Protein 4YFI (pdb70)

InterPro domains:
  IPR000719 Protein kinase domain [PS50011] (463-723)
  IPR001245 Serine-threonine/tyrosine-protein kinase, catalytic domain [PF07714] (463-719)
  IPR002110 Ankyrin repeat [PF12796] (114-195)
  IPR002110 Ankyrin repeat [PF12796] (204-291)
  IPR002110 Ankyrin repeat [PF12796] (302-368)
  IPR002110 Ankyrin repeat [PR01415] (270-285)
  IPR002110 Ankyrin repeat [PR01415] (355-369)
  IPR002110 Ankyrin repeat [PS50088] (100-132)
  IPR002110 Ankyrin repeat [PS50088] (133-165)
  IPR002110 Ankyrin repeat [PS50088] (169-198)
  IPR002110 Ankyrin repeat [PS50088] (199-231)
  IPR002110 Ankyrin repeat [PS50088] (269-301)
  IPR002110 Ankyrin repeat [PS50088] (339-371)
  IPR002110 Ankyrin repeat [SM00248] (66-96)
  IPR002110 Ankyrin repeat [SM00248] (100-129)
  IPR002110 Ankyrin repeat [SM00248] (133-162)
  IPR002110 Ankyrin repeat [SM00248] (166-195)
  IPR002110 Ankyrin repeat [SM00248] (199-230)
  IPR002110 Ankyrin repeat [SM00248] (234-265)
  IPR002110 Ankyrin repeat [SM00248] (269-300)

Organism: Homo sapiens (NCBI:txid9606)

Foldseek 3Di:
DVVLLVVLVVPDDPQQEDDLVQKAFDDWDAQDPQATKGFTAGPRATKIKGWGPVNSCLLSQLVVVQVVDDDPQAWHWRHWYSVDPNGTMTITHDAPQAFQCCCLPPVVDDDDPLLLLQALLSNLVQLLVQCPPPQHKAQPDDARNQWTAHPVSHIHGHDSSVMDGDDPDPVPDDPVVNVVVDDDDNLVVLLRSLQVSVCSVVSARWVNVDDPVVSVCCCQPVVDGRDDDPPDDDLSVVLNCQSNPNPSVSHDRSVVVSVSSVVVSVVD/DLPPQQEDDPVQWAFDAWDAADDQGTWTFTAGPRATKIKDAGCVNVVLLVQLSVLQSPDDDPQAWHWRHWYDPDDRGTMTITHDAPQAFQLCCLPPVNPDDDPLLLLQALLSALVQLLVQCPPPFHKAQLDDDRNQWGAHPVSHIHGHDSSVMDTFDPVCVVVDDPVVNVVVDGDDNLVSLQRSLQRSVCSLVSDRWPNVDDVVVNVCCCQPVVDGRDDDPSDDDLVVVLSCQSNPNDSVSHDRSVVVNVSSVVVSVVVVVD/DVVLLVVLVVVDDDQQEDDLVQKAFDDWDAQDPQATKTFTAGPNATKIKGWGPVNSCLLSQLSVVQRVDDDPQAWAWRHWYPVDPNGTMTITHDAPQAFQLCVLPVVVDDDDPLLLLQQLLSNLVQLLVQCPDPFHKAQPDDARNQWTAHPVSHIHGHDSSVMDGDDPPDDPPDDPVVNVVVDDDDSLVSLQNSLQRSVCSVVSARWVNVDDPVVSVCCCQPVVDGPDDDPPPDDLSVVQNCQSNPNDSVSHDRSVVVNVSSVVVSVVD/DLDPQQEDDPVQKAFDAWDDADPQGTWTFTDGPHATKIKRAHVNVVLLVQLSVVQSPDDDPQAWHWRHWYDPDPRGTMTITHDAPQAFQCCCLPPVNDDDDPLLLLQALLSNLVQLLVQCPDPFHKAQLDDDRNQWGAHPVSHIHGHDSSVMDGQDDVCVVVDDPVVVVVVDGDDNLVSLQNSLQRSVCSQVSDHWPNVDDPVVRVCCCQPVVDGRDDDVSDDPLSVVLSCQSNDNDSVSHDRSVVVNVSSVVVSVVVVVD

Sequence (1060 aa):
EKADILLLLRAGLPSHFHLQLSEIEFHEIIGSGSFGKVYKGRCRNKIVAIKRYRSDVDMFCREVSILCQLNHPCVIQFVGACCLNDPSQFAIVTQYISGGSLFSLLHEQKRILDLQSKLIIAVDVAKGMEYLHNLTQPIIHRDLNSHNILLYEDGHAVVADFGESRFLQGNLRWMAPEVFTQCTRYTIKADVFSYALCLWEILTGEIPFAHLKPAAADMDMAYHHIRPPIGYSIPKPISSLLIRGWNACPEGRPEFSEVVMKLEECLCNIGLPSHFHLQLSEIEFHEIIGSGSFGKVYKGRCRNKIVAIKRYRSDVDMFCREVSILCQLNHPCVIQFVGACCLNDPSQFAIVTQYISGGSLFSLLHEQKRILDLQSKLIIAVDVAKGMEYLHNLTQPIIHRDLNSHNILLYEDGHAVVADFGESRFLQSGNLRWMAPEVFTQCCTRYTIKADVFSYALCLWEILTGEIPFAHLKPAAADMDMAYHHIRPPIGYSIPKPISSLLIRGWNACPEGRPEFSEVVMKLEECLCNIELMEKADILLLLRAGLPSHFHLQLSEIEFHEIIGSGSFGKVYKGRCRNKIVAIKRYRSDVDMFCREVSILCQLNHPCVIQFVGACCLNDPSQFAIVTQYISGGSLFSLLHEQKRILDLQSKLIIAVDVAKGMEYLHNLTQPIIHRDLNSHNILLYEDGHAVVADFGESRFLQSGNLRWMAPEVFTQCTRYTIKADVFSYALCLWEILTGEIPFAHLKPAAADMDMAYHHIRPPIGYSIPKPISSLLIRGWNACPEGRPEFSEVVMKLEECLCNIGLPSHFHLQLSEIEFHEIIGSGSFGKVYKGRCRNKIVAIKKRYSDVDMFCREVSILCQLNHPCVIQFVGACLNDPSQFAIVTQYISGGSLFSLLHEQKRILDLQSKLIIAVDVAKGMEYLHNLTQPIIHRDLNSHNILLYEDGHAVVADFGESRFLQSGNLRWMAPEVFTQCTRYTIKADVFSYALCLWEILTGEIPFAHLKPAAADMDMAYHHIRPPIGYSIPKPISSLLIRGWNACPEGRPEFSEVVMKLEECLCNIELM

Secondary structure (DSSP, 8-state):
-HHHHHHHHHHS-GGGB--GGGEEEEEEEE--SSEEEEEEEETTEEEEEEEE--HHHHHHHHHHHHHH---TTB--EEEEE-S-GGG-EEEEE--TT-BHHIIIIIS-----HHHHHHHHHHHHHHHHHHHTSSS-EE-S--SGGGEEE-TTS-EEE---TT-EE----GGG--HHHHGGGS---THHHHHHHHHHHHHHHH---TTTTS-HHHHHHHHHTS-------TTS-HHHHHHHHHHT-SSGGGSPPHHHHHHHHHHHHHH-/---GGGB--GGGEEEEEEEEE-SSEEEEEEEETTEEEEEEEE--HHHHHHHHHHHHTT---TTBPPEEEEE-SSGGG-EEEEE--TT-BHHIIIIIS-----HHHHHHHHHHHHHHHHHHHTSSS-EE-S--SGGGEEE-TTS-EEE---TT-EEPP--GGGG--HHHHHHHSPP-THHHHHHHHHHHHHHHH-S-TTTTS-HHHHHHHHHHS---PPP-TTS-HHHHHHHHHHT-SSGGGSPPHHHHHHHHHHHHHHHHH-/-HHHHHHHHHHS-GGGB--GGGEEEEEEEE--SSEEEEEEEETTEEEEEEEE--HHHHHHHHHHHHTT---TTB--EEEEE-S-GGG-EEEEE--TT-BHHHHHHTS-----HHHHHHHHHHHHHHHHHHHTSSS-EE-S--SGGGEEE-TTS-EEE---TT-EEPP---GGG--HHHHGGGS---HHHHHHHHHHHHHHHHH---TTTTS-HHHHHHHHHTS-------TTS-HHHHHHHHHHT-SSGGGSPPHHHHHHHHHHHHHT-/---GGGEE-GGGEEEEEEEEE-SS-EEEEEEETTEEEEEEE--HHHHHHHHHHHHTT---TTB--EEEEE-SSGGG-EEEEE--TT-BHHHIIIII-----HHHHHHHHHHHHHHHHHHHHSSS-EE-S--SGGGEEE-TTS-EEE---TT-EEPP--TTTT--HHHHHHTS---THHHHHHHHHHHHHHHH-S-TTTTS-HHHHHHHHHHS---PPP-TTS-HHHHHHHHHHT-SSGGGSPPHHHHHHHHHHHHHHHHH-

B-factor: mean 49.05, std 17.1, range [7.45, 121.99]

Radius of gyration: 33.94 Å; Cα contacts (8 Å, |Δi|>4): 1929; chains: 4; bounding box: 98×70×96 Å

GO terms:
  GO:0004672 protein kinase activity (F, IMP)
  GO:0036289 peptidyl-serine autophosphorylation (P, IMP)
  GO:0005515 protein binding (F, IPI)
  GO:0002027 regulation of heart rate (P, IGI)
  GO:1903779 regulation of cardiac conduction (P, IGI)
  GO:0002027 regulation of heart rate (P, IMP)
  GO:0055117 regulation of cardiac muscle contraction (P, IMP)
  GO:0086069 bundle of His cell to Purkinje myocyte communication (P, IMP)
  GO:0004672 protein kinase activity (F, IDA)
  GO:0005634 nucleus (C, IDA)
  GO:0005737 cytoplasm (C, IDA)
  GO:0006468 protein phosphorylation (P, IDA)
  GO:0106310 protein serine kinase activity (F, EXP)

Nearest PDB structures (foldseek):
  4yfi-assembly1_B  TM=1.004E+00  e=6.041E-54  Homo sapiens
  4yfi-assembly2_D  TM=1.003E+00  e=2.172E-51  Homo sapiens
  4yff-assembly1_D  TM=9.974E-01  e=2.764E-49  Homo sapiens
  6b5j-assembly1_A  TM=9.834E-01  e=7.408E-48  Homo sapiens
  5j79-assembly1_A  TM=8.564E-01  e=6.450E-19  Homo sapiens

Structure (mmCIF, N/CA/C/O backbone):
data_4YFI
#
_entry.id   4YFI
#
_cell.length_a   80.069
_cell.length_b   115.682
_cell.length_c   92.015
_cell.angle_alpha   90.000
_cell.angle_beta   92.080
_cell.angle_gamma   90.000
#
_symmetry.space_group_name_H-M   'P 1 21 1'
#
loop_
_entity.id
_entity.type
_entity.pdbx_description
1 polymer 'Serine/threonine-protein kinase TNNI3K'
2 non-polymer N-methyl-3-(9H-purin-6-ylamino)benzenesulfonamide
3 water water
#
loop_
_atom_site.group_PDB
_atom_site.id
_atom_site.type_symbol
_atom_site.label_atom_id
_atom_site.label_alt_id
_atom_site.label_comp_id
_atom_site.label_asym_id
_atom_site.label_entity_id
_atom_site.label_seq_id
_atom_site.pdbx_PDB_ins_code
_atom_site.Cartn_x
_atom_site.Cartn_y
_atom_site.Cartn_z
_atom_site.occupancy
_atom_site.B_iso_or_equiv
_atom_site.auth_seq_id
_atom_site.auth_comp_id
_atom_site.auth_asym_id
_atom_site.auth_atom_id
_atom_site.pdbx_PDB_model_num
ATOM 1 N N . GLU A 1 41 ? 19.823 -2.686 26.538 1.00 87.22 441 GLU A N 1
ATOM 2 C CA . GLU A 1 41 ? 19.969 -1.244 26.142 1.00 87.52 441 GLU A CA 1
ATOM 3 C C . GLU A 1 41 ? 21.388 -0.917 25.715 1.00 86.30 441 GLU A C 1
ATOM 4 O O . GLU A 1 41 ? 21.600 -0.330 24.653 1.00 87.37 441 GLU A O 1
ATOM 10 N N . LYS A 1 42 ? 22.350 -1.274 26.567 1.00 85.50 442 LYS A N 1
ATOM 11 C CA . LYS A 1 42 ? 23.775 -1.139 26.248 1.00 80.21 442 LYS A CA 1
ATOM 12 C C . LYS A 1 42 ? 24.128 -2.031 25.053 1.00 77.04 442 LYS A C 1
ATOM 13 O O . LYS A 1 42 ? 24.911 -1.640 24.195 1.00 74.75 442 LYS A O 1
ATOM 16 N N . ALA A 1 43 ? 23.528 -3.220 25.000 1.00 76.39 443 ALA A N 1
ATOM 17 C CA . ALA A 1 43 ? 23.717 -4.145 23.881 1.00 75.73 443 ALA A CA 1
ATOM 18 C C . ALA A 1 43 ? 23.059 -3.648 22.585 1.00 74.52 443 ALA A C 1
ATOM 19 O O . ALA A 1 43 ? 23.597 -3.848 21.503 1.00 73.20 443 ALA A O 1
ATOM 21 N N . ASP A 1 44 ? 21.898 -3.007 22.699 1.00 73.96 444 ASP A N 1
ATOM 22 C CA . ASP A 1 44 ? 21.185 -2.478 21.532 1.00 73.43 444 ASP A CA 1
ATOM 23 C C . ASP A 1 44 ? 21.910 -1.288 20.909 1.00 70.07 444 ASP A C 1
ATOM 24 O O . ASP A 1 44 ? 22.017 -1.200 19.690 1.00 69.24 444 ASP A O 1
ATOM 29 N N . ILE A 1 45 ? 22.406 -0.383 21.747 1.00 68.43 445 ILE A N 1
ATOM 30 C CA . ILE A 1 45 ? 23.178 0.768 21.279 1.00 68.10 445 ILE A CA 1
ATOM 31 C C . ILE A 1 45 ? 24.485 0.333 20.600 1.00 66.93 445 ILE A C 1
ATOM 32 O O . ILE A 1 45 ? 24.829 0.843 19.534 1.00 65.20 445 ILE A O 1
ATOM 37 N N . LEU A 1 46 ? 25.209 -0.602 21.212 1.00 67.39 446 LEU A N 1
ATOM 38 C CA . LEU A 1 46 ? 26.447 -1.111 20.622 1.00 66.51 446 LEU A CA 1
ATOM 39 C C . LEU A 1 46 ? 26.200 -1.822 19.287 1.00 66.34 446 LEU A C 1
ATOM 40 O O . LEU A 1 46 ? 26.985 -1.659 18.357 1.00 68.13 446 LEU A O 1
ATOM 45 N N . LEU A 1 47 ? 25.119 -2.597 19.189 1.00 67.49 447 LEU A N 1
ATOM 46 C CA A LEU A 1 47 ? 24.761 -3.266 17.933 0.50 67.51 447 LEU A CA 1
ATOM 47 C CA B LEU A 1 47 ? 24.765 -3.270 17.938 0.50 67.97 447 LEU A CA 1
ATOM 48 C C . LEU A 1 47 ? 24.463 -2.239 16.851 1.00 65.94 447 LEU A C 1
ATOM 49 O O . LEU A 1 47 ? 24.865 -2.416 15.702 1.00 65.39 447 LEU A O 1
ATOM 58 N N . LEU A 1 48 ? 23.751 -1.172 17.231 1.00 64.04 448 LEU A N 1
ATOM 59 C CA . LEU A 1 48 ? 23.410 -0.068 16.324 1.00 61.43 448 LEU A CA 1
ATOM 60 C C . LEU A 1 48 ? 24.659 0.674 15.859 1.00 60.21 448 LEU A C 1
ATOM 61 O O . LEU A 1 48 ? 24.824 0.936 14.667 1.00 59.55 448 LEU A O 1
ATOM 66 N N . ARG A 1 49 ? 25.505 1.024 16.827 1.00 59.70 449 ARG A N 1
ATOM 67 C CA . ARG A 1 49 ? 26.818 1.637 16.599 1.00 58.95 449 ARG A CA 1
ATOM 68 C C . ARG A 1 49 ? 27.620 0.819 15.579 1.00 58.21 449 ARG A C 1
ATOM 69 O O . ARG A 1 49 ? 28.219 1.378 14.662 1.00 54.72 449 ARG A O 1
ATOM 73 N N . ALA A 1 50 ? 27.597 -0.505 15.730 1.00 59.41 450 ALA A N 1
ATOM 74 C CA . ALA A 1 50 ? 28.324 -1.414 14.834 1.00 61.31 450 ALA A CA 1
ATOM 75 C C . ALA A 1 50 ? 27.785 -1.456 13.388 1.00 60.80 450 ALA A C 1
ATOM 76 O O . ALA A 1 50 ? 28.558 -1.638 12.454 1.00 61.60 450 ALA A O 1
ATOM 78 N N . GLY A 1 51 ? 26.474 -1.311 13.210 1.00 59.08 451 GLY A N 1
ATOM 79 C CA . GLY A 1 51 ? 25.854 -1.362 11.881 1.00 57.21 451 GLY A CA 1
ATOM 80 C C . GLY A 1 51 ? 25.744 -0.001 11.211 1.00 55.10 451 GLY A C 1
ATOM 81 O O . GLY A 1 51 ? 25.393 0.096 10.032 1.00 52.14 451 GLY A O 1
ATOM 82 N N . LEU A 1 52 ? 26.044 1.052 11.961 1.00 53.57 452 LEU A N 1
ATOM 83 C CA . LEU A 1 52 ? 25.893 2.411 11.466 1.00 53.27 452 LEU A CA 1
ATOM 84 C C . LEU A 1 52 ? 27.196 2.891 10.851 1.00 51.79 452 LEU A C 1
ATOM 85 O O . LEU A 1 52 ? 28.210 2.946 11.557 1.00 50.53 452 LEU A O 1
ATOM 90 N N . PRO A 1 53 ? 27.174 3.246 9.540 1.00 51.27 453 PRO A N 1
ATOM 91 C CA . PRO A 1 53 ? 28.379 3.706 8.838 1.00 49.39 453 PRO A CA 1
ATOM 92 C C . PRO A 1 53 ? 29.072 4.840 9.562 1.00 50.23 453 PRO A C 1
ATOM 93 O O . PRO A 1 53 ? 28.422 5.697 10.170 1.00 50.06 453 PRO A O 1
ATOM 97 N N . SER A 1 54 ? 30.391 4.839 9.473 1.00 53.16 454 SER A N 1
ATOM 98 C CA . SER A 1 54 ? 31.241 5.657 10.339 1.00 55.28 454 SER A CA 1
ATOM 99 C C . SER A 1 54 ? 30.960 7.174 10.264 1.00 55.27 454 SER A C 1
ATOM 100 O O . SER A 1 54 ? 30.973 7.857 11.293 1.00 57.48 454 SER A O 1
ATOM 103 N N . HIS A 1 55 ? 30.697 7.693 9.062 1.00 51.63 455 HIS A N 1
ATOM 104 C CA . HIS A 1 55 ? 30.413 9.126 8.885 1.00 50.49 455 HIS A CA 1
ATOM 105 C C . HIS A 1 55 ? 29.170 9.654 9.626 1.00 50.26 455 HIS A C 1
ATOM 106 O O . HIS A 1 55 ? 29.091 10.842 9.921 1.00 50.33 455 HIS A O 1
ATOM 113 N N . PHE A 1 56 ? 28.214 8.782 9.934 1.00 49.88 456 PHE A N 1
ATOM 114 C CA . PHE A 1 56 ? 27.018 9.185 10.674 1.00 47.72 456 PHE A CA 1
ATOM 115 C C . PHE A 1 56 ? 27.279 9.355 12.189 1.00 47.26 456 PHE A C 1
ATOM 116 O O . PHE A 1 56 ? 26.398 9.829 12.910 1.00 45.89 456 PHE A O 1
ATOM 124 N N . HIS A 1 57 ? 28.451 8.959 12.696 1.00 47.38 457 HIS A N 1
ATOM 125 C CA . HIS A 1 57 ? 28.674 9.002 14.159 1.00 46.92 457 HIS A CA 1
ATOM 126 C C . HIS A 1 57 ? 29.021 10.408 14.586 1.00 46.60 457 HIS A C 1
ATOM 127 O O . HIS A 1 57 ? 29.904 11.026 14.008 1.00 43.74 457 HIS A O 1
ATOM 134 N N . LEU A 1 58 ? 28.316 10.895 15.605 1.00 48.82 458 LEU A N 1
ATOM 135 C CA . LEU A 1 58 ? 28.470 12.263 16.082 1.00 49.98 458 LEU A CA 1
ATOM 136 C C . LEU A 1 58 ? 28.587 12.321 17.598 1.00 51.14 458 LEU A C 1
ATOM 137 O O . LEU A 1 58 ? 28.041 11.484 18.321 1.00 50.14 458 LEU A O 1
ATOM 142 N N . GLN A 1 59 ? 29.312 13.329 18.067 1.00 53.87 459 GLN A N 1
ATOM 143 C CA . GLN A 1 59 ? 29.352 13.662 19.474 1.00 55.89 459 GLN A CA 1
ATOM 144 C C . GLN A 1 59 ? 28.475 14.867 19.663 1.00 54.78 459 GLN A C 1
ATOM 145 O O . GLN A 1 59 ? 28.406 15.739 18.796 1.00 52.96 459 GLN A O 1
ATOM 151 N N . LEU A 1 60 ? 27.790 14.912 20.796 1.00 55.02 460 LEU A N 1
ATOM 152 C CA . LEU A 1 60 ? 26.941 16.042 21.116 1.00 55.39 460 LEU A CA 1
ATOM 153 C C . LEU A 1 60 ? 27.733 17.368 21.194 1.00 55.85 460 LEU A C 1
ATOM 154 O O . LEU A 1 60 ? 27.165 18.443 20.980 1.00 55.19 460 LEU A O 1
ATOM 159 N N . SER A 1 61 ? 29.034 17.293 21.487 1.00 56.68 461 SER A N 1
ATOM 160 C CA . SER A 1 61 ? 29.893 18.485 21.521 1.00 57.52 461 SER A CA 1
ATOM 161 C C . SER A 1 61 ? 30.134 19.084 20.124 1.00 56.65 461 SER A C 1
ATOM 162 O O . SER A 1 61 ? 30.465 20.263 20.001 1.00 54.98 461 SER A O 1
ATOM 165 N N . GLU A 1 62 ? 29.969 18.274 19.078 1.00 56.47 462 GLU A N 1
ATOM 166 C CA . GLU A 1 62 ? 30.065 18.758 17.690 1.00 54.81 462 GLU A CA 1
ATOM 167 C C . GLU A 1 62 ? 28.809 19.480 17.191 1.00 52.13 462 GLU A C 1
ATOM 168 O O . GLU A 1 62 ? 28.813 20.025 16.091 1.00 52.89 462 GLU A O 1
ATOM 174 N N . ILE A 1 63 ? 27.746 19.492 17.991 1.00 50.93 463 ILE A N 1
ATOM 175 C CA . ILE A 1 63 ? 26.492 20.113 17.599 1.00 49.27 463 ILE A CA 1
ATOM 176 C C . ILE A 1 63 ? 26.226 21.418 18.352 1.00 51.73 463 ILE A C 1
ATOM 177 O O . ILE A 1 63 ? 26.275 21.476 19.577 1.00 53.26 463 ILE A O 1
ATOM 182 N N . GLU A 1 64 ? 25.921 22.450 17.576 1.00 53.35 464 GLU A N 1
ATOM 183 C CA . GLU A 1 64 ? 25.548 23.764 18.059 1.00 54.54 464 GLU A CA 1
ATOM 184 C C . GLU A 1 64 ? 24.027 23.883 17.859 1.00 54.18 464 GLU A C 1
ATOM 185 O O . GLU A 1 64 ? 23.502 23.512 16.809 1.00 53.10 464 GLU A O 1
ATOM 191 N N . PHE A 1 65 ? 23.316 24.378 18.865 1.00 53.87 465 PHE A N 1
ATOM 192 C CA . PHE A 1 65 ? 21.860 24.371 18.865 1.00 51.56 465 PHE A CA 1
ATOM 193 C C . PHE A 1 65 ? 21.318 25.785 18.867 1.00 53.56 465 PHE A C 1
ATOM 194 O O . PHE A 1 65 ? 21.351 26.421 19.905 1.00 55.21 465 PHE A O 1
ATOM 202 N N . HIS A 1 66 ? 20.783 26.269 17.746 1.00 55.55 466 HIS A N 1
ATOM 203 C CA . HIS A 1 66 ? 20.326 27.670 17.668 1.00 59.59 466 HIS A CA 1
ATOM 204 C C . HIS A 1 66 ? 18.896 27.857 18.184 1.00 61.41 466 HIS A C 1
ATOM 205 O O . HIS A 1 66 ? 18.709 28.070 19.381 1.00 65.68 466 HIS A O 1
ATOM 212 N N . GLU A 1 67 ? 17.889 27.793 17.316 1.00 60.75 467 GLU A N 1
ATOM 213 C CA . GLU A 1 67 ? 16.517 28.001 17.777 1.00 61.46 467 GLU A CA 1
ATOM 214 C C . GLU A 1 67 ? 15.645 26.777 17.569 1.00 58.98 467 GLU A C 1
ATOM 215 O O . GLU A 1 67 ? 15.956 25.919 16.746 1.00 58.93 467 GLU A O 1
ATOM 221 N N . ILE A 1 68 ? 14.545 26.720 18.317 1.00 58.29 468 ILE A N 1
ATOM 222 C CA . ILE A 1 68 ? 13.575 25.628 18.223 1.00 57.11 468 ILE A CA 1
ATOM 223 C C . ILE A 1 68 ? 12.692 25.789 16.996 1.00 55.39 468 ILE A C 1
ATOM 224 O O . ILE A 1 68 ? 12.043 26.819 16.821 1.00 57.28 468 ILE A O 1
ATOM 229 N N . ILE A 1 69 ? 12.651 24.771 16.155 1.00 51.97 469 ILE A N 1
ATOM 230 C CA . ILE A 1 69 ? 11.782 24.812 14.988 1.00 52.70 469 ILE A CA 1
ATOM 231 C C . ILE A 1 69 ? 10.715 23.725 14.987 1.00 54.16 469 ILE A C 1
ATOM 232 O O . ILE A 1 69 ? 9.850 23.738 14.124 1.00 53.10 469 ILE A O 1
ATOM 237 N N . GLY A 1 70 ? 10.768 22.798 15.947 1.00 58.78 470 GLY A N 1
ATOM 238 C CA . GLY A 1 70 ? 9.786 21.711 16.049 1.00 61.23 470 GLY A CA 1
ATOM 239 C C . GLY A 1 70 ? 9.687 21.182 17.465 1.00 65.95 470 GLY A C 1
ATOM 240 O O . GLY A 1 70 ? 10.609 21.352 18.252 1.00 66.71 470 GLY A O 1
ATOM 241 N N . SER A 1 71 ? 8.572 20.534 17.791 1.00 72.95 471 SER A N 1
ATOM 242 C CA . SER A 1 71 ? 8.301 20.099 19.169 1.00 77.26 471 SER A CA 1
ATOM 243 C C . SER A 1 71 ? 7.733 18.665 19.192 1.00 77.80 471 SER A C 1
ATOM 244 O O . SER A 1 71 ? 7.769 17.978 18.174 1.00 77.45 471 SER A O 1
ATOM 247 N N . GLY A 1 72 ? 7.237 18.215 20.349 1.00 79.39 472 GLY A N 1
ATOM 248 C CA . GLY A 1 72 ? 6.731 16.841 20.519 1.00 78.16 472 GLY A CA 1
ATOM 249 C C . GLY A 1 72 ? 6.973 16.243 21.907 1.00 79.82 472 GLY A C 1
ATOM 250 O O . GLY A 1 72 ? 7.701 16.806 22.728 1.00 75.71 472 GLY A O 1
ATOM 251 N N . SER A 1 73 ? 6.352 15.093 22.167 1.00 82.52 473 SER A N 1
ATOM 252 C CA . SER A 1 73 ? 6.518 14.374 23.439 1.00 84.95 473 SER A CA 1
ATOM 253 C C . SER A 1 73 ? 7.890 13.693 23.504 1.00 85.50 473 SER A C 1
ATOM 254 O O . SER A 1 73 ? 8.430 13.472 24.592 1.00 80.60 473 SER A O 1
ATOM 256 N N . PHE A 1 74 ? 8.426 13.353 22.327 1.00 87.05 474 PHE A N 1
ATOM 257 C CA . PHE A 1 74 ? 9.768 12.752 22.176 1.00 86.01 474 PHE A CA 1
ATOM 258 C C . PHE A 1 74 ? 10.918 13.663 22.635 1.00 81.64 474 PHE A C 1
ATOM 259 O O . PHE A 1 74 ? 11.920 13.199 23.194 1.00 78.38 474 PHE A O 1
ATOM 267 N N . GLY A 1 75 ? 10.757 14.960 22.397 1.00 76.04 475 GLY A N 1
ATOM 268 C CA . GLY A 1 75 ? 11.804 15.938 22.644 1.00 71.52 475 GLY A CA 1
ATOM 269 C C . GLY A 1 75 ? 11.571 17.190 21.818 1.00 67.05 475 GLY A C 1
ATOM 270 O O . GLY A 1 75 ? 10.422 17.615 21.655 1.00 67.96 475 GLY A O 1
ATOM 271 N N . LYS A 1 76 ? 12.655 17.771 21.290 1.00 61.14 476 LYS A N 1
ATOM 272 C CA . LYS A 1 76 ? 12.592 19.024 20.524 1.00 56.18 476 LYS A CA 1
ATOM 273 C C . LYS A 1 76 ? 13.446 19.012 19.263 1.00 48.88 476 LYS A C 1
ATOM 274 O O . LYS A 1 76 ? 14.429 18.292 19.167 1.00 46.58 476 LYS A O 1
ATOM 280 N N . VAL A 1 77 ? 13.065 19.842 18.303 1.00 45.23 477 VAL A N 1
ATOM 281 C CA . VAL A 1 77 ? 13.802 19.969 17.054 1.00 43.80 477 VAL A CA 1
ATOM 282 C C . VAL A 1 77 ? 14.362 21.377 16.883 1.00 43.26 477 VAL A C 1
ATOM 283 O O . VAL A 1 77 ? 13.645 22.360 17.057 1.00 43.36 477 VAL A O 1
ATOM 287 N N . TYR A 1 78 ? 15.641 21.452 16.512 1.00 42.75 478 TYR A N 1
ATOM 288 C CA . TYR A 1 78 ? 16.368 22.710 16.435 1.00 42.95 478 TYR A CA 1
ATOM 289 C C . TYR A 1 78 ? 16.915 22.982 15.060 1.00 42.88 478 TYR A C 1
ATOM 290 O O . TYR A 1 78 ? 17.227 22.063 14.304 1.00 41.18 478 TYR A O 1
ATOM 299 N N . LYS A 1 79 ? 17.038 24.265 14.746 1.00 44.69 479 LYS A N 1
ATOM 300 C CA . LYS A 1 79 ? 17.997 24.696 13.742 1.00 47.50 479 LYS A CA 1
ATOM 301 C C . LYS A 1 79 ? 19.360 24.756 14.442 1.00 46.93 479 LYS A C 1
ATOM 302 O O . LYS A 1 79 ? 19.447 24.975 15.645 1.00 47.19 479 LYS A O 1
ATOM 308 N N . GLY A 1 80 ? 20.429 24.540 13.702 1.00 47.74 480 GLY A N 1
ATOM 309 C CA . GLY A 1 80 ? 21.737 24.472 14.323 1.00 48.44 480 GLY A CA 1
ATOM 310 C C . GLY A 1 80 ? 22.847 24.222 13.343 1.00 49.00 480 GLY A C 1
ATOM 311 O O . GLY A 1 80 ? 22.655 24.316 12.136 1.00 48.96 480 GLY A O 1
ATOM 312 N N . ARG A 1 81 ? 24.010 23.887 13.884 1.00 52.18 481 ARG A N 1
ATOM 313 C CA . ARG A 1 81 ? 25.240 23.796 13.105 1.00 54.64 481 ARG A CA 1
ATOM 314 C C . ARG A 1 81 ? 26.017 22.563 13.537 1.00 53.69 481 ARG A C 1
ATOM 315 O O . ARG A 1 81 ? 26.021 22.211 14.714 1.00 54.23 481 ARG A O 1
ATOM 323 N N . CYS A 1 82 ? 26.640 21.897 12.567 1.00 54.19 482 CYS A N 1
ATOM 324 C CA . CYS A 1 82 ? 27.392 20.663 12.800 1.00 53.40 482 CYS A CA 1
ATOM 325 C C . CYS A 1 82 ? 28.462 20.529 11.717 1.00 53.40 482 CYS A C 1
ATOM 326 O O . CYS A 1 82 ? 28.150 20.574 10.516 1.00 50.86 482 CYS A O 1
ATOM 329 N N . ARG A 1 83 ? 29.722 20.421 12.156 1.00 55.49 483 ARG A N 1
ATOM 330 C CA . ARG A 1 83 ? 30.882 20.344 11.265 1.00 55.97 483 ARG A CA 1
ATOM 331 C C . ARG A 1 83 ? 30.937 21.554 10.323 1.00 56.20 483 ARG A C 1
ATOM 332 O O . ARG A 1 83 ? 31.508 21.477 9.249 1.00 58.74 483 ARG A O 1
ATOM 334 N N . ASN A 1 84 ? 30.352 22.669 10.760 1.00 57.22 484 ASN A N 1
ATOM 335 C CA . ASN A 1 84 ? 30.186 23.913 9.974 1.00 55.40 484 ASN A CA 1
ATOM 336 C C . ASN A 1 84 ? 29.016 23.962 8.965 1.00 55.35 484 ASN A C 1
ATOM 337 O O . ASN A 1 84 ? 28.929 24.878 8.144 1.00 53.36 484 ASN A O 1
ATOM 342 N N . LYS A 1 85 ? 28.100 23.003 9.059 1.00 57.79 485 LYS A N 1
ATOM 343 C CA . LYS A 1 85 ? 26.956 22.918 8.147 1.00 59.30 485 LYS A CA 1
ATOM 344 C C . LYS A 1 85 ? 25.680 23.237 8.902 1.00 55.21 485 LYS A C 1
ATOM 345 O O . LYS A 1 85 ? 25.424 22.649 9.948 1.00 55.32 485 LYS A O 1
ATOM 351 N N . ILE A 1 86 ? 24.868 24.147 8.372 1.00 52.59 486 ILE A N 1
ATOM 352 C CA . ILE A 1 86 ? 23.523 24.372 8.921 1.00 50.72 486 ILE A CA 1
ATOM 353 C C . ILE A 1 86 ? 22.684 23.076 8.825 1.00 45.95 486 ILE A C 1
ATOM 354 O O . ILE A 1 86 ? 22.553 22.476 7.749 1.00 41.57 486 ILE A O 1
ATOM 359 N N . VAL A 1 87 ? 22.139 22.654 9.963 1.00 42.08 487 VAL A N 1
ATOM 360 C CA . VAL A 1 87 ? 21.434 21.384 10.065 1.00 39.44 487 VAL A CA 1
ATOM 361 C C . VAL A 1 87 ? 20.173 21.487 10.933 1.00 39.59 487 VAL A C 1
ATOM 362 O O . VAL A 1 87 ? 19.901 22.516 11.572 1.00 40.34 487 VAL A O 1
ATOM 366 N N . ALA A 1 88 ? 19.383 20.420 10.901 1.00 37.69 488 ALA A N 1
ATOM 367 C CA . ALA A 1 88 ? 18.252 20.271 11.792 1.00 37.23 488 ALA A CA 1
ATOM 368 C C . ALA A 1 88 ? 18.563 19.132 12.768 1.00 36.90 488 ALA A C 1
ATOM 369 O O . ALA A 1 88 ? 18.988 18.060 12.345 1.00 36.55 488 ALA A O 1
ATOM 371 N N . ILE A 1 89 ? 18.345 19.364 14.062 1.00 36.71 489 ILE A N 1
ATOM 372 C CA . ILE A 1 89 ? 18.643 18.360 15.076 1.00 36.88 489 ILE A CA 1
ATOM 373 C C . ILE A 1 89 ? 17.436 18.026 15.922 1.00 37.55 489 ILE A C 1
ATOM 374 O O . ILE A 1 89 ? 16.904 18.885 16.617 1.00 38.75 489 ILE A O 1
ATOM 379 N N . LYS A 1 90 ? 17.039 16.764 15.902 1.00 38.76 490 LYS A N 1
ATOM 380 C CA . LYS A 1 90 ? 16.089 16.251 16.879 1.00 40.55 490 LYS A CA 1
ATOM 381 C C . LYS A 1 90 ? 16.824 15.811 18.149 1.00 43.75 490 LYS A C 1
ATOM 382 O O . LYS A 1 90 ? 17.648 14.888 18.112 1.00 43.86 490 LYS A O 1
ATOM 388 N N . ARG A 1 91 ? 16.505 16.475 19.260 1.00 47.10 491 ARG A N 1
ATOM 389 C CA . ARG A 1 91 ? 17.064 16.158 20.576 1.00 52.38 491 ARG A CA 1
ATOM 390 C C . ARG A 1 91 ? 16.084 15.273 21.355 1.00 53.53 491 ARG A C 1
ATOM 391 O O . ARG A 1 91 ? 14.882 15.485 21.281 1.00 54.51 491 ARG A O 1
ATOM 399 N N . TYR A 1 92 ? 16.584 14.289 22.097 1.00 55.38 492 TYR A N 1
ATOM 400 C CA . TYR A 1 92 ? 15.699 13.399 22.863 1.00 57.95 492 TYR A CA 1
ATOM 401 C C . TYR A 1 92 ? 15.520 13.826 24.331 1.00 62.08 492 TYR A C 1
ATOM 402 O O . TYR A 1 92 ? 16.404 14.444 24.936 1.00 64.58 492 TYR A O 1
ATOM 411 N N . ARG A 1 93 ? 14.363 13.446 24.879 1.00 63.91 493 ARG A N 1
ATOM 412 C CA . ARG A 1 93 ? 13.820 13.961 26.145 1.00 65.42 493 ARG A CA 1
ATOM 413 C C . ARG A 1 93 ? 14.827 14.123 27.298 1.00 64.99 493 ARG A C 1
ATOM 414 O O . ARG A 1 93 ? 15.605 13.231 27.600 1.00 65.43 493 ARG A O 1
ATOM 416 N N . SER A 1 101 ? 11.099 2.680 27.472 1.00 79.15 501 SER A N 1
ATOM 417 C CA . SER A 1 101 ? 10.763 2.549 26.051 1.00 78.09 501 SER A CA 1
ATOM 418 C C . SER A 1 101 ? 11.634 3.362 25.060 1.00 77.79 501 SER A C 1
ATOM 419 O O . SER A 1 101 ? 11.640 3.054 23.858 1.00 73.95 501 SER A O 1
ATOM 421 N N . ASP A 1 102 ? 12.369 4.371 25.551 1.00 77.72 502 ASP A N 1
ATOM 422 C CA . ASP A 1 102 ? 13.014 5.399 24.683 1.00 75.56 502 ASP A CA 1
ATOM 423 C C . ASP A 1 102 ? 14.239 4.966 23.872 1.00 72.17 502 ASP A C 1
ATOM 424 O O . ASP A 1 102 ? 14.570 5.615 22.879 1.00 69.12 502 ASP A O 1
ATOM 429 N N . VAL A 1 103 ? 14.903 3.893 24.300 1.00 70.12 503 VAL A N 1
ATOM 430 C CA . VAL A 1 103 ? 16.050 3.339 23.583 1.00 66.22 503 VAL A CA 1
ATOM 431 C C . VAL A 1 103 ? 15.621 2.589 22.317 1.00 64.69 503 VAL A C 1
ATOM 432 O O . VAL A 1 103 ? 16.227 2.772 21.263 1.00 65.39 503 VAL A O 1
ATOM 436 N N . ASP A 1 104 ? 14.596 1.741 22.429 1.00 62.97 504 ASP A N 1
ATOM 437 C CA . ASP A 1 104 ? 14.033 1.013 21.274 1.00 60.00 504 ASP A CA 1
ATOM 438 C C . ASP A 1 104 ? 13.649 1.971 20.162 1.00 56.41 504 ASP A C 1
ATOM 439 O O . ASP A 1 104 ? 13.914 1.716 18.992 1.00 52.13 504 ASP A O 1
ATOM 444 N N . MET A 1 105 ? 12.992 3.052 20.570 1.00 56.25 505 MET A N 1
ATOM 445 C CA . MET A 1 105 ? 12.526 4.116 19.693 1.00 57.39 505 MET A CA 1
ATOM 446 C C . MET A 1 105 ? 13.688 4.781 18.950 1.00 53.26 505 MET A C 1
ATOM 447 O O . MET A 1 105 ? 13.613 5.022 17.739 1.00 51.04 505 MET A O 1
ATOM 452 N N . PHE A 1 106 ? 14.757 5.087 19.680 1.00 51.14 506 PHE A N 1
ATOM 453 C CA . PHE A 1 106 ? 15.905 5.778 19.099 1.00 48.46 506 PHE A CA 1
ATOM 454 C C . PHE A 1 106 ? 16.631 4.872 18.099 1.00 47.43 506 PHE A C 1
ATOM 455 O O . PHE A 1 106 ? 16.943 5.290 16.978 1.00 46.84 506 PHE A O 1
ATOM 463 N N . CYS A 1 107 ? 16.882 3.629 18.502 1.00 47.22 507 CYS A N 1
ATOM 464 C CA . CYS A 1 107 ? 17.546 2.649 17.637 1.00 46.94 507 CYS A CA 1
ATOM 465 C C . CYS A 1 107 ? 16.763 2.418 16.347 1.00 44.56 507 CYS A C 1
ATOM 466 O O . CYS A 1 107 ? 17.340 2.395 15.258 1.00 43.08 507 CYS A O 1
ATOM 469 N N . ARG A 1 108 ? 15.452 2.262 16.480 1.00 43.72 508 ARG A N 1
ATOM 470 C CA . ARG A 1 108 ? 14.571 2.138 15.328 1.00 45.35 508 ARG A CA 1
ATOM 471 C C . ARG A 1 108 ? 14.601 3.391 14.406 1.00 44.50 508 ARG A C 1
ATOM 472 O O . ARG A 1 108 ? 14.727 3.254 13.187 1.00 45.87 508 ARG A O 1
ATOM 480 N N . GLU A 1 109 ? 14.498 4.597 14.971 1.00 42.68 509 GLU A N 1
ATOM 481 C CA . GLU A 1 109 ? 14.432 5.808 14.146 1.00 41.48 509 GLU A CA 1
ATOM 482 C C . GLU A 1 109 ? 15.719 6.013 13.366 1.00 41.31 509 GLU A C 1
ATOM 483 O O . GLU A 1 109 ? 15.683 6.377 12.179 1.00 39.40 509 GLU A O 1
ATOM 489 N N . VAL A 1 110 ? 16.848 5.783 14.036 1.00 42.57 510 VAL A N 1
ATOM 490 C CA . VAL A 1 110 ? 18.153 5.885 13.394 1.00 43.81 510 VAL A CA 1
ATOM 491 C C . VAL A 1 110 ? 18.246 4.805 12.326 1.00 45.29 510 VAL A C 1
ATOM 492 O O . VAL A 1 110 ? 18.694 5.079 11.221 1.00 49.25 510 VAL A O 1
ATOM 496 N N . SER A 1 111 ? 17.807 3.591 12.647 1.00 45.42 511 SER A N 1
ATOM 497 C CA . SER A 1 111 ? 17.838 2.491 11.687 1.00 46.19 511 SER A CA 1
ATOM 498 C C . SER A 1 111 ? 17.148 2.857 10.400 1.00 43.39 511 SER A C 1
ATOM 499 O O . SER A 1 111 ? 17.685 2.681 9.325 1.00 44.74 511 SER A O 1
ATOM 502 N N . ILE A 1 112 ? 15.934 3.344 10.520 1.00 41.85 512 ILE A N 1
ATOM 503 C CA . ILE A 1 112 ? 15.164 3.719 9.356 1.00 41.79 512 ILE A CA 1
ATOM 504 C C . ILE A 1 112 ? 15.847 4.846 8.573 1.00 42.58 512 ILE A C 1
ATOM 505 O O . ILE A 1 112 ? 15.971 4.750 7.354 1.00 41.39 512 ILE A O 1
ATOM 510 N N . LEU A 1 113 ? 16.299 5.888 9.282 1.00 42.74 513 LEU A N 1
ATOM 511 C CA . LEU A 1 113 ? 16.940 7.049 8.657 1.00 41.73 513 LEU A CA 1
ATOM 512 C C . LEU A 1 113 ? 18.138 6.716 7.759 1.00 42.73 513 LEU A C 1
ATOM 513 O O . LEU A 1 113 ? 18.236 7.240 6.646 1.00 43.74 513 LEU A O 1
ATOM 518 N N . CYS A 1 114 ? 19.039 5.845 8.209 1.00 43.99 514 CYS A N 1
ATOM 519 C CA . CYS A 1 114 ? 20.237 5.522 7.398 1.00 45.21 514 CYS A CA 1
ATOM 520 C C . CYS A 1 114 ? 19.955 4.600 6.211 1.00 44.79 514 CYS A C 1
ATOM 521 O O . CYS A 1 114 ? 20.834 4.415 5.379 1.00 44.32 514 CYS A O 1
ATOM 524 N N . GLN A 1 115 ? 18.743 4.043 6.130 1.00 44.88 515 GLN A N 1
ATOM 525 C CA . GLN A 1 115 ? 18.259 3.408 4.889 1.00 46.34 515 GLN A CA 1
ATOM 526 C C . GLN A 1 115 ? 17.852 4.430 3.812 1.00 42.77 515 GLN A C 1
ATOM 527 O O . GLN A 1 115 ? 17.780 4.073 2.637 1.00 43.82 515 GLN A O 1
ATOM 533 N N . LEU A 1 116 ? 17.584 5.680 4.198 1.00 38.28 516 LEU A N 1
ATOM 534 C CA . LEU A 1 116 ? 16.950 6.639 3.284 1.00 35.58 516 LEU A CA 1
ATOM 535 C C . LEU A 1 116 ? 17.924 7.278 2.303 1.00 34.16 516 LEU A C 1
ATOM 536 O O . LEU A 1 116 ? 18.912 7.905 2.668 1.00 33.98 516 LEU A O 1
ATOM 541 N N . ASN A 1 117 ? 17.625 7.093 1.033 1.00 33.54 517 ASN A N 1
ATOM 542 C CA . ASN A 1 117 ? 18.408 7.668 -0.035 1.00 32.85 517 ASN A CA 1
ATOM 543 C C . ASN A 1 117 ? 17.492 7.959 -1.217 1.00 31.82 517 ASN A C 1
ATOM 544 O O . ASN A 1 117 ? 17.427 7.172 -2.163 1.00 33.02 517 ASN A O 1
ATOM 549 N N . HIS A 1 118 ? 16.785 9.087 -1.147 1.00 29.57 518 HIS A N 1
ATOM 550 C CA . HIS A 1 118 ? 15.895 9.514 -2.219 1.00 28.85 518 HIS A CA 1
ATOM 551 C C . HIS A 1 118 ? 15.638 11.028 -2.084 1.00 28.51 518 HIS A C 1
ATOM 552 O O . HIS A 1 118 ? 15.449 11.530 -0.979 1.00 28.93 518 HIS A O 1
ATOM 559 N N . PRO A 1 119 ? 15.669 11.775 -3.193 1.00 28.82 519 PRO A N 1
ATOM 560 C CA . PRO A 1 119 ? 15.625 13.250 -3.091 1.00 29.30 519 PRO A CA 1
ATOM 561 C C . PRO A 1 119 ? 14.314 13.856 -2.543 1.00 30.12 519 PRO A C 1
ATOM 562 O O . PRO A 1 119 ? 14.294 15.024 -2.162 1.00 30.43 519 PRO A O 1
ATOM 566 N N . CYS A 1 120 ? 13.242 13.058 -2.523 1.00 31.41 520 CYS A N 1
ATOM 567 C CA . CYS A 1 120 ? 11.939 13.410 -1.904 1.00 30.60 520 CYS A CA 1
ATOM 568 C C . CYS A 1 120 ? 11.737 12.987 -0.444 1.00 30.06 520 CYS A C 1
ATOM 569 O O . CYS A 1 120 ? 10.623 12.995 0.063 1.00 29.76 520 CYS A O 1
ATOM 572 N N . VAL A 1 121 ? 12.823 12.675 0.238 1.00 30.72 521 VAL A N 1
ATOM 573 C CA . VAL A 1 121 ? 12.765 12.122 1.572 1.00 31.48 521 VAL A CA 1
ATOM 574 C C . VAL A 1 121 ? 13.960 12.686 2.306 1.00 31.71 521 VAL A C 1
ATOM 575 O O . VAL A 1 121 ? 15.035 12.832 1.708 1.00 34.23 521 VAL A O 1
ATOM 579 N N . ILE A 1 122 ? 13.789 12.981 3.591 1.00 30.90 522 ILE A N 1
ATOM 580 C CA . ILE A 1 122 ? 14.815 13.680 4.384 1.00 30.49 522 ILE A CA 1
ATOM 581 C C . ILE A 1 122 ? 16.201 13.012 4.337 1.00 31.58 522 ILE A C 1
ATOM 582 O O . ILE A 1 122 ? 16.306 11.790 4.322 1.00 31.06 522 ILE A O 1
ATOM 587 N N . GLN A 1 123 ? 17.247 13.836 4.291 1.00 33.74 523 GLN A N 1
ATOM 588 C CA . GLN A 1 123 ? 18.639 13.378 4.219 1.00 36.36 523 GLN A CA 1
ATOM 589 C C . GLN A 1 123 ? 19.192 13.277 5.626 1.00 35.45 523 GLN A C 1
ATOM 590 O O . GLN A 1 123 ? 19.385 14.305 6.301 1.00 35.21 523 GLN A O 1
ATOM 596 N N . PHE A 1 124 ? 19.443 12.046 6.061 1.00 33.72 524 PHE A N 1
ATOM 597 C CA . PHE A 1 124 ? 20.088 11.797 7.342 1.00 33.78 524 PHE A CA 1
ATOM 598 C C . PHE A 1 124 ? 21.547 12.290 7.281 1.00 33.78 524 PHE A C 1
ATOM 599 O O . PHE A 1 124 ? 22.230 12.088 6.281 1.00 33.70 524 PHE A O 1
ATOM 607 N N . VAL A 1 125 ? 21.993 12.986 8.326 1.00 33.65 525 VAL A N 1
ATOM 608 C CA . VAL A 1 125 ? 23.371 13.475 8.412 1.00 33.72 525 VAL A CA 1
ATOM 609 C C . VAL A 1 125 ? 24.139 12.727 9.506 1.00 34.59 525 VAL A C 1
ATOM 610 O O . VAL A 1 125 ? 25.325 12.422 9.345 1.00 34.74 525 VAL A O 1
ATOM 614 N N . GLY A 1 126 ? 23.479 12.429 10.615 1.00 34.67 526 GLY A N 1
ATOM 615 C CA . GLY A 1 126 ? 24.098 11.603 11.628 1.00 36.27 526 GLY A CA 1
ATOM 616 C C . GLY A 1 126 ? 23.360 11.619 12.944 1.00 37.77 526 GLY A C 1
ATOM 617 O O . GLY A 1 126 ? 22.343 12.317 13.097 1.00 37.10 526 GLY A O 1
ATOM 618 N N . ALA A 1 127 ? 23.885 10.844 13.892 1.00 39.88 527 ALA A N 1
ATOM 619 C CA . ALA A 1 127 ? 23.292 10.703 15.218 1.00 42.31 527 ALA A CA 1
ATOM 620 C C . ALA A 1 127 ? 24.350 10.717 16.319 1.00 44.47 527 ALA A C 1
ATOM 621 O O . ALA A 1 127 ? 25.525 10.429 16.069 1.00 44.83 527 ALA A O 1
ATOM 623 N N . CYS A 1 128 ? 23.925 11.093 17.525 1.00 46.41 528 CYS A N 1
ATOM 624 C CA A CYS A 1 128 ? 24.746 10.884 18.723 0.50 49.28 528 CYS A CA 1
ATOM 625 C CA B CYS A 1 128 ? 24.719 10.903 18.727 0.50 47.23 528 CYS A CA 1
ATOM 626 C C . CYS A 1 128 ? 24.158 9.712 19.496 1.00 50.15 528 CYS A C 1
ATOM 627 O O . CYS A 1 128 ? 23.018 9.745 19.923 1.00 49.22 528 CYS A O 1
ATOM 632 N N . LEU A 1 129 ? 24.953 8.664 19.659 1.00 55.77 529 LEU A N 1
ATOM 633 C CA . LEU A 1 129 ? 24.507 7.471 20.359 1.00 61.75 529 LEU A CA 1
ATOM 634 C C . LEU A 1 129 ? 25.517 7.108 21.438 1.00 66.28 529 LEU A C 1
ATOM 635 O O . LEU A 1 129 ? 25.727 5.941 21.739 1.00 71.97 529 LEU A O 1
ATOM 640 N N . ASN A 1 130 ? 26.122 8.131 22.032 1.00 70.98 530 ASN A N 1
ATOM 641 C CA . ASN A 1 130 ? 27.104 7.952 23.087 1.00 76.33 530 ASN A CA 1
ATOM 642 C C . ASN A 1 130 ? 26.475 7.274 24.318 1.00 75.66 530 ASN A C 1
ATOM 643 O O . ASN A 1 130 ? 26.978 6.258 24.794 1.00 77.73 530 ASN A O 1
ATOM 648 N N . ASP A 1 131 ? 25.379 7.845 24.817 1.00 74.59 531 ASP A N 1
ATOM 649 C CA . ASP A 1 131 ? 24.529 7.202 25.837 1.00 74.48 531 ASP A CA 1
ATOM 650 C C . ASP A 1 131 ? 23.134 7.857 25.803 1.00 71.56 531 ASP A C 1
ATOM 651 O O . ASP A 1 131 ? 22.986 8.938 25.226 1.00 69.77 531 ASP A O 1
ATOM 656 N N . PRO A 1 132 ? 22.115 7.218 26.423 1.00 68.92 532 PRO A N 1
ATOM 657 C CA . PRO A 1 132 ? 20.713 7.689 26.323 1.00 66.70 532 PRO A CA 1
ATOM 658 C C . PRO A 1 132 ? 20.449 9.159 26.689 1.00 65.23 532 PRO A C 1
ATOM 659 O O . PRO A 1 132 ? 19.499 9.759 26.183 1.00 62.15 532 PRO A O 1
ATOM 663 N N . SER A 1 133 ? 21.270 9.716 27.575 1.00 66.12 533 SER A N 1
ATOM 664 C CA . SER A 1 133 ? 21.167 11.124 27.960 1.00 65.45 533 SER A CA 1
ATOM 665 C C . SER A 1 133 ? 21.495 12.059 26.804 1.00 62.79 533 SER A C 1
ATOM 666 O O . SER A 1 133 ? 20.985 13.167 26.755 1.00 61.65 533 SER A O 1
ATOM 669 N N . GLN A 1 134 ? 22.346 11.608 25.884 1.00 62.75 534 GLN A N 1
ATOM 670 C CA . GLN A 1 134 ? 22.834 12.445 24.781 1.00 62.96 534 GLN A CA 1
ATOM 671 C C . GLN A 1 134 ? 22.171 12.206 23.401 1.00 56.82 534 GLN A C 1
ATOM 672 O O . GLN A 1 134 ? 22.643 12.738 22.392 1.00 53.67 534 GLN A O 1
ATOM 678 N N . PHE A 1 135 ? 21.078 11.444 23.360 1.00 51.54 535 PHE A N 1
ATOM 679 C CA . PHE A 1 135 ? 20.485 11.021 22.083 1.00 48.74 535 PHE A CA 1
ATOM 680 C C . PHE A 1 135 ? 20.053 12.176 21.173 1.00 45.40 535 PHE A C 1
ATOM 681 O O . PHE A 1 135 ? 19.215 12.992 21.546 1.00 43.93 535 PHE A O 1
ATOM 689 N N . ALA A 1 136 ? 20.625 12.223 19.971 1.00 43.94 536 ALA A N 1
ATOM 690 C CA . ALA A 1 136 ? 20.291 13.261 18.981 1.00 43.19 536 ALA A CA 1
ATOM 691 C C . ALA A 1 136 ? 20.263 12.677 17.590 1.00 41.92 536 ALA A C 1
ATOM 692 O O . ALA A 1 136 ? 20.910 11.663 17.312 1.00 43.11 536 ALA A O 1
ATOM 694 N N . ILE A 1 137 ? 19.517 13.340 16.717 1.00 39.42 537 ILE A N 1
ATOM 695 C CA . ILE A 1 137 ? 19.407 12.928 15.327 1.00 36.85 537 ILE A CA 1
ATOM 696 C C . ILE A 1 137 ? 19.571 14.141 14.421 1.00 35.54 537 ILE A C 1
ATOM 697 O O . ILE A 1 137 ? 18.786 15.084 14.517 1.00 36.09 537 ILE A O 1
ATOM 702 N N . VAL A 1 138 ? 20.559 14.103 13.529 1.00 33.34 538 VAL A N 1
ATOM 703 C CA . VAL A 1 138 ? 20.816 15.227 12.640 1.00 32.28 538 VAL A CA 1
ATOM 704 C C . VAL A 1 138 ? 20.464 14.926 11.183 1.00 31.56 538 VAL A C 1
ATOM 705 O O . VAL A 1 138 ? 20.851 13.903 10.628 1.00 32.15 538 VAL A O 1
ATOM 709 N N . THR A 1 139 ? 19.754 15.851 10.557 1.00 31.63 539 THR A N 1
ATOM 710 C CA . THR A 1 139 ? 19.402 15.761 9.141 1.00 31.38 539 THR A CA 1
ATOM 711 C C . THR A 1 139 ? 19.659 17.103 8.472 1.00 32.12 539 THR A C 1
ATOM 712 O O . THR A 1 139 ? 19.948 18.096 9.148 1.00 31.74 539 THR A O 1
ATOM 716 N N . GLN A 1 140 ? 19.510 17.147 7.149 1.00 32.75 540 GLN A N 1
ATOM 717 C CA . GLN A 1 140 ? 19.565 18.422 6.425 1.00 33.03 540 GLN A CA 1
ATOM 718 C C . GLN A 1 140 ? 18.604 19.435 7.017 1.00 33.09 540 GLN A C 1
ATOM 719 O O . GLN A 1 140 ? 17.588 19.061 7.610 1.00 33.46 540 GLN A O 1
ATOM 725 N N . TYR A 1 141 ? 18.948 20.711 6.883 1.00 33.21 541 TYR A N 1
ATOM 726 C CA . TYR A 1 141 ? 18.021 21.794 7.186 1.00 33.88 541 TYR A CA 1
ATOM 727 C C . TYR A 1 141 ? 17.477 22.380 5.863 1.00 34.62 541 TYR A C 1
ATOM 728 O O . TYR A 1 141 ? 18.198 22.530 4.867 1.00 33.39 541 TYR A O 1
ATOM 737 N N . ILE A 1 142 ? 16.197 22.706 5.852 1.00 34.96 542 ILE A N 1
ATOM 738 C CA . ILE A 1 142 ? 15.554 23.130 4.630 1.00 36.94 542 ILE A CA 1
ATOM 739 C C . ILE A 1 142 ? 14.950 24.493 4.918 1.00 37.95 542 ILE A C 1
ATOM 740 O O . ILE A 1 142 ? 14.068 24.640 5.759 1.00 38.99 542 ILE A O 1
ATOM 745 N N . SER A 1 143 ? 15.462 25.490 4.216 1.00 39.32 543 SER A N 1
ATOM 746 C CA . SER A 1 143 ? 15.281 26.886 4.591 1.00 40.49 543 SER A CA 1
ATOM 747 C C . SER A 1 143 ? 13.909 27.456 4.212 1.00 41.06 543 SER A C 1
ATOM 748 O O . SER A 1 143 ? 13.503 28.512 4.719 1.00 43.46 543 SER A O 1
ATOM 751 N N . GLY A 1 144 ? 13.193 26.773 3.325 1.00 39.56 544 GLY A N 1
ATOM 752 C CA . GLY A 1 144 ? 11.876 27.241 2.904 1.00 39.04 544 GLY A CA 1
ATOM 753 C C . GLY A 1 144 ? 10.731 26.848 3.815 1.00 38.65 544 GLY A C 1
ATOM 754 O O . GLY A 1 144 ? 9.584 27.206 3.537 1.00 38.32 544 GLY A O 1
ATOM 755 N N . GLY A 1 145 ? 11.027 26.079 4.868 1.00 38.20 545 GLY A N 1
ATOM 756 C CA . GLY A 1 145 ? 10.061 25.824 5.942 1.00 38.34 545 GLY A CA 1
ATOM 757 C C . GLY A 1 145 ? 9.050 24.736 5.630 1.00 37.77 545 GLY A C 1
ATOM 758 O O . GLY A 1 145 ? 9.113 24.079 4.587 1.00 36.42 545 GLY A O 1
ATOM 759 N N . SER A 1 146 ? 8.111 24.541 6.547 1.00 37.40 546 SER A N 1
ATOM 760 C CA . SER A 1 146 ? 7.177 23.444 6.426 1.00 37.26 546 SER A CA 1
ATOM 761 C C . SER A 1 146 ? 6.029 23.913 5.555 1.00 38.36 546 SER A C 1
ATOM 762 O O . SER A 1 146 ? 5.767 25.127 5.440 1.00 39.40 546 SER A O 1
ATOM 765 N N . LEU A 1 147 ? 5.356 22.948 4.935 1.00 35.98 547 LEU A N 1
ATOM 766 C CA . LEU A 1 147 ? 4.165 23.226 4.172 1.00 34.53 547 LEU A CA 1
ATOM 767 C C . LEU A 1 147 ? 3.093 23.835 5.058 1.00 33.64 547 LEU A C 1
ATOM 768 O O . LEU A 1 147 ? 2.366 24.712 4.619 1.00 33.85 547 LEU A O 1
ATOM 773 N N . PHE A 1 148 ? 2.983 23.373 6.302 1.00 33.72 548 PHE A N 1
ATOM 774 C CA . PHE A 1 148 ? 2.004 23.938 7.242 1.00 34.59 548 PHE A CA 1
ATOM 775 C C . PHE A 1 148 ? 2.216 25.449 7.392 1.00 35.84 548 PHE A C 1
ATOM 776 O O . PHE A 1 148 ? 1.255 26.218 7.348 1.00 36.48 548 PHE A O 1
ATOM 784 N N . SER A 1 149 ? 3.465 25.875 7.559 1.00 36.04 549 SER A N 1
ATOM 785 C CA . SER A 1 149 ? 3.751 27.295 7.667 1.00 38.55 549 SER A CA 1
ATOM 786 C C . SER A 1 149 ? 3.342 28.020 6.407 1.00 39.17 549 SER A C 1
ATOM 787 O O . SER A 1 149 ? 2.671 29.048 6.480 1.00 41.13 549 SER A O 1
ATOM 790 N N . LEU A 1 150 ? 3.741 27.498 5.256 1.00 38.37 550 LEU A N 1
ATOM 791 C CA . LEU A 1 150 ? 3.498 28.205 4.008 1.00 40.29 550 LEU A CA 1
ATOM 792 C C . LEU A 1 150 ? 2.007 28.459 3.828 1.00 41.72 550 LEU A C 1
ATOM 793 O O . LEU A 1 150 ? 1.589 29.581 3.512 1.00 41.19 550 LEU A O 1
ATOM 798 N N . LEU A 1 151 ? 1.213 27.413 4.061 1.00 41.83 551 LEU A N 1
ATOM 799 C CA . LEU A 1 151 ? -0.224 27.461 3.804 1.00 42.83 551 LEU A CA 1
ATOM 800 C C . LEU A 1 151 ? -1.025 28.184 4.892 1.00 43.38 551 LEU A C 1
ATOM 801 O O . LEU A 1 151 ? -1.927 28.963 4.571 1.00 44.44 551 LEU A O 1
ATOM 806 N N . HIS A 1 152 ? -0.710 27.924 6.161 1.00 42.17 552 HIS A N 1
ATOM 807 C CA . HIS A 1 152 ? -1.556 28.394 7.267 1.00 42.85 552 HIS A CA 1
ATOM 808 C C . HIS A 1 152 ? -0.975 29.536 8.148 1.00 44.43 552 HIS A C 1
ATOM 809 O O . HIS A 1 152 ? -1.715 30.153 8.911 1.00 43.42 552 HIS A O 1
ATOM 816 N N . GLU A 1 153 ? 0.321 29.815 8.040 1.00 44.60 553 GLU A N 1
ATOM 817 C CA . GLU A 1 153 ? 0.930 30.866 8.828 1.00 47.12 553 GLU A CA 1
ATOM 818 C C . GLU A 1 153 ? 1.338 32.044 7.945 1.00 51.27 553 GLU A C 1
ATOM 819 O O . GLU A 1 153 ? 0.873 33.157 8.152 1.00 52.49 553 GLU A O 1
ATOM 825 N N . GLN A 1 154 ? 2.190 31.800 6.956 1.00 54.74 554 GLN A N 1
ATOM 826 C CA . GLN A 1 154 ? 2.497 32.816 5.952 1.00 58.21 554 GLN A CA 1
ATOM 827 C C . GLN A 1 154 ? 1.279 33.062 5.059 1.00 59.87 554 GLN A C 1
ATOM 828 O O . GLN A 1 154 ? 1.143 34.130 4.488 1.00 59.83 554 GLN A O 1
ATOM 834 N N . LYS A 1 155 ? 0.401 32.068 4.939 1.00 64.28 555 LYS A N 1
ATOM 835 C CA . LYS A 1 155 ? -0.794 32.160 4.087 1.00 67.52 555 LYS A CA 1
ATOM 836 C C . LYS A 1 155 ? -0.455 32.620 2.666 1.00 66.22 555 LYS A C 1
ATOM 837 O O . LYS A 1 155 ? -1.057 33.546 2.140 1.00 66.69 555 LYS A O 1
ATOM 843 N N . ARG A 1 156 ? 0.517 31.956 2.055 1.00 64.80 556 ARG A N 1
ATOM 844 C CA . ARG A 1 156 ? 0.987 32.328 0.731 1.00 65.67 556 ARG A CA 1
ATOM 845 C C . ARG A 1 156 ? 0.145 31.653 -0.353 1.00 64.61 556 ARG A C 1
ATOM 846 O O . ARG A 1 156 ? -0.341 30.541 -0.157 1.00 63.30 556 ARG A O 1
ATOM 854 N N . ILE A 1 157 ? -0.027 32.344 -1.484 1.00 65.91 557 ILE A N 1
ATOM 855 C CA . ILE A 1 157 ? -0.846 31.871 -2.613 1.00 65.09 557 ILE A CA 1
ATOM 856 C C . ILE A 1 157 ? 0.015 31.161 -3.660 1.00 60.48 557 ILE A C 1
ATOM 857 O O . ILE A 1 157 ? 0.978 31.719 -4.168 1.00 59.73 557 ILE A O 1
ATOM 862 N N . LEU A 1 158 ? -0.339 29.924 -3.983 1.00 56.94 558 LEU A N 1
ATOM 863 C CA . LEU A 1 158 ? 0.405 29.144 -4.965 1.00 53.41 558 LEU A CA 1
ATOM 864 C C . LEU A 1 158 ? -0.478 28.921 -6.170 1.00 51.63 558 LEU A C 1
ATOM 865 O O . LEU A 1 158 ? -1.696 28.772 -6.042 1.00 49.15 558 LEU A O 1
ATOM 870 N N . ASP A 1 159 ? 0.140 28.895 -7.344 1.00 51.35 559 ASP A N 1
ATOM 871 C CA . ASP A 1 159 ? -0.553 28.459 -8.549 1.00 51.19 559 ASP A CA 1
ATOM 872 C C . ASP A 1 159 ? -0.622 26.924 -8.592 1.00 49.31 559 ASP A C 1
ATOM 873 O O . ASP A 1 159 ? 0.037 26.238 -7.815 1.00 44.40 559 ASP A O 1
ATOM 878 N N . LEU A 1 160 ? -1.436 26.403 -9.502 1.00 49.77 560 LEU A N 1
ATOM 879 C CA . LEU A 1 160 ? -1.711 24.984 -9.545 1.00 49.55 560 LEU A CA 1
ATOM 880 C C . LEU A 1 160 ? -0.436 24.167 -9.776 1.00 48.93 560 LEU A C 1
ATOM 881 O O . LEU A 1 160 ? -0.242 23.117 -9.169 1.00 46.54 560 LEU A O 1
ATOM 886 N N . GLN A 1 161 ? 0.445 24.662 -10.635 1.00 49.38 561 GLN A N 1
ATOM 887 C CA . GLN A 1 161 ? 1.653 23.932 -10.956 1.00 49.33 561 GLN A CA 1
ATOM 888 C C . GLN A 1 161 ? 2.504 23.721 -9.702 1.00 46.27 561 GLN A C 1
ATOM 889 O O . GLN A 1 161 ? 2.943 22.611 -9.408 1.00 46.01 561 GLN A O 1
ATOM 895 N N . SER A 1 162 ? 2.719 24.798 -8.963 1.00 44.69 562 SER A N 1
ATOM 896 C CA . SER A 1 162 ? 3.500 24.759 -7.732 1.00 43.07 562 SER A CA 1
ATOM 897 C C . SER A 1 162 ? 2.920 23.781 -6.698 1.00 41.00 562 SER A C 1
ATOM 898 O O . SER A 1 162 ? 3.651 23.122 -5.968 1.00 38.92 562 SER A O 1
ATOM 901 N N . LYS A 1 163 ? 1.599 23.719 -6.637 1.00 40.34 563 LYS A N 1
ATOM 902 C CA . LYS A 1 163 ? 0.908 22.808 -5.751 1.00 40.29 563 LYS A CA 1
ATOM 903 C C . LYS A 1 163 ? 1.160 21.356 -6.147 1.00 40.11 563 LYS A C 1
ATOM 904 O O . LYS A 1 163 ? 1.423 20.496 -5.290 1.00 39.08 563 LYS A O 1
ATOM 910 N N . LEU A 1 164 ? 1.086 21.091 -7.448 1.00 39.65 564 LEU A N 1
ATOM 911 C CA . LEU A 1 164 ? 1.181 19.723 -7.943 1.00 38.85 564 LEU A CA 1
ATOM 912 C C . LEU A 1 164 ? 2.583 19.194 -7.825 1.00 36.53 564 LEU A C 1
ATOM 913 O O . LEU A 1 164 ? 2.774 18.003 -7.576 1.00 36.04 564 LEU A O 1
ATOM 918 N N . ILE A 1 165 ? 3.560 20.080 -7.972 1.00 34.55 565 ILE A N 1
ATOM 919 C CA . ILE A 1 165 ? 4.953 19.698 -7.759 1.00 32.49 565 ILE A CA 1
ATOM 920 C C . ILE A 1 165 ? 5.169 19.240 -6.323 1.00 30.58 565 ILE A C 1
ATOM 921 O O . ILE A 1 165 ? 5.746 18.184 -6.074 1.00 30.41 565 ILE A O 1
ATOM 926 N N . ILE A 1 166 ? 4.666 20.005 -5.374 1.00 29.54 566 ILE A N 1
ATOM 927 C CA . ILE A 1 166 ? 4.750 19.575 -3.994 1.00 28.74 566 ILE A CA 1
ATOM 928 C C . ILE A 1 166 ? 4.053 18.207 -3.883 1.00 28.04 566 ILE A C 1
ATOM 929 O O . ILE A 1 166 ? 4.667 17.225 -3.485 1.00 27.79 566 ILE A O 1
ATOM 934 N N . ALA A 1 167 ? 2.790 18.135 -4.279 1.00 27.75 567 ALA A N 1
ATOM 935 C CA . ALA A 1 167 ? 2.020 16.907 -4.108 1.00 27.30 567 ALA A CA 1
ATOM 936 C C . ALA A 1 167 ? 2.739 15.693 -4.713 1.00 27.12 567 ALA A C 1
ATOM 937 O O . ALA A 1 167 ? 2.773 14.612 -4.120 1.00 25.87 567 ALA A O 1
ATOM 939 N N . VAL A 1 168 ? 3.326 15.897 -5.885 1.00 27.75 568 VAL A N 1
ATOM 940 C CA . VAL A 1 168 ? 4.060 14.847 -6.575 1.00 28.35 568 VAL A CA 1
ATOM 941 C C . VAL A 1 168 ? 5.346 14.446 -5.891 1.00 27.00 568 VAL A C 1
ATOM 942 O O . VAL A 1 168 ? 5.657 13.268 -5.831 1.00 25.98 568 VAL A O 1
ATOM 946 N N . ASP A 1 169 ? 6.107 15.418 -5.405 1.00 26.86 569 ASP A N 1
ATOM 947 C CA . ASP A 1 169 ? 7.301 15.098 -4.622 1.00 26.79 569 ASP A CA 1
ATOM 948 C C . ASP A 1 169 ? 6.939 14.272 -3.368 1.00 25.74 569 ASP A C 1
ATOM 949 O O . ASP A 1 169 ? 7.596 13.272 -3.063 1.00 25.51 569 ASP A O 1
ATOM 954 N N . VAL A 1 170 ? 5.885 14.656 -2.658 1.00 24.85 570 VAL A N 1
ATOM 955 C CA . VAL A 1 170 ? 5.483 13.893 -1.479 1.00 24.43 570 VAL A CA 1
ATOM 956 C C . VAL A 1 170 ? 5.118 12.477 -1.916 1.00 24.81 570 VAL A C 1
ATOM 957 O O . VAL A 1 170 ? 5.487 11.500 -1.273 1.00 24.39 570 VAL A O 1
ATOM 961 N N . ALA A 1 171 ? 4.408 12.374 -3.031 1.00 26.29 571 ALA A N 1
ATOM 962 C CA . ALA A 1 171 ? 3.920 11.080 -3.509 1.00 27.10 571 ALA A CA 1
ATOM 963 C C . ALA A 1 171 ? 5.099 10.156 -3.830 1.00 28.06 571 ALA A C 1
ATOM 964 O O . ALA A 1 171 ? 5.109 8.977 -3.439 1.00 27.93 571 ALA A O 1
ATOM 966 N N . LYS A 1 172 ? 6.101 10.711 -4.505 1.00 28.88 572 LYS A N 1
ATOM 967 C CA . LYS A 1 172 ? 7.298 9.959 -4.833 1.00 30.53 572 LYS A CA 1
ATOM 968 C C . LYS A 1 172 ? 8.023 9.470 -3.594 1.00 29.50 572 LYS A C 1
ATOM 969 O O . LYS A 1 172 ? 8.485 8.331 -3.552 1.00 29.05 572 LYS A O 1
ATOM 975 N N . GLY A 1 173 ? 8.122 10.346 -2.595 1.00 28.60 573 GLY A N 1
ATOM 976 C CA . GLY A 1 173 ? 8.810 10.027 -1.373 1.00 27.63 573 GLY A CA 1
ATOM 977 C C . GLY A 1 173 ? 8.157 8.837 -0.708 1.00 27.44 573 GLY A C 1
ATOM 978 O O . GLY A 1 173 ? 8.841 7.942 -0.231 1.00 26.80 573 GLY A O 1
ATOM 979 N N . MET A 1 174 ? 6.825 8.855 -0.687 1.00 27.24 574 MET A N 1
ATOM 980 C CA . MET A 1 174 ? 6.027 7.801 -0.092 1.00 27.19 574 MET A CA 1
ATOM 981 C C . MET A 1 174 ? 6.084 6.506 -0.921 1.00 27.67 574 MET A C 1
ATOM 982 O O . MET A 1 174 ? 6.142 5.397 -0.363 1.00 27.47 574 MET A O 1
ATOM 987 N N . GLU A 1 175 ? 6.059 6.653 -2.243 1.00 27.83 575 GLU A N 1
ATOM 988 C CA . GLU A 1 175 ? 6.275 5.522 -3.139 1.00 29.28 575 GLU A CA 1
ATOM 989 C C . GLU A 1 175 ? 7.586 4.804 -2.818 1.00 29.98 575 GLU A C 1
ATOM 990 O O . GLU A 1 175 ? 7.663 3.571 -2.821 1.00 29.33 575 GLU A O 1
ATOM 996 N N . TYR A 1 176 ? 8.618 5.600 -2.572 1.00 30.61 576 TYR A N 1
ATOM 997 C CA . TYR A 1 176 ? 9.947 5.089 -2.296 1.00 31.84 576 TYR A CA 1
ATOM 998 C C . TYR A 1 176 ? 9.939 4.262 -1.026 1.00 32.93 576 TYR A C 1
ATOM 999 O O . TYR A 1 176 ? 10.373 3.113 -1.026 1.00 36.04 576 TYR A O 1
ATOM 1008 N N . LEU A 1 177 ? 9.418 4.848 0.042 1.00 33.31 577 LEU A N 1
ATOM 1009 C CA . LEU A 1 177 ? 9.333 4.193 1.334 1.00 33.13 577 LEU A CA 1
ATOM 1010 C C . LEU A 1 177 ? 8.562 2.896 1.207 1.00 33.95 577 LEU A C 1
ATOM 1011 O O . LEU A 1 177 ? 9.027 1.865 1.667 1.00 33.58 577 LEU A O 1
ATOM 1016 N N . HIS A 1 178 ? 7.395 2.952 0.560 1.00 35.12 578 HIS A N 1
ATOM 1017 C CA . HIS A 1 178 ? 6.491 1.785 0.470 1.00 35.91 578 HIS A CA 1
ATOM 1018 C C . HIS A 1 178 ? 7.027 0.647 -0.385 1.00 37.35 578 HIS A C 1
ATOM 1019 O O . HIS A 1 178 ? 6.607 -0.497 -0.199 1.00 37.91 578 HIS A O 1
ATOM 1026 N N . ASN A 1 179 ? 7.922 0.954 -1.318 1.00 38.74 579 ASN A N 1
ATOM 1027 C CA . ASN A 1 179 ? 8.446 -0.063 -2.236 1.00 41.92 579 ASN A CA 1
ATOM 1028 C C . ASN A 1 179 ? 9.882 -0.499 -1.936 1.00 43.31 579 ASN A C 1
ATOM 1029 O O . ASN A 1 179 ? 10.474 -1.224 -2.719 1.00 44.68 579 ASN A O 1
ATOM 1034 N N . LEU A 1 180 ? 10.439 -0.083 -0.803 1.00 45.44 580 LEU A N 1
ATOM 1035 C CA . LEU A 1 180 ? 11.705 -0.666 -0.335 1.00 47.83 580 LEU A CA 1
ATOM 1036 C C . LEU A 1 180 ? 11.544 -2.187 -0.185 1.00 49.95 580 LEU A C 1
ATOM 1037 O O . LEU A 1 180 ? 10.419 -2.697 -0.084 1.00 50.20 580 LEU A O 1
ATOM 1042 N N . THR A 1 181 ? 12.668 -2.901 -0.198 1.00 52.96 581 THR A N 1
ATOM 1043 C CA . THR A 1 181 ? 12.683 -4.360 -0.004 1.00 56.25 581 THR A CA 1
ATOM 1044 C C . THR A 1 181 ? 12.021 -4.661 1.327 1.00 56.33 581 THR A C 1
ATOM 1045 O O . THR A 1 181 ? 11.238 -5.613 1.452 1.00 54.74 581 THR A O 1
ATOM 1049 N N . GLN A 1 182 ? 12.375 -3.839 2.313 1.00 56.84 582 GLN A N 1
ATOM 1050 C CA . GLN A 1 182 ? 11.670 -3.767 3.584 1.00 57.88 582 GLN A CA 1
ATOM 1051 C C . GLN A 1 182 ? 10.909 -2.448 3.645 1.00 51.19 582 GLN A C 1
ATOM 1052 O O . GLN A 1 182 ? 11.483 -1.425 4.036 1.00 47.70 582 GLN A O 1
ATOM 1058 N N . PRO A 1 183 ? 9.620 -2.469 3.252 1.00 45.99 583 PRO A N 1
ATOM 1059 C CA . PRO A 1 183 ? 8.836 -1.245 3.243 1.00 44.36 583 PRO A CA 1
ATOM 1060 C C . PRO A 1 183 ? 8.813 -0.548 4.591 1.00 41.85 583 PRO A C 1
ATOM 1061 O O . PRO A 1 183 ? 8.794 -1.187 5.641 1.00 40.96 583 PRO A O 1
ATOM 1065 N N . ILE A 1 184 ? 8.831 0.773 4.528 1.00 41.17 584 ILE A N 1
ATOM 1066 C CA . ILE A 1 184 ? 8.680 1.619 5.684 1.00 40.94 584 ILE A CA 1
ATOM 1067 C C . ILE A 1 184 ? 7.331 2.308 5.516 1.00 41.90 584 ILE A C 1
ATOM 1068 O O . ILE A 1 184 ? 6.948 2.711 4.405 1.00 42.06 584 ILE A O 1
ATOM 1073 N N . ILE A 1 185 ? 6.606 2.397 6.625 1.00 42.77 585 ILE A N 1
ATOM 1074 C CA . ILE A 1 185 ? 5.366 3.155 6.723 1.00 41.92 585 ILE A CA 1
ATOM 1075 C C . ILE A 1 185 ? 5.697 4.413 7.513 1.00 38.20 585 ILE A C 1
ATOM 1076 O O . ILE A 1 185 ? 6.447 4.335 8.482 1.00 39.64 585 ILE A O 1
ATOM 1081 N N . HIS A 1 186 ? 5.140 5.558 7.136 1.00 33.80 586 HIS A N 1
ATOM 1082 C CA . HIS A 1 186 ? 5.495 6.803 7.796 1.00 31.22 586 HIS A CA 1
ATOM 1083 C C . HIS A 1 186 ? 4.710 7.059 9.080 1.00 31.36 586 HIS A C 1
ATOM 1084 O O . HIS A 1 186 ? 5.276 7.468 10.087 1.00 31.28 586 HIS A O 1
ATOM 1091 N N . ARG A 1 187 ? 3.394 6.895 8.993 1.00 32.48 587 ARG A N 1
ATOM 1092 C CA . ARG A 1 187 ? 2.444 6.927 10.131 1.00 33.23 587 ARG A CA 1
ATOM 1093 C C . ARG A 1 187 ? 2.093 8.259 10.743 1.00 31.19 587 ARG A C 1
ATOM 1094 O O . ARG A 1 187 ? 1.315 8.311 11.689 1.00 31.06 587 ARG A O 1
ATOM 1102 N N . ASP A 1 188 ? 2.648 9.328 10.215 1.00 30.16 588 ASP A N 1
ATOM 1103 C CA . ASP A 1 188 ? 2.482 10.642 10.810 1.00 30.58 588 ASP A CA 1
ATOM 1104 C C . ASP A 1 188 ? 2.595 11.676 9.708 1.00 29.87 588 ASP A C 1
ATOM 1105 O O . ASP A 1 188 ? 3.214 12.735 9.876 1.00 30.04 588 ASP A O 1
ATOM 1110 N N . LEU A 1 189 ? 1.988 11.373 8.568 1.00 28.93 589 LEU A N 1
ATOM 1111 C CA . LEU A 1 189 ? 2.158 12.222 7.394 1.00 28.26 589 LEU A CA 1
ATOM 1112 C C . LEU A 1 189 ? 1.192 13.361 7.518 1.00 28.16 589 LEU A C 1
ATOM 1113 O O . LEU A 1 189 ? -0.001 13.129 7.643 1.00 29.41 589 LEU A O 1
ATOM 1118 N N . ASN A 1 190 ? 1.714 14.582 7.506 1.00 27.42 590 ASN A N 1
ATOM 1119 C CA . ASN A 1 190 ? 0.891 15.786 7.624 1.00 27.70 590 ASN A CA 1
ATOM 1120 C C . ASN A 1 190 ? 1.668 16.973 7.074 1.00 26.78 590 ASN A C 1
ATOM 1121 O O . ASN A 1 190 ? 2.812 16.816 6.635 1.00 26.12 590 ASN A O 1
ATOM 1126 N N . SER A 1 191 ? 1.058 18.158 7.102 1.00 26.14 591 SER A N 1
ATOM 1127 C CA . SER A 1 191 ? 1.685 19.351 6.526 1.00 25.70 591 SER A CA 1
ATOM 1128 C C . SER A 1 191 ? 2.891 19.861 7.335 1.00 25.90 591 SER A C 1
ATOM 1129 O O . SER A 1 191 ? 3.781 20.491 6.762 1.00 26.16 591 SER A O 1
ATOM 1132 N N . HIS A 1 192 ? 2.946 19.586 8.638 1.00 25.72 592 HIS A N 1
ATOM 1133 C CA . HIS A 1 192 ? 4.138 19.938 9.425 1.00 26.13 592 HIS A CA 1
ATOM 1134 C C . HIS A 1 192 ? 5.362 19.157 8.969 1.00 26.58 592 HIS A C 1
ATOM 1135 O O . HIS A 1 192 ? 6.486 19.652 9.094 1.00 26.75 592 HIS A O 1
ATOM 1142 N N . ASN A 1 193 ? 5.145 17.927 8.480 1.00 27.65 593 ASN A N 1
ATOM 1143 C CA . ASN A 1 193 ? 6.234 16.977 8.129 1.00 27.50 593 ASN A CA 1
ATOM 1144 C C . ASN A 1 193 ? 6.539 16.893 6.640 1.00 27.36 593 ASN A C 1
ATOM 1145 O O . ASN A 1 193 ? 7.240 15.995 6.200 1.00 27.28 593 ASN A O 1
ATOM 1150 N N . ILE A 1 194 ? 6.004 17.834 5.867 1.00 27.58 594 ILE A N 1
ATOM 1151 C CA . ILE A 1 194 ? 6.412 18.035 4.481 1.00 27.47 594 ILE A CA 1
ATOM 1152 C C . ILE A 1 194 ? 7.179 19.351 4.433 1.00 28.60 594 ILE A C 1
ATOM 1153 O O . ILE A 1 194 ? 6.624 20.415 4.766 1.00 29.79 594 ILE A O 1
ATOM 1158 N N . LEU A 1 195 ? 8.442 19.287 4.025 1.00 29.04 595 LEU A N 1
ATOM 1159 C CA . LEU A 1 195 ? 9.306 20.459 4.089 1.00 30.67 595 LEU A CA 1
ATOM 1160 C C . LEU A 1 195 ? 9.557 20.970 2.686 1.00 31.52 595 LEU A C 1
ATOM 1161 O O . LEU A 1 195 ? 9.431 20.213 1.740 1.00 31.21 595 LEU A O 1
ATOM 1166 N N . LEU A 1 196 ? 9.897 22.257 2.560 1.00 33.37 596 LEU A N 1
ATOM 1167 C CA . LEU A 1 196 ? 9.949 22.930 1.247 1.00 34.75 596 LEU A CA 1
ATOM 1168 C C . LEU A 1 196 ? 11.269 23.628 0.942 1.00 35.86 596 LEU A C 1
ATOM 1169 O O . LEU A 1 196 ? 11.662 24.542 1.641 1.00 36.85 596 LEU A O 1
ATOM 1174 N N . TYR A 1 197 ? 11.935 23.209 -0.128 1.00 37.18 597 TYR A N 1
ATOM 1175 C CA . TYR A 1 197 ? 13.077 23.944 -0.662 1.00 38.68 597 TYR A CA 1
ATOM 1176 C C . TYR A 1 197 ? 12.542 25.181 -1.370 1.00 40.78 597 TYR A C 1
ATOM 1177 O O . TYR A 1 197 ? 11.415 25.176 -1.839 1.00 41.43 597 TYR A O 1
ATOM 1186 N N . GLU A 1 198 ? 13.358 26.222 -1.490 1.00 44.15 598 GLU A N 1
ATOM 1187 C CA . GLU A 1 198 ? 12.928 27.441 -2.193 1.00 46.67 598 GLU A CA 1
ATOM 1188 C C . GLU A 1 198 ? 12.748 27.262 -3.700 1.00 44.60 598 GLU A C 1
ATOM 1189 O O . GLU A 1 198 ? 12.015 28.028 -4.316 1.00 44.11 598 GLU A O 1
ATOM 1195 N N . ASP A 1 199 ? 13.381 26.250 -4.295 1.00 42.49 599 ASP A N 1
ATOM 1196 C CA . ASP A 1 199 ? 13.130 25.937 -5.715 1.00 41.90 599 ASP A CA 1
ATOM 1197 C C . ASP A 1 199 ? 11.748 25.276 -5.970 1.00 41.39 599 ASP A C 1
ATOM 1198 O O . ASP A 1 199 ? 11.394 24.965 -7.112 1.00 38.51 599 ASP A O 1
ATOM 1203 N N . GLY A 1 200 ? 10.991 25.042 -4.895 1.00 41.30 600 GLY A N 1
ATOM 1204 C CA . GLY A 1 200 ? 9.588 24.635 -4.995 1.00 40.78 600 GLY A CA 1
ATOM 1205 C C . GLY A 1 200 ? 9.335 23.150 -4.808 1.00 39.30 600 GLY A C 1
ATOM 1206 O O . GLY A 1 200 ? 8.173 22.722 -4.795 1.00 37.69 600 GLY A O 1
ATOM 1207 N N . HIS A 1 201 ? 10.414 22.375 -4.665 1.00 37.87 601 HIS A N 1
ATOM 1208 C CA . HIS A 1 201 ? 10.326 20.940 -4.377 1.00 37.51 601 HIS A CA 1
ATOM 1209 C C . HIS A 1 201 ? 10.171 20.641 -2.880 1.00 35.08 601 HIS A C 1
ATOM 1210 O O . HIS A 1 201 ? 10.353 21.519 -2.046 1.00 35.41 601 HIS A O 1
ATOM 1217 N N . ALA A 1 202 ? 9.824 19.398 -2.550 1.00 32.83 602 ALA A N 1
ATOM 1218 C CA . ALA A 1 202 ? 9.471 19.042 -1.177 1.00 30.80 602 ALA A CA 1
ATOM 1219 C C . ALA A 1 202 ? 10.057 17.719 -0.764 1.00 29.22 602 ALA A C 1
ATOM 1220 O O . ALA A 1 202 ? 10.451 16.916 -1.603 1.00 28.75 602 ALA A O 1
ATOM 1222 N N . VAL A 1 203 ? 10.108 17.498 0.545 1.00 28.46 603 VAL A N 1
ATOM 1223 C CA . VAL A 1 203 ? 10.565 16.222 1.090 1.00 28.24 603 VAL A CA 1
ATOM 1224 C C . VAL A 1 203 ? 9.725 15.868 2.275 1.00 27.61 603 VAL A C 1
ATOM 1225 O O . VAL A 1 203 ? 9.239 16.755 2.976 1.00 27.84 603 VAL A O 1
ATOM 1229 N N . VAL A 1 204 ? 9.574 14.563 2.475 1.00 26.75 604 VAL A N 1
ATOM 1230 C CA . VAL A 1 204 ? 8.909 14.013 3.626 1.00 26.74 604 VAL A CA 1
ATOM 1231 C C . VAL A 1 204 ? 9.941 13.979 4.753 1.00 26.97 604 VAL A C 1
ATOM 1232 O O . VAL A 1 204 ? 11.064 13.565 4.556 1.00 27.19 604 VAL A O 1
ATOM 1236 N N . ALA A 1 205 ? 9.555 14.397 5.942 1.00 27.23 605 ALA A N 1
ATOM 1237 C CA . ALA A 1 205 ? 10.486 14.443 7.061 1.00 27.85 605 ALA A CA 1
ATOM 1238 C C . ALA A 1 205 ? 9.844 13.867 8.316 1.00 28.30 605 ALA A C 1
ATOM 1239 O O . ALA A 1 205 ? 8.674 13.514 8.314 1.00 27.16 605 ALA A O 1
ATOM 1241 N N . ASP A 1 206 ? 10.647 13.785 9.372 1.00 29.95 606 ASP A N 1
ATOM 1242 C CA . ASP A 1 206 ? 10.250 13.238 10.669 1.00 31.84 606 ASP A CA 1
ATOM 1243 C C . ASP A 1 206 ? 9.753 11.797 10.614 1.00 30.92 606 ASP A C 1
ATOM 1244 O O . ASP A 1 206 ? 8.569 11.534 10.444 1.00 28.64 606 ASP A O 1
ATOM 1249 N N . PHE A 1 207 ? 10.686 10.872 10.819 1.00 32.19 607 PHE A N 1
ATOM 1250 C CA . PHE A 1 207 ? 10.388 9.442 10.794 1.00 33.06 607 PHE A CA 1
ATOM 1251 C C . PHE A 1 207 ? 10.228 8.879 12.208 1.00 34.41 607 PHE A C 1
ATOM 1252 O O . PHE A 1 207 ? 10.429 7.696 12.443 1.00 35.18 607 PHE A O 1
ATOM 1260 N N . GLY A 1 208 ? 9.808 9.736 13.134 1.00 36.29 608 GLY A N 1
ATOM 1261 C CA . GLY A 1 208 ? 9.689 9.374 14.540 1.00 37.92 608 GLY A CA 1
ATOM 1262 C C . GLY A 1 208 ? 8.591 8.379 14.852 1.00 39.52 608 GLY A C 1
ATOM 1263 O O . GLY A 1 208 ? 8.679 7.636 15.831 1.00 42.77 608 GLY A O 1
ATOM 1264 N N . GLU A 1 209 ? 7.550 8.354 14.030 1.00 40.59 609 GLU A N 1
ATOM 1265 C CA . GLU A 1 209 ? 6.486 7.369 14.188 1.00 41.39 609 GLU A CA 1
ATOM 1266 C C . GLU A 1 209 ? 6.636 6.232 13.181 1.00 41.21 609 GLU A C 1
ATOM 1267 O O . GLU A 1 209 ? 5.841 5.296 13.185 1.00 43.97 609 GLU A O 1
ATOM 1273 N N . SER A 1 210 ? 7.637 6.298 12.313 1.00 39.26 610 SER A N 1
ATOM 1274 C CA . SER A 1 210 ? 7.834 5.240 11.327 1.00 40.28 610 SER A CA 1
ATOM 1275 C C . SER A 1 210 ? 8.193 3.839 11.887 1.00 41.18 610 SER A C 1
ATOM 1276 O O . SER A 1 210 ? 8.804 3.681 12.950 1.00 39.70 610 SER A O 1
ATOM 1279 N N . ARG A 1 211 ? 7.777 2.834 11.135 1.00 41.68 611 ARG A N 1
ATOM 1280 C CA . ARG A 1 211 ? 8.024 1.442 11.438 1.00 43.54 611 ARG A CA 1
ATOM 1281 C C . ARG A 1 211 ? 8.356 0.729 10.119 1.00 42.18 611 ARG A C 1
ATOM 1282 O O . ARG A 1 211 ? 7.879 1.124 9.050 1.00 39.92 611 ARG A O 1
ATOM 1290 N N . PHE A 1 212 ? 9.162 -0.324 10.199 1.00 42.68 612 PHE A N 1
ATOM 1291 C CA . PHE A 1 212 ? 9.253 -1.292 9.101 1.00 43.36 612 PHE A CA 1
ATOM 1292 C C . PHE A 1 212 ? 7.962 -2.104 9.055 1.00 44.42 612 PHE A C 1
ATOM 1293 O O . PHE A 1 212 ? 7.573 -2.679 10.058 1.00 42.74 612 PHE A O 1
ATOM 1301 N N . LEU A 1 213 ? 7.293 -2.119 7.902 1.00 47.65 613 LEU A N 1
ATOM 1302 C CA . LEU A 1 213 ? 6.060 -2.907 7.717 1.00 50.30 613 LEU A CA 1
ATOM 1303 C C . LEU A 1 213 ? 6.349 -4.396 7.962 1.00 55.28 613 LEU A C 1
ATOM 1304 O O . LEU A 1 213 ? 7.362 -4.930 7.482 1.00 54.12 613 LEU A O 1
ATOM 1309 N N . GLN A 1 214 ? 5.463 -5.064 8.702 1.00 60.61 614 GLN A N 1
ATOM 1310 C CA . GLN A 1 214 ? 5.713 -6.454 9.143 1.00 66.92 614 GLN A CA 1
ATOM 1311 C C . GLN A 1 214 ? 5.711 -7.477 7.992 1.00 65.67 614 GLN A C 1
ATOM 1312 O O . GLN A 1 214 ? 4.748 -7.582 7.235 1.00 63.80 614 GLN A O 1
ATOM 1314 N N . GLY A 1 226 ? -12.802 -13.444 15.920 1.00 61.66 626 GLY A N 1
ATOM 1315 C CA . GLY A 1 226 ? -14.171 -13.388 15.394 1.00 60.85 626 GLY A CA 1
ATOM 1316 C C . GLY A 1 226 ? -15.231 -13.479 16.485 1.00 60.38 626 GLY A C 1
ATOM 1317 O O . GLY A 1 226 ? -14.923 -13.210 17.649 1.00 63.16 626 GLY A O 1
ATOM 1318 N N . ASN A 1 227 ? -16.485 -13.805 16.137 1.00 57.03 627 ASN A N 1
ATOM 1319 C CA . ASN A 1 227 ? -16.957 -13.843 14.754 1.00 53.98 627 ASN A CA 1
ATOM 1320 C C . ASN A 1 227 ? -17.282 -12.434 14.254 1.00 49.50 627 ASN A C 1
ATOM 1321 O O . ASN A 1 227 ? -17.885 -11.623 14.949 1.00 45.31 627 ASN A O 1
ATOM 1326 N N . LEU A 1 228 ? -16.891 -12.188 13.015 1.00 48.48 628 LEU A N 1
ATOM 1327 C CA . LEU A 1 228 ? -16.837 -10.856 12.428 1.00 47.15 628 LEU A CA 1
ATOM 1328 C C . LEU A 1 228 ? -18.196 -10.342 12.016 1.00 44.36 628 LEU A C 1
ATOM 1329 O O . LEU A 1 228 ? -18.447 -9.147 12.025 1.00 43.10 628 LEU A O 1
ATOM 1334 N N . ARG A 1 229 ? -19.072 -11.258 11.652 1.00 43.87 629 ARG A N 1
ATOM 1335 C CA . ARG A 1 229 ? -20.395 -10.912 11.164 1.00 43.69 629 ARG A CA 1
ATOM 1336 C C . ARG A 1 229 ? -21.177 -10.065 12.158 1.00 42.62 629 ARG A C 1
ATOM 1337 O O . ARG A 1 229 ? -21.980 -9.231 11.750 1.00 44.47 629 ARG A O 1
ATOM 1345 N N . TRP A 1 230 ? -20.943 -10.272 13.450 1.00 41.10 630 TRP A N 1
ATOM 1346 C CA . TRP A 1 230 ? -21.673 -9.549 14.486 1.00 39.85 630 TRP A CA 1
ATOM 1347 C C . TRP A 1 230 ? -20.887 -8.404 15.124 1.00 39.67 630 TRP A C 1
ATOM 1348 O O . TRP A 1 230 ? -21.420 -7.733 15.996 1.00 39.59 630 TRP A O 1
ATOM 1359 N N . MET A 1 231 ? -19.637 -8.184 14.713 1.00 39.67 631 MET A N 1
ATOM 1360 C CA . MET A 1 231 ? -18.803 -7.120 15.296 1.00 40.01 631 MET A CA 1
ATOM 1361 C C . MET A 1 231 ? -19.255 -5.708 14.979 1.00 39.51 631 MET A C 1
ATOM 1362 O O . MET A 1 231 ? -19.783 -5.435 13.905 1.00 40.89 631 MET A O 1
ATOM 1367 N N . ALA A 1 232 ? -18.968 -4.805 15.904 1.00 39.67 632 ALA A N 1
ATOM 1368 C CA . ALA A 1 232 ? -19.127 -3.377 15.679 1.00 39.33 632 ALA A CA 1
ATOM 1369 C C . ALA A 1 232 ? -18.019 -2.905 14.755 1.00 39.00 632 ALA A C 1
ATOM 1370 O O . ALA A 1 232 ? -16.880 -3.334 14.913 1.00 39.12 632 ALA A O 1
ATOM 1372 N N . PRO A 1 233 ? -18.341 -2.012 13.799 1.00 39.55 633 PRO A N 1
ATOM 1373 C CA . PRO A 1 233 ? -17.345 -1.506 12.855 1.00 39.58 633 PRO A CA 1
ATOM 1374 C C . PRO A 1 233 ? -16.067 -0.980 13.506 1.00 39.48 633 PRO A C 1
ATOM 1375 O O . PRO A 1 233 ? -14.985 -1.238 13.009 1.00 40.35 633 PRO A O 1
ATOM 1379 N N . GLU A 1 234 ? -16.179 -0.274 14.621 1.00 40.38 634 GLU A N 1
ATOM 1380 C CA . GLU A 1 234 ? -14.985 0.176 15.348 1.00 41.00 634 GLU A CA 1
ATOM 1381 C C . GLU A 1 234 ? -14.215 -0.937 16.082 1.00 42.95 634 GLU A C 1
ATOM 1382 O O . GLU A 1 234 ? -13.204 -0.665 16.716 1.00 44.83 634 GLU A O 1
ATOM 1388 N N . VAL A 1 235 ? -14.710 -2.167 16.042 1.00 44.77 635 VAL A N 1
ATOM 1389 C CA . VAL A 1 235 ? -13.974 -3.310 16.576 1.00 46.88 635 VAL A CA 1
ATOM 1390 C C . VAL A 1 235 ? -13.376 -4.108 15.420 1.00 47.76 635 VAL A C 1
ATOM 1391 O O . VAL A 1 235 ? -12.216 -4.495 15.469 1.00 47.49 635 VAL A O 1
ATOM 1395 N N . PHE A 1 236 ? -14.169 -4.358 14.386 1.00 49.00 636 PHE A N 1
ATOM 1396 C CA . PHE A 1 236 ? -13.657 -4.971 13.162 1.00 52.35 636 PHE A CA 1
ATOM 1397 C C . PHE A 1 236 ? -12.364 -4.287 12.681 1.00 54.75 636 PHE A C 1
ATOM 1398 O O . PHE A 1 236 ? -11.442 -4.921 12.148 1.00 58.13 636 PHE A O 1
ATOM 1406 N N . THR A 1 237 ? -12.314 -2.981 12.868 1.00 54.91 637 THR A N 1
ATOM 1407 C CA . THR A 1 237 ? -11.206 -2.178 12.421 1.00 53.72 637 THR A CA 1
ATOM 1408 C C . THR A 1 237 ? -10.021 -2.292 13.378 1.00 56.00 637 THR A C 1
ATOM 1409 O O . THR A 1 237 ? -8.883 -2.125 12.967 1.00 54.41 637 THR A O 1
ATOM 1413 N N . GLN A 1 238 ? -10.290 -2.589 14.648 1.00 63.11 638 GLN A N 1
ATOM 1414 C CA . GLN A 1 238 ? -9.230 -2.945 15.614 1.00 68.61 638 GLN A CA 1
ATOM 1415 C C . GLN A 1 238 ? -8.562 -4.312 15.375 1.00 70.64 638 GLN A C 1
ATOM 1416 O O . GLN A 1 238 ? -7.615 -4.663 16.077 1.00 69.59 638 GLN A O 1
ATOM 1422 N N . CYS A 1 239 ? -9.060 -5.080 14.406 1.00 75.04 639 CYS A N 1
ATOM 1423 C CA . CYS A 1 239 ? -8.496 -6.390 14.065 1.00 77.37 639 CYS A CA 1
ATOM 1424 C C . CYS A 1 239 ? -7.447 -6.339 12.952 1.00 80.65 639 CYS A C 1
ATOM 1425 O O . CYS A 1 239 ? -6.639 -7.258 12.825 1.00 81.01 639 CYS A O 1
ATOM 1428 N N . THR A 1 240 ? -7.461 -5.276 12.151 1.00 85.23 640 THR A N 1
ATOM 1429 C CA . THR A 1 240 ? -6.441 -5.055 11.119 1.00 88.33 640 THR A CA 1
ATOM 1430 C C . THR A 1 240 ? -5.359 -4.107 11.652 1.00 87.44 640 THR A C 1
ATOM 1431 O O . THR A 1 240 ? -5.651 -3.220 12.453 1.00 88.95 640 THR A O 1
ATOM 1435 N N . ARG A 1 241 ? -4.114 -4.300 11.221 1.00 84.52 641 ARG A N 1
ATOM 1436 C CA . ARG A 1 241 ? -3.006 -3.438 11.664 1.00 83.34 641 ARG A CA 1
ATOM 1437 C C . ARG A 1 241 ? -2.807 -2.248 10.709 1.00 79.64 641 ARG A C 1
ATOM 1438 O O . ARG A 1 241 ? -3.436 -2.190 9.637 1.00 72.01 641 ARG A O 1
ATOM 1440 N N . TYR A 1 242 ? -1.936 -1.313 11.111 1.00 74.06 642 TYR A N 1
ATOM 1441 C CA . TYR A 1 242 ? -1.539 -0.169 10.265 1.00 70.67 642 TYR A CA 1
ATOM 1442 C C . TYR A 1 242 ? -0.860 -0.634 8.952 1.00 68.34 642 TYR A C 1
ATOM 1443 O O . TYR A 1 242 ? 0.317 -1.013 8.970 1.00 70.18 642 TYR A O 1
ATOM 1452 N N . THR A 1 243 ? -1.592 -0.584 7.829 1.00 59.65 643 THR A N 1
ATOM 1453 C CA . THR A 1 243 ? -1.044 -0.934 6.510 1.00 54.65 643 THR A CA 1
ATOM 1454 C C . THR A 1 243 ? -0.470 0.297 5.780 1.00 49.28 643 THR A C 1
ATOM 1455 O O . THR A 1 243 ? -0.589 1.418 6.265 1.00 48.47 643 THR A O 1
ATOM 1459 N N . ILE A 1 244 ? 0.132 0.086 4.606 1.00 44.18 644 ILE A N 1
ATOM 1460 C CA . ILE A 1 244 ? 0.605 1.208 3.762 1.00 40.93 644 ILE A CA 1
ATOM 1461 C C . ILE A 1 244 ? -0.528 2.175 3.375 1.00 37.02 644 ILE A C 1
ATOM 1462 O O . ILE A 1 244 ? -0.325 3.385 3.203 1.00 34.32 644 ILE A O 1
ATOM 1467 N N . LYS A 1 245 ? -1.729 1.629 3.249 1.00 35.30 645 LYS A N 1
ATOM 1468 C CA . LYS A 1 245 ? -2.886 2.396 2.795 1.00 33.36 645 LYS A CA 1
ATOM 1469 C C . LYS A 1 245 ? -3.349 3.444 3.805 1.00 30.65 645 LYS A C 1
ATOM 1470 O O . LYS A 1 245 ? -4.097 4.340 3.472 1.00 30.64 645 LYS A O 1
ATOM 1476 N N . ALA A 1 246 ? -2.898 3.343 5.036 1.00 29.26 646 ALA A N 1
ATOM 1477 C CA . ALA A 1 246 ? -3.155 4.389 6.000 1.00 28.55 646 ALA A CA 1
ATOM 1478 C C . ALA A 1 246 ? -2.380 5.684 5.680 1.00 27.95 646 ALA A C 1
ATOM 1479 O O . ALA A 1 246 ? -2.835 6.763 6.034 1.00 26.73 646 ALA A O 1
ATOM 1481 N N . ASP A 1 247 ? -1.208 5.583 5.048 1.00 27.60 647 ASP A N 1
ATOM 1482 C CA . ASP A 1 247 ? -0.465 6.780 4.648 1.00 27.06 647 ASP A CA 1
ATOM 1483 C C . ASP A 1 247 ? -1.153 7.450 3.482 1.00 26.83 647 ASP A C 1
ATOM 1484 O O . ASP A 1 247 ? -1.154 8.673 3.363 1.00 26.92 647 ASP A O 1
ATOM 1489 N N . VAL A 1 248 ? -1.710 6.638 2.597 1.00 26.52 648 VAL A N 1
ATOM 1490 C CA . VAL A 1 248 ? -2.389 7.172 1.423 1.00 26.12 648 VAL A CA 1
ATOM 1491 C C . VAL A 1 248 ? -3.540 8.076 1.880 1.00 25.98 648 VAL A C 1
ATOM 1492 O O . VAL A 1 248 ? -3.716 9.191 1.366 1.00 25.83 648 VAL A O 1
ATOM 1496 N N . PHE A 1 249 ? -4.295 7.587 2.863 1.00 25.53 649 PHE A N 1
ATOM 1497 C CA . PHE A 1 249 ? -5.342 8.369 3.480 1.00 25.57 649 PHE A CA 1
ATOM 1498 C C . PHE A 1 249 ? -4.794 9.699 3.998 1.00 25.30 649 PHE A C 1
ATOM 1499 O O . PHE A 1 249 ? -5.334 10.765 3.700 1.00 26.24 649 PHE A O 1
ATOM 1507 N N . SER A 1 250 ? -3.722 9.640 4.771 1.00 24.28 650 SER A N 1
ATOM 1508 C CA . SER A 1 250 ? -3.128 10.845 5.312 1.00 23.79 650 SER A CA 1
ATOM 1509 C C . SER A 1 250 ? -2.698 11.768 4.179 1.00 23.96 650 SER A C 1
ATOM 1510 O O . SER A 1 250 ? -2.901 12.975 4.243 1.00 25.10 650 SER A O 1
ATOM 1513 N N . TYR A 1 251 ? -2.144 11.201 3.120 1.00 23.77 651 TYR A N 1
ATOM 1514 C CA . TYR A 1 251 ? -1.717 12.001 1.984 1.00 23.79 651 TYR A CA 1
ATOM 1515 C C . TYR A 1 251 ? -2.898 12.733 1.310 1.00 24.67 651 TYR A C 1
ATOM 1516 O O . TYR A 1 251 ? -2.818 13.915 0.930 1.00 24.29 651 TYR A O 1
ATOM 1525 N N . ALA A 1 252 ? -4.001 12.022 1.184 1.00 25.56 652 ALA A N 1
ATOM 1526 C CA . ALA A 1 252 ? -5.217 12.607 0.641 1.00 26.56 652 ALA A CA 1
ATOM 1527 C C . ALA A 1 252 ? -5.569 13.930 1.313 1.00 26.58 652 ALA A C 1
ATOM 1528 O O . ALA A 1 252 ? -5.884 14.905 0.628 1.00 27.67 652 ALA A O 1
ATOM 1530 N N . LEU A 1 253 ? -5.530 13.965 2.641 1.00 25.68 653 LEU A N 1
ATOM 1531 C CA . LEU A 1 253 ? -5.875 15.187 3.361 1.00 25.79 653 LEU A CA 1
ATOM 1532 C C . LEU A 1 253 ? -4.858 16.276 3.036 1.00 25.84 653 LEU A C 1
ATOM 1533 O O . LEU A 1 253 ? -5.232 17.425 2.784 1.00 25.51 653 LEU A O 1
ATOM 1538 N N . CYS A 1 254 ? -3.578 15.901 3.007 1.00 25.32 654 CYS A N 1
ATOM 1539 C CA . CYS A 1 254 ? -2.532 16.834 2.597 1.00 25.58 654 CYS A CA 1
ATOM 1540 C C . CYS A 1 254 ? -2.804 17.389 1.191 1.00 25.83 654 CYS A C 1
ATOM 1541 O O . CYS A 1 254 ? -2.611 18.561 0.933 1.00 26.57 654 CYS A O 1
ATOM 1544 N N . LEU A 1 255 ? -3.279 16.555 0.287 1.00 26.07 655 LEU A N 1
ATOM 1545 C CA . LEU A 1 255 ? -3.561 17.010 -1.064 1.00 26.81 655 LEU A CA 1
ATOM 1546 C C . LEU A 1 255 ? -4.729 18.006 -1.080 1.00 28.09 655 LEU A C 1
ATOM 1547 O O . LEU A 1 255 ? -4.683 19.003 -1.790 1.00 27.96 655 LEU A O 1
ATOM 1552 N N . TRP A 1 256 ? -5.768 17.731 -0.292 1.00 29.61 656 TRP A N 1
ATOM 1553 C CA . TRP A 1 256 ? -6.879 18.677 -0.122 1.00 31.63 656 TRP A CA 1
ATOM 1554 C C . TRP A 1 256 ? -6.387 19.967 0.523 1.00 32.04 656 TRP A C 1
ATOM 1555 O O . TRP A 1 256 ? -6.717 21.074 0.077 1.00 32.06 656 TRP A O 1
ATOM 1566 N N . GLU A 1 257 ? -5.596 19.797 1.576 1.00 31.72 657 GLU A N 1
ATOM 1567 C CA . GLU A 1 257 ? -5.002 20.908 2.298 1.00 32.54 657 GLU A CA 1
ATOM 1568 C C . GLU A 1 257 ? -4.232 21.830 1.352 1.00 34.10 657 GLU A C 1
ATOM 1569 O O . GLU A 1 257 ? -4.404 23.058 1.394 1.00 34.16 657 GLU A O 1
ATOM 1575 N N . ILE A 1 258 ? -3.406 21.227 0.491 1.00 34.14 658 ILE A N 1
ATOM 1576 C CA . ILE A 1 258 ? -2.646 21.972 -0.510 1.00 35.48 658 ILE A CA 1
ATOM 1577 C C . ILE A 1 258 ? -3.556 22.743 -1.466 1.00 36.03 658 ILE A C 1
ATOM 1578 O O . ILE A 1 258 ? -3.345 23.925 -1.710 1.00 37.58 658 ILE A O 1
ATOM 1583 N N . LEU A 1 259 ? -4.568 22.077 -1.998 1.00 35.74 659 LEU A N 1
ATOM 1584 C CA . LEU A 1 259 ? -5.463 22.704 -2.970 1.00 36.52 659 LEU A CA 1
ATOM 1585 C C . LEU A 1 259 ? -6.297 23.857 -2.435 1.00 36.06 659 LEU A C 1
ATOM 1586 O O . LEU A 1 259 ? -6.479 24.829 -3.133 1.00 36.53 659 LEU A O 1
ATOM 1591 N N . THR A 1 260 ? -6.802 23.736 -1.213 1.00 35.51 660 THR A N 1
ATOM 1592 C CA . THR A 1 260 ? -7.668 24.745 -0.617 1.00 36.07 660 THR A CA 1
ATOM 1593 C C . THR A 1 260 ? -6.919 25.759 0.256 1.00 35.99 660 THR A C 1
ATOM 1594 O O . THR A 1 260 ? -7.421 26.839 0.516 1.00 35.50 660 THR A O 1
ATOM 1598 N N . GLY A 1 261 ? -5.734 25.396 0.726 1.00 36.12 661 GLY A N 1
ATOM 1599 C CA . GLY A 1 261 ? -5.007 26.217 1.687 1.00 36.93 661 GLY A CA 1
ATOM 1600 C C . GLY A 1 261 ? -5.527 26.105 3.114 1.00 37.91 661 GLY A C 1
ATOM 1601 O O . GLY A 1 261 ? -5.027 26.785 3.998 1.00 38.33 661 GLY A O 1
ATOM 1602 N N . GLU A 1 262 ? -6.520 25.248 3.347 1.00 40.13 662 GLU A N 1
ATOM 1603 C CA . GLU A 1 262 ? -7.168 25.130 4.650 1.00 41.50 662 GLU A CA 1
ATOM 1604 C C . GLU A 1 262 ? -6.729 23.869 5.372 1.00 38.97 662 GLU A C 1
ATOM 1605 O O . GLU A 1 262 ? -6.505 22.833 4.769 1.00 38.21 662 GLU A O 1
ATOM 1611 N N . ILE A 1 263 ? -6.601 23.977 6.682 1.00 39.24 663 ILE A N 1
ATOM 1612 C CA . ILE A 1 263 ? -6.332 22.843 7.525 1.00 38.78 663 ILE A CA 1
ATOM 1613 C C . ILE A 1 263 ? -7.584 21.965 7.477 1.00 38.94 663 ILE A C 1
ATOM 1614 O O . ILE A 1 263 ? -8.700 22.475 7.563 1.00 38.62 663 ILE A O 1
ATOM 1619 N N . PRO A 1 264 ? -7.421 20.640 7.337 1.00 38.96 664 PRO A N 1
ATOM 1620 C CA . PRO A 1 264 ? -8.618 19.796 7.292 1.00 39.08 664 PRO A CA 1
ATOM 1621 C C . PRO A 1 264 ? -9.477 20.023 8.527 1.00 39.56 664 PRO A C 1
ATOM 1622 O O . PRO A 1 264 ? -8.941 20.046 9.616 1.00 41.56 664 PRO A O 1
ATOM 1626 N N . PHE A 1 265 ? -10.784 20.196 8.373 1.00 39.90 665 PHE A N 1
ATOM 1627 C CA . PHE A 1 265 ? -11.654 20.439 9.521 1.00 40.00 665 PHE A CA 1
ATOM 1628 C C . PHE A 1 265 ? -11.100 21.539 10.459 1.00 39.70 665 PHE A C 1
ATOM 1629 O O . PHE A 1 265 ? -11.051 21.374 11.686 1.00 38.19 665 PHE A O 1
ATOM 1637 N N . ALA A 1 266 ? -10.711 22.667 9.865 1.00 40.10 666 ALA A N 1
ATOM 1638 C CA . ALA A 1 266 ? -10.003 23.746 10.575 1.00 40.51 666 ALA A CA 1
ATOM 1639 C C . ALA A 1 266 ? -10.671 24.143 11.879 1.00 42.75 666 ALA A C 1
ATOM 1640 O O . ALA A 1 266 ? -10.007 24.404 12.875 1.00 44.31 666 ALA A O 1
ATOM 1642 N N . HIS A 1 267 ? -11.993 24.191 11.840 1.00 45.10 667 HIS A N 1
ATOM 1643 C CA . HIS A 1 267 ? -12.830 24.653 12.946 1.00 47.40 667 HIS A CA 1
ATOM 1644 C C . HIS A 1 267 ? -13.083 23.635 14.078 1.00 48.23 667 HIS A C 1
ATOM 1645 O O . HIS A 1 267 ? -13.751 23.965 15.063 1.00 47.79 667 HIS A O 1
ATOM 1652 N N . LEU A 1 268 ? -12.591 22.403 13.930 1.00 48.90 668 LEU A N 1
ATOM 1653 C CA . LEU A 1 268 ? -12.750 21.370 14.958 1.00 49.23 668 LEU A CA 1
ATOM 1654 C C . LEU A 1 268 ? -11.405 21.046 15.543 1.00 49.27 668 LEU A C 1
ATOM 1655 O O . LEU A 1 268 ? -10.380 21.250 14.911 1.00 48.85 668 LEU A O 1
ATOM 1660 N N . LYS A 1 269 ? -11.415 20.503 16.747 1.00 51.19 669 LYS A N 1
ATOM 1661 C CA . LYS A 1 269 ? -10.200 20.025 17.359 1.00 53.48 669 LYS A CA 1
ATOM 1662 C C . LYS A 1 269 ? -9.863 18.662 16.759 1.00 51.43 669 LYS A C 1
ATOM 1663 O O . LYS A 1 269 ? -10.760 17.938 16.309 1.00 50.46 669 LYS A O 1
ATOM 1669 N N . PRO A 1 270 ? -8.567 18.309 16.736 1.00 49.32 670 PRO A N 1
ATOM 1670 C CA . PRO A 1 270 ? -8.130 17.082 16.056 1.00 46.97 670 PRO A CA 1
ATOM 1671 C C . PRO A 1 270 ? -9.017 15.859 16.329 1.00 46.66 670 PRO A C 1
ATOM 1672 O O . PRO A 1 270 ? -9.469 15.208 15.389 1.00 48.71 670 PRO A O 1
ATOM 1676 N N . ALA A 1 271 ? -9.283 15.569 17.598 1.00 46.26 671 ALA A N 1
ATOM 1677 C CA . ALA A 1 271 ? -10.028 14.364 17.977 1.00 45.59 671 ALA A CA 1
ATOM 1678 C C . ALA A 1 271 ? -11.466 14.354 17.452 1.00 45.15 671 ALA A C 1
ATOM 1679 O O . ALA A 1 271 ? -12.057 13.290 17.256 1.00 45.35 671 ALA A O 1
ATOM 1681 N N . ALA A 1 272 ? -12.024 15.541 17.232 1.00 44.82 672 ALA A N 1
ATOM 1682 C CA . ALA A 1 272 ? -13.370 15.676 16.692 1.00 44.03 672 ALA A CA 1
ATOM 1683 C C . ALA A 1 272 ? -13.350 15.491 15.189 1.00 43.75 672 ALA A C 1
ATOM 1684 O O . ALA A 1 272 ? -14.278 14.910 14.602 1.00 44.73 672 ALA A O 1
ATOM 1686 N N . ALA A 1 273 ? -12.305 16.012 14.556 1.00 42.58 673 ALA A N 1
ATOM 1687 C CA . ALA A 1 273 ? -12.111 15.772 13.133 1.00 42.31 673 ALA A CA 1
ATOM 1688 C C . ALA A 1 273 ? -11.937 14.264 12.872 1.00 39.97 673 ALA A C 1
ATOM 1689 O O . ALA A 1 273 ? -12.619 13.695 12.022 1.00 37.98 673 ALA A O 1
ATOM 1691 N N . ASP A 1 274 ? -11.048 13.622 13.625 1.00 38.61 674 ASP A N 1
ATOM 1692 C CA . ASP 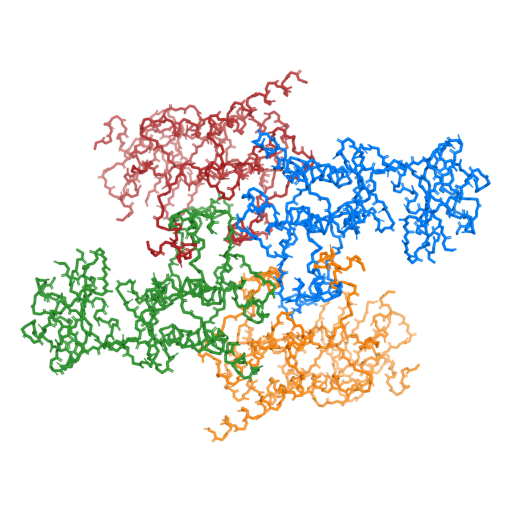A 1 274 ? -10.881 12.169 13.530 1.00 38.81 674 ASP A CA 1
ATOM 1693 C C . ASP A 1 274 ? -12.217 11.455 13.714 1.00 38.22 674 ASP A C 1
ATOM 1694 O O . ASP A 1 274 ? -12.572 10.551 12.964 1.00 35.83 674 ASP A O 1
ATOM 1696 N N . MET A 1 275 ? -12.955 11.874 14.727 1.00 39.49 675 MET A N 1
ATOM 1697 C CA . MET A 1 275 ? -14.240 11.266 15.031 1.00 40.95 675 MET A CA 1
ATOM 1698 C C . MET A 1 275 ? -15.217 11.413 13.850 1.00 40.41 675 MET A C 1
ATOM 1699 O O . MET A 1 275 ? -15.799 10.426 13.392 1.00 39.55 675 MET A O 1
ATOM 1701 N N . ASP A 1 276 ? -15.368 12.633 13.333 1.00 39.50 676 ASP A N 1
ATOM 1702 C CA . ASP A 1 276 ? -16.282 12.863 12.211 1.00 39.05 676 ASP A CA 1
ATOM 1703 C C . ASP A 1 276 ? -15.913 12.021 11.001 1.00 37.19 676 ASP A C 1
ATOM 1704 O O . ASP A 1 276 ? -16.777 11.510 10.295 1.00 34.89 676 ASP A O 1
ATOM 1709 N N . MET A 1 277 ? -14.616 11.887 10.770 1.00 36.78 677 MET A N 1
ATOM 1710 C CA . MET A 1 277 ? -14.113 11.098 9.644 1.00 36.99 677 MET A CA 1
ATOM 1711 C C . MET A 1 277 ? -14.380 9.594 9.821 1.00 38.41 677 MET A C 1
ATOM 1712 O O . MET A 1 277 ? -14.736 8.908 8.861 1.00 39.44 677 MET A O 1
ATOM 1717 N N . ALA A 1 278 ? -14.221 9.091 11.042 1.00 39.28 678 ALA A N 1
ATOM 1718 C CA . ALA A 1 278 ? -14.305 7.651 11.299 1.00 40.46 678 ALA A CA 1
ATOM 1719 C C . ALA A 1 278 ? -15.751 7.172 11.485 1.00 42.04 678 ALA A C 1
ATOM 1720 O O . ALA A 1 278 ? -16.217 6.272 10.795 1.00 42.40 678 ALA A O 1
ATOM 1722 N N . TYR A 1 279 ? -16.463 7.794 12.410 1.00 43.86 679 TYR A N 1
ATOM 1723 C CA . TYR A 1 279 ? -17.794 7.340 12.780 1.00 45.70 679 TYR A CA 1
ATOM 1724 C C . TYR A 1 279 ? -18.916 7.877 11.881 1.00 48.14 679 TYR A C 1
ATOM 1725 O O . TYR A 1 279 ? -19.891 7.171 11.606 1.00 49.55 679 TYR A O 1
ATOM 1734 N N . HIS A 1 280 ? -18.795 9.128 11.448 1.00 49.45 680 HIS A N 1
ATOM 1735 C CA . HIS A 1 280 ? -19.817 9.751 10.605 1.00 49.19 680 HIS A CA 1
ATOM 1736 C C . HIS A 1 280 ? -19.475 9.698 9.118 1.00 49.04 680 HIS A C 1
ATOM 1737 O O . HIS A 1 280 ? -20.321 9.992 8.294 1.00 49.05 680 HIS A O 1
ATOM 1744 N N . HIS A 1 281 ? -18.242 9.309 8.787 1.00 50.97 681 HIS A N 1
ATOM 1745 C CA . HIS A 1 281 ? -17.777 9.203 7.399 1.00 52.19 681 HIS A CA 1
ATOM 1746 C C . HIS A 1 281 ? -17.768 10.541 6.637 1.00 50.71 681 HIS A C 1
ATOM 1747 O O . HIS A 1 281 ? -17.949 10.580 5.421 1.00 50.19 681 HIS A O 1
ATOM 1754 N N . ILE A 1 282 ? -17.505 11.628 7.356 1.00 47.86 682 ILE A N 1
ATOM 1755 C CA . ILE A 1 282 ? -17.437 12.961 6.759 1.00 46.88 682 ILE A CA 1
ATOM 1756 C C . ILE A 1 282 ? -16.027 13.249 6.228 1.00 42.81 682 ILE A C 1
ATOM 1757 O O . ILE A 1 282 ? -15.040 12.804 6.816 1.00 41.80 682 ILE A O 1
ATOM 1762 N N . ARG A 1 283 ? -15.953 13.972 5.108 1.00 39.14 683 ARG A N 1
ATOM 1763 C CA . ARG A 1 283 ? -14.685 14.400 4.515 1.00 37.14 683 ARG A CA 1
ATOM 1764 C C . ARG A 1 283 ? -14.703 15.897 4.266 1.00 36.34 683 ARG A C 1
ATOM 1765 O O . ARG A 1 283 ? -15.758 16.485 4.129 1.00 36.75 683 ARG A O 1
ATOM 1773 N N . PRO A 1 284 ? -13.523 16.521 4.185 1.00 34.89 684 PRO A N 1
ATOM 1774 C CA . PRO A 1 284 ? -13.493 17.913 3.761 1.00 34.86 684 PRO A CA 1
ATOM 1775 C C . PRO A 1 284 ? -14.250 18.109 2.435 1.00 36.37 684 PRO A C 1
ATOM 1776 O O . PRO A 1 284 ? -14.151 17.278 1.535 1.00 37.43 684 PRO A O 1
ATOM 1780 N N . PRO A 1 285 ? -14.987 19.211 2.313 1.00 37.03 685 PRO A N 1
ATOM 1781 C CA . PRO A 1 285 ? -15.779 19.440 1.132 1.00 38.09 685 PRO A CA 1
ATOM 1782 C C . PRO A 1 285 ? -14.919 19.513 -0.110 1.00 39.68 685 PRO A C 1
ATOM 1783 O O . PRO A 1 285 ? -13.837 20.086 -0.070 1.00 39.54 685 PRO A O 1
ATOM 1787 N N . ILE A 1 286 ? -15.405 18.938 -1.203 1.00 42.89 686 ILE A N 1
ATOM 1788 C CA . ILE A 1 286 ? -14.704 18.972 -2.487 1.00 45.91 686 ILE A CA 1
ATOM 1789 C C . ILE A 1 286 ? -15.433 19.928 -3.419 1.00 48.26 686 ILE A C 1
ATOM 1790 O O . ILE A 1 286 ? -16.427 19.550 -4.067 1.00 51.84 686 ILE A O 1
ATOM 1795 N N . GLY A 1 287 ? -14.940 21.160 -3.496 1.00 48.77 687 GLY A N 1
ATOM 1796 C CA . GLY A 1 287 ? -15.577 22.194 -4.305 1.00 50.08 687 GLY A CA 1
ATOM 1797 C C . GLY A 1 287 ? -15.580 21.841 -5.781 1.00 51.85 687 GLY A C 1
ATOM 1798 O O . GLY A 1 287 ? -14.822 20.982 -6.226 1.00 51.64 687 GLY A O 1
ATOM 1799 N N . TYR A 1 288 ? -16.445 22.500 -6.543 1.00 54.33 688 TYR A N 1
ATOM 1800 C CA . TYR A 1 288 ? -16.477 22.314 -7.989 1.00 54.99 688 TYR A CA 1
ATOM 1801 C C . TYR A 1 288 ? -15.198 22.825 -8.687 1.00 54.81 688 TYR A C 1
ATOM 1802 O O . TYR A 1 288 ? -14.851 22.341 -9.764 1.00 50.32 688 TYR A O 1
ATOM 1811 N N . SER A 1 289 ? -14.514 23.795 -8.071 1.00 56.89 689 SER A N 1
ATOM 1812 C CA . SER A 1 289 ? -13.297 24.394 -8.645 1.00 60.28 689 SER A CA 1
ATOM 1813 C C . SER A 1 289 ? -12.100 23.431 -8.803 1.00 61.57 689 SER A C 1
ATOM 1814 O O . SER A 1 289 ? -11.244 23.654 -9.660 1.00 61.79 689 SER A O 1
ATOM 1817 N N . ILE A 1 290 ? -12.042 22.386 -7.968 1.00 60.53 690 ILE A N 1
ATOM 1818 C CA . ILE A 1 290 ? -10.956 21.395 -7.997 1.00 57.59 690 ILE A CA 1
ATOM 1819 C C . ILE A 1 290 ? -11.005 20.508 -9.252 1.00 57.18 690 ILE A C 1
ATOM 1820 O O . ILE A 1 290 ? -12.043 19.947 -9.568 1.00 57.51 690 ILE A O 1
ATOM 1825 N N . PRO A 1 291 ? -9.872 20.356 -9.962 1.00 56.04 691 PRO A N 1
ATOM 1826 C CA . PRO A 1 291 ? -9.909 19.584 -11.208 1.00 55.70 691 PRO A CA 1
ATOM 1827 C C . PRO A 1 291 ? -10.278 18.141 -10.977 1.00 55.72 691 PRO A C 1
ATOM 1828 O O . PRO A 1 291 ? -9.970 17.592 -9.921 1.00 56.41 691 PRO A O 1
ATOM 1832 N N . LYS A 1 292 ? -10.908 17.534 -11.972 1.00 56.83 692 LYS A N 1
ATOM 1833 C CA . LYS A 1 292 ? -11.426 16.170 -11.844 1.00 58.33 692 LYS A CA 1
ATOM 1834 C C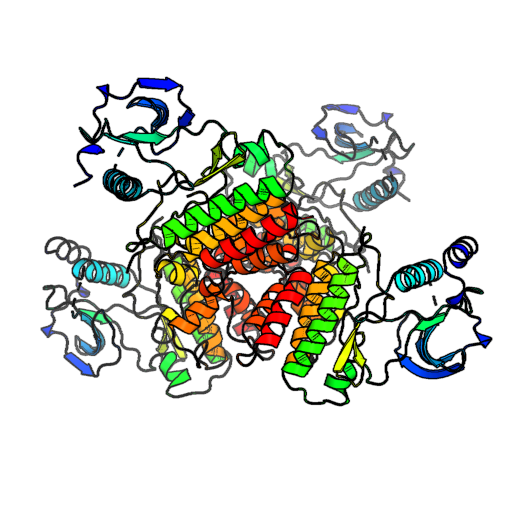 . LYS A 1 292 ? -10.402 15.123 -11.429 1.00 57.54 692 LYS A C 1
ATOM 1835 O O . LYS A 1 292 ? -10.671 14.350 -10.514 1.00 59.73 692 LYS A O 1
ATOM 1841 N N . PRO A 1 293 ? -9.247 15.061 -12.115 1.00 56.55 693 PRO A N 1
ATOM 1842 C CA . PRO A 1 293 ? -8.250 14.024 -11.787 1.00 56.04 693 PRO A CA 1
ATOM 1843 C C . PRO A 1 293 ? -7.763 14.057 -10.335 1.00 53.14 693 PRO A C 1
ATOM 1844 O O . PRO A 1 293 ? -7.304 13.047 -9.799 1.00 54.00 693 PRO A O 1
ATOM 1848 N N . ILE A 1 294 ? -7.875 15.217 -9.709 1.00 50.08 694 ILE A N 1
ATOM 1849 C CA . ILE A 1 294 ? -7.463 15.386 -8.339 1.00 46.53 694 ILE A CA 1
ATOM 1850 C C . ILE A 1 294 ? -8.590 15.029 -7.386 1.00 44.37 694 ILE A C 1
ATOM 1851 O O . ILE A 1 294 ? -8.373 14.381 -6.374 1.00 42.03 694 ILE A O 1
ATOM 1856 N N . SER A 1 295 ? -9.801 15.455 -7.708 1.00 45.09 695 SER A N 1
ATOM 1857 C CA . SER A 1 295 ? -10.973 15.049 -6.928 1.00 44.75 695 SER A CA 1
ATOM 1858 C C . SER A 1 295 ? -11.135 13.526 -6.937 1.00 44.06 695 SER A C 1
ATOM 1859 O O . SER A 1 295 ? -11.486 12.939 -5.906 1.00 44.24 695 SER A O 1
ATOM 1862 N N . SER A 1 296 ? -10.873 12.899 -8.092 1.00 43.81 696 SER A N 1
ATOM 1863 C CA . SER A 1 296 ? -10.835 11.435 -8.207 1.00 42.53 696 SER A CA 1
ATOM 1864 C C . SER A 1 296 ? -9.830 10.856 -7.226 1.00 41.59 696 SER A C 1
ATOM 1865 O O . SER A 1 296 ? -10.153 9.917 -6.519 1.00 42.33 696 SER A O 1
ATOM 1868 N N . LEU A 1 297 ? -8.617 11.410 -7.172 1.00 40.30 697 LEU A N 1
ATOM 1869 C CA . LEU A 1 297 ? -7.623 10.919 -6.214 1.00 39.42 697 LEU A CA 1
ATOM 1870 C C . LEU A 1 297 ? -8.058 11.117 -4.763 1.00 37.57 697 LEU A C 1
ATOM 1871 O O . LEU A 1 297 ? -7.767 10.277 -3.918 1.00 37.52 697 LEU A O 1
ATOM 1876 N N . LEU A 1 298 ? -8.751 12.218 -4.472 1.00 35.62 698 LEU A N 1
ATOM 1877 C CA . LEU A 1 298 ? -9.171 12.494 -3.100 1.00 33.74 698 LEU A CA 1
ATOM 1878 C C . LEU A 1 298 ? -10.213 11.472 -2.685 1.00 33.08 698 LEU A C 1
ATOM 1879 O O . LEU A 1 298 ? -10.048 10.784 -1.682 1.00 31.88 698 LEU A O 1
ATOM 1884 N N . ILE A 1 299 ? -11.267 11.358 -3.492 1.00 33.37 699 ILE A N 1
ATOM 1885 C CA . ILE A 1 299 ? -12.376 10.463 -3.197 1.00 33.33 699 ILE A CA 1
ATOM 1886 C C . ILE A 1 299 ? -11.888 9.034 -2.936 1.00 33.02 699 ILE A C 1
ATOM 1887 O O . ILE A 1 299 ? -12.391 8.354 -2.045 1.00 33.42 699 ILE A O 1
ATOM 1892 N N . ARG A 1 300 ? -10.904 8.594 -3.702 1.00 32.41 700 ARG A N 1
ATOM 1893 C CA . ARG A 1 300 ? -10.338 7.268 -3.529 1.00 32.41 700 ARG A CA 1
ATOM 1894 C C . ARG A 1 300 ? -9.325 7.217 -2.385 1.00 31.19 700 ARG A C 1
ATOM 1895 O O . ARG A 1 300 ? -9.267 6.252 -1.604 1.00 30.12 700 ARG A O 1
ATOM 1903 N N . GLY A 1 301 ? -8.489 8.237 -2.319 1.00 30.40 701 GLY A N 1
ATOM 1904 C CA . GLY A 1 301 ? -7.405 8.258 -1.344 1.00 29.75 701 GLY A CA 1
ATOM 1905 C C . GLY A 1 301 ? -7.898 8.219 0.082 1.00 28.75 701 GLY A C 1
ATOM 1906 O O . GLY A 1 301 ? -7.260 7.653 0.936 1.00 28.19 701 GLY A O 1
ATOM 1907 N N . TRP A 1 302 ? -9.046 8.817 0.340 1.00 29.14 702 TRP A N 1
ATOM 1908 C CA . TRP A 1 302 ? -9.579 8.839 1.689 1.00 29.53 702 TRP A CA 1
ATOM 1909 C C . TRP A 1 302 ? -10.851 7.979 1.794 1.00 29.19 702 TRP A C 1
ATOM 1910 O O . TRP A 1 302 ? -11.685 8.147 2.672 1.00 29.67 702 TRP A O 1
ATOM 1921 N N . ASN A 1 303 ? -10.953 7.027 0.891 1.00 29.35 703 ASN A N 1
ATOM 1922 C CA . ASN A 1 303 ? -11.926 5.959 0.972 1.00 30.57 703 ASN A CA 1
ATOM 1923 C C . ASN A 1 303 ? -11.819 5.317 2.338 1.00 30.49 703 ASN A C 1
ATOM 1924 O O . ASN A 1 303 ? -10.707 5.047 2.817 1.00 30.43 703 ASN A O 1
ATOM 1929 N N . ALA A 1 304 ? -12.967 5.086 2.971 1.00 30.69 704 ALA A N 1
ATOM 1930 C CA . ALA A 1 304 ? -12.989 4.451 4.288 1.00 31.48 704 ALA A CA 1
ATOM 1931 C C . ALA A 1 304 ? -12.491 3.026 4.162 1.00 31.92 704 ALA A C 1
ATOM 1932 O O . ALA A 1 304 ? -11.878 2.495 5.096 1.00 30.96 704 ALA A O 1
ATOM 1934 N N . CYS A 1 305 ? -12.744 2.429 2.996 1.00 33.14 705 CYS A N 1
ATOM 1935 C CA . CYS A 1 305 ? -12.180 1.118 2.649 1.00 34.55 705 CYS A CA 1
ATOM 1936 C C . CYS A 1 305 ? -10.702 1.232 2.224 1.00 33.95 705 CYS A C 1
ATOM 1937 O O . CYS A 1 305 ? -10.420 1.749 1.142 1.00 33.66 705 CYS A O 1
ATOM 1940 N N . PRO A 1 306 ? -9.756 0.751 3.064 1.00 34.34 706 PRO A N 1
ATOM 1941 C CA . PRO A 1 306 ? -8.322 0.880 2.725 1.00 34.89 706 PRO A CA 1
ATOM 1942 C C . PRO A 1 306 ? -7.989 0.245 1.379 1.00 36.25 706 PRO A C 1
ATOM 1943 O O . PRO A 1 306 ? -7.299 0.850 0.552 1.00 36.47 706 PRO A O 1
ATOM 1947 N N . GLU A 1 307 ? -8.528 -0.947 1.154 1.00 37.73 707 GLU A N 1
ATOM 1948 C CA . GLU A 1 307 ? -8.344 -1.658 -0.107 1.00 39.20 707 GLU A CA 1
ATOM 1949 C C . GLU A 1 307 ? -8.753 -0.823 -1.329 1.00 37.99 707 GLU A C 1
ATOM 1950 O O . GLU A 1 307 ? -8.366 -1.152 -2.436 1.00 37.76 707 GLU A O 1
ATOM 1956 N N . GLY A 1 308 ? -9.540 0.234 -1.143 1.00 36.88 708 GLY A N 1
ATOM 1957 C CA . GLY A 1 308 ? -10.005 1.049 -2.269 1.00 36.61 708 GLY A CA 1
ATOM 1958 C C . GLY A 1 308 ? -9.169 2.280 -2.555 1.00 35.23 708 GLY A C 1
ATOM 1959 O O . GLY A 1 308 ? -9.412 3.005 -3.526 1.00 35.17 708 GLY A O 1
ATOM 1960 N N . ARG A 1 309 ? -8.202 2.532 -1.689 1.00 34.45 709 ARG A N 1
ATOM 1961 C CA . ARG A 1 309 ? -7.294 3.659 -1.862 1.00 34.14 709 ARG A CA 1
ATOM 1962 C C . ARG A 1 309 ? -6.190 3.235 -2.816 1.00 34.18 709 ARG A C 1
ATOM 1963 O O . ARG A 1 309 ? -5.716 2.112 -2.718 1.00 35.37 709 ARG A O 1
ATOM 1971 N N . PRO A 1 310 ? -5.764 4.124 -3.721 1.00 33.76 710 PRO A N 1
ATOM 1972 C CA . PRO A 1 310 ? -4.711 3.759 -4.667 1.00 34.35 710 PRO A CA 1
ATOM 1973 C C . PRO A 1 310 ? -3.327 3.619 -3.999 1.00 34.51 710 PRO A C 1
ATOM 1974 O O . PRO A 1 310 ? -3.119 4.129 -2.894 1.00 31.47 710 PRO A O 1
ATOM 1978 N N . GLU A 1 311 ? -2.425 2.887 -4.664 1.00 36.54 711 GLU A N 1
ATOM 1979 C CA . GLU A 1 311 ? -1.023 2.792 -4.271 1.00 38.08 711 GLU A CA 1
ATOM 1980 C C . GLU A 1 311 ? -0.391 4.093 -4.678 1.00 35.51 711 GLU A C 1
ATOM 1981 O O . GLU A 1 311 ? -0.868 4.762 -5.590 1.00 35.47 711 GLU A O 1
ATOM 1987 N N . PHE A 1 312 ? 0.710 4.451 -4.034 1.00 33.66 712 PHE A N 1
ATOM 1988 C CA . PHE A 1 312 ? 1.381 5.714 -4.367 1.00 31.05 712 PHE A CA 1
ATOM 1989 C C . PHE A 1 312 ? 1.927 5.781 -5.781 1.00 30.92 712 PHE A C 1
ATOM 1990 O O . PHE A 1 312 ? 1.981 6.863 -6.370 1.00 31.53 712 PHE A O 1
ATOM 1998 N N . SER A 1 313 ? 2.323 4.645 -6.333 1.00 30.89 713 SER A N 1
ATOM 1999 C CA . SER A 1 313 ? 2.835 4.629 -7.698 1.00 31.73 713 SER A CA 1
ATOM 2000 C C . SER A 1 313 ? 1.762 5.136 -8.648 1.00 31.89 713 SER A C 1
ATOM 2001 O O . SER A 1 313 ? 2.051 5.815 -9.620 1.00 31.61 713 SER A O 1
ATOM 2004 N N . GLU A 1 314 ? 0.515 4.815 -8.340 1.00 32.73 714 GLU A N 1
ATOM 2005 C CA . GLU A 1 314 ? -0.605 5.276 -9.137 1.00 33.31 714 GLU A CA 1
ATOM 2006 C C . GLU A 1 314 ? -0.853 6.757 -8.879 1.00 31.86 714 GLU A C 1
ATOM 2007 O O . GLU A 1 314 ? -1.107 7.508 -9.814 1.00 31.89 714 GLU A O 1
ATOM 2013 N N . VAL A 1 315 ? -0.786 7.168 -7.617 1.00 30.48 715 VAL A N 1
ATOM 2014 C CA . VAL A 1 315 ? -0.914 8.585 -7.274 1.00 30.11 715 VAL A CA 1
ATOM 2015 C C . VAL A 1 315 ? 0.123 9.369 -8.056 1.00 30.35 715 VAL A C 1
ATOM 2016 O O . VAL A 1 315 ? -0.201 10.371 -8.671 1.00 29.85 715 VAL A O 1
ATOM 2020 N N . VAL A 1 316 ? 1.373 8.913 -8.026 1.00 31.13 716 VAL A N 1
ATOM 2021 C CA . VAL A 1 316 ? 2.431 9.597 -8.764 1.00 32.49 716 VAL A CA 1
ATOM 2022 C C . VAL A 1 316 ? 2.046 9.735 -10.244 1.00 35.51 716 VAL A C 1
ATOM 2023 O O . VAL A 1 316 ? 2.035 10.846 -10.778 1.00 35.04 716 VAL A O 1
ATOM 2027 N N . MET A 1 317 ? 1.726 8.596 -10.869 1.00 40.22 717 MET A N 1
ATOM 2028 C CA . MET A 1 317 ? 1.333 8.495 -12.292 1.00 45.18 717 MET A CA 1
ATOM 2029 C C . MET A 1 317 ? 0.241 9.491 -12.673 1.00 43.13 717 MET A C 1
ATOM 2030 O O . MET A 1 317 ? 0.323 10.137 -13.705 1.00 41.53 717 MET A O 1
ATOM 2035 N N . LYS A 1 318 ? -0.769 9.622 -11.827 1.00 42.90 718 LYS A N 1
ATOM 2036 C CA . LYS A 1 318 ? -1.893 10.497 -12.128 1.00 45.62 718 LYS A CA 1
ATOM 2037 C C . LYS A 1 318 ? -1.520 11.967 -12.024 1.00 45.14 718 LYS A C 1
ATOM 2038 O O . LYS A 1 318 ? -1.989 12.791 -12.818 1.00 44.99 718 LYS A O 1
ATOM 2044 N N . LEU A 1 319 ? -0.699 12.295 -11.031 1.00 43.22 719 LEU A N 1
ATOM 2045 C CA . LEU A 1 319 ? -0.306 13.671 -10.797 1.00 41.91 719 LEU A CA 1
ATOM 2046 C C . LEU A 1 319 ? 0.676 14.133 -11.865 1.00 44.52 719 LEU A C 1
ATOM 2047 O O . LEU A 1 319 ? 0.624 15.283 -12.309 1.00 45.61 719 LEU A O 1
ATOM 2052 N N . GLU A 1 320 ? 1.569 13.238 -12.274 1.00 46.61 720 GLU A N 1
ATOM 2053 C CA . GLU A 1 320 ? 2.467 13.522 -13.389 1.00 49.62 720 GLU A CA 1
ATOM 2054 C C . GLU A 1 320 ? 1.703 13.872 -14.667 1.00 50.53 720 GLU A C 1
ATOM 2055 O O . GLU A 1 320 ? 2.073 14.814 -15.349 1.00 51.61 720 GLU A O 1
ATOM 2061 N N . GLU A 1 321 ? 0.637 13.133 -14.968 1.00 52.18 721 GLU A N 1
ATOM 2062 C CA . GLU A 1 321 ? -0.230 13.452 -16.108 1.00 55.39 721 GLU A CA 1
ATOM 2063 C C . GLU A 1 321 ? -0.767 14.873 -16.053 1.00 53.59 721 GLU A C 1
ATOM 2064 O O . GLU A 1 321 ? -0.723 15.586 -17.043 1.00 52.94 721 GLU A O 1
ATOM 2070 N N . CYS A 1 322 ? -1.286 15.271 -14.896 1.00 52.92 722 CYS A N 1
ATOM 2071 C CA . CYS A 1 322 ? -1.798 16.635 -14.691 1.00 53.46 722 CYS A CA 1
ATOM 2072 C C . CYS A 1 322 ? -0.761 17.714 -14.933 1.00 53.27 722 CYS A C 1
ATOM 2073 O O . CYS A 1 322 ? -1.078 18.760 -15.483 1.00 53.03 722 CYS A O 1
ATOM 2076 N N . LEU A 1 323 ? 0.467 17.470 -14.500 1.00 52.33 723 LEU A N 1
ATOM 2077 C CA . LEU A 1 323 ? 1.537 18.395 -14.783 1.00 54.12 723 LEU A CA 1
ATOM 2078 C C . LEU A 1 323 ? 1.804 18.523 -16.282 1.00 57.91 723 LEU A C 1
ATOM 2079 O O . LEU A 1 323 ? 2.221 19.582 -16.730 1.00 59.96 723 LEU A O 1
ATOM 2084 N N . CYS A 1 324 ? 1.552 17.464 -17.051 1.00 61.03 724 CYS A N 1
ATOM 2085 C CA . CYS A 1 324 ? 1.658 17.528 -18.516 1.00 65.29 724 CYS A CA 1
ATOM 2086 C C . CYS A 1 324 ? 0.525 18.300 -19.212 1.00 68.34 724 CYS A C 1
ATOM 2087 O O . CYS A 1 324 ? 0.698 18.728 -20.339 1.00 72.17 724 CYS A O 1
ATOM 2090 N N . ASN A 1 325 ? -0.624 18.453 -18.555 1.00 71.46 725 ASN A N 1
ATOM 2091 C CA . ASN A 1 325 ? -1.717 19.312 -19.041 1.00 75.51 725 ASN A CA 1
ATOM 2092 C C . ASN A 1 325 ? -1.695 20.733 -18.452 1.00 77.72 725 ASN A C 1
ATOM 2093 O O . ASN A 1 325 ? -2.129 21.678 -19.112 1.00 80.44 725 ASN A O 1
ATOM 2098 N N . ILE A 1 326 ? -1.214 20.868 -17.208 1.00 78.37 726 ILE A N 1
ATOM 2099 C CA . ILE A 1 326 ? -1.266 22.131 -16.424 1.00 77.14 726 ILE A CA 1
ATOM 2100 C C . ILE A 1 326 ? -0.894 23.371 -17.224 1.00 77.71 726 ILE A C 1
ATOM 2101 O O . ILE A 1 326 ? 0.225 23.475 -17.715 1.00 80.32 726 ILE A O 1
ATOM 2103 N N . GLY B 1 51 ? -6.540 -14.638 44.473 1.00 69.69 451 GLY B N 1
ATOM 2104 C CA . GLY B 1 51 ? -7.747 -13.752 44.541 1.00 69.06 451 GLY B CA 1
ATOM 2105 C C . GLY B 1 51 ? -9.068 -14.200 43.901 1.00 68.03 451 GLY B C 1
ATOM 2106 O O . GLY B 1 51 ? -10.046 -13.444 43.953 1.00 67.30 451 GLY B O 1
ATOM 2107 N N . LEU B 1 52 ? -9.118 -15.391 43.279 1.00 65.01 452 LEU B N 1
ATOM 2108 C CA . LEU B 1 52 ? -10.400 -16.062 43.005 1.00 58.57 452 LEU B CA 1
ATOM 2109 C C . LEU B 1 52 ? -10.904 -16.631 44.321 1.00 55.62 452 LEU B C 1
ATOM 2110 O O . LEU B 1 52 ? -10.237 -17.472 44.910 1.00 56.36 452 LEU B O 1
ATOM 2115 N N . PRO B 1 53 ? -12.071 -16.183 44.797 1.00 52.76 453 PRO B N 1
ATOM 2116 C CA . PRO B 1 53 ? -12.532 -16.725 46.063 1.00 53.26 453 PRO B CA 1
ATOM 2117 C C . PRO B 1 53 ? -12.395 -18.249 46.117 1.00 55.93 453 PRO B C 1
ATOM 2118 O O . PRO B 1 53 ? -12.676 -18.943 45.135 1.00 57.07 453 PRO B O 1
ATOM 2122 N N . SER B 1 54 ? -11.950 -18.763 47.258 1.00 58.75 454 SER B N 1
ATOM 2123 C CA . SER B 1 54 ? -11.570 -20.167 47.364 1.00 57.95 454 SER B CA 1
ATOM 2124 C C . SER B 1 54 ? -12.748 -21.144 47.186 1.00 55.36 454 SER B C 1
ATOM 2125 O O . SER B 1 54 ? -12.542 -22.296 46.820 1.00 54.84 454 SER B O 1
ATOM 2128 N N . HIS B 1 55 ? -13.977 -20.701 47.423 1.00 54.13 455 HIS B N 1
ATOM 2129 C CA . HIS B 1 55 ? -15.128 -21.575 47.173 1.00 53.79 455 HIS B CA 1
ATOM 2130 C C . HIS B 1 55 ? -15.270 -21.951 45.685 1.00 53.54 455 HIS B C 1
ATOM 2131 O O . HIS B 1 55 ? -15.729 -23.055 45.371 1.00 53.26 455 HIS B O 1
ATOM 2138 N N . PHE B 1 56 ? -14.841 -21.052 44.791 1.00 52.47 456 PHE B N 1
ATOM 2139 C CA . PHE B 1 56 ? -14.834 -21.306 43.336 1.00 48.96 456 PHE B CA 1
ATOM 2140 C C . PHE B 1 56 ? -13.703 -22.202 42.830 1.00 48.83 456 PHE B C 1
ATOM 2141 O O . PHE B 1 56 ? -13.756 -22.634 41.683 1.00 48.59 456 PHE B O 1
ATOM 2149 N N . HIS B 1 57 ? -12.681 -22.462 43.645 1.00 49.68 457 HIS B N 1
ATOM 2150 C CA . HIS B 1 57 ? -11.628 -23.410 43.258 1.00 50.65 457 HIS B CA 1
ATOM 2151 C C . HIS B 1 57 ? -12.209 -24.812 43.113 1.00 49.85 457 HIS B C 1
ATOM 2152 O O . HIS B 1 57 ? -13.110 -25.196 43.865 1.00 48.13 457 HIS B O 1
ATOM 2159 N N . LEU B 1 58 ? -11.697 -25.554 42.131 1.00 49.82 458 LEU B N 1
ATOM 2160 C CA . LEU B 1 58 ? -12.174 -26.898 41.831 1.00 50.25 458 LEU B CA 1
ATOM 2161 C C . LEU B 1 58 ? -11.012 -27.842 41.643 1.00 51.69 458 LEU B C 1
ATOM 2162 O O . LEU B 1 58 ? -10.063 -27.538 40.927 1.00 49.95 458 LEU B O 1
ATOM 2167 N N . GLN B 1 59 ? -11.118 -29.006 42.269 1.00 56.93 459 GLN B N 1
ATOM 2168 C CA . GLN B 1 59 ? -10.279 -30.155 41.932 1.00 60.78 459 GLN B CA 1
ATOM 2169 C C . GLN B 1 59 ? -10.902 -30.904 40.763 1.00 58.83 459 GLN B C 1
ATOM 2170 O O . GLN B 1 59 ? -12.125 -31.083 40.719 1.00 55.91 459 GLN B O 1
ATOM 2176 N N . LEU B 1 60 ? -10.064 -31.369 39.838 1.00 59.59 460 LEU B N 1
ATOM 2177 C CA . LEU B 1 60 ? -10.535 -32.162 38.690 1.00 58.80 460 LEU B CA 1
ATOM 2178 C C . LEU B 1 60 ? -11.382 -33.359 39.147 1.00 56.71 460 LEU B C 1
ATOM 2179 O O . LEU B 1 60 ? -12.363 -33.698 38.501 1.00 54.66 460 LEU B O 1
ATOM 2184 N N . SER B 1 61 ? -11.030 -33.954 40.286 1.00 57.03 461 SER B N 1
ATOM 2185 C CA . SER B 1 61 ? -11.827 -35.039 40.881 1.00 57.96 461 SER B CA 1
ATOM 2186 C C . SER B 1 61 ? -13.300 -34.664 41.184 1.00 58.44 461 SER B C 1
ATOM 2187 O O . SER B 1 61 ? -14.130 -35.546 41.386 1.00 58.36 461 SER B O 1
ATOM 2190 N N . GLU B 1 62 ? -13.627 -33.371 41.227 1.00 59.91 462 GLU B N 1
ATOM 2191 C CA . GLU B 1 62 ? -15.020 -32.935 41.432 1.00 59.35 462 GLU B CA 1
ATOM 2192 C C . GLU B 1 62 ? -15.825 -32.884 40.126 1.00 57.17 462 GLU B C 1
ATOM 2193 O O . GLU B 1 62 ? -17.030 -32.603 40.150 1.00 57.06 462 GLU B O 1
ATOM 2199 N N . ILE B 1 63 ? -15.166 -33.139 38.994 1.00 54.81 463 ILE B N 1
ATOM 2200 C CA . ILE B 1 63 ? -15.826 -33.098 37.691 1.00 53.78 463 ILE B CA 1
ATOM 2201 C C . ILE B 1 63 ? -15.982 -34.477 37.064 1.00 54.05 463 ILE B C 1
ATOM 2202 O O . ILE B 1 63 ? -14.998 -35.181 36.861 1.00 56.60 463 ILE B O 1
ATOM 2207 N N . GLU B 1 64 ? -17.218 -34.850 36.749 1.00 54.65 464 GLU B N 1
ATOM 2208 C CA . GLU B 1 64 ? -17.493 -36.020 35.909 1.00 55.19 464 GLU B CA 1
ATOM 2209 C C . GLU B 1 64 ? -17.606 -35.546 34.471 1.00 55.22 464 GLU B C 1
ATOM 2210 O O . GLU B 1 64 ? -18.525 -34.793 34.138 1.00 55.26 464 GLU B O 1
ATOM 2216 N N . PHE B 1 65 ? -16.688 -35.986 33.617 1.00 54.92 465 PHE B N 1
ATOM 2217 C CA . PHE B 1 65 ? -16.758 -35.659 32.199 1.00 55.08 465 PHE B CA 1
ATOM 2218 C C . PHE B 1 65 ? -17.631 -36.649 31.451 1.00 55.05 465 PHE B C 1
ATOM 2219 O O . PHE B 1 65 ? -17.485 -37.856 31.608 1.00 52.61 465 PHE B O 1
ATOM 2227 N N . HIS B 1 66 ? -18.557 -36.115 30.661 1.00 57.88 466 HIS B N 1
ATOM 2228 C CA . HIS B 1 66 ? -19.384 -36.919 29.769 1.00 59.98 466 HIS B CA 1
ATOM 2229 C C . HIS B 1 66 ? -19.048 -36.544 28.313 1.00 59.25 466 HIS B C 1
ATOM 2230 O O . HIS B 1 66 ? -17.876 -36.483 27.947 1.00 60.71 466 HIS B O 1
ATOM 2237 N N . GLU B 1 67 ? -20.053 -36.282 27.491 1.00 58.38 467 GLU B N 1
ATOM 2238 C CA . GLU B 1 67 ? -19.832 -36.176 26.052 1.00 59.16 467 GLU B CA 1
ATOM 2239 C C . GLU B 1 67 ? -19.210 -34.840 25.677 1.00 55.81 467 GLU B C 1
ATOM 2240 O O . GLU B 1 67 ? -19.415 -33.839 26.351 1.00 60.86 467 GLU B O 1
ATOM 2246 N N . ILE B 1 68 ? -18.444 -34.826 24.599 1.00 50.52 468 ILE B N 1
ATOM 2247 C CA . ILE B 1 68 ? -17.908 -33.579 24.091 1.00 47.72 468 ILE B CA 1
ATOM 2248 C C . ILE B 1 68 ? -19.051 -32.855 23.420 1.00 46.67 468 ILE B C 1
ATOM 2249 O O . ILE B 1 68 ? -19.901 -33.491 22.830 1.00 47.14 468 ILE B O 1
ATOM 2254 N N . ILE B 1 69 ? -19.089 -31.532 23.532 1.00 47.30 469 ILE B N 1
ATOM 2255 C CA . ILE B 1 69 ? -20.191 -30.730 22.967 1.00 47.09 469 ILE B CA 1
ATOM 2256 C C . ILE B 1 69 ? -19.738 -29.535 22.148 1.00 46.90 469 ILE B C 1
ATOM 2257 O O . ILE B 1 69 ? -20.564 -28.831 21.567 1.00 45.38 469 ILE B O 1
ATOM 2262 N N . GLY B 1 70 ? -18.433 -29.296 22.122 1.00 48.44 470 GLY B N 1
ATOM 2263 C CA . GLY B 1 70 ? -17.864 -28.153 21.425 1.00 50.50 470 GLY B CA 1
ATOM 2264 C C . GLY B 1 70 ? -16.365 -28.326 21.338 1.00 52.95 470 GLY B C 1
ATOM 2265 O O . GLY B 1 70 ? -15.784 -29.174 22.037 1.00 53.82 470 GLY B O 1
ATOM 2266 N N . SER B 1 71 ? -15.731 -27.524 20.488 1.00 55.20 471 SER B N 1
ATOM 2267 C CA . SER B 1 71 ? -14.305 -27.680 20.237 1.00 57.38 471 SER B CA 1
ATOM 2268 C C . SER B 1 71 ? -13.691 -26.443 19.575 1.00 59.62 471 SER B C 1
ATOM 2269 O O . SER B 1 71 ? -14.401 -25.652 18.953 1.00 60.15 471 SER B O 1
ATOM 2272 N N . GLY B 1 72 ? -12.376 -26.276 19.720 1.00 62.27 472 GLY B N 1
ATOM 2273 C CA . GLY B 1 72 ? -11.672 -25.158 19.080 1.00 66.21 472 GLY B CA 1
ATOM 2274 C C . GLY B 1 72 ? -10.188 -25.047 19.392 1.00 68.70 472 GLY B C 1
ATOM 2275 O O . GLY B 1 72 ? -9.568 -26.008 19.842 1.00 64.74 472 GLY B O 1
ATOM 2276 N N . SER B 1 73 ? -9.628 -23.860 19.140 1.00 73.74 473 SER B N 1
ATOM 2277 C CA . SER B 1 73 ? -8.209 -23.571 19.382 1.00 77.72 473 SER B CA 1
ATOM 2278 C C . SER B 1 73 ? -7.837 -23.857 20.838 1.00 78.48 473 SER B C 1
ATOM 2279 O O . SER B 1 73 ? -6.937 -24.648 21.125 1.00 76.49 473 SER B O 1
ATOM 2282 N N . PHE B 1 74 ? -8.547 -23.186 21.740 1.00 79.29 474 PHE B N 1
ATOM 2283 C CA . PHE B 1 74 ? -8.410 -23.352 23.199 1.00 78.91 474 PHE B CA 1
ATOM 2284 C C . PHE B 1 74 ? -8.333 -24.798 23.719 1.00 75.79 474 PHE B C 1
ATOM 2285 O O . PHE B 1 74 ? -7.551 -25.102 24.629 1.00 74.18 474 PHE B O 1
ATOM 2293 N N . GLY B 1 75 ? -9.151 -25.674 23.141 1.00 73.99 475 GLY B N 1
ATOM 2294 C CA . GLY B 1 75 ? -9.324 -27.042 23.633 1.00 73.03 475 GLY B CA 1
ATOM 2295 C C . GLY B 1 75 ? -10.738 -27.533 23.353 1.00 72.07 475 GLY B C 1
ATOM 2296 O O . GLY B 1 75 ? -11.264 -27.324 22.253 1.00 69.88 475 GLY B O 1
ATOM 2297 N N . LYS B 1 76 ? -11.362 -28.169 24.350 1.00 71.05 476 LYS B N 1
ATOM 2298 C CA . LYS B 1 76 ? -12.704 -28.750 24.190 1.00 68.80 476 LYS B CA 1
ATOM 2299 C C . LYS B 1 76 ? -13.703 -28.335 25.272 1.00 64.17 476 LYS B C 1
ATOM 2300 O O . LYS B 1 76 ? -13.329 -28.050 26.406 1.00 60.54 476 LYS B O 1
ATOM 2306 N N . VAL B 1 77 ? -14.976 -28.280 24.887 1.00 60.03 477 VAL B N 1
ATOM 2307 C CA . VAL B 1 77 ? -16.075 -28.097 25.825 1.00 56.23 477 VAL B CA 1
ATOM 2308 C C . VAL B 1 77 ? -16.777 -29.446 26.002 1.00 54.68 477 VAL B C 1
ATOM 2309 O O . VAL B 1 77 ? -17.060 -30.130 25.023 1.00 55.24 477 VAL B O 1
ATOM 2313 N N . TYR B 1 78 ? -17.030 -29.827 27.252 1.00 53.33 478 TYR B N 1
ATOM 2314 C CA . TYR B 1 78 ? -17.687 -31.088 27.585 1.00 53.56 478 TYR B CA 1
ATOM 2315 C C . TYR B 1 78 ? -18.991 -30.829 28.316 1.00 54.34 478 TYR B C 1
ATOM 2316 O O . TYR B 1 78 ? -19.122 -29.833 29.023 1.00 56.78 478 TYR B O 1
ATOM 2325 N N . LYS B 1 79 ? -19.951 -31.736 28.161 1.00 52.82 479 LYS B N 1
ATOM 2326 C CA . LYS B 1 79 ? -21.064 -31.805 29.087 1.00 49.69 479 LYS B CA 1
ATOM 2327 C C . LYS B 1 79 ? -20.569 -32.666 30.211 1.00 47.51 479 LYS B C 1
ATOM 2328 O O . LYS B 1 79 ? -19.772 -33.570 29.996 1.00 46.05 479 LYS B O 1
ATOM 2334 N N . GLY B 1 80 ? -21.032 -32.370 31.415 1.00 46.99 480 GLY B N 1
ATOM 2335 C CA . GLY B 1 80 ? -20.633 -33.133 32.574 1.00 46.55 480 GLY B CA 1
ATOM 2336 C C . GLY B 1 80 ? -21.495 -32.876 33.785 1.00 45.95 480 GLY B C 1
ATOM 2337 O O . GLY B 1 80 ? -22.605 -32.357 33.687 1.00 43.28 480 GLY B O 1
ATOM 2338 N N . ARG B 1 81 ? -20.947 -33.243 34.934 1.00 47.83 481 ARG B N 1
ATOM 2339 C CA . ARG B 1 81 ? -21.641 -33.172 36.201 1.00 49.44 481 ARG B CA 1
ATOM 2340 C C . ARG B 1 81 ? -20.631 -32.669 37.231 1.00 47.20 481 ARG B C 1
ATOM 2341 O O . ARG B 1 81 ? -19.477 -33.118 37.265 1.00 47.21 481 ARG B O 1
ATOM 2349 N N . CYS B 1 82 ? -21.049 -31.701 38.042 1.00 44.99 482 CYS B N 1
ATOM 2350 C CA . CYS B 1 82 ? -20.169 -31.106 39.061 1.00 42.27 482 CYS B CA 1
ATOM 2351 C C . CYS B 1 82 ? -21.010 -30.475 40.150 1.00 40.71 482 CYS B C 1
ATOM 2352 O O . CYS B 1 82 ? -21.988 -29.784 39.848 1.00 39.27 482 CYS B O 1
ATOM 2355 N N . ARG B 1 83 ? -20.637 -30.749 41.403 1.00 40.15 483 ARG B N 1
ATOM 2356 C CA . ARG B 1 83 ? -21.330 -30.249 42.587 1.00 40.45 483 ARG B CA 1
ATOM 2357 C C . ARG B 1 83 ? -22.822 -30.389 42.464 1.00 42.32 483 ARG B C 1
ATOM 2358 O O . ARG B 1 83 ? -23.592 -29.429 42.653 1.00 42.11 483 ARG B O 1
ATOM 2366 N N . ASN B 1 84 ? -23.209 -31.616 42.123 1.00 44.99 484 ASN B N 1
ATOM 2367 C CA . ASN B 1 84 ? -24.599 -32.017 42.061 1.00 47.27 484 ASN B CA 1
ATOM 2368 C C . ASN B 1 84 ? -25.418 -31.183 41.047 1.00 45.67 484 ASN B C 1
ATOM 2369 O O . ASN B 1 84 ? -26.618 -30.961 41.235 1.00 44.05 484 ASN B O 1
ATOM 2374 N N . LYS B 1 85 ? -24.746 -30.748 39.974 1.00 45.24 485 LYS B N 1
ATOM 2375 C CA . LYS B 1 85 ? -25.370 -30.035 38.843 1.00 45.74 485 LYS B CA 1
ATOM 2376 C C . LYS B 1 85 ? -24.938 -30.625 37.493 1.00 44.24 485 LYS B C 1
ATOM 2377 O O . LYS B 1 85 ? -23.864 -31.227 37.376 1.00 43.03 485 LYS B O 1
ATOM 2383 N N . ILE B 1 86 ? -25.758 -30.421 36.469 1.00 43.28 486 ILE B N 1
ATOM 2384 C CA . ILE B 1 86 ? -25.325 -30.691 35.103 1.00 42.92 486 ILE B CA 1
ATOM 2385 C C . ILE B 1 86 ? -24.591 -29.437 34.643 1.00 41.19 486 ILE B C 1
ATOM 2386 O O . ILE B 1 86 ? -25.094 -28.335 34.796 1.00 39.11 486 ILE B O 1
ATOM 2391 N N . VAL B 1 87 ? -23.408 -29.615 34.065 1.00 41.25 487 VAL B N 1
ATOM 2392 C CA . VAL B 1 87 ? -22.520 -28.493 33.762 1.00 41.54 487 VAL B CA 1
ATOM 2393 C C . VAL B 1 87 ? -21.911 -28.561 32.347 1.00 41.78 487 VAL B C 1
ATOM 2394 O O . VAL B 1 87 ? -21.892 -29.642 31.720 1.00 41.64 487 VAL B O 1
ATOM 2398 N N . ALA B 1 88 ? -21.455 -27.397 31.853 1.00 39.77 488 ALA B N 1
ATOM 2399 C CA . ALA B 1 88 ? -20.560 -27.311 30.692 1.00 38.28 488 ALA B CA 1
ATOM 2400 C C . ALA B 1 88 ? -19.171 -26.999 31.208 1.00 38.11 488 ALA B C 1
ATOM 2401 O O . ALA B 1 88 ? -18.999 -26.083 31.999 1.00 38.24 488 ALA B O 1
ATOM 2403 N N . ILE B 1 89 ? -18.185 -27.770 30.775 1.00 39.23 489 ILE B N 1
ATOM 2404 C CA . ILE B 1 89 ? -16.815 -27.580 31.224 1.00 41.97 489 ILE B CA 1
ATOM 2405 C C . ILE B 1 89 ? -15.956 -27.198 30.040 1.00 43.27 489 ILE B C 1
ATOM 2406 O O . ILE B 1 89 ? -15.820 -27.978 29.116 1.00 44.02 489 ILE B O 1
ATOM 2411 N N . LYS B 1 90 ? -15.370 -26.008 30.065 1.00 45.71 490 LYS B N 1
ATOM 2412 C CA . LYS B 1 90 ? -14.444 -25.597 29.015 1.00 47.22 490 LYS B CA 1
ATOM 2413 C C . LYS B 1 90 ? -13.023 -26.004 29.408 1.00 49.19 490 LYS B C 1
ATOM 2414 O O . LYS B 1 90 ? -12.398 -25.325 30.190 1.00 51.31 490 LYS B O 1
ATOM 2420 N N . ARG B 1 91 ? -12.521 -27.111 28.865 1.00 53.32 491 ARG B N 1
ATOM 2421 C CA . ARG B 1 91 ? -11.165 -27.621 29.184 1.00 57.01 491 ARG B CA 1
ATOM 2422 C C . ARG B 1 91 ? -10.077 -27.009 28.273 1.00 60.58 491 ARG B C 1
ATOM 2423 O O . ARG B 1 91 ? -10.302 -26.809 27.079 1.00 62.87 491 ARG B O 1
ATOM 2431 N N . TYR B 1 92 ? -8.905 -26.706 28.835 1.00 64.22 492 TYR B N 1
ATOM 2432 C CA . TYR B 1 92 ? -7.777 -26.185 28.035 1.00 66.80 492 TYR B CA 1
ATOM 2433 C C . TYR B 1 92 ? -6.750 -27.290 27.699 1.00 72.83 492 TYR B C 1
ATOM 2434 O O . TYR B 1 92 ? -6.805 -28.386 28.272 1.00 76.73 492 TYR B O 1
ATOM 2443 N N . ARG B 1 93 ? -5.840 -27.001 26.761 1.00 75.99 493 ARG B N 1
ATOM 2444 C CA . ARG B 1 93 ? -4.873 -27.997 26.228 1.00 76.19 493 ARG B CA 1
ATOM 2445 C C . ARG B 1 93 ? -4.061 -28.742 27.314 1.00 75.17 493 ARG B C 1
ATOM 2446 O O . ARG B 1 93 ? -2.956 -28.341 27.699 1.00 71.72 493 ARG B O 1
ATOM 2449 N N . SER B 1 101 ? 0.804 -15.463 27.801 1.00 106.41 501 SER B N 1
ATOM 2450 C CA . SER B 1 101 ? -0.121 -14.997 26.769 1.00 106.64 501 SER B CA 1
ATOM 2451 C C . SER B 1 101 ? -1.462 -15.721 26.841 1.00 107.97 501 SER B C 1
ATOM 2452 O O . SER B 1 101 ? -2.516 -15.081 26.874 1.00 109.82 501 SER B O 1
ATOM 2454 N N . ASP B 1 102 ? -1.413 -17.054 26.854 1.00 106.68 502 ASP B N 1
ATOM 2455 C CA . ASP B 1 102 ? -2.621 -17.895 26.955 1.00 101.53 502 ASP B CA 1
ATOM 2456 C C . ASP B 1 102 ? -3.159 -17.987 28.379 1.00 95.14 502 ASP B C 1
ATOM 2457 O O . ASP B 1 102 ? -4.358 -18.181 28.595 1.00 89.86 502 ASP B O 1
ATOM 2462 N N . VAL B 1 103 ? -2.256 -17.856 29.341 1.00 93.10 503 VAL B N 1
ATOM 2463 C CA . VAL B 1 103 ? -2.598 -17.901 30.756 1.00 91.00 503 VAL B CA 1
ATOM 2464 C C . VAL B 1 103 ? -3.265 -16.593 31.211 1.00 89.04 503 VAL B C 1
ATOM 2465 O O . VAL B 1 103 ? -4.173 -16.626 32.037 1.00 88.95 503 VAL B O 1
ATOM 2469 N N . ASP B 1 104 ? -2.821 -15.452 30.679 1.00 86.55 504 ASP B N 1
ATOM 2470 C CA . ASP B 1 104 ? -3.471 -14.160 30.971 1.00 87.85 504 ASP B CA 1
ATOM 2471 C C . ASP B 1 104 ? -4.934 -14.128 30.522 1.00 83.09 504 ASP B C 1
ATOM 2472 O O . ASP B 1 104 ? -5.780 -13.544 31.192 1.00 81.83 504 ASP B O 1
ATOM 2477 N N . MET B 1 105 ? -5.222 -14.752 29.387 1.00 80.41 505 MET B N 1
ATOM 2478 C CA . MET B 1 105 ? -6.580 -14.803 28.863 1.00 80.85 505 MET B CA 1
ATOM 2479 C C . MET B 1 105 ? -7.498 -15.698 29.691 1.00 74.64 505 MET B C 1
ATOM 2480 O O . MET B 1 105 ? -8.667 -15.366 29.912 1.00 71.96 505 MET B O 1
ATOM 2485 N N . PHE B 1 106 ? -6.972 -16.832 30.137 1.00 69.48 506 PHE B N 1
ATOM 2486 C CA . PHE B 1 106 ? -7.691 -17.704 31.066 1.00 63.73 506 PHE B CA 1
ATOM 2487 C C . PHE B 1 106 ? -7.981 -17.002 32.406 1.00 61.10 506 PHE B C 1
ATOM 2488 O O . PHE B 1 106 ? -9.056 -17.165 32.983 1.00 59.57 506 PHE B O 1
ATOM 2496 N N . CYS B 1 107 ? -7.025 -16.216 32.891 1.00 58.69 507 CYS B N 1
ATOM 2497 C CA . CYS B 1 107 ? -7.167 -15.540 34.182 1.00 58.19 507 CYS B CA 1
ATOM 2498 C C . CYS B 1 107 ? -8.157 -14.406 34.122 1.00 56.21 507 CYS B C 1
ATOM 2499 O O . CYS B 1 107 ? -8.875 -14.170 35.080 1.00 54.22 507 CYS B O 1
ATOM 2502 N N . ARG B 1 108 ? -8.170 -13.701 32.995 1.00 56.21 508 ARG B N 1
ATOM 2503 C CA . ARG B 1 108 ? -9.146 -12.656 32.730 1.00 54.93 508 ARG B CA 1
ATOM 2504 C C . ARG B 1 108 ? -10.555 -13.256 32.736 1.00 51.69 508 ARG B C 1
ATOM 2505 O O . ARG B 1 108 ? -11.425 -12.816 33.494 1.00 52.98 508 ARG B O 1
ATOM 2513 N N . GLU B 1 109 ? -10.762 -14.285 31.920 1.00 46.98 509 GLU B N 1
ATOM 2514 C CA . GLU B 1 109 ? -12.073 -14.928 31.793 1.00 43.74 509 GLU B CA 1
ATOM 2515 C C . GLU B 1 109 ? -12.646 -15.333 33.160 1.00 43.09 509 GLU B C 1
ATOM 2516 O O . GLU B 1 109 ? -13.802 -15.027 33.471 1.00 42.90 509 GLU B O 1
ATOM 2522 N N . VAL B 1 110 ? -11.820 -15.999 33.962 1.00 42.20 510 VAL B N 1
ATOM 2523 C CA . VAL B 1 110 ? -12.171 -16.397 35.326 1.00 41.49 510 VAL B CA 1
ATOM 2524 C C . VAL B 1 110 ? -12.480 -15.197 36.232 1.00 41.61 510 VAL B C 1
ATOM 2525 O O . VAL B 1 110 ? -13.429 -15.238 37.017 1.00 40.81 510 VAL B O 1
ATOM 2529 N N . SER B 1 111 ? -11.685 -14.136 36.120 1.00 42.17 511 SER B N 1
ATOM 2530 C CA . SER B 1 111 ? -11.880 -12.924 36.924 1.00 43.45 511 SER B CA 1
ATOM 2531 C C . SER B 1 111 ? -13.233 -12.337 36.673 1.00 42.39 511 SER B C 1
ATOM 2532 O O . SER B 1 111 ? -13.852 -11.753 37.560 1.00 42.88 511 SER B O 1
ATOM 2535 N N . ILE B 1 112 ? -13.666 -12.474 35.430 1.00 41.53 512 ILE B N 1
ATOM 2536 C CA . ILE B 1 112 ? -14.934 -11.939 34.981 1.00 40.81 512 ILE B CA 1
ATOM 2537 C C . ILE B 1 112 ? -16.077 -12.880 35.338 1.00 39.12 512 ILE B C 1
ATOM 2538 O O . ILE B 1 112 ? -17.104 -12.434 35.843 1.00 38.42 512 ILE B O 1
ATOM 2543 N N . LEU B 1 113 ? -15.902 -14.175 35.090 1.00 38.38 513 LEU B N 1
ATOM 2544 C CA . LEU B 1 113 ? -16.950 -15.147 35.399 1.00 38.31 513 LEU B CA 1
ATOM 2545 C C . LEU B 1 113 ? -17.310 -15.182 36.883 1.00 39.48 513 LEU B C 1
ATOM 2546 O O . LEU B 1 113 ? -18.460 -15.467 37.227 1.00 38.54 513 LEU B O 1
ATOM 2551 N N . CYS B 1 114 ? -16.353 -14.888 37.766 1.00 40.68 514 CYS B N 1
ATOM 2552 C CA . CYS B 1 114 ? -16.641 -14.950 39.205 1.00 42.18 514 CYS B CA 1
ATOM 2553 C C . CYS B 1 114 ? -17.380 -13.726 39.723 1.00 42.31 514 CYS B C 1
ATOM 2554 O O . CYS B 1 114 ? -17.850 -13.731 40.850 1.00 44.07 514 CYS B O 1
ATOM 2557 N N . GLN B 1 115 ? -17.499 -12.693 38.895 1.00 42.75 515 GLN B N 1
ATOM 2558 C CA . GLN B 1 115 ? -18.347 -11.522 39.196 1.00 43.27 515 GLN B CA 1
ATOM 2559 C C . GLN B 1 115 ? -19.828 -11.720 38.837 1.00 41.33 515 GLN B C 1
ATOM 2560 O O . GLN B 1 115 ? -20.677 -10.958 39.271 1.00 41.97 515 GLN B O 1
ATOM 2566 N N . LEU B 1 116 ? -20.135 -12.720 38.029 1.00 39.59 516 LEU B N 1
ATOM 2567 C CA . LEU B 1 116 ? -21.456 -12.829 37.439 1.00 38.60 516 LEU B CA 1
ATOM 2568 C C . LEU B 1 116 ? -22.485 -13.441 38.366 1.00 38.63 516 LEU B C 1
ATOM 2569 O O . LEU B 1 116 ? -22.280 -14.505 38.940 1.00 39.43 516 LEU B O 1
ATOM 2574 N N . ASN B 1 117 ? -23.604 -12.743 38.489 1.00 38.35 517 ASN B N 1
ATOM 2575 C CA . ASN B 1 117 ? -24.759 -13.244 39.199 1.00 38.58 517 ASN B CA 1
ATOM 2576 C C . ASN B 1 117 ? -26.023 -12.535 38.725 1.00 37.35 517 ASN B C 1
ATOM 2577 O O . ASN B 1 117 ? -26.388 -11.479 39.246 1.00 37.83 517 ASN B O 1
ATOM 2582 N N . HIS B 1 118 ? -26.673 -13.109 37.721 1.00 35.46 518 HIS B N 1
ATOM 2583 C CA . HIS B 1 118 ? -27.902 -12.544 37.167 1.00 34.95 518 HIS B CA 1
ATOM 2584 C C . HIS B 1 118 ? -28.581 -13.660 36.388 1.00 34.22 518 HIS B C 1
ATOM 2585 O O . HIS B 1 118 ? -27.908 -14.504 35.814 1.00 32.62 518 HIS B O 1
ATOM 2592 N N . PRO B 1 119 ? -29.912 -13.699 36.392 1.00 35.16 519 PRO B N 1
ATOM 2593 C CA . PRO B 1 119 ? -30.588 -14.849 35.758 1.00 36.16 519 PRO B CA 1
ATOM 2594 C C . PRO B 1 119 ? -30.441 -14.917 34.223 1.00 36.96 519 PRO B C 1
ATOM 2595 O O . PRO B 1 119 ? -30.645 -15.978 33.612 1.00 36.76 519 PRO B O 1
ATOM 2599 N N . CYS B 1 120 ? -30.096 -13.781 33.625 1.00 37.42 520 CYS B N 1
ATOM 2600 C CA . CYS B 1 120 ? -29.935 -13.662 32.183 1.00 36.72 520 CYS B CA 1
ATOM 2601 C C . CYS B 1 120 ? -28.485 -13.729 31.731 1.00 35.74 520 CYS B C 1
ATOM 2602 O O . CYS B 1 120 ? -28.174 -13.389 30.587 1.00 34.61 520 CYS B O 1
ATOM 2605 N N . VAL B 1 121 ? -27.607 -14.175 32.629 1.00 35.26 521 VAL B N 1
ATOM 2606 C CA . VAL B 1 121 ? -26.192 -14.308 32.344 1.00 34.50 521 VAL B CA 1
ATOM 2607 C C . VAL B 1 121 ? -25.746 -15.680 32.844 1.00 35.02 521 VAL B C 1
ATOM 2608 O O . VAL B 1 121 ? -26.289 -16.201 33.821 1.00 36.80 521 VAL B O 1
ATOM 2612 N N . ILE B 1 122 ? -24.765 -16.274 32.179 1.00 34.46 522 ILE B N 1
ATOM 2613 C CA . ILE B 1 122 ? -24.347 -17.634 32.479 1.00 34.34 522 ILE B CA 1
ATOM 2614 C C . ILE B 1 122 ? -23.938 -17.760 33.954 1.00 36.58 522 ILE B C 1
ATOM 2615 O O . ILE B 1 122 ? -23.376 -16.828 34.523 1.00 36.19 522 ILE B O 1
ATOM 2620 N N . GLN B 1 123 ? -24.261 -18.904 34.566 1.00 39.41 523 GLN B N 1
ATOM 2621 C CA . GLN B 1 123 ? -23.984 -19.164 35.985 1.00 4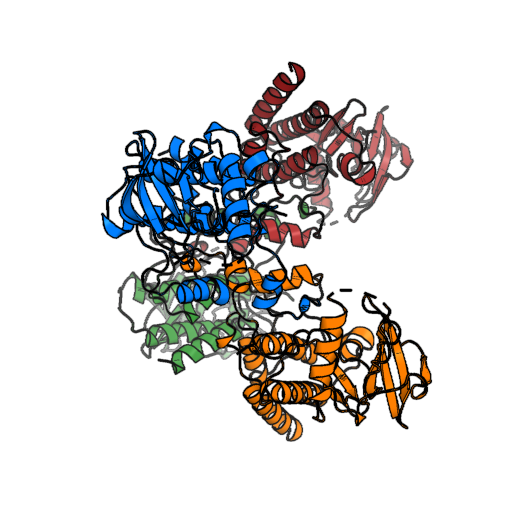1.34 523 GLN B CA 1
ATOM 2622 C C . GLN B 1 123 ? -22.651 -19.862 36.155 1.00 38.36 523 GLN B C 1
ATOM 2623 O O . GLN B 1 123 ? -22.479 -20.987 35.698 1.00 37.04 523 GLN B O 1
ATOM 2629 N N . PHE B 1 124 ? -21.719 -19.195 36.826 1.00 36.08 524 PHE B N 1
ATOM 2630 C CA . PHE B 1 124 ? -20.397 -19.751 37.090 1.00 34.89 524 PHE B CA 1
ATOM 2631 C C . PHE B 1 124 ? -20.433 -20.782 38.243 1.00 35.15 524 PHE B C 1
ATOM 2632 O O . PHE B 1 124 ? -21.149 -20.603 39.230 1.00 35.66 524 PHE B O 1
ATOM 2640 N N . VAL B 1 125 ? -19.689 -21.876 38.098 1.00 34.15 525 VAL B N 1
ATOM 2641 C CA . VAL B 1 125 ? -19.597 -22.910 39.138 1.00 34.15 525 VAL B CA 1
ATOM 2642 C C . VAL B 1 125 ? -18.202 -22.917 39.772 1.00 35.31 525 VAL B C 1
ATOM 2643 O O . VAL B 1 125 ? -18.059 -23.075 40.993 1.00 35.41 525 VAL B O 1
ATOM 2647 N N . GLY B 1 126 ? -17.181 -22.752 38.938 1.00 36.08 526 GLY B N 1
ATOM 2648 C CA . GLY B 1 126 ? -15.812 -22.754 39.402 1.00 38.25 526 GLY B CA 1
ATOM 2649 C C . GLY B 1 126 ? -14.777 -22.913 38.309 1.00 39.30 526 GLY B C 1
ATOM 2650 O O . GLY B 1 126 ? -15.100 -23.023 37.129 1.00 39.32 526 GLY B O 1
ATOM 2651 N N . ALA B 1 127 ? -13.517 -22.900 38.715 1.00 42.06 527 ALA B N 1
ATOM 2652 C CA . ALA B 1 127 ? -12.416 -23.155 37.809 1.00 44.99 527 ALA B CA 1
ATOM 2653 C C . ALA B 1 127 ? -11.387 -24.019 38.512 1.00 48.74 527 ALA B C 1
ATOM 2654 O O . ALA B 1 127 ? -11.286 -23.978 39.734 1.00 46.29 527 ALA B O 1
ATOM 2656 N N . CYS B 1 128 ? -10.663 -24.829 37.739 1.00 53.92 528 CYS B N 1
ATOM 2657 C CA A CYS B 1 128 ? -9.537 -25.605 38.275 0.50 56.57 528 CYS B CA 1
ATOM 2658 C CA B CYS B 1 128 ? -9.547 -25.612 38.265 0.50 58.05 528 CYS B CA 1
ATOM 2659 C C . CYS B 1 128 ? -8.242 -24.902 37.927 1.00 59.90 528 CYS B C 1
ATOM 2660 O O . CYS B 1 128 ? -7.973 -24.633 36.756 1.00 58.56 528 CYS B O 1
ATOM 2665 N N . LEU B 1 129 ? -7.448 -24.603 38.958 1.00 65.92 529 LEU B N 1
ATOM 2666 C CA . LEU B 1 129 ? -6.195 -23.854 38.806 1.00 70.16 529 LEU B CA 1
ATOM 2667 C C . LEU B 1 129 ? -4.932 -24.651 39.167 1.00 73.00 529 LEU B C 1
ATOM 2668 O O . LEU B 1 129 ? -3.832 -24.139 38.996 1.00 74.96 529 LEU B O 1
ATOM 2673 N N . ASN B 1 130 ? -5.081 -25.889 39.639 1.00 76.50 530 ASN B N 1
ATOM 2674 C CA . ASN B 1 130 ? -3.940 -26.702 40.111 1.00 84.37 530 ASN B CA 1
ATOM 2675 C C . ASN B 1 130 ? -2.641 -26.618 39.312 1.00 89.08 530 ASN B C 1
ATOM 2676 O O . ASN B 1 130 ? -1.577 -26.448 39.904 1.00 95.31 530 ASN B O 1
ATOM 2681 N N . ASP B 1 131 ? -2.720 -26.773 37.991 1.00 92.29 531 ASP B N 1
ATOM 2682 C CA . ASP B 1 131 ? -1.545 -26.630 37.120 1.00 96.80 531 ASP B CA 1
ATOM 2683 C C . ASP B 1 131 ? -1.971 -26.272 35.694 1.00 97.59 531 ASP B C 1
ATOM 2684 O O . ASP B 1 131 ? -3.150 -26.390 35.365 1.00 95.64 531 ASP B O 1
ATOM 2689 N N . PRO B 1 132 ? -1.017 -25.840 34.841 1.00 102.41 532 PRO B N 1
ATOM 2690 C CA . PRO B 1 132 ? -1.377 -25.359 33.493 1.00 103.04 532 PRO B CA 1
ATOM 2691 C C . PRO B 1 132 ? -2.099 -26.378 32.591 1.00 100.88 532 PRO B C 1
ATOM 2692 O O . PRO B 1 132 ? -2.959 -25.985 31.797 1.00 102.66 532 PRO B O 1
ATOM 2696 N N . SER B 1 133 ? -1.760 -27.664 32.712 1.00 96.81 533 SER B N 1
ATOM 2697 C CA . SER B 1 133 ? -2.369 -28.712 31.874 1.00 92.02 533 SER B CA 1
ATOM 2698 C C . SER B 1 133 ? -3.769 -29.154 32.350 1.00 88.98 533 SER B C 1
ATOM 2699 O O . SER B 1 133 ? -4.462 -29.883 31.640 1.00 87.94 533 SER B O 1
ATOM 2702 N N . GLN B 1 134 ? -4.171 -28.709 33.542 1.00 86.98 534 GLN B N 1
ATOM 2703 C CA . GLN B 1 134 ? -5.471 -29.048 34.126 1.00 83.51 534 GLN B CA 1
ATOM 2704 C C . GLN B 1 134 ? -6.487 -27.896 34.110 1.00 75.85 534 GLN B C 1
ATOM 2705 O O . GLN B 1 134 ? -7.525 -27.980 34.767 1.00 73.66 534 GLN B O 1
ATOM 2711 N N . PHE B 1 135 ? -6.211 -26.829 33.371 1.00 69.58 535 PHE B N 1
ATOM 2712 C CA . PHE B 1 135 ? -7.106 -25.680 33.398 1.00 68.62 535 PHE B CA 1
ATOM 2713 C C . PHE B 1 135 ? -8.503 -26.042 32.885 1.00 63.62 535 PHE B C 1
ATOM 2714 O O . PHE B 1 135 ? -8.648 -26.810 31.931 1.00 64.87 535 PHE B O 1
ATOM 2722 N N . ALA B 1 136 ? -9.520 -25.485 33.544 1.00 58.25 536 ALA B N 1
ATOM 2723 C CA . ALA B 1 136 ? -10.927 -25.732 33.211 1.00 51.69 536 ALA B CA 1
ATOM 2724 C C . ALA B 1 136 ? -11.837 -24.676 33.823 1.00 45.91 536 ALA B C 1
ATOM 2725 O O . ALA B 1 136 ? -11.615 -24.232 34.942 1.00 44.10 536 ALA B O 1
ATOM 2727 N N . ILE B 1 137 ? -12.866 -24.302 33.068 1.00 42.74 537 ILE B N 1
ATOM 2728 C CA . ILE B 1 137 ? -13.924 -23.403 33.515 1.00 40.73 537 ILE B CA 1
ATOM 2729 C C . ILE B 1 137 ? -15.280 -24.116 33.510 1.00 40.05 537 ILE B C 1
ATOM 2730 O O . ILE B 1 137 ? -15.725 -24.598 32.464 1.00 42.20 537 ILE B O 1
ATOM 2735 N N . VAL B 1 138 ? -15.946 -24.152 34.665 1.00 37.78 538 VAL B N 1
ATOM 2736 C CA . VAL B 1 138 ? -17.217 -24.864 34.802 1.00 35.84 538 VAL B CA 1
ATOM 2737 C C . VAL B 1 138 ? -18.383 -23.901 34.956 1.00 36.16 538 VAL B C 1
ATOM 2738 O O . VAL B 1 138 ? -18.344 -22.989 35.775 1.00 36.86 538 VAL B O 1
ATOM 2742 N N . THR B 1 139 ? -19.422 -24.114 34.152 1.00 36.67 539 THR B N 1
ATOM 2743 C CA . THR B 1 139 ? -20.669 -23.349 34.246 1.00 36.62 539 THR B CA 1
ATOM 2744 C C . THR B 1 139 ? -21.859 -24.300 34.197 1.00 36.91 539 THR B C 1
ATOM 2745 O O . THR B 1 139 ? -21.721 -25.457 33.795 1.00 35.12 539 THR B O 1
ATOM 2749 N N . GLN B 1 140 ? -23.023 -23.803 34.605 1.00 38.32 540 GLN B N 1
ATOM 2750 C CA . GLN B 1 140 ? -24.272 -24.530 34.438 1.00 40.39 540 GLN B CA 1
ATOM 2751 C C . GLN B 1 140 ? -24.433 -24.921 32.971 1.00 39.88 540 GLN B C 1
ATOM 2752 O O . GLN B 1 140 ? -24.092 -24.146 32.059 1.00 37.66 540 GLN B O 1
ATOM 2758 N N . TYR B 1 141 ? -24.971 -26.114 32.750 1.00 40.64 541 TYR B N 1
ATOM 2759 C CA . TYR B 1 141 ? -25.354 -26.559 31.417 1.00 41.16 541 TYR B CA 1
ATOM 2760 C C . TYR B 1 141 ? -26.764 -26.058 31.113 1.00 42.76 541 TYR B C 1
ATOM 2761 O O . TYR B 1 141 ? -27.655 -26.132 31.948 1.00 43.36 541 TYR B O 1
ATOM 2770 N N . ILE B 1 142 ? -26.951 -25.532 29.913 1.00 44.32 542 ILE B N 1
ATOM 2771 C CA . ILE B 1 142 ? -28.238 -25.023 29.476 1.00 46.21 542 ILE B CA 1
ATOM 2772 C C . ILE B 1 142 ? -28.694 -25.894 28.303 1.00 48.15 542 ILE B C 1
ATOM 2773 O O . ILE B 1 142 ? -28.064 -25.915 27.244 1.00 49.19 542 ILE B O 1
ATOM 2778 N N . SER B 1 143 ? -29.786 -26.621 28.511 1.00 49.94 543 SER B N 1
ATOM 2779 C CA . SER B 1 143 ? -30.118 -27.776 27.674 1.00 50.91 543 SER B CA 1
ATOM 2780 C C . SER B 1 143 ? -30.827 -27.428 26.367 1.00 49.50 543 SER B C 1
ATOM 2781 O O . SER B 1 143 ? -30.821 -28.236 25.437 1.00 48.27 543 SER B O 1
ATOM 2784 N N . GLY B 1 144 ? -31.421 -26.235 26.288 1.00 49.02 544 GLY B N 1
ATOM 2785 C CA . GLY B 1 144 ? -32.189 -25.818 25.094 1.00 47.81 544 GLY B CA 1
ATOM 2786 C C . GLY B 1 144 ? -31.404 -25.437 23.841 1.00 45.43 544 GLY B C 1
ATOM 2787 O O . GLY B 1 144 ? -32.008 -25.207 22.796 1.00 44.79 544 GLY B O 1
ATOM 2788 N N . GLY B 1 145 ? -30.075 -25.357 23.931 1.00 42.92 545 GLY B N 1
ATOM 2789 C CA . GLY B 1 145 ? -29.225 -25.107 22.755 1.00 41.39 545 GLY B CA 1
ATOM 2790 C C . GLY B 1 145 ? -28.967 -23.636 22.505 1.00 40.21 545 GLY B C 1
ATOM 2791 O O . GLY B 1 145 ? -29.474 -22.767 23.215 1.00 41.07 545 GLY B O 1
ATOM 2792 N N . SER B 1 146 ? -28.173 -23.340 21.492 1.00 39.21 546 SER B N 1
ATOM 2793 C CA . SER B 1 146 ? -27.935 -21.946 21.126 1.00 38.90 546 SER B CA 1
ATOM 2794 C C . SER B 1 146 ? -29.115 -21.365 20.361 1.00 39.58 546 SER B C 1
ATOM 2795 O O . SER B 1 146 ? -29.845 -22.086 19.679 1.00 40.70 546 SER B O 1
ATOM 2798 N N . LEU B 1 147 ? -29.290 -20.054 20.469 1.00 39.38 547 LEU B N 1
ATOM 2799 C CA . LEU B 1 147 ? -30.249 -19.335 19.632 1.00 39.25 547 LEU B CA 1
ATOM 2800 C C . LEU B 1 147 ? -29.957 -19.527 18.161 1.00 38.87 547 LEU B C 1
ATOM 2801 O O . LEU B 1 147 ? -30.882 -19.618 17.373 1.00 38.57 547 LEU B O 1
ATOM 2806 N N . PHE B 1 148 ? -28.673 -19.563 17.795 1.00 39.55 548 PHE B N 1
ATOM 2807 C CA . PHE B 1 148 ? -28.260 -19.810 16.409 1.00 41.16 548 PHE B CA 1
ATOM 2808 C C . PHE B 1 148 ? -28.913 -21.079 15.847 1.00 44.49 548 PHE B C 1
ATOM 2809 O O . PHE B 1 148 ? -29.533 -21.036 14.773 1.00 45.66 548 PHE B O 1
ATOM 2817 N N . SER B 1 149 ? -28.786 -22.195 16.569 1.00 45.29 549 SER B N 1
ATOM 2818 C CA . SER B 1 149 ? -29.370 -23.468 16.111 1.00 47.85 549 SER B CA 1
ATOM 2819 C C . SER B 1 149 ? -30.870 -23.391 15.893 1.00 49.08 549 SER B C 1
ATOM 2820 O O . SER B 1 149 ? -31.377 -23.863 14.872 1.00 50.80 549 SER B O 1
ATOM 2823 N N . LEU B 1 150 ? -31.566 -22.807 16.861 1.00 49.08 550 LEU B N 1
ATOM 2824 C CA . LEU B 1 150 ? -33.014 -22.693 16.829 1.00 51.31 550 LEU B CA 1
ATOM 2825 C C . LEU B 1 150 ? -33.503 -21.975 15.573 1.00 51.87 550 LEU B C 1
ATOM 2826 O O . LEU B 1 150 ? -34.393 -22.457 14.886 1.00 50.68 550 LEU B O 1
ATOM 2831 N N . LEU B 1 151 ? -32.897 -20.833 15.275 1.00 52.41 551 LEU B N 1
ATOM 2832 C CA . LEU B 1 151 ? -33.288 -20.033 14.134 1.00 54.33 551 LEU B CA 1
ATOM 2833 C C . LEU B 1 151 ? -32.813 -20.593 12.788 1.00 56.58 551 LEU B C 1
ATOM 2834 O O . LEU B 1 151 ? -33.594 -20.657 11.837 1.00 60.69 551 LEU B O 1
ATOM 2839 N N . HIS B 1 152 ? -31.550 -20.999 12.702 1.00 56.37 552 HIS B N 1
ATOM 2840 C CA . HIS B 1 152 ? -30.941 -21.323 11.406 1.00 57.54 552 HIS B CA 1
ATOM 2841 C C . HIS B 1 152 ? -30.793 -22.807 11.073 1.00 61.96 552 HIS B C 1
ATOM 2842 O O . HIS B 1 152 ? -30.865 -23.173 9.899 1.00 66.32 552 HIS B O 1
ATOM 2849 N N . GLU B 1 153 ? -30.598 -23.655 12.081 1.00 65.27 553 GLU B N 1
ATOM 2850 C CA . GLU B 1 153 ? -30.435 -25.093 11.848 1.00 68.49 553 GLU B CA 1
ATOM 2851 C C . GLU B 1 153 ? -31.764 -25.867 12.055 1.00 69.41 553 GLU B C 1
ATOM 2852 O O . GLU B 1 153 ? -32.224 -26.547 11.133 1.00 66.32 553 GLU B O 1
ATOM 2858 N N . GLN B 1 154 ? -32.392 -25.734 13.224 1.00 70.57 554 GLN B N 1
ATOM 2859 C CA . GLN B 1 154 ? -33.709 -26.355 13.486 1.00 73.78 554 GLN B CA 1
ATOM 2860 C C . GLN B 1 154 ? -34.847 -25.658 12.742 1.00 78.43 554 GLN B C 1
ATOM 2861 O O . GLN B 1 154 ? -35.828 -26.296 12.369 1.00 80.47 554 GLN B O 1
ATOM 2867 N N . LYS B 1 155 ? -34.729 -24.340 12.582 1.00 81.55 555 LYS B N 1
ATOM 2868 C CA . LYS B 1 155 ? -35.758 -23.509 11.945 1.00 79.37 555 LYS B CA 1
ATOM 2869 C C . LYS B 1 155 ? -37.134 -23.625 12.611 1.00 79.48 555 LYS B C 1
ATOM 2870 O O . LYS B 1 155 ? -38.164 -23.583 11.941 1.00 76.90 555 LYS B O 1
ATOM 2876 N N . ARG B 1 156 ? -37.127 -23.762 13.938 1.00 80.86 556 ARG B N 1
ATOM 2877 C CA . ARG B 1 156 ? -38.343 -23.719 14.742 1.00 83.39 556 ARG B CA 1
ATOM 2878 C C . ARG B 1 156 ? -39.034 -22.379 14.451 1.00 83.55 556 ARG B C 1
ATOM 2879 O O . ARG B 1 156 ? -38.397 -21.326 14.526 1.00 80.13 556 ARG B O 1
ATOM 2883 N N . ILE B 1 157 ? -40.316 -22.430 14.075 1.00 86.33 557 ILE B N 1
ATOM 2884 C CA . ILE B 1 157 ? -41.102 -21.215 13.801 1.00 83.73 557 ILE B CA 1
ATOM 2885 C C . ILE B 1 157 ? -41.550 -20.615 15.124 1.00 78.43 557 ILE B C 1
ATOM 2886 O O . ILE B 1 157 ? -42.196 -21.290 15.922 1.00 80.13 557 ILE B O 1
ATOM 2891 N N . LEU B 1 158 ? -41.215 -19.349 15.347 1.00 72.38 558 LEU B N 1
ATOM 2892 C CA . LEU B 1 158 ? -41.481 -18.696 16.627 1.00 69.80 558 LEU B CA 1
ATOM 2893 C C . LEU B 1 158 ? -42.554 -17.628 16.523 1.00 67.70 558 LEU B C 1
ATOM 2894 O O . LEU B 1 158 ? -42.568 -16.848 15.573 1.00 65.95 558 LEU B O 1
ATOM 2899 N N . ASP B 1 159 ? -43.431 -17.574 17.520 1.00 67.32 559 ASP B N 1
ATOM 2900 C CA . ASP B 1 159 ? -44.392 -16.475 17.624 1.00 68.41 559 ASP B CA 1
ATOM 2901 C C . ASP B 1 159 ? -43.657 -15.225 18.115 1.00 66.89 559 ASP B C 1
ATOM 2902 O O . ASP B 1 159 ? -42.598 -15.347 18.728 1.00 68.16 559 ASP B O 1
ATOM 2907 N N . LEU B 1 160 ? -44.204 -14.038 17.841 1.00 65.04 560 LEU B N 1
ATOM 2908 C CA . LEU B 1 160 ? -43.553 -12.772 18.207 1.00 63.73 560 LEU B CA 1
ATOM 2909 C C . LEU B 1 160 ? -43.255 -12.631 19.707 1.00 63.07 560 LEU B C 1
ATOM 2910 O O . LEU B 1 160 ? -42.248 -12.041 20.090 1.00 60.41 560 LEU B O 1
ATOM 2915 N N . GLN B 1 161 ? -44.119 -13.177 20.550 1.00 64.54 561 GLN B N 1
ATOM 2916 C CA . GLN B 1 161 ? -43.897 -13.134 21.991 1.00 66.55 561 GLN B CA 1
ATOM 2917 C C . GLN B 1 161 ? -42.633 -13.908 22.434 1.00 64.44 561 GLN B C 1
ATOM 2918 O O . GLN B 1 161 ? -41.898 -13.451 23.310 1.00 61.93 561 GLN B O 1
ATOM 2924 N N . SER B 1 162 ? -42.401 -15.079 21.840 1.00 63.14 562 SER B N 1
ATOM 2925 C CA . SER B 1 162 ? -41.208 -15.897 22.125 1.00 61.76 562 SER B CA 1
ATOM 2926 C C . SER B 1 162 ? -39.917 -15.186 21.739 1.00 60.24 562 SER B C 1
ATOM 2927 O O . SER B 1 162 ? -38.893 -15.306 22.418 1.00 57.61 562 SER B O 1
ATOM 2930 N N . LYS B 1 163 ? -39.984 -14.469 20.621 1.00 59.10 563 LYS B N 1
ATOM 2931 C CA . LYS B 1 163 ? -38.862 -13.713 20.108 1.00 56.58 563 LYS B CA 1
ATOM 2932 C C . LYS B 1 163 ? -38.506 -12.574 21.060 1.00 54.53 563 LYS B C 1
ATOM 2933 O O . LYS B 1 163 ? -37.340 -12.318 21.350 1.00 52.84 563 LYS B O 1
ATOM 2939 N N . LEU B 1 164 ? -39.519 -11.878 21.543 1.00 54.27 564 LEU B N 1
ATOM 2940 C CA . LEU B 1 164 ? -39.263 -10.742 22.393 1.00 53.99 564 LEU B CA 1
ATOM 2941 C C . LEU B 1 164 ? -38.777 -11.171 23.760 1.00 52.31 564 LEU B C 1
ATOM 2942 O O . LEU B 1 164 ? -37.985 -10.480 24.356 1.00 52.38 564 LEU B O 1
ATOM 2947 N N . ILE B 1 165 ? -39.243 -12.311 24.251 1.00 52.71 565 ILE B N 1
ATOM 2948 C CA . ILE B 1 165 ? -38.796 -12.821 25.539 1.00 52.94 565 ILE B CA 1
ATOM 2949 C C . ILE B 1 165 ? -37.295 -13.033 25.481 1.00 50.57 565 ILE B C 1
ATOM 2950 O O . ILE B 1 165 ? -36.576 -12.610 26.388 1.00 50.60 565 ILE B O 1
ATOM 2955 N N . ILE B 1 166 ? -36.838 -13.661 24.398 1.00 47.69 566 ILE B N 1
ATOM 2956 C CA . ILE B 1 166 ? -35.415 -13.897 24.166 1.00 45.01 566 ILE B CA 1
ATOM 2957 C C . ILE B 1 166 ? -34.630 -12.602 24.109 1.00 42.21 566 ILE B C 1
ATOM 2958 O O . ILE B 1 166 ? -33.631 -12.442 24.788 1.00 41.53 566 ILE B O 1
ATOM 2963 N N . ALA B 1 167 ? -35.082 -11.689 23.271 1.00 41.86 567 ALA B N 1
ATOM 2964 C CA . ALA B 1 167 ? -34.377 -10.444 23.049 1.00 40.91 567 ALA B CA 1
ATOM 2965 C C . ALA B 1 167 ? -34.329 -9.605 24.318 1.00 39.67 567 ALA B C 1
ATOM 2966 O O . ALA B 1 167 ? -33.353 -8.941 24.587 1.00 39.16 567 ALA B O 1
ATOM 2968 N N . VAL B 1 168 ? -35.385 -9.654 25.106 1.00 40.66 568 VAL B N 1
ATOM 2969 C CA . VAL B 1 168 ? -35.441 -8.920 26.363 1.00 41.65 568 VAL B CA 1
ATOM 2970 C C . VAL B 1 168 ? -34.518 -9.529 27.407 1.00 41.24 568 VAL B C 1
ATOM 2971 O O . VAL B 1 168 ? -33.836 -8.801 28.145 1.00 40.67 568 VAL B O 1
ATOM 2975 N N . ASP B 1 169 ? -34.531 -10.858 27.488 1.00 40.73 569 ASP B N 1
ATOM 2976 C CA . ASP B 1 169 ? -33.626 -11.578 28.378 1.00 40.47 569 ASP B CA 1
ATOM 2977 C C . ASP B 1 169 ? -32.166 -11.242 28.050 1.00 39.13 569 ASP B C 1
ATOM 2978 O O . ASP B 1 169 ? -31.350 -11.041 28.953 1.00 37.30 569 ASP B O 1
ATOM 2983 N N . VAL B 1 170 ? -31.851 -11.161 26.758 1.00 37.53 570 VAL B N 1
ATOM 2984 C CA . VAL B 1 170 ? -30.505 -10.819 26.350 1.00 35.90 570 VAL B CA 1
ATOM 2985 C C . VAL B 1 170 ? -30.235 -9.364 26.725 1.00 35.85 570 VAL B C 1
ATOM 2986 O O . VAL B 1 170 ? -29.210 -9.066 27.317 1.00 36.02 570 VAL B O 1
ATOM 2990 N N . ALA B 1 171 ? -31.172 -8.469 26.441 1.00 36.52 571 ALA B N 1
ATOM 2991 C CA . ALA B 1 171 ? -30.977 -7.049 26.750 1.00 37.26 571 ALA B CA 1
ATOM 2992 C C . ALA B 1 171 ? -30.787 -6.800 28.238 1.00 37.92 571 ALA B C 1
ATOM 2993 O O . ALA B 1 171 ? -30.061 -5.892 28.627 1.00 35.87 571 ALA B O 1
ATOM 2995 N N . LYS B 1 172 ? -31.454 -7.609 29.057 1.00 40.93 572 LYS B N 1
ATOM 2996 C CA . LYS B 1 172 ? -31.345 -7.520 30.516 1.00 43.40 572 LYS B CA 1
ATOM 2997 C C . LYS B 1 172 ? -29.987 -7.985 31.019 1.00 41.02 572 LYS B C 1
ATOM 2998 O O . LYS B 1 172 ? -29.372 -7.333 31.859 1.00 39.15 572 LYS B O 1
ATOM 3004 N N . GLY B 1 173 ? -29.547 -9.138 30.524 1.00 39.02 573 GLY B N 1
ATOM 3005 C CA . GLY B 1 173 ? -28.222 -9.633 30.813 1.00 37.48 573 GLY B CA 1
ATOM 3006 C C . GLY B 1 173 ? -27.171 -8.584 30.493 1.00 36.87 573 GLY B C 1
ATOM 3007 O O . GLY B 1 173 ? -26.239 -8.353 31.272 1.00 38.21 573 GLY B O 1
ATOM 3008 N N . MET B 1 174 ? -27.317 -7.949 29.340 1.00 35.61 574 MET B N 1
ATOM 3009 C CA . MET B 1 174 ? -26.344 -6.975 28.874 1.00 34.91 574 MET B CA 1
ATOM 3010 C C . MET B 1 174 ? -26.413 -5.700 29.711 1.00 34.55 574 MET B C 1
ATOM 3011 O O . MET B 1 174 ? -25.387 -5.132 30.049 1.00 33.99 574 MET B O 1
ATOM 3016 N N . GLU B 1 175 ? -27.620 -5.254 30.039 1.00 35.57 575 GLU B N 1
ATOM 3017 C CA . GLU B 1 175 ? -27.800 -4.126 30.950 1.00 36.61 575 GLU B CA 1
ATOM 3018 C C . GLU B 1 175 ? -27.069 -4.430 32.260 1.00 35.86 575 GLU B C 1
ATOM 3019 O O . GLU B 1 175 ? -26.327 -3.594 32.771 1.00 36.29 575 GLU B O 1
ATOM 3025 N N . TYR B 1 176 ? -27.273 -5.630 32.789 1.00 34.95 576 TYR B N 1
ATOM 3026 C CA . TYR B 1 176 ? -26.614 -6.048 34.019 1.00 34.40 576 TYR B CA 1
ATOM 3027 C C . TYR B 1 176 ? -25.118 -5.870 33.897 1.00 33.61 576 TYR B C 1
ATOM 3028 O O . TYR B 1 176 ? -24.511 -5.196 34.729 1.00 35.00 576 TYR B O 1
ATOM 3037 N N . LEU B 1 177 ? -24.524 -6.444 32.855 1.00 32.26 577 LEU B N 1
ATOM 3038 C CA . LEU B 1 177 ? -23.062 -6.397 32.693 1.00 32.14 577 LEU B CA 1
ATOM 3039 C C . LEU B 1 177 ? -22.549 -4.963 32.650 1.00 33.58 577 LEU B C 1
ATOM 3040 O O . LEU B 1 177 ? -21.582 -4.609 33.350 1.00 33.61 577 LEU B O 1
ATOM 3045 N N . HIS B 1 178 ? -23.225 -4.133 31.855 1.00 34.76 578 HIS B N 1
ATOM 3046 C CA . HIS B 1 178 ? -22.785 -2.750 31.609 1.00 36.25 578 HIS B CA 1
ATOM 3047 C C . HIS B 1 178 ? -22.907 -1.818 32.807 1.00 38.98 578 HIS B C 1
ATOM 3048 O O . HIS B 1 178 ? -22.319 -0.735 32.798 1.00 40.69 578 HIS B O 1
ATOM 3055 N N . ASN B 1 179 ? -23.664 -2.221 33.823 1.00 41.69 579 ASN B N 1
ATOM 3056 C CA . ASN B 1 179 ? -23.942 -1.351 34.953 1.00 43.76 579 ASN B CA 1
ATOM 3057 C C . ASN B 1 179 ? -23.403 -1.834 36.283 1.00 46.28 579 ASN B C 1
ATOM 3058 O O . ASN B 1 179 ? -23.752 -1.274 37.313 1.00 48.48 579 ASN B O 1
ATOM 3063 N N . LEU B 1 180 ? -22.539 -2.853 36.261 1.00 47.09 580 LEU B N 1
ATOM 3064 C CA . LEU B 1 180 ? -21.746 -3.205 37.434 1.00 47.63 580 LEU B CA 1
ATOM 3065 C C . LEU B 1 180 ? -20.832 -2.029 37.821 1.00 51.15 580 LEU B C 1
ATOM 3066 O O . LEU B 1 180 ? -20.621 -1.112 37.027 1.00 52.62 580 LEU B O 1
ATOM 3071 N N . THR B 1 181 ? -20.296 -2.072 39.042 1.00 55.52 581 THR B N 1
ATOM 3072 C CA . THR B 1 181 ? -19.334 -1.073 39.530 1.00 60.05 581 THR B CA 1
ATOM 3073 C C . THR B 1 181 ? -18.116 -1.003 38.611 1.00 58.74 581 THR B C 1
ATOM 3074 O O . THR B 1 181 ? -17.635 0.080 38.268 1.00 56.77 581 THR B O 1
ATOM 3078 N N . GLN B 1 182 ? -17.612 -2.177 38.254 1.00 58.39 582 GLN B N 1
ATOM 3079 C CA . GLN B 1 182 ? -16.582 -2.314 37.249 1.00 59.65 582 GLN B CA 1
ATOM 3080 C C . GLN B 1 182 ? -17.224 -3.002 36.021 1.00 54.87 582 GLN B C 1
ATOM 3081 O O . GLN B 1 182 ? -17.261 -4.236 35.947 1.00 51.44 582 GLN B O 1
ATOM 3087 N N . PRO B 1 183 ? -17.757 -2.197 35.067 1.00 50.98 583 PRO B N 1
ATOM 3088 C CA . PRO B 1 183 ? -18.527 -2.712 33.928 1.00 48.93 583 PRO B CA 1
ATOM 3089 C C . PRO B 1 183 ? -17.800 -3.741 33.089 1.00 45.02 583 PRO B C 1
ATOM 3090 O O . PRO B 1 183 ? -16.578 -3.701 32.986 1.00 46.22 583 PRO B O 1
ATOM 3094 N N . ILE B 1 184 ? -18.561 -4.653 32.497 1.00 41.72 584 ILE B N 1
ATOM 3095 C CA . ILE B 1 184 ? -17.996 -5.721 31.677 1.00 39.53 584 ILE B CA 1
ATOM 3096 C C . ILE B 1 184 ? -18.509 -5.607 30.248 1.00 38.15 584 ILE B C 1
ATOM 3097 O O . ILE B 1 184 ? -19.704 -5.429 30.022 1.00 36.95 584 ILE B O 1
ATOM 3102 N N . ILE B 1 185 ? -17.594 -5.710 29.285 1.00 37.44 585 ILE B N 1
ATOM 3103 C CA . ILE B 1 185 ? -17.952 -5.720 27.865 1.00 35.96 585 ILE B CA 1
ATOM 3104 C C . ILE B 1 185 ? -17.836 -7.149 27.366 1.00 33.90 585 ILE B C 1
ATOM 3105 O O . ILE B 1 185 ? -16.779 -7.727 27.454 1.00 33.68 585 ILE B O 1
ATOM 3110 N N . HIS B 1 186 ? -18.911 -7.719 26.843 1.00 33.14 586 HIS B N 1
ATOM 3111 C CA . HIS B 1 186 ? -18.881 -9.104 26.373 1.00 33.51 586 HIS B CA 1
ATOM 3112 C C . HIS B 1 186 ? -17.913 -9.280 25.196 1.00 34.37 586 HIS B C 1
ATOM 3113 O O . HIS B 1 186 ? -17.111 -10.205 25.203 1.00 32.54 586 HIS B O 1
ATOM 3120 N N . ARG B 1 187 ? -18.018 -8.386 24.205 1.00 36.81 587 ARG B N 1
ATOM 3121 C CA . ARG B 1 187 ? -17.167 -8.329 22.979 1.00 39.43 587 ARG B CA 1
ATOM 3122 C C . ARG B 1 187 ? -17.353 -9.430 21.942 1.00 37.27 587 ARG B C 1
ATOM 3123 O O . ARG B 1 187 ? -16.654 -9.457 20.945 1.00 38.56 587 ARG B O 1
ATOM 3131 N N . ASP B 1 188 ? -18.266 -10.349 22.182 1.00 35.58 588 ASP B N 1
ATOM 3132 C CA . ASP B 1 188 ? -18.508 -11.444 21.263 1.00 34.52 588 ASP B CA 1
ATOM 3133 C C . ASP B 1 188 ? -19.972 -11.860 21.252 1.00 32.85 588 ASP B C 1
ATOM 3134 O O . ASP B 1 188 ? -20.293 -13.026 21.023 1.00 33.40 588 ASP B O 1
ATOM 3139 N N . LEU B 1 189 ? -20.860 -10.904 21.477 1.00 30.93 589 LEU B N 1
ATOM 3140 C CA . LEU B 1 189 ? -22.261 -11.201 21.552 1.00 30.92 589 LEU B CA 1
ATOM 3141 C C . LEU B 1 189 ? -22.786 -11.585 20.159 1.00 31.50 589 LEU B C 1
ATOM 3142 O O . LEU B 1 189 ? -22.683 -10.809 19.198 1.00 32.81 589 LEU B O 1
ATOM 3147 N N . ASN B 1 190 ? -23.331 -12.789 20.060 1.00 30.80 590 ASN B N 1
ATOM 3148 C CA . ASN B 1 190 ? -23.953 -13.260 18.838 1.00 31.11 590 ASN B CA 1
ATOM 3149 C C . ASN B 1 190 ? -24.837 -14.445 19.178 1.00 31.82 590 ASN B C 1
ATOM 3150 O O . ASN B 1 190 ? -24.814 -14.913 20.322 1.00 32.77 590 ASN B O 1
ATOM 3155 N N . SER B 1 191 ? -25.578 -14.953 18.195 1.00 31.62 591 SER B N 1
ATOM 3156 C CA . SER B 1 191 ? -26.525 -16.035 18.448 1.00 32.00 591 SER B CA 1
ATOM 3157 C C . SER B 1 191 ? -25.883 -17.382 18.825 1.00 32.25 591 SER B C 1
ATOM 3158 O O . SER B 1 191 ? -26.561 -18.256 19.375 1.00 32.88 591 SER B O 1
ATOM 3161 N N . HIS B 1 192 ? -24.596 -17.572 18.555 1.00 32.32 592 HIS B N 1
ATOM 3162 C CA . HIS B 1 192 ? -23.911 -18.768 19.075 1.00 33.36 592 HIS B CA 1
ATOM 3163 C C . HIS B 1 192 ? -23.720 -18.681 20.590 1.00 33.45 592 HIS B C 1
ATOM 3164 O O . HIS B 1 192 ? -23.635 -19.707 21.260 1.00 34.04 592 HIS B O 1
ATOM 3171 N N . ASN B 1 193 ? -23.647 -17.456 21.115 1.00 33.78 593 ASN B N 1
ATOM 3172 C CA . ASN B 1 193 ? -23.432 -17.207 22.542 1.00 33.70 593 ASN B CA 1
ATOM 3173 C C . ASN B 1 193 ? -24.672 -16.724 23.304 1.00 34.12 593 ASN B C 1
ATOM 3174 O O . ASN B 1 193 ? -24.577 -16.170 24.399 1.00 33.71 593 ASN B O 1
ATOM 3179 N N . ILE B 1 194 ? -25.841 -16.936 22.725 1.00 35.15 594 ILE B N 1
ATOM 3180 C CA . ILE B 1 194 ? -27.070 -16.816 23.475 1.00 36.01 594 ILE B CA 1
ATOM 3181 C C . ILE B 1 194 ? -27.615 -18.229 23.556 1.00 36.93 594 ILE B C 1
ATOM 3182 O O . ILE B 1 194 ? -27.953 -18.834 22.527 1.00 38.27 594 ILE B O 1
ATOM 3187 N N . LEU B 1 195 ? -27.653 -18.764 24.772 1.00 37.40 595 LEU B N 1
ATOM 3188 C CA . LEU B 1 195 ? -28.216 -20.094 25.038 1.00 37.50 595 LEU B CA 1
ATOM 3189 C C . LEU B 1 195 ? -29.632 -19.975 25.588 1.00 38.70 595 LEU B C 1
ATOM 3190 O O . LEU B 1 195 ? -29.975 -18.970 26.237 1.00 39.06 595 LEU B O 1
ATOM 3195 N N . LEU B 1 196 ? -30.441 -21.002 25.325 1.00 40.06 596 LEU B N 1
ATOM 3196 C CA . LEU B 1 196 ? -31.863 -20.998 25.686 1.00 42.31 596 LEU B CA 1
ATOM 3197 C C . LEU B 1 196 ? -32.262 -22.139 26.631 1.00 43.95 596 LEU B C 1
ATOM 3198 O O . LEU B 1 196 ? -31.902 -23.291 26.409 1.00 43.36 596 LEU B O 1
ATOM 3203 N N . TYR B 1 197 ? -32.996 -21.807 27.690 1.00 46.18 597 TYR B N 1
ATOM 3204 C CA . TYR B 1 197 ? -33.672 -22.816 28.498 1.00 49.40 597 TYR B CA 1
ATOM 3205 C C . TYR B 1 197 ? -34.854 -23.397 27.700 1.00 54.54 597 TYR B C 1
ATOM 3206 O O . TYR B 1 197 ? -35.348 -22.772 26.746 1.00 55.97 597 TYR B O 1
ATOM 3215 N N . GLU B 1 198 ? -35.326 -24.573 28.106 1.00 58.88 598 GLU B N 1
ATOM 3216 C CA . GLU B 1 198 ? -36.449 -25.220 27.421 1.00 61.12 598 GLU B CA 1
ATOM 3217 C C . GLU B 1 198 ? -37.749 -24.409 27.504 1.00 58.51 598 GLU B C 1
ATOM 3218 O O . GLU B 1 198 ? -38.604 -24.531 26.620 1.00 55.82 598 GLU B O 1
ATOM 3224 N N . ASP B 1 199 ? -37.881 -23.580 28.548 1.00 57.16 599 ASP B N 1
ATOM 3225 C CA . ASP B 1 199 ? -39.049 -22.686 28.718 1.00 57.92 599 ASP B CA 1
ATOM 3226 C C . ASP B 1 199 ? -39.053 -21.453 27.793 1.00 57.87 599 ASP B C 1
ATOM 3227 O O . ASP B 1 199 ? -39.986 -20.654 27.820 1.00 57.83 599 ASP B O 1
ATOM 3232 N N . GLY B 1 200 ? -38.011 -21.285 26.989 1.00 56.51 600 GLY B N 1
ATOM 3233 C CA . GLY B 1 200 ? -37.944 -20.146 26.088 1.00 56.37 600 GLY B CA 1
ATOM 3234 C C . GLY B 1 200 ? -37.229 -18.913 26.638 1.00 53.93 600 GLY B C 1
ATOM 3235 O O . GLY B 1 200 ? -37.098 -17.930 25.920 1.00 54.15 600 GLY B O 1
ATOM 3236 N N . HIS B 1 201 ? -36.782 -18.939 27.895 1.00 51.06 601 HIS B N 1
ATOM 3237 C CA . HIS B 1 201 ? -35.959 -17.847 28.430 1.00 48.56 601 HIS B CA 1
ATOM 3238 C C . HIS B 1 201 ? -34.504 -18.018 27.978 1.00 45.42 601 HIS B C 1
ATOM 3239 O O . HIS B 1 201 ? -34.083 -19.113 27.577 1.00 45.45 601 HIS B O 1
ATOM 3246 N N . ALA B 1 202 ? -33.733 -16.937 28.054 1.00 41.51 602 ALA B N 1
ATOM 3247 C CA . ALA B 1 202 ? -32.412 -16.906 27.440 1.00 38.88 602 ALA B CA 1
ATOM 3248 C C . ALA B 1 202 ? -31.336 -16.304 28.349 1.00 36.25 602 ALA B C 1
ATOM 3249 O O . ALA B 1 202 ? -31.621 -15.459 29.189 1.00 35.18 602 ALA B O 1
ATOM 3251 N N . VAL B 1 203 ? -30.099 -16.761 28.171 1.00 34.06 603 VAL B N 1
ATOM 3252 C CA . VAL B 1 203 ? -28.962 -16.164 28.852 1.00 33.17 603 VAL B CA 1
ATOM 3253 C C . VAL B 1 203 ? -27.807 -15.898 27.882 1.00 32.55 603 VAL B C 1
ATOM 3254 O O . VAL B 1 203 ? -27.681 -16.534 26.826 1.00 33.14 603 VAL B O 1
ATOM 3258 N N . VAL B 1 204 ? -26.976 -14.939 28.269 1.00 31.31 604 VAL B N 1
ATOM 3259 C CA . VAL B 1 204 ? -25.752 -14.615 27.575 1.00 30.05 604 VAL B CA 1
ATOM 3260 C C . VAL B 1 204 ? -24.644 -15.526 28.109 1.00 30.13 604 VAL B C 1
ATOM 3261 O O . VAL B 1 204 ? -24.407 -15.589 29.324 1.00 29.21 604 VAL B O 1
ATOM 3265 N N . ALA B 1 205 ? -23.958 -16.203 27.188 1.00 30.14 605 ALA B N 1
ATOM 3266 C CA . ALA B 1 205 ? -22.929 -17.193 27.526 1.00 30.06 605 ALA B CA 1
ATOM 3267 C C . ALA B 1 205 ? -21.578 -16.828 26.921 1.00 30.10 605 ALA B C 1
ATOM 3268 O O . ALA B 1 205 ? -21.456 -15.826 26.219 1.00 30.77 605 ALA B O 1
ATOM 3270 N N . ASP B 1 206 ? -20.570 -17.640 27.228 1.00 30.16 606 ASP B N 1
ATOM 3271 C CA . ASP B 1 206 ? -19.236 -17.559 26.614 1.00 30.36 606 ASP B CA 1
ATOM 3272 C C . ASP B 1 206 ? -18.525 -16.202 26.744 1.00 30.48 606 ASP B C 1
ATOM 3273 O O . ASP B 1 206 ? -18.579 -15.367 25.847 1.00 30.46 606 ASP B O 1
ATOM 3278 N N . PHE B 1 207 ? -17.808 -16.033 27.852 1.00 30.85 607 PHE B N 1
ATOM 3279 C CA . PHE B 1 207 ? -17.111 -14.792 28.170 1.00 30.86 607 PHE B CA 1
ATOM 3280 C C . PHE B 1 207 ? -15.601 -14.858 27.837 1.00 32.29 607 PHE B C 1
ATOM 3281 O O . PHE B 1 207 ? -14.770 -14.177 28.470 1.00 32.36 607 PHE B O 1
ATOM 3289 N N . GLY B 1 208 ? -15.261 -15.636 26.806 1.00 32.78 608 GLY B N 1
ATOM 3290 C CA . GLY B 1 208 ? -13.868 -15.815 26.392 1.00 34.13 608 GLY B CA 1
ATOM 3291 C C . GLY B 1 208 ? -13.195 -14.596 25.777 1.00 35.78 608 GLY B C 1
ATOM 3292 O O . GLY B 1 208 ? -11.977 -14.477 25.812 1.00 38.16 608 GLY B O 1
ATOM 3293 N N . GLU B 1 209 ? -13.980 -13.698 25.195 1.00 37.48 609 GLU B N 1
ATOM 3294 C CA . GLU B 1 209 ? -13.462 -12.455 24.628 1.00 39.64 609 GLU B CA 1
ATOM 3295 C C . GLU B 1 209 ? -13.771 -11.251 25.523 1.00 39.64 609 GLU B C 1
ATOM 3296 O O . GLU B 1 209 ? -13.543 -10.109 25.119 1.00 38.11 609 GLU B O 1
ATOM 3302 N N . SER B 1 210 ? -14.276 -11.497 26.732 1.00 40.30 610 SER B N 1
ATOM 3303 C CA . SER B 1 210 ? -14.773 -10.414 27.574 1.00 42.39 610 SER B CA 1
ATOM 3304 C C . SER B 1 210 ? -13.683 -9.690 28.340 1.00 43.41 610 SER B C 1
ATOM 3305 O O . SER B 1 210 ? -12.729 -10.303 28.828 1.00 40.97 610 SER B O 1
ATOM 3308 N N . ARG B 1 211 ? -13.851 -8.372 28.426 1.00 46.63 611 ARG B N 1
ATOM 3309 C CA . ARG B 1 211 ? -12.885 -7.461 29.046 1.00 50.44 611 ARG B CA 1
ATOM 3310 C C . ARG B 1 211 ? -13.617 -6.551 30.047 1.00 48.27 611 ARG B C 1
ATOM 3311 O O . ARG B 1 211 ? -14.785 -6.196 29.842 1.00 46.83 611 ARG B O 1
ATOM 3319 N N . PHE B 1 212 ? -12.923 -6.179 31.122 1.00 47.37 612 PHE B N 1
ATOM 3320 C CA . PHE B 1 212 ? -13.386 -5.127 32.027 1.00 46.32 612 PHE B CA 1
ATOM 3321 C C . PHE B 1 212 ? -13.223 -3.778 31.341 1.00 47.08 612 PHE B C 1
ATOM 3322 O O . PHE B 1 212 ? -12.166 -3.498 30.794 1.00 46.79 612 PHE B O 1
ATOM 3330 N N . LEU B 1 213 ? -14.255 -2.940 31.375 1.00 48.74 613 LEU B N 1
ATOM 3331 C CA . LEU B 1 213 ? -14.159 -1.597 30.802 1.00 50.22 613 LEU B CA 1
ATOM 3332 C C . LEU B 1 213 ? -12.956 -0.823 31.374 1.00 55.44 613 LEU B C 1
ATOM 3333 O O . LEU B 1 213 ? -12.779 -0.740 32.593 1.00 56.08 613 LEU B O 1
ATOM 3338 N N . GLN B 1 214 ? -12.125 -0.286 30.477 1.00 61.31 614 GLN B N 1
ATOM 3339 C CA . GLN B 1 214 ? -10.991 0.570 30.849 1.00 67.35 614 GLN B CA 1
ATOM 3340 C C . GLN B 1 214 ? -11.502 1.945 31.279 1.00 70.70 614 GLN B C 1
ATOM 3341 O O . GLN B 1 214 ? -12.381 2.503 30.623 1.00 68.17 614 GLN B O 1
ATOM 3343 N N . SER B 1 215 ? -10.962 2.476 32.380 1.00 77.03 615 SER B N 1
ATOM 3344 C CA . SER B 1 215 ? -11.314 3.829 32.865 1.00 80.11 615 SER B CA 1
ATOM 3345 C C . SER B 1 215 ? -10.449 4.899 32.193 1.00 78.98 615 SER B C 1
ATOM 3346 O O . SER B 1 215 ? -10.947 5.735 31.439 1.00 75.22 615 SER B O 1
ATOM 3348 N N . GLY B 1 226 ? -2.501 16.843 17.412 1.00 68.82 626 GLY B N 1
ATOM 3349 C CA . GLY B 1 226 ? -1.935 17.207 16.109 1.00 70.06 626 GLY B CA 1
ATOM 3350 C C . GLY B 1 226 ? -2.176 16.163 15.024 1.00 67.10 626 GLY B C 1
ATOM 3351 O O . GLY B 1 226 ? -2.939 16.399 14.086 1.00 62.56 626 GLY B O 1
ATOM 3352 N N . ASN B 1 227 ? -1.533 15.003 15.169 1.00 65.86 627 ASN B N 1
ATOM 3353 C CA . ASN B 1 227 ? -1.626 13.935 14.177 1.00 63.77 627 ASN B CA 1
ATOM 3354 C C . ASN B 1 227 ? -3.003 13.270 14.013 1.00 58.27 627 ASN B C 1
ATOM 3355 O O . ASN B 1 227 ? -3.228 12.613 13.007 1.00 60.22 627 ASN B O 1
ATOM 3360 N N . LEU B 1 228 ? -3.920 13.425 14.969 1.00 52.78 628 LEU B N 1
ATOM 3361 C CA . LEU B 1 228 ? -5.267 12.836 14.838 1.00 47.98 628 LEU B CA 1
ATOM 3362 C C . LEU B 1 228 ? -6.048 13.433 13.674 1.00 44.85 628 LEU B C 1
ATOM 3363 O O . LEU B 1 228 ? -6.862 12.757 13.060 1.00 42.79 628 LEU B O 1
ATOM 3368 N N . ARG B 1 229 ? -5.794 14.702 13.377 1.00 43.66 629 ARG B N 1
ATOM 3369 C CA . ARG B 1 229 ? -6.471 15.408 12.294 1.00 42.29 629 ARG B CA 1
ATOM 3370 C C . ARG B 1 229 ? -6.194 14.806 10.905 1.00 41.71 629 ARG B C 1
ATOM 3371 O O . ARG B 1 229 ? -7.002 14.955 9.985 1.00 39.49 629 ARG B O 1
ATOM 3379 N N . TRP B 1 230 ? -5.047 14.135 10.774 1.00 42.07 630 TRP B N 1
ATOM 3380 C CA . TRP B 1 230 ? -4.606 13.535 9.517 1.00 42.06 630 TRP B CA 1
ATOM 3381 C C . TRP B 1 230 ? -4.607 11.995 9.567 1.00 41.90 630 TRP B C 1
ATOM 3382 O O . TRP B 1 230 ? -4.118 11.355 8.667 1.00 42.20 630 TRP B O 1
ATOM 3393 N N . MET B 1 231 ? -5.152 11.411 10.622 1.00 43.24 631 MET B N 1
ATOM 3394 C CA . MET B 1 231 ? -5.132 9.957 10.824 1.00 45.19 631 MET B CA 1
ATOM 3395 C C . MET B 1 231 ? -6.171 9.235 10.001 1.00 43.58 631 MET B C 1
ATOM 3396 O O . MET B 1 231 ? -7.337 9.657 9.967 1.00 42.77 631 MET B O 1
ATOM 3401 N N . ALA B 1 232 ? -5.782 8.096 9.435 1.00 41.72 632 ALA B N 1
ATOM 3402 C CA . ALA B 1 232 ? -6.747 7.195 8.815 1.00 40.29 632 ALA B CA 1
ATOM 3403 C C . ALA B 1 232 ? -7.728 6.660 9.872 1.00 39.11 632 ALA B C 1
ATOM 3404 O O . ALA B 1 232 ? -7.325 6.341 10.985 1.00 38.59 632 ALA B O 1
ATOM 3406 N N . PRO B 1 233 ? -9.015 6.555 9.524 1.00 38.47 633 PRO B N 1
ATOM 3407 C CA . PRO B 1 233 ? -10.052 6.052 10.426 1.00 38.21 633 PRO B CA 1
ATOM 3408 C C . PRO B 1 233 ? -9.724 4.726 11.096 1.00 37.76 633 PRO B C 1
ATOM 3409 O O . PRO B 1 233 ? -10.063 4.537 12.243 1.00 36.93 633 PRO B O 1
ATOM 3413 N N . GLU B 1 234 ? -9.099 3.806 10.373 1.00 38.54 634 GLU B N 1
ATOM 3414 C CA . GLU B 1 234 ? -8.767 2.501 10.944 1.00 38.54 634 GLU B CA 1
ATOM 3415 C C . GLU B 1 234 ? -7.642 2.615 11.957 1.00 40.39 634 GLU B C 1
ATOM 3416 O O . GLU B 1 234 ? -7.522 1.783 12.859 1.00 39.80 634 GLU B O 1
ATOM 3422 N N . VAL B 1 235 ? -6.822 3.648 11.813 1.00 42.65 635 VAL B N 1
ATOM 3423 C CA . VAL B 1 235 ? -5.787 3.906 12.791 1.00 44.83 635 VAL B CA 1
ATOM 3424 C C . VAL B 1 235 ? -6.377 4.590 14.023 1.00 45.55 635 VAL B C 1
ATOM 3425 O O . VAL B 1 235 ? -6.073 4.191 15.142 1.00 44.89 635 VAL B O 1
ATOM 3429 N N . PHE B 1 236 ? -7.232 5.594 13.815 1.00 47.38 636 PHE B N 1
ATOM 3430 C CA . PHE B 1 236 ? -7.891 6.303 14.922 1.00 48.57 636 PHE B CA 1
ATOM 3431 C C . PHE B 1 236 ? -8.585 5.324 15.845 1.00 49.20 636 PHE B C 1
ATOM 3432 O O . PHE B 1 236 ? -8.425 5.375 17.063 1.00 48.99 636 PHE B O 1
ATOM 3440 N N . THR B 1 237 ? -9.358 4.442 15.233 1.00 50.62 637 THR B N 1
ATOM 3441 C CA . THR B 1 237 ? -10.063 3.367 15.916 1.00 52.59 637 THR B CA 1
ATOM 3442 C C . THR B 1 237 ? -9.166 2.481 16.785 1.00 55.15 637 THR B C 1
ATOM 3443 O O . THR B 1 237 ? -9.610 1.995 17.815 1.00 56.65 637 THR B O 1
ATOM 3447 N N . GLN B 1 238 ? -7.918 2.268 16.385 1.00 59.93 638 GLN B N 1
ATOM 3448 C CA . GLN B 1 238 ? -7.015 1.408 17.154 1.00 64.32 638 GLN B CA 1
ATOM 3449 C C . GLN B 1 238 ? -6.423 2.081 18.386 1.00 65.80 638 GLN B C 1
ATOM 3450 O O . GLN B 1 238 ? -6.147 1.415 19.381 1.00 68.87 638 GLN B O 1
ATOM 3456 N N . CYS B 1 239 ? -6.229 3.393 18.312 1.00 67.06 639 CYS B N 1
ATOM 3457 C CA A CYS B 1 239 ? -5.754 4.182 19.443 0.50 68.37 639 CYS B CA 1
ATOM 3458 C CA B CYS B 1 239 ? -5.749 4.160 19.461 0.50 66.20 639 CYS B CA 1
ATOM 3459 C C . CYS B 1 239 ? -6.907 4.594 20.370 1.00 66.58 639 CYS B C 1
ATOM 3460 O O . CYS B 1 239 ? -6.688 5.229 21.391 1.00 66.84 639 CYS B O 1
ATOM 3465 N N . THR B 1 240 ? -8.139 4.242 20.000 1.00 66.49 640 THR B N 1
ATOM 3466 C CA . THR B 1 240 ? -9.317 4.537 20.814 1.00 68.14 640 THR B CA 1
ATOM 3467 C C . THR B 1 240 ? -9.707 3.323 21.655 1.00 67.76 640 THR B C 1
ATOM 3468 O O . THR B 1 240 ? -9.563 2.179 21.226 1.00 64.07 640 THR B O 1
ATOM 3472 N N . ARG B 1 241 ? -10.209 3.600 22.856 1.00 71.06 641 ARG B N 1
ATOM 3473 C CA . ARG B 1 241 ? -10.611 2.571 23.809 1.00 71.48 641 ARG B CA 1
ATOM 3474 C C . ARG B 1 241 ? -11.871 1.839 23.327 1.00 71.86 641 ARG B C 1
ATOM 3475 O O . ARG B 1 241 ? -12.797 2.487 22.831 1.00 75.25 641 ARG B O 1
ATOM 3477 N N . TYR B 1 242 ? -11.903 0.505 23.467 1.00 69.58 642 TYR B N 1
ATOM 3478 C CA . TYR B 1 242 ? -13.125 -0.308 23.182 1.00 69.52 642 TYR B CA 1
ATOM 3479 C C . TYR B 1 242 ? -14.244 -0.088 24.237 1.00 65.43 642 TYR B C 1
ATOM 3480 O O . TYR B 1 242 ? -14.005 -0.259 25.431 1.00 69.12 642 TYR B O 1
ATOM 3482 N N . THR B 1 243 ? -15.454 0.278 23.793 1.00 58.43 643 THR B N 1
ATOM 3483 C CA . THR B 1 243 ? -16.546 0.679 24.703 1.00 55.85 643 THR B CA 1
ATOM 3484 C C . THR B 1 243 ? -17.732 -0.300 24.789 1.00 51.72 643 THR B C 1
ATOM 3485 O O . THR B 1 243 ? -17.846 -1.250 24.008 1.00 49.21 643 THR B O 1
ATOM 3489 N N . ILE B 1 244 ? -18.635 -0.025 25.731 1.00 47.97 644 ILE B N 1
ATOM 3490 C CA . ILE B 1 244 ? -19.871 -0.809 25.872 1.00 45.67 644 ILE B CA 1
ATOM 3491 C C . ILE B 1 244 ? -20.830 -0.658 24.701 1.00 41.70 644 ILE B C 1
ATOM 3492 O O . ILE B 1 244 ? -21.689 -1.518 24.495 1.00 39.97 644 ILE B O 1
ATOM 3497 N N . LYS B 1 245 ? -20.684 0.417 23.932 1.00 38.83 645 LYS B N 1
ATOM 3498 C CA . LYS B 1 245 ? -21.566 0.649 22.804 1.00 36.65 645 LYS B CA 1
ATOM 3499 C C . LYS B 1 245 ? -21.300 -0.322 21.643 1.00 34.93 645 LYS B C 1
ATOM 3500 O O . LYS B 1 245 ? -22.149 -0.502 20.770 1.00 35.46 645 LYS B O 1
ATOM 3506 N N . ALA B 1 246 ? -20.139 -0.966 21.638 1.00 33.35 646 ALA B N 1
ATOM 3507 C CA . ALA B 1 246 ? -19.865 -2.022 20.666 1.00 31.62 646 ALA B CA 1
ATOM 3508 C C . ALA B 1 246 ? -20.733 -3.284 20.896 1.00 32.12 646 ALA B C 1
ATOM 3509 O O . ALA B 1 246 ? -21.055 -4.032 19.940 1.00 33.14 646 ALA B O 1
ATOM 3511 N N . ASP B 1 247 ? -21.116 -3.519 22.153 1.00 31.17 647 ASP B N 1
ATOM 3512 C CA . ASP B 1 247 ? -22.012 -4.622 22.483 1.00 30.28 647 ASP B CA 1
ATOM 3513 C C . ASP B 1 247 ? -23.429 -4.332 21.964 1.00 30.18 647 ASP B C 1
ATOM 3514 O O . ASP B 1 247 ? -24.151 -5.235 21.540 1.00 29.89 647 ASP B O 1
ATOM 3519 N N . VAL B 1 248 ? -23.822 -3.063 21.999 1.00 30.45 648 VAL B N 1
ATOM 3520 C CA . VAL B 1 248 ? -25.148 -2.642 21.529 1.00 30.41 648 VAL B CA 1
ATOM 3521 C C . VAL B 1 248 ? -25.255 -2.833 20.017 1.00 30.11 648 VAL B C 1
ATOM 3522 O O . VAL B 1 248 ? -26.310 -3.176 19.497 1.00 30.02 648 VAL B O 1
ATOM 3526 N N . PHE B 1 249 ? -24.158 -2.603 19.308 1.00 29.73 649 PHE B N 1
ATOM 3527 C CA . PHE B 1 249 ? -24.157 -2.828 17.891 1.00 30.05 649 PHE B CA 1
ATOM 3528 C C . PHE B 1 249 ? -24.449 -4.299 17.628 1.00 30.02 649 PHE B C 1
ATOM 3529 O O . PHE B 1 249 ? -25.380 -4.639 16.908 1.00 31.00 649 PHE B O 1
ATOM 3537 N N . SER B 1 250 ? -23.655 -5.173 18.231 1.00 29.40 650 SER B N 1
ATOM 3538 C CA . SER B 1 250 ? -23.811 -6.605 18.024 1.00 28.82 650 SER B CA 1
ATOM 3539 C C . SER B 1 250 ? -25.195 -7.065 18.401 1.00 28.76 650 SER B C 1
ATOM 3540 O O . SER B 1 250 ? -25.776 -7.897 17.729 1.00 28.60 650 SER B O 1
ATOM 3543 N N . TYR B 1 251 ? -25.729 -6.517 19.484 1.00 29.10 651 TYR B N 1
ATOM 3544 C CA . TYR B 1 251 ? -27.055 -6.890 19.926 1.00 29.41 651 TYR B CA 1
ATOM 3545 C C . TYR B 1 251 ? -28.084 -6.555 18.838 1.00 30.17 651 TYR B C 1
ATOM 3546 O O . TYR B 1 251 ? -28.926 -7.387 18.487 1.00 29.63 651 TYR B O 1
ATOM 3555 N N . ALA B 1 252 ? -27.992 -5.338 18.303 1.00 30.93 652 ALA B N 1
ATOM 3556 C CA . ALA B 1 252 ? -28.868 -4.884 17.211 1.00 31.70 652 ALA B CA 1
ATOM 3557 C C . ALA B 1 252 ? -28.984 -5.938 16.103 1.00 31.92 652 ALA B C 1
ATOM 3558 O O . ALA B 1 252 ? -30.094 -6.287 15.664 1.00 32.19 652 ALA B O 1
ATOM 3560 N N . LEU B 1 253 ? -27.837 -6.472 15.691 1.00 31.61 653 LEU B N 1
ATOM 3561 C CA . LEU B 1 253 ? -27.799 -7.558 14.701 1.00 32.14 653 LEU B CA 1
ATOM 3562 C C . LEU B 1 253 ? -28.515 -8.818 15.188 1.00 32.29 653 LEU B C 1
ATOM 3563 O O . LEU B 1 253 ? -29.327 -9.398 14.457 1.00 32.79 653 LEU B O 1
ATOM 3568 N N . CYS B 1 254 ? -28.244 -9.222 16.423 1.00 31.88 654 CYS B N 1
ATOM 3569 C CA . CYS B 1 254 ? -28.993 -10.316 17.023 1.00 32.43 654 CYS B CA 1
ATOM 3570 C C . CYS B 1 254 ? -30.495 -10.034 17.023 1.00 34.32 654 CYS B C 1
ATOM 3571 O O . CYS B 1 254 ? -31.283 -10.942 16.819 1.00 35.33 654 CYS B O 1
ATOM 3574 N N . LEU B 1 255 ? -30.895 -8.787 17.270 1.00 36.02 655 LEU B N 1
ATOM 3575 C CA . LEU B 1 255 ? -32.319 -8.467 17.405 1.00 38.21 655 LEU B CA 1
ATOM 3576 C C . LEU B 1 255 ? -33.006 -8.601 16.060 1.00 41.14 655 LEU B C 1
ATOM 3577 O O . LEU B 1 255 ? -34.085 -9.172 15.970 1.00 40.62 655 LEU B O 1
ATOM 3582 N N . TRP B 1 256 ? -32.367 -8.060 15.022 1.00 44.36 656 TRP B N 1
ATOM 3583 C CA . TRP B 1 256 ? -32.801 -8.272 13.639 1.00 45.82 656 TRP B CA 1
ATOM 3584 C C . TRP B 1 256 ? -32.865 -9.759 13.315 1.00 44.68 656 TRP B C 1
ATOM 3585 O O . TRP B 1 256 ? -33.830 -10.241 12.718 1.00 44.68 656 TRP B O 1
ATOM 3596 N N . GLU B 1 257 ? -31.813 -10.469 13.711 1.00 43.13 657 GLU B N 1
ATOM 3597 C CA . GLU B 1 257 ? -31.684 -11.891 13.438 1.00 42.61 657 GLU B CA 1
ATOM 3598 C C . GLU B 1 257 ? -32.821 -12.702 14.056 1.00 43.02 657 GLU B C 1
ATOM 3599 O O . GLU B 1 257 ? -33.290 -13.679 13.470 1.00 43.35 657 GLU B O 1
ATOM 3605 N N . ILE B 1 258 ? -33.261 -12.286 15.234 1.00 43.35 658 ILE B N 1
ATOM 3606 C CA . ILE B 1 258 ? -34.361 -12.941 15.932 1.00 44.43 658 ILE B CA 1
ATOM 3607 C C . ILE B 1 258 ? -35.691 -12.730 15.189 1.00 46.83 658 ILE B C 1
ATOM 3608 O O . ILE B 1 258 ? -36.473 -13.670 15.022 1.00 50.00 658 ILE B O 1
ATOM 3613 N N . LEU B 1 259 ? -35.939 -11.506 14.736 1.00 47.48 659 LEU B N 1
ATOM 3614 C CA . LEU B 1 259 ? -37.222 -11.160 14.132 1.00 49.77 659 LEU B CA 1
ATOM 3615 C C . LEU B 1 259 ? -37.346 -11.768 12.740 1.00 50.86 659 LEU B C 1
ATOM 3616 O O . LEU B 1 259 ? -38.330 -12.419 12.453 1.00 52.26 659 LEU B O 1
ATOM 3621 N N . THR B 1 260 ? -36.320 -11.615 11.909 1.00 51.06 660 THR B N 1
ATOM 3622 C CA . THR B 1 260 ? -36.304 -12.230 10.585 1.00 50.98 660 THR B CA 1
ATOM 3623 C C . THR B 1 260 ? -36.085 -13.747 10.634 1.00 53.48 660 THR B C 1
ATOM 3624 O O . THR B 1 260 ? -36.651 -14.488 9.830 1.00 55.67 660 THR B O 1
ATOM 3628 N N . GLY B 1 261 ? -35.268 -14.214 11.576 1.00 53.13 661 GLY B N 1
ATOM 3629 C CA . GLY B 1 261 ? -34.857 -15.615 11.595 1.00 52.94 661 GLY B CA 1
ATOM 3630 C C . GLY B 1 261 ? -33.803 -15.885 10.532 1.00 53.88 661 GLY B C 1
ATOM 3631 O O . GLY B 1 261 ? -33.634 -17.012 10.083 1.00 53.99 661 GLY B O 1
ATOM 3632 N N . GLU B 1 262 ? -33.083 -14.841 10.139 1.00 55.78 662 GLU B N 1
ATOM 3633 C CA . GLU B 1 262 ? -32.059 -14.931 9.106 1.00 57.42 662 GLU B CA 1
ATOM 3634 C C . GLU B 1 262 ? -30.692 -14.467 9.631 1.00 53.12 662 GLU B C 1
ATOM 3635 O O . GLU B 1 262 ? -30.598 -13.551 10.450 1.00 49.21 662 GLU B O 1
ATOM 3641 N N . ILE B 1 263 ? -29.641 -15.112 9.140 1.00 50.73 663 ILE B N 1
ATOM 3642 C CA . ILE B 1 263 ? -28.272 -14.740 9.464 1.00 48.51 663 ILE B CA 1
ATOM 3643 C C . ILE B 1 263 ? -27.998 -13.396 8.793 1.00 48.10 663 ILE B C 1
ATOM 3644 O O . ILE B 1 263 ? -28.211 -13.275 7.595 1.00 51.26 663 ILE B O 1
ATOM 3649 N N . PRO B 1 264 ? -27.532 -12.384 9.546 1.00 46.25 664 PRO B N 1
ATOM 3650 C CA . PRO B 1 264 ? -27.261 -11.102 8.891 1.00 46.08 664 PRO B CA 1
ATOM 3651 C C . PRO B 1 264 ? -26.312 -11.297 7.732 1.00 46.68 664 PRO B C 1
ATOM 3652 O O . PRO B 1 264 ? -25.234 -11.842 7.928 1.00 46.42 664 PRO B O 1
ATOM 3656 N N . PHE B 1 265 ? -26.704 -10.859 6.541 1.00 47.88 665 PHE B N 1
ATOM 3657 C CA . PHE B 1 265 ? -25.843 -10.947 5.372 1.00 48.92 665 PHE B CA 1
ATOM 3658 C C . PHE B 1 265 ? -25.583 -12.408 5.007 1.00 50.79 665 PHE B C 1
ATOM 3659 O O . PHE B 1 265 ? -24.451 -12.776 4.683 1.00 52.26 665 PHE B O 1
ATOM 3667 N N . ALA B 1 266 ? -26.624 -13.238 5.060 1.00 52.10 666 ALA B N 1
ATOM 3668 C CA . ALA B 1 266 ? -26.479 -14.697 4.852 1.00 54.40 666 ALA B CA 1
ATOM 3669 C C . ALA B 1 266 ? -25.585 -15.077 3.659 1.00 56.79 666 ALA B C 1
ATOM 3670 O O . ALA B 1 266 ? -24.834 -16.050 3.719 1.00 55.05 666 ALA B O 1
ATOM 3672 N N . HIS B 1 267 ? -25.684 -14.286 2.592 1.00 60.16 667 HIS B N 1
ATOM 3673 C CA . HIS B 1 267 ? -24.970 -14.512 1.339 1.00 62.54 667 HIS B CA 1
ATOM 3674 C C . HIS B 1 267 ? -23.476 -14.187 1.372 1.00 63.47 667 HIS B C 1
ATOM 3675 O O . HIS B 1 267 ? -22.759 -14.496 0.428 1.00 67.07 667 HIS B O 1
ATOM 3682 N N . LEU B 1 268 ? -23.000 -13.558 2.437 1.00 63.33 668 LEU B N 1
ATOM 3683 C CA . LEU B 1 268 ? -21.589 -13.218 2.540 1.00 62.74 668 LEU B CA 1
ATOM 3684 C C . LEU B 1 268 ? -20.885 -14.086 3.562 1.00 61.36 668 LEU B C 1
ATOM 3685 O O . LEU B 1 268 ? -21.511 -14.569 4.496 1.00 60.88 668 LEU B O 1
ATOM 3690 N N . LYS B 1 269 ? -19.581 -14.284 3.370 1.00 61.70 669 LYS B N 1
ATOM 3691 C CA . LYS B 1 269 ? -18.723 -14.881 4.398 1.00 61.17 669 LYS B CA 1
ATOM 3692 C C . LYS B 1 269 ? -18.455 -13.795 5.447 1.00 57.43 669 LYS B C 1
ATOM 3693 O O . LYS B 1 269 ? -18.549 -12.611 5.132 1.00 56.27 669 LYS B O 1
ATOM 3699 N N . PRO B 1 270 ? -18.150 -14.194 6.699 1.00 53.10 670 PRO B N 1
ATOM 3700 C CA . PRO B 1 270 ? -18.051 -13.238 7.806 1.00 50.25 670 PRO B CA 1
ATOM 3701 C C . PRO B 1 270 ? -17.313 -11.929 7.485 1.00 47.52 670 PRO B C 1
ATOM 3702 O O . PRO B 1 270 ? -17.833 -10.845 7.730 1.00 45.53 670 PRO B O 1
ATOM 3706 N N . ALA B 1 271 ? -16.111 -12.023 6.941 1.00 47.06 671 ALA B N 1
ATOM 3707 C CA . ALA B 1 271 ? -15.279 -10.829 6.743 1.00 46.29 671 ALA B CA 1
ATOM 3708 C C . ALA B 1 271 ? -15.836 -9.855 5.676 1.00 44.71 671 ALA B C 1
ATOM 3709 O O . ALA B 1 271 ? -15.672 -8.640 5.782 1.00 42.57 671 ALA B O 1
ATOM 3711 N N . ALA B 1 272 ? -16.474 -10.402 4.645 1.00 44.17 672 ALA B N 1
ATOM 3712 C CA . ALA B 1 272 ? -17.101 -9.590 3.601 1.00 44.87 672 ALA B CA 1
ATOM 3713 C C . ALA B 1 272 ? -18.200 -8.772 4.233 1.00 43.13 672 ALA B C 1
ATOM 3714 O O . ALA B 1 272 ? -18.340 -7.576 3.963 1.00 43.55 672 ALA B O 1
ATOM 3716 N N . ALA B 1 273 ? -18.965 -9.448 5.083 1.00 40.74 673 ALA B N 1
ATOM 3717 C CA . ALA B 1 273 ? -20.053 -8.845 5.806 1.00 39.72 673 ALA B CA 1
ATOM 3718 C C . ALA B 1 273 ? -19.580 -7.713 6.706 1.00 39.12 673 ALA B C 1
ATOM 3719 O O . ALA B 1 273 ? -20.185 -6.644 6.719 1.00 38.88 673 ALA B O 1
ATOM 3721 N N . ASP B 1 274 ? -18.497 -7.934 7.442 1.00 39.15 674 ASP B N 1
ATOM 3722 C CA . ASP B 1 274 ? -17.989 -6.913 8.360 1.00 39.56 674 ASP B CA 1
ATOM 3723 C C . ASP B 1 274 ? -17.526 -5.683 7.608 1.00 39.91 674 ASP B C 1
ATOM 3724 O O . ASP B 1 274 ? -17.747 -4.551 8.056 1.00 39.76 674 ASP B O 1
ATOM 3726 N N . MET B 1 275 ? -16.900 -5.921 6.456 1.00 40.34 675 MET B N 1
ATOM 3727 C CA . MET B 1 275 ? -16.397 -4.856 5.589 1.00 40.81 675 MET B CA 1
ATOM 3728 C C . MET B 1 275 ? -17.539 -4.042 5.001 1.00 41.30 675 MET B C 1
ATOM 3729 O O . MET B 1 275 ? -17.491 -2.814 4.965 1.00 40.83 675 MET B O 1
ATOM 3731 N N . ASP B 1 276 ? -18.563 -4.737 4.523 1.00 41.66 676 ASP B N 1
ATOM 3732 C CA . ASP B 1 276 ? -19.745 -4.065 4.040 1.00 41.64 676 ASP B CA 1
ATOM 3733 C C . ASP B 1 276 ? -20.343 -3.181 5.130 1.00 40.29 676 ASP B C 1
ATOM 3734 O O . ASP B 1 276 ? -20.789 -2.076 4.856 1.00 40.38 676 ASP B O 1
ATOM 3739 N N . MET B 1 277 ? -20.337 -3.646 6.371 1.00 39.53 677 MET B N 1
ATOM 3740 C CA . MET B 1 277 ? -20.923 -2.853 7.454 1.00 38.32 677 MET B CA 1
ATOM 3741 C C . MET B 1 277 ? -20.059 -1.674 7.804 1.00 38.05 677 MET B C 1
ATOM 3742 O O . MET B 1 277 ? -20.561 -0.575 7.956 1.00 38.20 677 MET B O 1
ATOM 3747 N N . ALA B 1 278 ? -18.758 -1.904 7.911 1.00 39.05 678 ALA B N 1
ATOM 3748 C CA . ALA B 1 278 ? -17.826 -0.874 8.371 1.00 39.34 678 ALA B CA 1
ATOM 3749 C C . ALA B 1 278 ? -17.545 0.221 7.348 1.00 40.98 678 ALA B C 1
ATOM 3750 O O . ALA B 1 278 ? -17.425 1.392 7.693 1.00 41.39 678 ALA B O 1
ATOM 3752 N N . TYR B 1 279 ? -17.396 -0.175 6.097 1.00 43.64 679 TYR B N 1
ATOM 3753 C CA . TYR B 1 279 ? -16.831 0.696 5.078 1.00 45.55 679 TYR B CA 1
ATOM 3754 C C . TYR B 1 279 ? -17.895 1.275 4.174 1.00 48.09 679 TYR B C 1
ATOM 3755 O O . TYR B 1 279 ? -17.850 2.446 3.841 1.00 47.45 679 TYR B O 1
ATOM 3764 N N . HIS B 1 280 ? -18.852 0.438 3.794 1.00 51.92 680 HIS B N 1
ATOM 3765 C CA . HIS B 1 280 ? -19.869 0.793 2.833 1.00 55.53 680 HIS B CA 1
ATOM 3766 C C . HIS B 1 280 ? -21.267 0.945 3.472 1.00 57.45 680 HIS B C 1
ATOM 3767 O O . HIS B 1 280 ? -22.278 0.981 2.765 1.00 59.55 680 HIS B O 1
ATOM 3774 N N . HIS B 1 281 ? -21.308 1.051 4.805 1.00 58.24 681 HIS B N 1
ATOM 3775 C CA . HIS B 1 281 ? -22.530 1.343 5.572 1.00 58.30 681 HIS B CA 1
ATOM 3776 C C . HIS B 1 281 ? -23.717 0.416 5.410 1.00 55.03 681 HIS B C 1
ATOM 3777 O O . HIS B 1 281 ? -24.814 0.747 5.864 1.00 54.06 681 HIS B O 1
ATOM 3784 N N . ILE B 1 282 ? -23.544 -0.734 4.777 1.00 51.98 682 ILE B N 1
ATOM 3785 C CA . ILE B 1 282 ? -24.698 -1.571 4.499 1.00 49.34 682 ILE B CA 1
ATOM 3786 C C . ILE B 1 282 ? -25.200 -2.148 5.819 1.00 47.26 682 ILE B C 1
ATOM 3787 O O . ILE B 1 282 ? -24.426 -2.408 6.746 1.00 42.90 682 ILE B O 1
ATOM 3792 N N . ARG B 1 283 ? -26.514 -2.296 5.904 1.00 48.06 683 ARG B N 1
ATOM 3793 C CA . ARG B 1 283 ? -27.159 -2.879 7.068 1.00 48.96 683 ARG B CA 1
ATOM 3794 C C . ARG B 1 283 ? -28.204 -3.842 6.572 1.00 52.44 683 ARG B C 1
ATOM 3795 O O . ARG B 1 283 ? -28.737 -3.658 5.476 1.00 56.57 683 ARG B O 1
ATOM 3803 N N . PRO B 1 284 ? -28.526 -4.858 7.380 1.00 53.85 684 PRO B N 1
ATOM 3804 C CA . PRO B 1 284 ? -29.583 -5.769 6.978 1.00 56.57 684 PRO B CA 1
ATOM 3805 C C . PRO B 1 284 ? -30.882 -5.012 6.670 1.00 58.62 684 PRO B C 1
ATOM 3806 O O . PRO B 1 284 ? -31.195 -4.033 7.346 1.00 57.69 684 PRO B O 1
ATOM 3810 N N . PRO B 1 285 ? -31.627 -5.449 5.645 1.00 63.16 685 PRO B N 1
ATOM 3811 C CA . PRO B 1 285 ? -32.840 -4.730 5.232 1.00 64.21 685 PRO B CA 1
ATOM 3812 C C . PRO B 1 285 ? -34.016 -4.865 6.205 1.00 65.14 685 PRO B C 1
ATOM 3813 O O . PRO B 1 285 ? -34.356 -5.971 6.636 1.00 63.60 685 PRO B O 1
ATOM 3817 N N . ILE B 1 286 ? -34.634 -3.733 6.525 1.00 67.20 686 ILE B N 1
ATOM 3818 C CA . ILE B 1 286 ? -35.808 -3.696 7.388 1.00 70.79 686 ILE B CA 1
ATOM 3819 C C . ILE B 1 286 ? -37.082 -3.699 6.540 1.00 76.77 686 ILE B C 1
ATOM 3820 O O . ILE B 1 286 ? -37.152 -3.027 5.510 1.00 75.62 686 ILE B O 1
ATOM 3825 N N . GLY B 1 287 ? -38.089 -4.446 6.983 1.00 83.96 687 GLY B N 1
ATOM 3826 C CA . GLY B 1 287 ? -39.372 -4.485 6.285 1.00 92.39 687 GLY B CA 1
ATOM 3827 C C . GLY B 1 287 ? -40.556 -4.620 7.221 1.00 99.33 687 GLY B C 1
ATOM 3828 O O . GLY B 1 287 ? -40.448 -4.353 8.419 1.00 102.33 687 GLY B O 1
ATOM 3829 N N . TYR B 1 288 ? -41.687 -5.046 6.659 1.00 104.65 688 TYR B N 1
ATOM 3830 C CA . TYR B 1 288 ? -42.920 -5.273 7.421 1.00 108.13 688 TYR B CA 1
ATOM 3831 C C . TYR B 1 288 ? -42.769 -6.369 8.492 1.00 107.87 688 TYR B C 1
ATOM 3832 O O . TYR B 1 288 ? -43.563 -6.445 9.429 1.00 104.92 688 TYR B O 1
ATOM 3834 N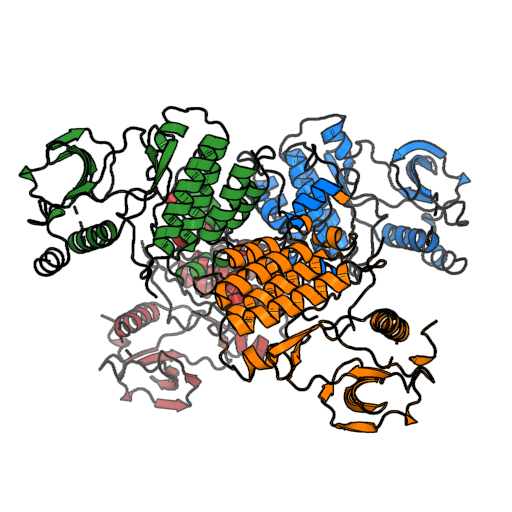 N . SER B 1 289 ? -41.743 -7.206 8.356 1.00 108.61 689 SER B N 1
ATOM 3835 C CA . SER B 1 289 ? -41.389 -8.184 9.392 1.00 112.38 689 SER B CA 1
ATOM 3836 C C . SER B 1 289 ? -41.040 -7.558 10.755 1.00 109.44 689 SER B C 1
ATOM 3837 O O . SER B 1 289 ? -40.940 -8.277 11.760 1.00 109.22 689 SER B O 1
ATOM 3840 N N . ILE B 1 290 ? -40.830 -6.240 10.786 1.00 100.12 690 ILE B N 1
ATOM 3841 C CA . ILE B 1 290 ? -40.377 -5.557 11.994 1.00 92.03 690 ILE B CA 1
ATOM 3842 C C . ILE B 1 290 ? -41.232 -4.317 12.271 1.00 88.90 690 ILE B C 1
ATOM 3843 O O . ILE B 1 290 ? -41.215 -3.375 11.479 1.00 89.40 690 ILE B O 1
ATOM 3848 N N . PRO B 1 291 ? -41.973 -4.309 13.399 1.00 84.87 691 PRO B N 1
ATOM 3849 C CA . PRO B 1 291 ? -42.839 -3.173 13.753 1.00 83.83 691 PRO B CA 1
ATOM 3850 C C . PRO B 1 291 ? -42.074 -1.916 14.170 1.00 81.63 691 PRO B C 1
ATOM 3851 O O . PRO B 1 291 ? -40.961 -2.017 14.691 1.00 77.00 691 PRO B O 1
ATOM 3855 N N . LYS B 1 292 ? -42.698 -0.752 13.962 1.00 82.17 692 LYS B N 1
ATOM 3856 C CA . LYS B 1 292 ? -42.002 0.558 13.977 1.00 81.66 692 LYS B CA 1
ATOM 3857 C C . LYS B 1 292 ? -41.323 0.960 15.308 1.00 78.39 692 LYS B C 1
ATOM 3858 O O . LYS B 1 292 ? -40.323 1.690 15.294 1.00 75.08 692 LYS B O 1
ATOM 3860 N N . PRO B 1 293 ? -41.865 0.506 16.454 1.00 76.46 693 PRO B N 1
ATOM 3861 C CA . PRO B 1 293 ? -41.152 0.735 17.721 1.00 74.31 693 PRO B CA 1
ATOM 3862 C C . PRO B 1 293 ? -39.782 0.047 17.793 1.00 68.89 693 PRO B C 1
ATOM 3863 O O . PRO B 1 293 ? -38.809 0.640 18.275 1.00 67.47 693 PRO B O 1
ATOM 3867 N N . ILE B 1 294 ? -39.711 -1.191 17.314 1.00 65.85 694 ILE B N 1
ATOM 3868 C CA . ILE B 1 294 ? -38.456 -1.955 17.322 1.00 63.53 694 ILE B CA 1
ATOM 3869 C C . ILE B 1 294 ? -37.512 -1.475 16.221 1.00 60.44 694 ILE B C 1
ATOM 3870 O O . ILE B 1 294 ? -36.377 -1.138 16.486 1.00 60.41 694 ILE B O 1
ATOM 3875 N N . SER B 1 295 ? -37.995 -1.455 14.984 1.00 59.83 695 SER B N 1
ATOM 3876 C CA . SER B 1 295 ? -37.184 -1.049 13.835 1.00 57.64 695 SER B CA 1
ATOM 3877 C C . SER B 1 295 ? -36.395 0.224 14.095 1.00 52.93 695 SER B C 1
ATOM 3878 O O . SER B 1 295 ? -35.312 0.394 13.546 1.00 49.15 695 SER B O 1
ATOM 3881 N N . SER B 1 296 ? -36.957 1.118 14.909 1.00 51.48 696 SER B N 1
ATOM 3882 C CA . SER B 1 296 ? -36.272 2.347 15.320 1.00 51.55 696 SER B CA 1
ATOM 3883 C C . SER B 1 296 ? -35.083 2.092 16.252 1.00 50.30 696 SER B C 1
ATOM 3884 O O . SER B 1 296 ? -34.033 2.734 16.133 1.00 49.26 696 SER B O 1
ATOM 3887 N N . LEU B 1 297 ? -35.274 1.165 17.188 1.00 49.44 697 LEU B N 1
ATOM 3888 C CA . LEU B 1 297 ? -34.189 0.668 18.016 1.00 49.08 697 LEU B CA 1
ATOM 3889 C C . LEU B 1 297 ? -33.086 0.017 17.206 1.00 47.59 697 LEU B C 1
ATOM 3890 O O . LEU B 1 297 ? -31.913 0.161 17.553 1.00 47.71 697 LEU B O 1
ATOM 3895 N N . LEU B 1 298 ? -33.450 -0.731 16.164 1.00 46.93 698 LEU B N 1
ATOM 3896 C CA . LEU B 1 298 ? -32.443 -1.393 15.333 1.00 46.87 698 LEU B CA 1
ATOM 3897 C C . LEU B 1 298 ? -31.551 -0.359 14.670 1.00 46.55 698 LEU B C 1
ATOM 3898 O O . LEU B 1 298 ? -30.321 -0.496 14.686 1.00 46.75 698 LEU B O 1
ATOM 3903 N N . ILE B 1 299 ? -32.186 0.669 14.101 1.00 45.51 699 ILE B N 1
ATOM 3904 C CA . ILE B 1 299 ? -31.495 1.717 13.352 1.00 44.31 699 ILE B CA 1
ATOM 3905 C C . ILE B 1 299 ? -30.521 2.475 14.244 1.00 41.74 699 ILE B C 1
ATOM 3906 O O . ILE B 1 299 ? -29.374 2.680 13.862 1.00 40.37 699 ILE B O 1
ATOM 3911 N N . ARG B 1 300 ? -30.974 2.893 15.418 1.00 41.49 700 ARG B N 1
ATOM 3912 C CA . ARG B 1 300 ? -30.091 3.574 16.375 1.00 42.08 700 ARG B CA 1
ATOM 3913 C C . ARG B 1 300 ? -29.016 2.620 16.950 1.00 39.61 700 ARG B C 1
ATOM 3914 O O . ARG B 1 300 ? -27.838 3.000 17.094 1.00 36.16 700 ARG B O 1
ATOM 3922 N N . GLY B 1 301 ? -29.446 1.391 17.253 1.00 37.76 701 GLY B N 1
ATOM 3923 C CA . GLY B 1 301 ? -28.578 0.316 17.700 1.00 36.89 701 GLY B CA 1
ATOM 3924 C C . GLY B 1 301 ? -27.366 0.055 16.822 1.00 36.33 701 GLY B C 1
ATOM 3925 O O . GLY B 1 301 ? -26.281 -0.181 17.336 1.00 35.61 701 GLY B O 1
ATOM 3926 N N . TRP B 1 302 ? -27.534 0.080 15.501 1.00 36.15 702 TRP B N 1
ATOM 3927 C CA . TRP B 1 302 ? -26.383 -0.125 14.599 1.00 35.47 702 TRP B CA 1
ATOM 3928 C C . TRP B 1 302 ? -25.903 1.145 13.887 1.00 34.69 702 TRP B C 1
ATOM 3929 O O . TRP B 1 302 ? -25.232 1.073 12.859 1.00 34.86 702 TRP B O 1
ATOM 3940 N N . ASN B 1 303 ? -26.202 2.298 14.476 1.00 33.95 703 ASN B N 1
ATOM 3941 C CA . ASN B 1 303 ? -25.599 3.558 14.051 1.00 33.95 703 ASN B CA 1
ATOM 3942 C C . ASN B 1 303 ? -24.083 3.405 14.002 1.00 32.99 703 ASN B C 1
ATOM 3943 O O . ASN B 1 303 ? -23.499 2.780 14.866 1.00 31.45 703 ASN B O 1
ATOM 3948 N N . ALA B 1 304 ? -23.463 3.967 12.971 1.00 33.78 704 ALA B N 1
ATOM 3949 C CA . ALA B 1 304 ? -22.011 3.914 12.824 1.00 33.98 704 ALA B CA 1
ATOM 3950 C C . ALA B 1 304 ? -21.269 4.692 13.915 1.00 35.50 704 ALA B C 1
ATOM 3951 O O . ALA B 1 304 ? -20.117 4.377 14.228 1.00 34.37 704 ALA B O 1
ATOM 3953 N N . CYS B 1 305 ? -21.924 5.714 14.474 1.00 38.46 705 CYS B N 1
ATOM 3954 C CA . CYS B 1 305 ? -21.397 6.441 15.631 1.00 41.17 705 CYS B CA 1
ATOM 3955 C C . CYS B 1 305 ? -21.820 5.719 16.909 1.00 41.85 705 CYS B C 1
ATOM 3956 O O . CYS B 1 305 ? -23.004 5.612 17.179 1.00 43.12 705 CYS B O 1
ATOM 3959 N N . PRO B 1 306 ? -20.860 5.188 17.683 1.00 42.97 706 PRO B N 1
ATOM 3960 C CA . PRO B 1 306 ? -21.190 4.582 18.967 1.00 43.53 706 PRO B CA 1
ATOM 3961 C C . PRO B 1 306 ? -22.099 5.442 19.862 1.00 44.34 706 PRO B C 1
ATOM 3962 O O . PRO B 1 306 ? -23.092 4.944 20.368 1.00 44.50 706 PRO B O 1
ATOM 3966 N N . GLU B 1 307 ? -21.776 6.719 20.027 1.00 46.11 707 GLU B N 1
ATOM 3967 C CA . GLU B 1 307 ? -22.522 7.623 20.929 1.00 49.04 707 GLU B CA 1
ATOM 3968 C C . GLU B 1 307 ? -24.008 7.784 20.547 1.00 44.86 707 GLU B C 1
ATOM 3969 O O . GLU B 1 307 ? -24.837 8.128 21.382 1.00 44.30 707 GLU B O 1
ATOM 3975 N N . GLY B 1 308 ? -24.328 7.546 19.283 1.00 41.52 708 GLY B N 1
ATOM 3976 C CA . GLY B 1 308 ? -25.710 7.516 18.822 1.00 40.15 708 GLY B CA 1
ATOM 3977 C C . GLY B 1 308 ? -26.465 6.270 19.240 1.00 39.10 708 GLY B C 1
ATOM 3978 O O . GLY B 1 308 ? -27.697 6.255 19.228 1.00 40.24 708 GLY B O 1
ATOM 3979 N N . ARG B 1 309 ? -25.739 5.216 19.597 1.00 37.25 709 ARG B N 1
ATOM 3980 C CA . ARG B 1 309 ? -26.369 3.972 20.002 1.00 37.12 709 ARG B CA 1
ATOM 3981 C C . ARG B 1 309 ? -26.992 4.084 21.386 1.00 37.41 709 ARG B C 1
ATOM 3982 O O . ARG B 1 309 ? -26.414 4.694 22.275 1.00 38.45 709 ARG B O 1
ATOM 3990 N N . PRO B 1 310 ? -28.167 3.482 21.575 1.00 37.43 710 PRO B N 1
ATOM 3991 C CA . PRO B 1 310 ? -28.778 3.524 22.885 1.00 38.55 710 PRO B CA 1
ATOM 3992 C C . PRO B 1 310 ? -28.034 2.706 23.934 1.00 39.75 710 PRO B C 1
ATOM 3993 O O . PRO B 1 310 ? -27.237 1.820 23.608 1.00 38.77 710 PRO B O 1
ATOM 3997 N N . GLU B 1 311 ? -28.298 3.056 25.187 1.00 42.65 711 GLU B N 1
ATOM 3998 C CA . GLU B 1 311 ? -27.883 2.299 26.358 1.00 43.99 711 GLU B CA 1
ATOM 3999 C C . GLU B 1 311 ? -28.792 1.096 26.504 1.00 41.33 711 GLU B C 1
ATOM 4000 O O . GLU B 1 311 ? -29.968 1.145 26.122 1.00 41.25 711 GLU B O 1
ATOM 4006 N N . PHE B 1 312 ? -28.276 0.021 27.087 1.00 38.00 712 PHE B N 1
ATOM 4007 C CA . PHE B 1 312 ? -29.086 -1.170 27.220 1.00 36.57 712 PHE B CA 1
ATOM 4008 C C . PHE B 1 312 ? -30.272 -0.955 28.156 1.00 37.85 712 PHE B C 1
ATOM 4009 O O . PHE B 1 312 ? -31.271 -1.645 28.041 1.00 38.03 712 PHE B O 1
ATOM 4017 N N . SER B 1 313 ? -30.182 0.001 29.073 1.00 39.39 713 SER B N 1
ATOM 4018 C CA . SER B 1 313 ? -31.329 0.309 29.914 1.00 41.46 713 SER B CA 1
ATOM 4019 C C . SER B 1 313 ? -32.492 0.796 29.057 1.00 41.78 713 SER B C 1
ATOM 4020 O O . SER B 1 313 ? -33.644 0.437 29.296 1.00 41.12 713 SER B O 1
ATOM 4023 N N . GLU B 1 314 ? -32.186 1.578 28.028 1.00 43.23 714 GLU B N 1
ATOM 4024 C CA . GLU B 1 314 ? -33.225 2.047 27.118 1.00 44.67 714 GLU B CA 1
ATOM 4025 C C . GLU B 1 314 ? -33.821 0.909 26.292 1.00 44.40 714 GLU B C 1
ATOM 4026 O O . GLU B 1 314 ? -35.026 0.894 26.038 1.00 43.90 714 GLU B O 1
ATOM 4032 N N . VAL B 1 315 ? -32.971 -0.042 25.905 1.00 43.32 715 VAL B N 1
ATOM 4033 C CA . VAL B 1 315 ? -33.371 -1.161 25.060 1.00 42.75 715 VAL B CA 1
ATOM 4034 C C . VAL B 1 315 ? -34.374 -2.040 25.788 1.00 44.78 715 VAL B C 1
ATOM 4035 O O . VAL B 1 315 ? -35.347 -2.508 25.201 1.00 44.90 715 VAL B O 1
ATOM 4039 N N . VAL B 1 316 ? -34.130 -2.249 27.077 1.00 47.77 716 VAL B N 1
ATOM 4040 C CA . VAL B 1 316 ? -34.935 -3.155 27.894 1.00 49.78 716 VAL B CA 1
ATOM 4041 C C . VAL B 1 316 ? -36.356 -2.617 28.113 1.00 52.54 716 VAL B C 1
ATOM 4042 O O . VAL B 1 316 ? -37.330 -3.372 28.033 1.00 52.15 716 VAL B O 1
ATOM 4046 N N . MET B 1 317 ? -36.466 -1.317 28.387 1.00 55.77 717 MET B N 1
ATOM 4047 C CA . MET B 1 317 ? -37.767 -0.683 28.594 1.00 59.84 717 MET B CA 1
ATOM 4048 C C . MET B 1 317 ? -38.621 -0.739 27.338 1.00 59.30 717 MET B C 1
ATOM 4049 O O . MET B 1 317 ? -39.787 -1.125 27.398 1.00 60.71 717 MET B O 1
ATOM 4054 N N . LYS B 1 318 ? -38.046 -0.365 26.201 1.00 57.86 718 LYS B N 1
ATOM 4055 C CA . LYS B 1 318 ? -38.810 -0.347 24.961 1.00 59.21 718 LYS B CA 1
ATOM 4056 C C . LYS B 1 318 ? -39.282 -1.754 24.606 1.00 57.10 718 LYS B C 1
ATOM 4057 O O . LYS B 1 318 ? -40.414 -1.921 24.161 1.00 57.80 718 LYS B O 1
ATOM 4063 N N . LEU B 1 319 ? -38.428 -2.759 24.803 1.00 54.44 719 LEU B N 1
ATOM 4064 C CA . LEU B 1 319 ? -38.786 -4.135 24.452 1.00 54.55 719 LEU B CA 1
ATOM 4065 C C . LEU B 1 319 ? -39.793 -4.739 25.425 1.00 55.95 719 LEU B C 1
ATOM 4066 O O . LEU B 1 319 ? -40.661 -5.514 25.016 1.00 55.64 719 LEU B O 1
ATOM 4071 N N . GLU B 1 320 ? -39.667 -4.399 26.707 1.00 57.58 720 GLU B N 1
ATOM 4072 C CA . GLU B 1 320 ? -40.681 -4.766 27.698 1.00 60.60 720 GLU B CA 1
ATOM 4073 C C . GLU B 1 320 ? -42.044 -4.107 27.405 1.00 62.87 720 GLU B C 1
ATOM 4074 O O . GLU B 1 320 ? -43.080 -4.762 27.491 1.00 64.35 720 GLU B O 1
ATOM 4080 N N . GLU B 1 321 ? -42.048 -2.827 27.046 1.00 63.76 721 GLU B N 1
ATOM 4081 C CA . GLU B 1 321 ? -43.285 -2.168 26.632 1.00 66.75 721 GLU B CA 1
ATOM 4082 C C . GLU B 1 321 ? -43.931 -2.930 25.458 1.00 66.45 721 GLU B C 1
ATOM 4083 O O . GLU B 1 321 ? -45.114 -3.269 25.513 1.00 66.14 721 GLU B O 1
ATOM 4089 N N . CYS B 1 322 ? -43.148 -3.225 24.418 1.00 65.60 722 CYS B N 1
ATOM 4090 C CA . CYS B 1 322 ? -43.625 -4.042 23.288 1.00 66.91 722 CYS B CA 1
ATOM 4091 C C . CYS B 1 322 ? -44.115 -5.400 23.745 1.00 69.62 722 CYS B C 1
ATOM 4092 O O . CYS B 1 322 ? -45.086 -5.926 23.213 1.00 74.41 722 CYS B O 1
ATOM 4095 N N . LEU B 1 323 ? -43.423 -5.983 24.714 1.00 69.34 723 LEU B N 1
ATOM 4096 C CA . LEU B 1 323 ? -43.831 -7.259 25.248 1.00 70.40 723 LEU B CA 1
ATOM 4097 C C . LEU B 1 323 ? -45.184 -7.170 25.951 1.00 72.76 723 LEU B C 1
ATOM 4098 O O . LEU B 1 323 ? -45.975 -8.100 25.842 1.00 73.32 723 LEU B O 1
ATOM 4103 N N . CYS B 1 324 ? -45.444 -6.074 26.674 1.00 76.31 724 CYS B N 1
ATOM 4104 C CA . CYS B 1 324 ? -46.766 -5.842 27.303 1.00 81.25 724 CYS B CA 1
ATOM 4105 C C . CYS B 1 324 ? -47.866 -5.780 26.253 1.00 80.13 724 CYS B C 1
ATOM 4106 O O . CYS B 1 324 ? -48.838 -6.526 26.318 1.00 79.44 724 CYS B O 1
ATOM 4109 N N . ASN B 1 325 ? -47.685 -4.890 25.281 1.00 77.78 725 ASN B N 1
ATOM 4110 C CA . ASN B 1 325 ? -48.683 -4.651 24.238 1.00 79.13 725 ASN B CA 1
ATOM 4111 C C . ASN B 1 325 ? -48.979 -5.880 23.362 1.00 82.02 725 ASN B C 1
ATOM 4112 O O . ASN B 1 325 ? -50.088 -6.025 22.848 1.00 86.86 725 ASN B O 1
ATOM 4117 N N . ILE B 1 326 ? -47.998 -6.760 23.198 1.00 83.79 726 ILE B N 1
ATOM 4118 C CA . ILE B 1 326 ? -48.178 -7.984 22.413 1.00 87.53 726 ILE B CA 1
ATOM 4119 C C . ILE B 1 326 ? -48.856 -9.076 23.244 1.00 89.67 726 ILE B C 1
ATOM 4120 O O . ILE B 1 326 ? -49.537 -9.936 22.694 1.00 92.11 726 ILE B O 1
ATOM 4125 N N . GLU B 1 327 ? -48.677 -9.032 24.563 1.00 93.62 727 GLU B N 1
ATOM 4126 C CA . GLU B 1 327 ? -49.418 -9.907 25.479 1.00 99.04 727 GLU B CA 1
ATOM 4127 C C . GLU B 1 327 ? -50.873 -9.445 25.609 1.00 100.79 727 GLU B C 1
ATOM 4128 O O . GLU B 1 327 ? -51.786 -10.266 25.570 1.00 104.50 727 GLU B O 1
ATOM 4134 N N . LEU B 1 328 ? -51.081 -8.135 25.757 1.00 102.18 728 LEU B N 1
ATOM 4135 C CA . LEU B 1 328 ? -52.432 -7.547 25.834 1.00 101.94 728 LEU B CA 1
ATOM 4136 C C . LEU B 1 328 ? -53.252 -7.833 24.568 1.00 100.45 728 LEU B C 1
ATOM 4137 O O . LEU B 1 328 ? -54.407 -8.243 24.653 1.00 98.35 728 LEU B O 1
ATOM 4142 N N . MET B 1 329 ? -52.647 -7.616 23.404 1.00 98.39 729 MET B N 1
ATOM 4143 C CA . MET B 1 329 ? -53.258 -8.002 22.136 1.00 98.91 729 MET B CA 1
ATOM 4144 C C . MET B 1 329 ? -53.195 -9.516 21.989 1.00 99.74 729 MET B C 1
ATOM 4145 O O . MET B 1 329 ? -54.028 -10.119 21.322 1.00 101.37 729 MET B O 1
ATOM 4150 N N . GLU C 1 41 ? -55.560 -2.314 -27.887 1.00 72.30 441 GLU C N 1
ATOM 4151 C CA . GLU C 1 41 ? -55.684 -0.847 -27.616 1.00 72.60 441 GLU C CA 1
ATOM 4152 C C . GLU C 1 41 ? -57.085 -0.457 -27.176 1.00 72.82 441 GLU C C 1
ATOM 4153 O O . GLU C 1 41 ? -57.245 0.274 -26.203 1.00 71.25 441 GLU C O 1
ATOM 4159 N N . LYS C 1 42 ? -58.096 -0.911 -27.909 1.00 75.39 442 LYS C N 1
ATOM 4160 C CA . LYS C 1 42 ? -59.476 -0.728 -27.471 1.00 76.59 442 LYS C CA 1
ATOM 4161 C C . LYS C 1 42 ? -59.799 -1.656 -26.287 1.00 73.61 442 LYS C C 1
ATOM 4162 O O . LYS C 1 42 ? -60.584 -1.297 -25.410 1.00 73.55 442 LYS C O 1
ATOM 4168 N N . ALA C 1 43 ? -59.187 -2.838 -26.266 1.00 71.37 443 ALA C N 1
ATOM 4169 C CA . ALA C 1 43 ? -59.386 -3.807 -25.188 1.00 68.11 443 ALA C CA 1
ATOM 4170 C C . ALA C 1 43 ? -58.714 -3.353 -23.898 1.00 64.35 443 ALA C C 1
ATOM 4171 O O . ALA C 1 43 ? -59.272 -3.536 -22.823 1.00 61.36 443 ALA C O 1
ATOM 4173 N N . ASP C 1 44 ? -57.522 -2.766 -24.010 1.00 62.56 444 ASP C N 1
ATOM 4174 C CA . ASP C 1 44 ? -56.793 -2.262 -22.843 1.00 60.97 444 ASP C CA 1
ATOM 4175 C C . ASP C 1 44 ? -57.525 -1.083 -22.192 1.00 57.86 444 ASP C C 1
ATOM 4176 O O . ASP C 1 44 ? -57.666 -1.028 -20.976 1.00 56.27 444 ASP C O 1
ATOM 4181 N N . ILE C 1 45 ? -57.996 -0.153 -23.011 1.00 56.31 445 ILE C N 1
ATOM 4182 C CA . ILE C 1 45 ? -58.782 0.979 -22.528 1.00 56.79 445 ILE C CA 1
ATOM 4183 C C . ILE C 1 45 ? -60.118 0.553 -21.900 1.00 57.12 445 ILE C C 1
ATOM 4184 O O . ILE C 1 45 ? -60.554 1.151 -20.906 1.00 56.19 445 ILE C O 1
ATOM 4189 N N . LEU C 1 46 ? -60.769 -0.458 -22.484 1.00 56.81 446 LEU C N 1
ATOM 4190 C CA . LEU C 1 46 ? -61.985 -1.044 -21.899 1.00 56.10 446 LEU C CA 1
ATOM 4191 C C . LEU C 1 46 ? -61.710 -1.756 -20.563 1.00 55.18 446 LEU C C 1
ATOM 4192 O O . LEU C 1 46 ? -62.494 -1.632 -19.624 1.00 54.22 446 LEU C O 1
ATOM 4197 N N . LEU C 1 47 ? -60.608 -2.497 -20.473 1.00 55.91 447 LEU C N 1
ATOM 4198 C CA A LEU C 1 47 ? -60.236 -3.152 -19.217 0.50 56.58 447 LEU C CA 1
ATOM 4199 C CA B LEU C 1 47 ? -60.242 -3.155 -19.225 0.50 55.90 447 LEU C CA 1
ATOM 4200 C C . LEU C 1 47 ? -59.969 -2.096 -18.155 1.00 54.73 447 LEU C C 1
ATOM 4201 O O . LEU C 1 47 ? -60.366 -2.258 -16.999 1.00 55.98 447 LEU C O 1
ATOM 4210 N N . LEU C 1 48 ? -59.295 -1.015 -18.561 1.00 52.36 448 LEU C N 1
ATOM 4211 C CA . LEU C 1 48 ? -58.984 0.130 -17.696 1.00 49.11 448 LEU C CA 1
ATOM 4212 C C . LEU C 1 48 ? -60.248 0.833 -17.205 1.00 48.00 448 LEU C C 1
ATOM 4213 O O . LEU C 1 48 ? -60.412 1.061 -16.006 1.00 46.66 448 LEU C O 1
ATOM 4218 N N . ARG C 1 49 ? -61.120 1.180 -18.154 1.00 48.31 449 ARG C N 1
ATOM 4219 C CA . ARG C 1 49 ? -62.439 1.759 -17.879 1.00 48.78 449 ARG C CA 1
ATOM 4220 C C . ARG C 1 49 ? -63.185 0.948 -16.815 1.00 49.62 449 ARG C C 1
ATOM 4221 O O . ARG C 1 49 ? -63.837 1.516 -15.945 1.00 48.90 449 ARG C O 1
ATOM 4225 N N . ALA C 1 50 ? -63.059 -0.378 -16.871 1.00 52.08 450 ALA C N 1
ATOM 4226 C CA . ALA C 1 50 ? -63.759 -1.283 -15.934 1.00 52.30 450 ALA C CA 1
ATOM 4227 C C . ALA C 1 50 ? -63.122 -1.406 -14.531 1.00 51.03 450 ALA C C 1
ATOM 4228 O O . ALA C 1 50 ? -63.832 -1.552 -13.550 1.00 52.34 450 ALA C O 1
ATOM 4230 N N . GLY C 1 51 ? -61.803 -1.365 -14.420 1.00 49.98 451 GLY C N 1
ATOM 4231 C CA . GLY C 1 51 ? -61.170 -1.313 -13.096 1.00 49.63 451 GLY C CA 1
ATOM 4232 C C . GLY C 1 51 ? -61.267 0.070 -12.438 1.00 49.28 451 GLY C C 1
ATOM 4233 O O . GLY C 1 51 ? -61.135 0.207 -11.215 1.00 46.55 451 GLY C O 1
ATOM 4234 N N . LEU C 1 52 ? -61.500 1.104 -13.243 1.00 47.80 452 LEU C N 1
ATOM 4235 C CA . LEU C 1 52 ? -61.445 2.458 -12.743 1.00 46.72 452 LEU C CA 1
ATOM 4236 C C . LEU C 1 52 ? -62.750 2.852 -12.057 1.00 44.51 452 LEU C C 1
ATOM 4237 O O . LEU C 1 52 ? -63.801 2.824 -12.701 1.00 43.69 452 LEU C O 1
ATOM 4242 N N . PRO C 1 53 ? -62.689 3.242 -10.754 1.00 42.39 453 PRO C N 1
ATOM 4243 C CA . PRO C 1 53 ? -63.929 3.661 -10.113 1.00 41.21 453 PRO C CA 1
ATOM 4244 C C . PRO C 1 53 ? -64.595 4.820 -10.844 1.00 41.20 453 PRO C C 1
ATOM 4245 O O . PRO C 1 53 ? -63.932 5.678 -11.439 1.00 38.82 453 PRO C O 1
ATOM 4249 N N . SER C 1 54 ? -65.915 4.822 -10.768 1.00 43.43 454 SER C N 1
ATOM 4250 C CA . SER C 1 54 ? -66.773 5.651 -11.621 1.00 44.21 454 SER C CA 1
ATOM 4251 C C . SER C 1 54 ? -66.523 7.177 -11.572 1.00 42.21 454 SER C C 1
ATOM 4252 O O . SER C 1 54 ? -66.557 7.851 -12.596 1.00 41.99 454 SER C O 1
ATOM 4255 N N . HIS C 1 55 ? -66.275 7.714 -10.384 1.00 40.19 455 HIS C N 1
ATOM 4256 C CA . HIS C 1 55 ? -66.078 9.153 -10.217 1.00 39.73 455 HIS C CA 1
ATOM 4257 C C . HIS C 1 55 ? -64.778 9.686 -10.822 1.00 39.76 455 HIS C C 1
ATOM 4258 O O . HIS C 1 55 ? -64.570 10.896 -10.844 1.00 39.86 455 HIS C O 1
ATOM 4265 N N . PHE C 1 56 ? -63.891 8.791 -11.269 1.00 39.71 456 PHE C N 1
ATOM 4266 C CA . PHE C 1 56 ? -62.664 9.182 -11.961 1.00 37.54 456 PHE C CA 1
ATOM 4267 C C . PHE C 1 56 ? -62.882 9.372 -13.464 1.00 37.57 456 PHE C C 1
ATOM 4268 O O . PHE C 1 56 ? -61.993 9.876 -14.155 1.00 37.38 456 PHE C O 1
ATOM 4276 N N . HIS C 1 57 ? -64.038 8.967 -13.991 1.00 38.51 457 HIS C N 1
ATOM 4277 C CA . HIS C 1 57 ? -64.257 9.042 -15.445 1.00 39.36 457 HIS C CA 1
ATOM 4278 C C . HIS C 1 57 ? -64.657 10.463 -15.829 1.00 38.57 457 HIS C C 1
ATOM 4279 O O . HIS C 1 57 ? -65.601 11.017 -15.274 1.00 36.41 457 HIS C O 1
ATOM 4286 N N . LEU C 1 58 ? -63.927 11.024 -16.791 1.00 39.84 458 LEU C N 1
ATOM 4287 C CA . LEU C 1 58 ? -64.148 12.374 -17.289 1.00 41.00 458 LEU C CA 1
ATOM 4288 C C . LEU C 1 58 ? -64.329 12.392 -18.800 1.00 42.67 458 LEU C C 1
ATOM 4289 O O . LEU C 1 58 ? -63.749 11.589 -19.533 1.00 42.43 458 LEU C O 1
ATOM 4294 N N . GLN C 1 59 ? -65.136 13.342 -19.247 1.00 44.04 459 GLN C N 1
ATOM 4295 C CA . GLN C 1 59 ? -65.223 13.685 -20.642 1.00 45.56 459 GLN C CA 1
ATOM 4296 C C . GLN C 1 59 ? -64.373 14.923 -20.851 1.00 45.22 459 GLN C C 1
ATOM 4297 O O . GLN C 1 59 ? -64.342 15.831 -20.001 1.00 42.88 459 GLN C O 1
ATOM 4303 N N . LEU C 1 60 ? -63.684 14.965 -21.983 1.00 45.81 460 LEU C N 1
ATOM 4304 C CA . LEU C 1 60 ? -62.810 16.092 -22.300 1.00 46.40 460 LEU C CA 1
ATOM 4305 C C . LEU C 1 60 ? -63.554 17.436 -22.337 1.00 45.47 460 LEU C C 1
ATOM 4306 O O . LEU C 1 60 ? -62.958 18.491 -22.130 1.00 45.80 460 LEU C O 1
ATOM 4311 N N . SER C 1 61 ? -64.853 17.383 -22.612 1.00 44.94 461 SER C N 1
ATOM 4312 C CA . SER C 1 61 ? -65.732 18.548 -22.556 1.00 44.42 461 SER C CA 1
ATOM 4313 C C . SER C 1 61 ? -65.920 19.097 -21.134 1.00 43.89 461 SER C C 1
ATOM 4314 O O . SER C 1 61 ? -66.313 20.264 -20.962 1.00 43.19 461 SER C O 1
ATOM 4317 N N . GLU C 1 62 ? -65.647 18.266 -20.121 1.00 42.43 462 GLU C N 1
ATOM 4318 C CA . GLU C 1 62 ? -65.698 18.714 -18.719 1.00 41.13 462 GLU C CA 1
ATOM 4319 C C . GLU C 1 62 ? -64.444 19.449 -18.236 1.00 39.22 462 GLU C C 1
ATOM 4320 O O . GLU C 1 62 ? -64.409 19.896 -17.093 1.00 39.30 462 GLU C O 1
ATOM 4326 N N . ILE C 1 63 ? -63.429 19.577 -19.090 1.00 38.56 463 ILE C N 1
ATOM 4327 C CA . ILE C 1 63 ? -62.169 20.225 -18.726 1.00 38.30 463 ILE C CA 1
ATOM 4328 C C . ILE C 1 63 ? -61.909 21.504 -19.513 1.00 39.21 463 ILE C C 1
ATOM 4329 O O . ILE C 1 63 ? -61.984 21.540 -20.740 1.00 39.21 463 ILE C O 1
ATOM 4334 N N . GLU C 1 64 ? -61.552 22.537 -18.767 1.00 41.19 464 GLU C N 1
ATOM 4335 C CA . GLU C 1 64 ? -61.216 23.846 -19.294 1.00 42.77 464 GLU C CA 1
ATOM 4336 C C . GLU C 1 64 ? -59.715 24.091 -19.027 1.00 42.77 464 GLU C C 1
ATOM 4337 O O . GLU C 1 64 ? -59.245 23.940 -17.905 1.00 41.14 464 GLU C O 1
ATOM 4343 N N . PHE C 1 65 ? -58.973 24.450 -20.071 1.00 43.27 465 PHE C N 1
ATOM 4344 C CA . PHE C 1 65 ? -57.526 24.549 -20.021 1.00 42.68 465 PHE C CA 1
ATOM 4345 C C . PHE C 1 65 ? -57.062 25.982 -20.030 1.00 44.96 465 PHE C C 1
ATOM 4346 O O . PHE C 1 65 ? -57.408 26.720 -20.917 1.00 48.28 465 PHE C O 1
ATOM 4354 N N . HIS C 1 66 ? -56.255 26.374 -19.059 1.00 48.60 466 HIS C N 1
ATOM 4355 C CA . HIS C 1 66 ? -55.673 27.724 -19.030 1.00 50.93 466 HIS C CA 1
ATOM 4356 C C . HIS C 1 66 ? -54.175 27.599 -19.321 1.00 51.54 466 HIS C C 1
ATOM 4357 O O . HIS C 1 66 ? -53.795 26.833 -20.179 1.00 53.73 466 HIS C O 1
ATOM 4364 N N . GLU C 1 67 ? -53.317 28.317 -18.612 1.00 53.16 467 GLU C N 1
ATOM 4365 C CA . GLU C 1 67 ? -51.895 28.364 -18.973 1.00 55.35 467 GLU C CA 1
ATOM 4366 C C . GLU C 1 67 ? -51.129 27.029 -18.845 1.00 54.95 467 GLU C C 1
ATOM 4367 O O . GLU C 1 67 ? -51.575 26.102 -18.169 1.00 53.36 467 GLU C O 1
ATOM 4373 N N . ILE C 1 68 ? -49.974 26.968 -19.506 1.00 55.54 468 ILE C N 1
ATOM 4374 C CA . ILE C 1 68 ? -49.049 25.840 -19.408 1.00 57.15 468 ILE C CA 1
ATOM 4375 C C . ILE C 1 68 ? -48.159 26.006 -18.170 1.00 56.39 468 ILE C C 1
ATOM 4376 O O . ILE C 1 68 ? -47.559 27.067 -17.964 1.00 58.06 468 ILE C O 1
ATOM 4381 N N . ILE C 1 69 ? -48.095 24.959 -17.352 1.00 53.29 469 ILE C N 1
ATOM 4382 C CA . ILE C 1 69 ? -47.268 24.950 -16.134 1.00 54.41 469 ILE C CA 1
ATOM 4383 C C . ILE C 1 69 ? -46.194 23.852 -16.136 1.00 56.08 469 ILE C C 1
ATOM 4384 O O . ILE C 1 69 ? -45.329 23.832 -15.268 1.00 53.56 469 ILE C O 1
ATOM 4389 N N . GLY C 1 70 ? -46.266 22.938 -17.102 1.00 61.03 470 GLY C N 1
ATOM 4390 C CA . GLY C 1 70 ? -45.288 21.861 -17.250 1.00 62.66 470 GLY C CA 1
ATOM 4391 C C . GLY C 1 70 ? -45.180 21.460 -18.710 1.00 67.65 470 GLY C C 1
ATOM 4392 O O . GLY C 1 70 ? -46.019 21.844 -19.536 1.00 65.59 470 GLY C O 1
ATOM 4393 N N . SER C 1 71 ? -44.141 20.698 -19.037 1.00 73.90 471 SER C N 1
ATOM 4394 C CA . SER C 1 71 ? -43.956 20.206 -20.407 1.00 78.54 471 SER C CA 1
ATOM 4395 C C . SER C 1 71 ? -43.307 18.819 -20.422 1.00 80.78 471 SER C C 1
ATOM 4396 O O . SER C 1 71 ? -43.124 18.204 -19.366 1.00 81.65 471 SER C O 1
ATOM 4399 N N . GLY C 1 72 ? -42.988 18.328 -21.621 1.00 82.85 472 GLY C N 1
ATOM 4400 C CA . GLY C 1 72 ? -42.323 17.034 -21.782 1.00 82.38 472 GLY C CA 1
ATOM 4401 C C . GLY C 1 72 ? -42.501 16.391 -23.149 1.00 82.22 472 GLY C C 1
ATOM 4402 O O . GLY C 1 72 ? -43.167 16.939 -24.033 1.00 77.21 472 GLY C O 1
ATOM 4403 N N . SER C 1 73 ? -41.882 15.222 -23.311 1.00 84.54 473 SER C N 1
ATOM 4404 C CA . SER C 1 73 ? -42.021 14.410 -24.523 1.00 86.38 473 SER C CA 1
ATOM 4405 C C . SER C 1 73 ? -43.420 13.786 -24.571 1.00 84.95 473 SER C C 1
ATOM 4406 O O . SER C 1 73 ? -44.032 13.701 -25.636 1.00 82.68 473 SER C O 1
ATOM 4408 N N . PHE C 1 74 ? -43.900 13.356 -23.403 1.00 84.65 474 PHE C N 1
ATOM 4409 C CA . PHE C 1 74 ? -45.252 12.797 -23.224 1.00 83.28 474 PHE C CA 1
ATOM 4410 C C . PHE C 1 74 ? -46.394 13.697 -23.733 1.00 77.55 474 PHE C C 1
ATOM 4411 O O . PHE C 1 74 ? -47.352 13.216 -24.345 1.00 73.85 474 PHE C O 1
ATOM 4419 N N . GLY C 1 75 ? -46.270 15.001 -23.493 1.00 71.72 475 GLY C N 1
ATOM 4420 C CA . GLY C 1 75 ? -47.367 15.948 -23.692 1.00 68.08 475 GLY C CA 1
ATOM 4421 C C . GLY C 1 75 ? -47.123 17.255 -22.949 1.00 63.85 475 GLY C C 1
ATOM 4422 O O . GLY C 1 75 ? -46.005 17.765 -22.945 1.00 64.11 475 GLY C O 1
ATOM 4423 N N . LYS C 1 76 ? -48.163 17.792 -22.315 1.00 59.07 476 LYS C N 1
ATOM 4424 C CA . LYS C 1 76 ? -48.079 19.095 -21.634 1.00 54.75 476 LYS C CA 1
ATOM 4425 C C . LYS C 1 76 ? -49.012 19.184 -20.439 1.00 46.82 476 LYS C C 1
ATOM 4426 O O . LYS C 1 76 ? -50.085 18.584 -20.426 1.00 42.50 476 LYS C O 1
ATOM 4432 N N . VAL C 1 77 ? -48.603 19.956 -19.441 1.00 42.27 477 VAL C N 1
ATOM 4433 C CA . VAL C 1 77 ? -49.380 20.074 -18.224 1.00 41.14 477 VAL C CA 1
ATOM 4434 C C . VAL C 1 77 ? -49.922 21.491 -18.116 1.00 41.45 477 VAL C C 1
ATOM 4435 O O . VAL C 1 77 ? -49.178 22.457 -18.293 1.00 40.29 477 VAL C O 1
ATOM 4439 N N . TYR C 1 78 ? -51.231 21.587 -17.849 1.00 41.55 478 TYR C N 1
ATOM 4440 C CA . TYR C 1 78 ? -51.956 22.854 -17.814 1.00 42.18 478 TYR C CA 1
ATOM 4441 C C . TYR C 1 78 ? -52.585 23.115 -16.449 1.00 40.01 478 TYR C C 1
ATOM 4442 O O . TYR C 1 78 ? -52.954 22.194 -15.731 1.00 38.19 478 TYR C O 1
ATOM 4451 N N . LYS C 1 79 ? -52.702 24.387 -16.097 1.00 39.91 479 LYS C N 1
ATOM 4452 C CA . LYS C 1 79 ? -53.619 24.773 -15.056 1.00 40.80 479 LYS C CA 1
ATOM 4453 C C . LYS C 1 79 ? -54.968 24.827 -15.737 1.00 40.76 479 LYS C C 1
ATOM 4454 O O . LYS C 1 79 ? -55.059 25.121 -16.926 1.00 41.51 479 LYS C O 1
ATOM 4460 N N . GLY C 1 80 ? -56.021 24.523 -15.001 1.00 39.55 480 GLY C N 1
ATOM 4461 C CA . GLY C 1 80 ? -57.322 24.521 -15.602 1.00 39.83 480 GLY C CA 1
ATOM 4462 C C . GLY C 1 80 ? -58.422 24.323 -14.601 1.00 40.21 480 GLY C C 1
ATOM 4463 O O . GLY C 1 80 ? -58.243 24.544 -13.422 1.00 40.79 480 GLY C O 1
ATOM 4464 N N . ARG C 1 81 ? -59.571 23.902 -15.101 1.00 41.77 481 ARG C N 1
ATOM 4465 C CA . ARG C 1 81 ? -60.775 23.808 -14.319 1.00 42.35 481 ARG C CA 1
ATOM 4466 C C . ARG C 1 81 ? -61.485 22.518 -14.735 1.00 41.04 481 ARG C C 1
ATOM 4467 O O . ARG C 1 81 ? -61.404 22.108 -15.897 1.00 39.93 481 ARG C O 1
ATOM 4475 N N . CYS C 1 82 ? -62.130 21.866 -13.767 1.00 40.18 482 CYS C N 1
ATOM 4476 C CA . CYS C 1 82 ? -62.914 20.651 -14.010 1.00 40.14 482 CYS C CA 1
ATOM 4477 C C . CYS C 1 82 ? -63.956 20.540 -12.910 1.00 41.84 482 CYS C C 1
ATOM 4478 O O . CYS C 1 82 ? -63.627 20.663 -11.739 1.00 41.86 482 CYS C O 1
ATOM 4481 N N . ARG C 1 83 ? -65.219 20.382 -13.279 1.00 46.37 483 ARG C N 1
ATOM 4482 C CA . ARG C 1 83 ? -66.292 20.400 -12.294 1.00 50.58 483 ARG C CA 1
ATOM 4483 C C . ARG C 1 83 ? -66.130 21.598 -11.350 1.00 49.93 483 ARG C C 1
ATOM 4484 O O . ARG C 1 83 ? -66.165 21.456 -10.125 1.00 50.57 483 ARG C O 1
ATOM 4492 N N . ASN C 1 84 ? -65.910 22.771 -11.934 1.00 48.98 484 ASN C N 1
ATOM 4493 C CA . ASN C 1 84 ? -65.777 24.018 -11.192 1.00 46.34 484 ASN C CA 1
ATOM 4494 C C . ASN C 1 84 ? -64.639 24.083 -10.163 1.00 45.39 484 ASN C C 1
ATOM 4495 O O . ASN C 1 84 ? -64.630 24.958 -9.293 1.00 43.99 484 ASN C O 1
ATOM 4500 N N . LYS C 1 85 ? -63.667 23.186 -10.289 1.00 45.51 485 LYS C N 1
ATOM 4501 C CA . LYS C 1 85 ? -62.575 23.056 -9.318 1.00 46.87 485 LYS C CA 1
ATOM 4502 C C . LYS C 1 85 ? -61.281 23.406 -10.041 1.00 44.04 485 LYS C C 1
ATOM 4503 O O . LYS C 1 85 ? -61.065 22.933 -11.153 1.00 46.63 485 LYS C O 1
ATOM 4509 N N . ILE C 1 86 ? -60.414 24.210 -9.436 1.00 40.80 486 ILE C N 1
ATOM 4510 C CA . ILE C 1 86 ? -59.101 24.469 -10.034 1.00 39.15 486 ILE C CA 1
ATOM 4511 C C . ILE C 1 86 ? -58.252 23.193 -9.984 1.00 36.20 486 ILE C C 1
ATOM 4512 O O . ILE C 1 86 ? -58.105 22.587 -8.924 1.00 35.78 486 ILE C O 1
ATOM 4517 N N . VAL C 1 87 ? -57.694 22.791 -11.122 1.00 33.18 487 VAL C N 1
ATOM 4518 C CA . VAL C 1 87 ? -56.996 21.504 -11.232 1.00 31.68 487 VAL C CA 1
ATOM 4519 C C . VAL C 1 87 ? -55.766 21.610 -12.133 1.00 31.82 487 VAL C C 1
ATOM 4520 O O . VAL C 1 87 ? -55.515 22.656 -12.739 1.00 32.82 487 VAL C O 1
ATOM 4524 N N . ALA C 1 88 ? -54.991 20.532 -12.202 1.00 30.76 488 ALA C N 1
ATOM 4525 C CA . ALA C 1 88 ? -53.854 20.454 -13.108 1.00 30.56 488 ALA C CA 1
ATOM 4526 C C . ALA C 1 88 ? -54.121 19.341 -14.097 1.00 30.54 488 ALA C C 1
ATOM 4527 O O . ALA C 1 88 ? -54.462 18.228 -13.694 1.00 30.79 488 ALA C O 1
ATOM 4529 N N . ILE C 1 89 ? -53.967 19.624 -15.386 1.00 30.83 489 ILE C N 1
ATOM 4530 C CA . ILE C 1 89 ? -54.261 18.617 -16.406 1.00 31.04 489 ILE C CA 1
ATOM 4531 C C . ILE C 1 89 ? -53.066 18.285 -17.281 1.00 31.55 489 ILE C C 1
ATOM 4532 O O . ILE C 1 89 ? -52.587 19.153 -18.018 1.00 30.96 489 ILE C O 1
ATOM 4537 N N . LYS C 1 90 ? -52.612 17.027 -17.201 1.00 31.87 490 LYS C N 1
ATOM 4538 C CA . LYS C 1 90 ? -51.662 16.482 -18.165 1.00 33.24 490 LYS C CA 1
ATOM 4539 C C . LYS C 1 90 ? -52.424 15.987 -19.381 1.00 35.58 490 LYS C C 1
ATOM 4540 O O . LYS C 1 90 ? -53.345 15.180 -19.267 1.00 35.03 490 LYS C O 1
ATOM 4546 N N . ARG C 1 91 ? -52.012 16.473 -20.541 1.00 39.00 491 ARG C N 1
ATOM 4547 C CA . ARG C 1 91 ? -52.698 16.219 -21.793 1.00 42.90 491 ARG C CA 1
ATOM 4548 C C . ARG C 1 91 ? -51.733 15.450 -22.662 1.00 44.67 491 ARG C C 1
ATOM 4549 O O . ARG C 1 91 ? -50.648 15.927 -22.962 1.00 47.87 491 ARG C O 1
ATOM 4557 N N . TYR C 1 92 ? -52.092 14.234 -23.031 1.00 46.88 492 TYR C N 1
ATOM 4558 C CA . TYR C 1 92 ? -51.200 13.430 -23.852 1.00 49.05 492 TYR C CA 1
ATOM 4559 C C . TYR C 1 92 ? -51.156 14.031 -25.264 1.00 52.51 492 TYR C C 1
ATOM 4560 O O . TYR C 1 92 ? -52.102 14.709 -25.705 1.00 52.19 492 TYR C O 1
ATOM 4569 N N . ARG C 1 93 ? -50.028 13.808 -25.939 1.00 53.44 493 ARG C N 1
ATOM 4570 C CA . ARG C 1 93 ? -49.851 14.178 -27.334 1.00 52.67 493 ARG C CA 1
ATOM 4571 C C . ARG C 1 93 ? -50.808 13.355 -28.174 1.00 51.83 493 ARG C C 1
ATOM 4572 O O . ARG C 1 93 ? -51.275 13.814 -29.206 1.00 55.42 493 ARG C O 1
ATOM 4574 N N . SER C 1 101 ? -46.842 2.898 -28.712 1.00 86.17 501 SER C N 1
ATOM 4575 C CA . SER C 1 101 ? -46.416 2.916 -27.317 1.00 81.14 501 SER C CA 1
ATOM 4576 C C . SER C 1 101 ? -47.357 3.667 -26.361 1.00 78.76 501 SER C C 1
ATOM 4577 O O . SER C 1 101 ? -47.345 3.389 -25.157 1.00 82.06 501 SER C O 1
ATOM 4579 N N . ASP C 1 102 ? -48.167 4.598 -26.877 1.00 71.39 502 ASP C N 1
ATOM 4580 C CA . ASP C 1 102 ? -48.870 5.582 -26.020 1.00 64.94 502 ASP C CA 1
ATOM 4581 C C . ASP C 1 102 ? -50.021 5.069 -25.163 1.00 60.25 502 ASP C C 1
ATOM 4582 O O . ASP C 1 102 ? -50.255 5.589 -24.075 1.00 57.16 502 ASP C O 1
ATOM 4587 N N . VAL C 1 103 ? -50.729 4.059 -25.649 1.00 56.82 503 VAL C N 1
ATOM 4588 C CA . VAL C 1 103 ? -51.825 3.483 -24.900 1.00 54.35 503 VAL C CA 1
ATOM 4589 C C . VAL C 1 103 ? -51.318 2.676 -23.690 1.00 55.42 503 VAL C C 1
ATOM 4590 O O . VAL C 1 103 ? -51.928 2.732 -22.621 1.00 57.82 503 VAL C O 1
ATOM 4594 N N . ASP C 1 104 ? -50.217 1.936 -23.844 1.00 56.06 504 ASP C N 1
ATOM 4595 C CA . ASP C 1 104 ? -49.572 1.254 -22.703 1.00 55.10 504 ASP C CA 1
ATOM 4596 C C . ASP C 1 104 ? -49.238 2.257 -21.597 1.00 51.97 504 ASP C C 1
ATOM 4597 O O . ASP C 1 104 ? -49.541 2.028 -20.433 1.00 47.64 504 ASP C O 1
ATOM 4602 N N . MET C 1 105 ? -48.609 3.359 -21.998 1.00 50.94 505 MET C N 1
ATOM 4603 C CA . MET C 1 105 ? -48.168 4.412 -21.098 1.00 51.70 505 MET C CA 1
ATOM 4604 C C . MET C 1 105 ? -49.332 5.024 -20.316 1.00 48.00 505 MET C C 1
ATOM 4605 O O . MET C 1 105 ? -49.278 5.159 -19.094 1.00 44.37 505 MET C O 1
ATOM 4610 N N . PHE C 1 106 ? -50.379 5.409 -21.037 1.00 46.79 506 PHE C N 1
ATOM 4611 C CA . PHE C 1 106 ? -51.559 6.001 -20.428 1.00 44.76 506 PHE C CA 1
ATOM 4612 C C . PHE C 1 106 ? -52.172 5.050 -19.409 1.00 43.65 506 PHE C C 1
ATOM 4613 O O . PHE C 1 106 ? -52.288 5.398 -18.235 1.00 44.12 506 PHE C O 1
ATOM 4621 N N . CYS C 1 107 ? -52.536 3.848 -19.856 1.00 43.57 507 CYS C N 1
ATOM 4622 C CA . CYS C 1 107 ? -53.152 2.842 -18.979 1.00 43.29 507 CYS C CA 1
ATOM 4623 C C . CYS C 1 107 ? -52.359 2.596 -17.688 1.00 41.08 507 CYS C C 1
ATOM 4624 O O . CYS C 1 107 ? -52.935 2.506 -16.612 1.00 41.63 507 CYS C O 1
ATOM 4627 N N . ARG C 1 108 ? -51.045 2.507 -17.800 1.00 39.16 508 ARG C N 1
ATOM 4628 C CA . ARG C 1 108 ? -50.195 2.308 -16.645 1.00 39.46 508 ARG C CA 1
ATOM 4629 C C . ARG C 1 108 ? -50.198 3.494 -15.654 1.00 37.54 508 ARG C C 1
ATOM 4630 O O . ARG C 1 108 ? -50.297 3.281 -14.432 1.00 36.84 508 ARG C O 1
ATOM 4638 N N . GLU C 1 109 ? -50.083 4.723 -16.173 1.00 34.89 509 GLU C N 1
ATOM 4639 C CA . GLU C 1 109 ? -50.036 5.932 -15.328 1.00 33.25 509 GLU C CA 1
ATOM 4640 C C . GLU C 1 109 ? -51.370 6.114 -14.576 1.00 33.04 509 GLU C C 1
ATOM 4641 O O . GLU C 1 109 ? -51.399 6.419 -13.367 1.00 31.19 509 GLU C O 1
ATOM 4647 N N . VAL C 1 110 ? -52.470 5.909 -15.301 1.00 33.02 510 VAL C N 1
ATOM 4648 C CA . VAL C 1 110 ? -53.802 5.971 -14.704 1.00 32.50 510 VAL C CA 1
ATOM 4649 C C . VAL C 1 110 ? -53.916 4.874 -13.649 1.00 32.98 510 VAL C C 1
ATOM 4650 O O . VAL C 1 110 ? -54.403 5.121 -12.555 1.00 33.41 510 VAL C O 1
ATOM 4654 N N . SER C 1 111 ? -53.426 3.676 -13.954 1.00 34.08 511 SER C N 1
ATOM 4655 C CA . SER C 1 111 ? -53.433 2.573 -12.978 1.00 34.54 511 SER C CA 1
ATOM 4656 C C . SER C 1 111 ? -52.648 2.882 -11.711 1.00 33.33 511 SER C C 1
ATOM 4657 O O . SER C 1 111 ? -53.080 2.567 -10.623 1.00 32.82 511 SER C O 1
ATOM 4660 N N . ILE C 1 112 ? -51.489 3.491 -11.860 1.00 33.07 512 ILE C N 1
ATOM 4661 C CA . ILE C 1 112 ? -50.722 3.900 -10.705 1.00 32.83 512 ILE C CA 1
ATOM 4662 C C . ILE C 1 112 ? -51.420 5.027 -9.948 1.00 33.88 512 ILE C C 1
ATOM 4663 O O . ILE C 1 112 ? -51.642 4.909 -8.749 1.00 35.27 512 ILE C O 1
ATOM 4668 N N . LEU C 1 113 ? -51.800 6.096 -10.642 1.00 34.32 513 LEU C N 1
ATOM 4669 C CA . LEU C 1 113 ? -52.473 7.231 -9.991 1.00 34.58 513 LEU C CA 1
ATOM 4670 C C . LEU C 1 113 ? -53.667 6.858 -9.100 1.00 35.60 513 LEU C C 1
ATOM 4671 O O . LEU C 1 113 ? -53.822 7.390 -7.985 1.00 34.84 513 LEU C O 1
ATOM 4676 N N . CYS C 1 114 ? -54.508 5.956 -9.579 1.00 36.55 514 CYS C N 1
ATOM 4677 C CA . CYS C 1 114 ? -55.745 5.664 -8.862 1.00 39.94 514 CYS C CA 1
ATOM 4678 C C . CYS C 1 114 ? -55.548 4.705 -7.671 1.00 40.51 514 CYS C C 1
ATOM 4679 O O . CYS C 1 114 ? -56.506 4.443 -6.948 1.00 41.21 514 CYS C O 1
ATOM 4682 N N . GLN C 1 115 ? -54.328 4.194 -7.474 1.00 40.39 515 GLN C N 1
ATOM 4683 C CA . GLN C 1 115 ? -53.951 3.545 -6.207 1.00 41.75 515 GLN C CA 1
ATOM 4684 C C . GLN C 1 115 ? -53.612 4.568 -5.103 1.00 39.81 515 GLN C C 1
ATOM 4685 O O . GLN C 1 115 ? -53.613 4.219 -3.932 1.00 43.26 515 GLN C O 1
ATOM 4691 N N . LEU C 1 116 ? -53.311 5.811 -5.462 1.00 37.05 516 LEU C N 1
ATOM 4692 C CA . LEU C 1 116 ? -52.707 6.761 -4.524 1.00 35.72 516 LEU C CA 1
ATOM 4693 C C . LEU C 1 116 ? -53.679 7.442 -3.551 1.00 34.71 516 LEU C C 1
ATOM 4694 O O . LEU C 1 116 ? -54.702 8.010 -3.931 1.00 33.92 516 LEU C O 1
ATOM 4699 N N . ASN C 1 117 ? -53.291 7.395 -2.284 1.00 34.70 517 ASN C N 1
ATOM 4700 C CA . ASN C 1 117 ? -54.080 7.897 -1.170 1.00 34.43 517 ASN C CA 1
ATOM 4701 C C . ASN C 1 117 ? -53.161 8.192 0.030 1.00 32.60 517 ASN C C 1
ATOM 4702 O O . ASN C 1 117 ? -53.189 7.509 1.040 1.00 33.98 517 ASN C O 1
ATOM 4707 N N . HIS C 1 118 ? -52.335 9.210 -0.104 1.00 29.94 518 HIS C N 1
ATOM 4708 C CA . HIS C 1 118 ? -51.459 9.619 0.974 1.00 29.10 518 HIS C CA 1
ATOM 4709 C C . HIS C 1 118 ? -51.254 11.147 0.884 1.00 27.16 518 HIS C C 1
ATOM 4710 O O . HIS C 1 118 ? -51.136 11.675 -0.210 1.00 26.05 518 HIS C O 1
ATOM 4717 N N . PRO C 1 119 ? -51.235 11.863 2.022 1.00 26.47 519 PRO C N 1
ATOM 4718 C CA . PRO C 1 119 ? -51.123 13.342 1.948 1.00 26.51 519 PRO C CA 1
ATOM 4719 C C . PRO C 1 119 ? -49.832 13.922 1.318 1.00 26.87 519 PRO C C 1
ATOM 4720 O O . PRO C 1 119 ? -49.781 15.111 1.035 1.00 26.02 519 PRO C O 1
ATOM 4724 N N . CYS C 1 120 ? -48.829 13.082 1.069 1.00 27.91 520 CYS C N 1
ATOM 4725 C CA . CYS C 1 120 ? -47.537 13.523 0.545 1.00 28.25 520 CYS C CA 1
ATOM 4726 C C . CYS C 1 120 ? -47.355 13.142 -0.915 1.00 28.13 520 CYS C C 1
ATOM 4727 O O . CYS C 1 120 ? -46.277 13.262 -1.484 1.00 28.00 520 CYS C O 1
ATOM 4730 N N . VAL C 1 121 ? -48.454 12.768 -1.539 1.00 29.04 521 VAL C N 1
ATOM 4731 C CA . VAL C 1 121 ? -48.454 12.226 -2.875 1.00 29.68 521 VAL C CA 1
ATOM 4732 C C . VAL C 1 121 ? -49.665 12.812 -3.602 1.00 29.48 521 VAL C C 1
ATOM 4733 O O . VAL C 1 121 ? -50.777 12.928 -3.014 1.00 29.61 521 VAL C O 1
ATOM 4737 N N . ILE C 1 122 ? -49.448 13.198 -4.862 1.00 27.77 522 ILE C N 1
ATOM 4738 C CA . ILE C 1 122 ? -50.462 13.913 -5.642 1.00 27.49 522 ILE C CA 1
ATOM 4739 C C . ILE C 1 122 ? -51.847 13.237 -5.620 1.00 28.25 522 ILE C C 1
ATOM 4740 O O . ILE C 1 122 ? -51.966 12.011 -5.668 1.00 28.75 522 ILE C O 1
ATOM 4745 N N . GLN C 1 123 ? -52.886 14.053 -5.546 1.00 29.15 523 GLN C N 1
ATOM 4746 C CA . GLN C 1 123 ? -54.256 13.570 -5.508 1.00 30.30 523 GLN C CA 1
ATOM 4747 C C . GLN C 1 123 ? -54.827 13.512 -6.916 1.00 29.71 523 GLN C C 1
ATOM 4748 O O . GLN C 1 123 ? -55.039 14.547 -7.555 1.00 30.36 523 GLN C O 1
ATOM 4754 N N . PHE C 1 124 ? -55.062 12.293 -7.386 1.00 28.73 524 PHE C N 1
ATOM 4755 C CA . PHE C 1 124 ? -55.706 12.025 -8.669 1.00 28.50 524 PHE C CA 1
ATOM 4756 C C . PHE C 1 124 ? -57.174 12.432 -8.604 1.00 28.68 524 PHE C C 1
ATOM 4757 O O . PHE C 1 124 ? -57.864 12.176 -7.617 1.00 29.40 524 PHE C O 1
ATOM 4765 N N . VAL C 1 125 ? -57.641 13.109 -9.642 1.00 28.30 525 VAL C N 1
ATOM 4766 C CA . VAL C 1 125 ? -59.027 13.545 -9.710 1.00 27.51 525 VAL C CA 1
ATOM 4767 C C . VAL C 1 125 ? -59.801 12.766 -10.759 1.00 28.36 525 VAL C C 1
ATOM 4768 O O . VAL C 1 125 ? -60.971 12.445 -10.552 1.00 28.75 525 VAL C O 1
ATOM 4772 N N . GLY C 1 126 ? -59.160 12.493 -11.888 1.00 29.16 526 GLY C N 1
ATOM 4773 C CA . GLY C 1 126 ? -59.769 11.705 -12.944 1.00 30.33 526 GLY C CA 1
ATOM 4774 C C . GLY C 1 126 ? -58.987 11.755 -14.239 1.00 31.48 526 GLY C C 1
ATOM 4775 O O . GLY C 1 126 ? -57.985 12.467 -14.362 1.00 30.98 526 GLY C O 1
ATOM 4776 N N . ALA C 1 127 ? -59.460 10.981 -15.208 1.00 33.58 527 ALA C N 1
ATOM 4777 C CA . ALA C 1 127 ? -58.810 10.855 -16.506 1.00 34.24 527 ALA C CA 1
ATOM 4778 C C . ALA C 1 127 ? -59.865 10.795 -17.593 1.00 35.69 527 ALA C C 1
ATOM 4779 O O . ALA C 1 127 ? -60.999 10.426 -17.318 1.00 34.77 527 ALA C O 1
ATOM 4781 N N . CYS C 1 128 ? -59.500 11.214 -18.808 1.00 38.33 528 CYS C N 1
ATOM 4782 C CA A CYS C 1 128 ? -60.362 11.028 -19.977 0.50 39.79 528 CYS C CA 1
ATOM 4783 C CA B CYS C 1 128 ? -60.343 11.040 -19.988 0.50 40.27 528 CYS C CA 1
ATOM 4784 C C . CYS C 1 128 ? -59.810 9.867 -20.773 1.00 41.69 528 CYS C C 1
ATOM 4785 O O . CYS C 1 128 ? -58.689 9.918 -21.247 1.00 40.45 528 CYS C O 1
ATOM 4790 N N . LEU C 1 129 ? -60.606 8.813 -20.891 1.00 46.97 529 LEU C N 1
ATOM 4791 C CA . LEU C 1 129 ? -60.199 7.647 -21.658 1.00 53.09 529 LEU C CA 1
ATOM 4792 C C . LEU C 1 129 ? -61.143 7.349 -22.826 1.00 56.26 529 LEU C C 1
ATOM 4793 O O . LEU C 1 129 ? -61.021 6.316 -23.469 1.00 59.08 529 LEU C O 1
ATOM 4798 N N . ASN C 1 130 ? -62.060 8.264 -23.124 1.00 60.83 530 ASN C N 1
ATOM 4799 C CA . ASN C 1 130 ? -62.985 8.074 -24.229 1.00 64.80 530 ASN C CA 1
ATOM 4800 C C . ASN C 1 130 ? -62.257 7.477 -25.452 1.00 63.91 530 ASN C C 1
ATOM 4801 O O . ASN C 1 130 ? -62.647 6.420 -25.943 1.00 64.50 530 ASN C O 1
ATOM 4806 N N . ASP C 1 131 ? -61.196 8.134 -25.920 1.00 63.69 531 ASP C N 1
ATOM 4807 C CA . ASP C 1 131 ? -60.302 7.543 -26.937 1.00 64.91 531 ASP C CA 1
ATOM 4808 C C . ASP C 1 131 ? -58.918 8.235 -26.955 1.00 62.73 531 ASP C C 1
ATOM 4809 O O . ASP C 1 131 ? -58.780 9.338 -26.421 1.00 60.16 531 ASP C O 1
ATOM 4814 N N . PRO C 1 132 ? -57.894 7.593 -27.575 1.00 62.59 532 PRO C N 1
ATOM 4815 C CA . PRO C 1 132 ? -56.482 8.050 -27.508 1.00 59.92 532 PRO C CA 1
ATOM 4816 C C . PRO C 1 132 ? -56.202 9.496 -27.939 1.00 57.39 532 PRO C C 1
ATOM 4817 O O . PRO C 1 132 ? -55.240 10.117 -27.461 1.00 53.69 532 PRO C O 1
ATOM 4821 N N . SER C 1 133 ? -57.036 10.012 -28.835 1.00 56.37 533 SER C N 1
ATOM 4822 C CA . SER C 1 133 ? -56.983 11.414 -29.229 1.00 55.64 533 SER C CA 1
ATOM 4823 C C . SER C 1 133 ? -57.348 12.343 -28.077 1.00 53.84 533 SER C C 1
ATOM 4824 O O . SER C 1 133 ? -57.041 13.522 -28.121 1.00 53.68 533 SER C O 1
ATOM 4827 N N . GLN C 1 134 ? -58.004 11.817 -27.049 1.00 54.08 534 GLN C N 1
ATOM 4828 C CA . GLN C 1 134 ? -58.511 12.640 -25.950 1.00 53.93 534 GLN C CA 1
ATOM 4829 C C . GLN C 1 134 ? -57.831 12.386 -24.592 1.00 49.29 534 GLN C C 1
ATOM 4830 O O . GLN C 1 134 ? -58.309 12.866 -23.562 1.00 47.66 534 GLN C O 1
ATOM 4836 N N . PHE C 1 135 ? -56.710 11.665 -24.598 1.00 45.29 535 PHE C N 1
ATOM 4837 C CA . PHE C 1 135 ? -56.079 11.208 -23.364 1.00 42.10 535 PHE C CA 1
ATOM 4838 C C . PHE C 1 135 ? -55.617 12.370 -22.493 1.00 39.81 535 PHE C C 1
ATOM 4839 O O . PHE C 1 135 ? -54.797 13.179 -22.916 1.00 39.02 535 PHE C O 1
ATOM 4847 N N . ALA C 1 136 ? -56.141 12.427 -21.269 1.00 38.02 536 ALA C N 1
ATOM 4848 C CA . ALA C 1 136 ? -55.826 13.509 -20.318 1.00 36.43 536 ALA C CA 1
ATOM 4849 C C . ALA C 1 136 ? -55.907 13.005 -18.884 1.00 34.28 536 ALA C C 1
ATOM 4850 O O . ALA C 1 136 ? -56.794 12.236 -18.541 1.00 34.97 536 ALA C O 1
ATOM 4852 N N . ILE C 1 137 ? -54.993 13.460 -18.045 1.00 32.11 537 ILE C N 1
ATOM 4853 C CA . ILE C 1 137 ? -54.998 13.087 -16.637 1.00 30.42 537 ILE C CA 1
ATOM 4854 C C . ILE C 1 137 ? -55.186 14.324 -15.754 1.00 29.18 537 ILE C C 1
ATOM 4855 O O . ILE C 1 137 ? -54.469 15.314 -15.919 1.00 29.53 537 ILE C O 1
ATOM 4860 N N . VAL C 1 138 ? -56.126 14.247 -14.809 1.00 27.29 538 VAL C N 1
ATOM 4861 C CA . VAL C 1 138 ? -56.422 15.363 -13.917 1.00 26.30 538 VAL C CA 1
ATOM 4862 C C . VAL C 1 138 ? -56.095 15.102 -12.430 1.00 25.37 538 VAL C C 1
ATOM 4863 O O . VAL C 1 138 ? -56.460 14.074 -11.857 1.00 24.95 538 VAL C O 1
ATOM 4867 N N . THR C 1 139 ? -55.441 16.071 -11.802 1.00 24.55 539 THR C N 1
ATOM 4868 C CA . THR C 1 139 ? -55.090 15.961 -10.397 1.00 24.48 539 THR C CA 1
ATOM 4869 C C . THR C 1 139 ? -55.368 17.300 -9.736 1.00 25.43 539 THR C C 1
ATOM 4870 O O . THR C 1 139 ? -55.671 18.280 -10.413 1.00 24.85 539 THR C O 1
ATOM 4874 N N . GLN C 1 140 ? -55.224 17.336 -8.412 1.00 26.95 540 GLN C N 1
ATOM 4875 C CA . GLN C 1 140 ? -55.247 18.595 -7.666 1.00 28.90 540 GLN C CA 1
ATOM 4876 C C . GLN C 1 140 ? -54.284 19.592 -8.277 1.00 29.55 540 GLN C C 1
ATOM 4877 O O . GLN C 1 140 ? -53.330 19.191 -8.940 1.00 30.62 540 GLN C O 1
ATOM 4883 N N . TYR C 1 141 ? -54.555 20.879 -8.076 1.00 30.85 541 TYR C N 1
ATOM 4884 C CA . TYR C 1 141 ? -53.580 21.944 -8.347 1.00 32.01 541 TYR C CA 1
ATOM 4885 C C . TYR C 1 141 ? -53.083 22.519 -7.015 1.00 32.92 541 TYR C C 1
ATOM 4886 O O . TYR C 1 141 ? -53.847 22.673 -6.066 1.00 33.64 541 TYR C O 1
ATOM 4895 N N . ILE C 1 142 ? -51.797 22.828 -6.947 1.00 33.50 542 ILE C N 1
ATOM 4896 C CA . ILE C 1 142 ? -51.181 23.266 -5.712 1.00 34.92 542 ILE C CA 1
ATOM 4897 C C . ILE C 1 142 ? -50.536 24.597 -6.037 1.00 37.59 542 ILE C C 1
ATOM 4898 O O . ILE C 1 142 ? -49.691 24.687 -6.935 1.00 39.25 542 ILE C O 1
ATOM 4903 N N . SER C 1 143 ? -50.965 25.635 -5.325 1.00 39.87 543 SER C N 1
ATOM 4904 C CA . SER C 1 143 ? -50.728 27.040 -5.748 1.00 40.75 543 SER C CA 1
ATOM 4905 C C . SER C 1 143 ? -49.386 27.625 -5.290 1.00 39.39 543 SER C C 1
ATOM 4906 O O . SER C 1 143 ? -48.985 28.696 -5.732 1.00 40.08 543 SER C O 1
ATOM 4909 N N . GLY C 1 144 ? -48.687 26.918 -4.418 1.00 37.68 544 GLY C N 1
ATOM 4910 C CA . GLY C 1 144 ? -47.368 27.348 -3.996 1.00 37.69 544 GLY C CA 1
ATOM 4911 C C . GLY C 1 144 ? -46.252 26.998 -4.966 1.00 37.21 544 GLY C C 1
ATOM 4912 O O . GLY C 1 144 ? -45.091 27.347 -4.723 1.00 36.85 544 GLY C O 1
ATOM 4913 N N . GLY C 1 145 ? -46.580 26.290 -6.049 1.00 35.83 545 GLY C N 1
ATOM 4914 C CA . GLY C 1 145 ? -45.590 25.990 -7.077 1.00 34.93 545 GLY C CA 1
ATOM 4915 C C . GLY C 1 145 ? -44.667 24.818 -6.766 1.00 33.29 545 GLY C C 1
ATOM 4916 O O . GLY C 1 145 ? -44.819 24.116 -5.760 1.00 31.09 545 GLY C O 1
ATOM 4917 N N . SER C 1 146 ? -43.721 24.606 -7.674 1.00 32.58 546 SER C N 1
ATOM 4918 C CA . SER C 1 146 ? -42.753 23.545 -7.551 1.00 32.23 546 SER C CA 1
ATOM 4919 C C . SER C 1 146 ? -41.633 24.005 -6.627 1.00 33.24 546 SER C C 1
ATOM 4920 O O . SER C 1 146 ? -41.397 25.218 -6.481 1.00 34.12 546 SER C O 1
ATOM 4923 N N . LEU C 1 147 ? -40.950 23.036 -6.011 1.00 32.27 547 LEU C N 1
ATOM 4924 C CA . LEU C 1 147 ? -39.757 23.317 -5.239 1.00 32.37 547 LEU C CA 1
ATOM 4925 C C . LEU C 1 147 ? -38.731 23.955 -6.150 1.00 32.08 547 LEU C C 1
ATOM 4926 O O . LEU C 1 147 ? -38.147 24.972 -5.818 1.00 33.42 547 LEU C O 1
ATOM 4931 N N . PHE C 1 148 ? -38.545 23.396 -7.328 1.00 31.83 548 PHE C N 1
ATOM 4932 C CA . PHE C 1 148 ? -37.618 23.996 -8.282 1.00 33.28 548 PHE C CA 1
ATOM 4933 C C . PHE C 1 148 ? -37.797 25.520 -8.415 1.00 35.45 548 PHE C C 1
ATOM 4934 O O . PHE C 1 148 ? -36.829 26.271 -8.328 1.00 35.09 548 PHE C O 1
ATOM 4942 N N . SER C 1 149 ? -39.031 25.964 -8.648 1.00 37.98 549 SER C N 1
ATOM 4943 C CA . SER C 1 149 ? -39.320 27.402 -8.803 1.00 41.04 549 SER C CA 1
ATOM 4944 C C . SER C 1 149 ? -38.945 28.203 -7.562 1.00 41.61 549 SER C C 1
ATOM 4945 O O . SER C 1 149 ? -38.350 29.253 -7.673 1.00 42.17 549 SER C O 1
ATOM 4948 N N . LEU C 1 150 ? -39.308 27.704 -6.388 1.00 41.36 550 LEU C N 1
ATOM 4949 C CA . LEU C 1 150 ? -39.110 28.443 -5.162 1.00 42.65 550 LEU C CA 1
ATOM 4950 C C . LEU C 1 150 ? -37.641 28.733 -4.974 1.00 43.83 550 LEU C C 1
ATOM 4951 O O . LEU C 1 150 ? -37.266 29.861 -4.641 1.00 44.14 550 LEU C O 1
ATOM 4956 N N . LEU C 1 151 ? -36.818 27.705 -5.207 1.00 43.38 551 LEU C N 1
ATOM 4957 C CA . LEU C 1 151 ? -35.396 27.744 -4.876 1.00 43.00 551 LEU C CA 1
ATOM 4958 C C . LEU C 1 151 ? -34.523 28.417 -5.915 1.00 44.26 551 LEU C C 1
ATOM 4959 O O . LEU C 1 151 ? -33.500 28.994 -5.561 1.00 46.17 551 LEU C O 1
ATOM 4964 N N . HIS C 1 152 ? -34.898 28.300 -7.187 1.00 44.59 552 HIS C N 1
ATOM 4965 C CA . HIS C 1 152 ? -34.037 28.728 -8.290 1.00 45.60 552 HIS C CA 1
ATOM 4966 C C . HIS C 1 152 ? -34.607 29.821 -9.196 1.00 48.31 552 HIS C C 1
ATOM 4967 O O . HIS C 1 152 ? -33.841 30.445 -9.921 1.00 49.98 552 HIS C O 1
ATOM 4974 N N . GLU C 1 153 ? -35.923 30.020 -9.202 1.00 49.38 553 GLU C N 1
ATOM 4975 C CA . GLU C 1 153 ? -36.526 31.085 -10.003 1.00 52.87 553 GLU C CA 1
ATOM 4976 C C . GLU C 1 153 ? -36.897 32.263 -9.116 1.00 55.75 553 GLU C C 1
ATOM 4977 O O . GLU C 1 153 ? -36.542 33.395 -9.420 1.00 60.01 553 GLU C O 1
ATOM 4983 N N . GLN C 1 154 ? -37.605 31.991 -8.026 1.00 56.97 554 GLN C N 1
ATOM 4984 C CA . GLN C 1 154 ? -37.922 32.998 -7.021 1.00 60.07 554 GLN C CA 1
ATOM 4985 C C . GLN C 1 154 ? -36.798 33.159 -6.006 1.00 62.22 554 GLN C C 1
ATOM 4986 O O . GLN C 1 154 ? -36.771 34.130 -5.259 1.00 62.62 554 GLN C O 1
ATOM 4992 N N . LYS C 1 155 ? -35.879 32.200 -5.969 1.00 65.05 555 LYS C N 1
ATOM 4993 C CA . LYS C 1 155 ? -34.675 32.304 -5.139 1.00 67.97 555 LYS C CA 1
ATOM 4994 C C . LYS C 1 155 ? -35.005 32.750 -3.710 1.00 66.48 555 LYS C C 1
ATOM 4995 O O . LYS C 1 155 ? -34.399 33.671 -3.169 1.00 68.17 555 LYS C O 1
ATOM 5001 N N . ARG C 1 156 ? -35.972 32.072 -3.110 1.00 64.56 556 ARG C N 1
ATOM 5002 C CA . ARG C 1 156 ? -36.478 32.437 -1.802 1.00 64.96 556 ARG C CA 1
ATOM 5003 C C . ARG C 1 156 ? -35.651 31.767 -0.712 1.00 63.69 556 ARG C C 1
ATOM 5004 O O . ARG C 1 156 ? -35.147 30.659 -0.904 1.00 60.54 556 ARG C O 1
ATOM 5012 N N . ILE C 1 157 ? -35.509 32.449 0.426 1.00 65.05 557 ILE C N 1
ATOM 5013 C CA . ILE C 1 157 ? -34.690 31.962 1.546 1.00 65.04 557 ILE C CA 1
ATOM 5014 C C . ILE C 1 157 ? -35.563 31.236 2.566 1.00 62.31 557 ILE C C 1
ATOM 5015 O O . ILE C 1 157 ? -36.521 31.808 3.070 1.00 61.92 557 ILE C O 1
ATOM 5020 N N . LEU C 1 158 ? -35.224 29.984 2.871 1.00 60.27 558 LEU C N 1
ATOM 5021 C CA . LEU C 1 158 ? -35.950 29.210 3.876 1.00 58.37 558 LEU C CA 1
ATOM 5022 C C . LEU C 1 158 ? -35.101 28.989 5.117 1.00 58.07 558 LEU C C 1
ATOM 5023 O O . LEU C 1 158 ? -33.897 28.788 5.024 1.00 56.98 558 LEU C O 1
ATOM 5028 N N . ASP C 1 159 ? -35.738 29.026 6.284 1.00 59.08 559 ASP C N 1
ATOM 5029 C CA . ASP C 1 159 ? -35.112 28.530 7.509 1.00 58.27 559 ASP C CA 1
ATOM 5030 C C . ASP C 1 159 ? -34.998 27.006 7.464 1.00 55.08 559 ASP C C 1
ATOM 5031 O O . ASP C 1 159 ? -35.656 26.339 6.670 1.00 52.66 559 ASP C O 1
ATOM 5036 N N . LEU C 1 160 ? -34.154 26.463 8.323 1.00 55.22 560 LEU C N 1
ATOM 5037 C CA . LEU C 1 160 ? -33.902 25.040 8.338 1.00 54.30 560 LEU C CA 1
ATOM 5038 C C . LEU C 1 160 ? -35.177 24.246 8.609 1.00 54.07 560 LEU C C 1
ATOM 5039 O O . LEU C 1 160 ? -35.341 23.159 8.079 1.00 53.41 560 LEU C O 1
ATOM 5044 N N . GLN C 1 161 ? -36.086 24.774 9.418 1.00 55.47 561 GLN C N 1
ATOM 5045 C CA . GLN C 1 161 ? -37.293 24.024 9.744 1.00 56.72 561 GLN C CA 1
ATOM 5046 C C . GLN C 1 161 ? -38.202 23.819 8.516 1.00 54.54 561 GLN C C 1
ATOM 5047 O O . GLN C 1 161 ? -38.698 22.713 8.282 1.00 53.01 561 GLN C O 1
ATOM 5053 N N . SER C 1 162 ? -38.408 24.882 7.741 1.00 52.74 562 SER C N 1
ATOM 5054 C CA . SER C 1 162 ? -39.195 24.813 6.508 1.00 50.19 562 SER C CA 1
ATOM 5055 C C . SER C 1 162 ? -38.578 23.849 5.496 1.00 47.97 562 SER C C 1
ATOM 5056 O O . SER C 1 162 ? -39.295 23.154 4.759 1.00 45.25 562 SER C O 1
ATOM 5059 N N . LYS C 1 163 ? -37.245 23.842 5.450 1.00 47.09 563 LYS C N 1
ATOM 5060 C CA . LYS C 1 163 ? -36.498 22.930 4.596 1.00 45.77 563 LYS C CA 1
ATOM 5061 C C . LYS C 1 163 ? -36.781 21.474 4.969 1.00 44.18 563 LYS C C 1
ATOM 5062 O O . LYS C 1 163 ? -37.071 20.641 4.103 1.00 43.12 563 LYS C O 1
ATOM 5068 N N . LEU C 1 164 ? -36.729 21.183 6.259 1.00 43.16 564 LEU C N 1
ATOM 5069 C CA . LEU C 1 164 ? -36.849 19.820 6.733 1.00 42.70 564 LEU C CA 1
ATOM 5070 C C . LEU C 1 164 ? -38.268 19.307 6.686 1.00 40.93 564 LEU C C 1
ATOM 5071 O O . LEU C 1 164 ? -38.488 18.097 6.635 1.00 39.60 564 LEU C O 1
ATOM 5076 N N . ILE C 1 165 ? -39.238 20.211 6.707 1.00 39.65 565 ILE C N 1
ATOM 5077 C CA . ILE C 1 165 ? -40.624 19.795 6.528 1.00 38.56 565 ILE C CA 1
ATOM 5078 C C . ILE C 1 165 ? -40.827 19.276 5.103 1.00 36.16 565 ILE C C 1
ATOM 5079 O O . ILE C 1 165 ? -41.404 18.212 4.897 1.00 36.93 565 ILE C O 1
ATOM 5084 N N . ILE C 1 166 ? -40.315 20.009 4.125 1.00 34.10 566 ILE C N 1
ATOM 5085 C CA . ILE C 1 166 ? -40.421 19.599 2.737 1.00 32.34 566 ILE C CA 1
ATOM 5086 C C . ILE C 1 166 ? -39.710 18.263 2.565 1.00 31.03 566 ILE C C 1
ATOM 5087 O O . ILE C 1 166 ? -40.256 17.323 1.990 1.00 29.87 566 ILE C O 1
ATOM 5092 N N . ALA C 1 167 ? -38.482 18.193 3.057 1.00 30.69 567 ALA C N 1
ATOM 5093 C CA . ALA C 1 167 ? -37.704 16.963 2.963 1.00 30.97 567 ALA C CA 1
ATOM 5094 C C . ALA C 1 167 ? -38.440 15.780 3.589 1.00 30.79 567 ALA C C 1
ATOM 5095 O O . ALA C 1 167 ? -38.430 14.679 3.045 1.00 29.59 567 ALA C O 1
ATOM 5097 N N . VAL C 1 168 ? -39.077 16.019 4.727 1.00 31.28 568 VAL C N 1
ATOM 5098 C CA . VAL C 1 168 ? -39.801 14.967 5.433 1.00 32.12 568 VAL C CA 1
ATOM 5099 C C . VAL C 1 168 ? -41.071 14.549 4.716 1.00 30.62 568 VAL C C 1
ATOM 5100 O O . VAL C 1 168 ? -41.384 13.360 4.649 1.00 30.45 568 VAL C O 1
ATOM 5104 N N . ASP C 1 169 ? -41.813 15.518 4.188 1.00 29.51 569 ASP C N 1
ATOM 5105 C CA . ASP C 1 169 ? -43.031 15.200 3.462 1.00 28.42 569 ASP C CA 1
ATOM 5106 C C . ASP C 1 169 ? -42.694 14.370 2.232 1.00 27.27 569 ASP C C 1
ATOM 5107 O O . ASP C 1 169 ? -43.373 13.375 1.938 1.00 26.43 569 ASP C O 1
ATOM 5112 N N . VAL C 1 170 ? -41.631 14.774 1.531 1.00 26.62 570 VAL C N 1
ATOM 5113 C CA . VAL C 1 170 ? -41.167 14.063 0.336 1.00 26.23 570 VAL C CA 1
ATOM 5114 C C . VAL C 1 170 ? -40.793 12.626 0.686 1.00 26.32 570 VAL C C 1
ATOM 5115 O O . VAL C 1 170 ? -41.209 11.675 0.031 1.00 25.64 570 VAL C O 1
ATOM 5119 N N . ALA C 1 171 ? -40.038 12.491 1.758 1.00 28.04 571 ALA C N 1
ATOM 5120 C CA . ALA C 1 171 ? -39.530 11.210 2.200 1.00 29.32 571 ALA C CA 1
ATOM 5121 C C . ALA C 1 171 ? -40.695 10.303 2.547 1.00 30.14 571 ALA C C 1
ATOM 5122 O O . ALA C 1 171 ? -40.737 9.132 2.145 1.00 28.94 571 ALA C O 1
ATOM 5124 N N . LYS C 1 172 ? -41.659 10.859 3.268 1.00 31.67 572 LYS C N 1
ATOM 5125 C CA . LYS C 1 172 ? -42.856 10.098 3.606 1.00 33.55 572 LYS C CA 1
ATOM 5126 C C . LYS C 1 172 ? -43.627 9.651 2.355 1.00 31.86 572 LYS C C 1
ATOM 5127 O O . LYS C 1 172 ? -44.149 8.533 2.309 1.00 31.64 572 LYS C O 1
ATOM 5133 N N . GLY C 1 173 ? -43.693 10.525 1.354 1.00 30.34 573 GLY C N 1
ATOM 5134 C CA . GLY C 1 173 ? -44.402 10.213 0.128 1.00 29.17 573 GLY C CA 1
ATOM 5135 C C . GLY C 1 173 ? -43.786 9.007 -0.543 1.00 28.81 573 GLY C C 1
ATOM 5136 O O . GLY C 1 173 ? -44.498 8.093 -0.982 1.00 27.74 573 GLY C O 1
ATOM 5137 N N . MET C 1 174 ? -42.451 9.010 -0.607 1.00 28.74 574 MET C N 1
ATOM 5138 C CA . MET C 1 174 ? -41.687 7.921 -1.234 1.00 28.29 574 MET C CA 1
ATOM 5139 C C . MET C 1 174 ? -41.797 6.629 -0.419 1.00 28.91 574 MET C C 1
ATOM 5140 O O . MET C 1 174 ? -41.927 5.547 -0.967 1.00 28.84 574 MET C O 1
ATOM 5145 N N . GLU C 1 175 ? -41.752 6.747 0.897 1.00 29.84 575 GLU C N 1
ATOM 5146 C CA . GLU C 1 175 ? -41.944 5.597 1.741 1.00 31.49 575 GLU C CA 1
ATOM 5147 C C . GLU C 1 175 ? -43.291 4.955 1.469 1.00 31.16 575 GLU C C 1
ATOM 5148 O O . GLU C 1 175 ? -43.405 3.732 1.454 1.00 31.78 575 GLU C O 1
ATOM 5154 N N . TYR C 1 176 ? -44.314 5.776 1.272 1.00 30.50 576 TYR C N 1
ATOM 5155 C CA . TYR C 1 176 ? -45.669 5.261 1.023 1.00 30.54 576 TYR C CA 1
ATOM 5156 C C . TYR C 1 176 ? -45.712 4.397 -0.221 1.00 30.32 576 TYR C C 1
ATOM 5157 O O . TYR C 1 176 ? -46.227 3.266 -0.179 1.00 30.36 576 TYR C O 1
ATOM 5166 N N . LEU C 1 177 ? -45.181 4.954 -1.319 1.00 29.63 577 LEU C N 1
ATOM 5167 C CA . LEU C 1 177 ? -45.117 4.262 -2.611 1.00 29.12 577 LEU C CA 1
ATOM 5168 C C . LEU C 1 177 ? -44.358 2.955 -2.436 1.00 30.21 577 LEU C C 1
ATOM 5169 O O . LEU C 1 177 ? -44.821 1.885 -2.842 1.00 30.97 577 LEU C O 1
ATOM 5174 N N . HIS C 1 178 ? -43.190 3.051 -1.819 1.00 30.93 578 HIS C N 1
ATOM 5175 C CA . HIS C 1 178 ? -42.284 1.914 -1.727 1.00 32.40 578 HIS C CA 1
ATOM 5176 C C . HIS C 1 178 ? -42.816 0.751 -0.894 1.00 35.30 578 HIS C C 1
ATOM 5177 O O . HIS C 1 178 ? -42.463 -0.401 -1.146 1.00 37.36 578 HIS C O 1
ATOM 5184 N N . ASN C 1 179 ? -43.664 1.041 0.082 1.00 37.54 579 ASN C N 1
ATOM 5185 C CA . ASN C 1 179 ? -44.174 -0.005 0.959 1.00 40.35 579 ASN C CA 1
ATOM 5186 C C . ASN C 1 179 ? -45.638 -0.349 0.675 1.00 40.85 579 ASN C C 1
ATOM 5187 O O . ASN C 1 179 ? -46.302 -0.917 1.526 1.00 42.86 579 ASN C O 1
ATOM 5192 N N . LEU C 1 180 ? -46.142 -0.034 -0.513 1.00 40.66 580 LEU C N 1
ATOM 5193 C CA . LEU C 1 180 ? -47.459 -0.544 -0.916 1.00 42.84 580 LEU C CA 1
ATOM 5194 C C . LEU C 1 180 ? -47.391 -2.071 -1.074 1.00 46.19 580 LEU C C 1
ATOM 5195 O O . LEU C 1 180 ? -46.300 -2.645 -1.209 1.00 46.11 580 LEU C O 1
ATOM 5200 N N . THR C 1 181 ? -48.556 -2.722 -1.049 1.00 49.80 581 THR C N 1
ATOM 5201 C CA . THR C 1 181 ? -48.637 -4.175 -1.259 1.00 54.78 581 THR C CA 1
ATOM 5202 C C . THR C 1 181 ? -47.921 -4.491 -2.556 1.00 54.59 581 THR C C 1
ATOM 5203 O O . THR C 1 181 ? -47.197 -5.481 -2.643 1.00 56.13 581 THR C O 1
ATOM 5207 N N . GLN C 1 182 ? -48.145 -3.639 -3.552 1.00 55.47 582 GLN C N 1
ATOM 5208 C CA . GLN C 1 182 ? -47.424 -3.682 -4.815 1.00 57.37 582 GLN C CA 1
ATOM 5209 C C . GLN C 1 182 ? -46.618 -2.387 -4.993 1.00 53.43 582 GLN C C 1
ATOM 5210 O O . GLN C 1 182 ? -47.157 -1.386 -5.471 1.00 50.55 582 GLN C O 1
ATOM 5216 N N . PRO C 1 183 ? -45.326 -2.402 -4.592 1.00 50.10 583 PRO C N 1
ATOM 5217 C CA . PRO C 1 183 ? -44.511 -1.190 -4.597 1.00 47.05 583 PRO C CA 1
ATOM 5218 C C . PRO C 1 183 ? -44.475 -0.487 -5.927 1.00 44.23 583 PRO C C 1
ATOM 5219 O O . PRO C 1 183 ? -44.388 -1.123 -6.981 1.00 42.54 583 PRO C O 1
ATOM 5223 N N . ILE C 1 184 ? -44.538 0.834 -5.836 1.00 42.80 584 ILE C N 1
ATOM 5224 C CA . ILE C 1 184 ? -44.401 1.726 -6.970 1.00 40.43 584 ILE C CA 1
ATOM 5225 C C . ILE C 1 184 ? -43.066 2.436 -6.844 1.00 39.84 584 ILE C C 1
ATOM 5226 O O . ILE C 1 184 ? -42.684 2.901 -5.766 1.00 38.99 584 ILE C O 1
ATOM 5231 N N . ILE C 1 185 ? -42.361 2.510 -7.958 1.00 39.07 585 ILE C N 1
ATOM 5232 C CA . ILE C 1 185 ? -41.155 3.290 -8.042 1.00 38.07 585 ILE C CA 1
ATOM 5233 C C . ILE C 1 185 ? -41.471 4.512 -8.871 1.00 33.74 585 ILE C C 1
ATOM 5234 O O . ILE C 1 185 ? -42.135 4.390 -9.896 1.00 34.45 585 ILE C O 1
ATOM 5239 N N . HIS C 1 186 ? -40.941 5.665 -8.471 1.00 30.12 586 HIS C N 1
ATOM 5240 C CA . HIS C 1 186 ? -41.250 6.928 -9.126 1.00 27.28 586 HIS C CA 1
ATOM 5241 C C . HIS C 1 186 ? -40.435 7.159 -10.383 1.00 27.87 586 HIS C C 1
ATOM 5242 O O . HIS C 1 186 ? -41.002 7.510 -11.429 1.00 28.53 586 HIS C O 1
ATOM 5249 N N . ARG C 1 187 ? -39.111 7.023 -10.253 1.00 28.12 587 ARG C N 1
ATOM 5250 C CA . ARG C 1 187 ? -38.138 7.085 -11.373 1.00 28.56 587 ARG C CA 1
ATOM 5251 C C . ARG C 1 187 ? -37.838 8.435 -11.998 1.00 27.07 587 ARG C C 1
ATOM 5252 O O . ARG C 1 187 ? -37.169 8.492 -13.010 1.00 27.49 587 ARG C O 1
ATOM 5260 N N . ASP C 1 188 ? -38.310 9.511 -11.413 1.00 25.57 588 ASP C N 1
ATOM 5261 C CA . ASP C 1 188 ? -38.152 10.832 -12.025 1.00 25.50 588 ASP C CA 1
ATOM 5262 C C . ASP C 1 188 ? -38.270 11.895 -10.944 1.00 24.86 588 ASP C C 1
ATOM 5263 O O . ASP C 1 188 ? -38.765 12.993 -11.177 1.00 24.03 588 ASP C O 1
ATOM 5268 N N . LEU C 1 189 ? -37.790 11.544 -9.757 1.00 24.44 589 LEU C N 1
ATOM 5269 C CA . LEU C 1 189 ? -37.867 12.411 -8.612 1.00 24.71 589 LEU C CA 1
ATOM 5270 C C . LEU C 1 189 ? -36.850 13.528 -8.777 1.00 24.89 589 LEU C C 1
ATOM 5271 O O . LEU C 1 189 ? -35.652 13.282 -8.892 1.00 25.45 589 LEU C O 1
ATOM 5276 N N . ASN C 1 190 ? -37.353 14.747 -8.802 1.00 24.62 590 ASN C N 1
ATOM 5277 C CA . ASN C 1 190 ? -36.524 15.925 -8.886 1.00 25.42 590 ASN C CA 1
ATOM 5278 C C . ASN C 1 190 ? -37.340 17.082 -8.340 1.00 25.22 590 ASN C C 1
ATOM 5279 O O . ASN C 1 190 ? -38.489 16.876 -7.911 1.00 24.63 590 ASN C O 1
ATOM 5284 N N . SER C 1 191 ? -36.775 18.286 -8.362 1.00 25.34 591 SER C N 1
ATOM 5285 C CA . SER C 1 191 ? -37.437 19.414 -7.704 1.00 25.80 591 SER C CA 1
ATOM 5286 C C . SER C 1 191 ? -38.629 19.975 -8.521 1.00 26.80 591 SER C C 1
ATOM 5287 O O . SER C 1 191 ? -39.486 20.686 -7.964 1.00 27.50 591 SER C O 1
ATOM 5290 N N . HIS C 1 192 ? -38.700 19.655 -9.817 1.00 26.95 592 HIS C N 1
ATOM 5291 C CA . HIS C 1 192 ? -39.847 20.068 -10.629 1.00 27.62 592 HIS C CA 1
ATOM 5292 C C . HIS C 1 192 ? -41.065 19.263 -10.226 1.00 27.67 592 HIS C C 1
ATOM 5293 O O . HIS C 1 192 ? -42.193 19.734 -10.349 1.00 27.53 592 HIS C O 1
ATOM 5300 N N . ASN C 1 193 ? -40.817 18.050 -9.735 1.00 27.97 593 ASN C N 1
ATOM 5301 C CA . ASN C 1 193 ? -41.861 17.095 -9.388 1.00 27.76 593 ASN C CA 1
ATOM 5302 C C . ASN C 1 193 ? -42.172 17.025 -7.887 1.00 27.47 593 ASN C C 1
ATOM 5303 O O . ASN C 1 193 ? -42.829 16.094 -7.410 1.00 27.30 593 ASN C O 1
ATOM 5308 N N . ILE C 1 194 ? -41.706 18.025 -7.152 1.00 27.50 594 ILE C N 1
ATOM 5309 C CA . ILE C 1 194 ? -42.062 18.219 -5.749 1.00 27.31 594 ILE C CA 1
ATOM 5310 C C . ILE C 1 194 ? -42.861 19.526 -5.655 1.00 27.43 594 ILE C C 1
ATOM 5311 O O . ILE C 1 194 ? -42.366 20.606 -6.002 1.00 27.19 594 ILE C O 1
ATOM 5316 N N . LEU C 1 195 ? -44.105 19.431 -5.209 1.00 27.54 595 LEU C N 1
ATOM 5317 C CA . LEU C 1 195 ? -45.000 20.586 -5.235 1.00 28.15 595 LEU C CA 1
ATOM 5318 C C . LEU C 1 195 ? -45.236 21.074 -3.824 1.00 29.57 595 LEU C C 1
ATOM 5319 O O . LEU C 1 195 ? -45.212 20.279 -2.876 1.00 29.78 595 LEU C O 1
ATOM 5324 N N . LEU C 1 196 ? -45.482 22.374 -3.680 1.00 31.16 596 LEU C N 1
ATOM 5325 C CA . LEU C 1 196 ? -45.574 22.989 -2.348 1.00 32.92 596 LEU C CA 1
ATOM 5326 C C . LEU C 1 196 ? -46.911 23.692 -2.046 1.00 34.93 596 LEU C C 1
ATOM 5327 O O . LEU C 1 196 ? -47.292 24.638 -2.718 1.00 35.90 596 LEU C O 1
ATOM 5332 N N . TYR C 1 197 ? -47.611 23.219 -1.023 1.00 36.54 597 TYR C N 1
ATOM 5333 C CA . TYR C 1 197 ? -48.670 23.990 -0.388 1.00 38.55 597 TYR C CA 1
ATOM 5334 C C . TYR C 1 197 ? -48.115 25.273 0.266 1.00 41.49 597 TYR C C 1
ATOM 5335 O O . TYR C 1 197 ? -46.985 25.302 0.752 1.00 42.59 597 TYR C O 1
ATOM 5344 N N . GLU C 1 198 ? -48.932 26.317 0.305 1.00 44.36 598 GLU C N 1
ATOM 5345 C CA . GLU C 1 198 ? -48.581 27.550 1.019 1.00 47.14 598 GLU C CA 1
ATOM 5346 C C . GLU C 1 198 ? -48.388 27.360 2.527 1.00 45.59 598 GLU C C 1
ATOM 5347 O O . GLU C 1 198 ? -47.617 28.088 3.149 1.00 44.50 598 GLU C O 1
ATOM 5353 N N . ASP C 1 199 ? -49.067 26.371 3.110 1.00 44.54 599 ASP C N 1
ATOM 5354 C CA . ASP C 1 199 ? -48.815 25.987 4.507 1.00 43.32 599 ASP C CA 1
ATOM 5355 C C . ASP C 1 199 ? -47.426 25.357 4.715 1.00 42.37 599 ASP C C 1
ATOM 5356 O O . ASP C 1 199 ? -47.084 24.980 5.834 1.00 41.72 599 ASP C O 1
ATOM 5361 N N . GLY C 1 200 ? -46.649 25.218 3.637 1.00 41.33 600 GLY C N 1
ATOM 5362 C CA . GLY C 1 200 ? -45.257 24.773 3.718 1.00 40.79 600 GLY C CA 1
ATOM 5363 C C . GLY C 1 200 ? -45.041 23.265 3.613 1.00 39.62 600 GLY C C 1
ATOM 5364 O O . GLY C 1 200 ? -43.906 22.801 3.694 1.00 38.88 600 GLY C O 1
ATOM 5365 N N . HIS C 1 201 ? -46.114 22.494 3.453 1.00 38.77 601 HIS C N 1
ATOM 5366 C CA . HIS C 1 201 ? -45.995 21.053 3.198 1.00 38.59 601 HIS C CA 1
ATOM 5367 C C . HIS C 1 201 ? -45.769 20.765 1.706 1.00 35.58 601 HIS C C 1
ATOM 5368 O O . HIS C 1 201 ? -45.854 21.662 0.872 1.00 35.57 601 HIS C O 1
ATOM 5375 N N . ALA C 1 202 ? -45.462 19.518 1.378 1.00 32.66 602 ALA C N 1
ATOM 5376 C CA . ALA C 1 202 ? -45.070 19.174 0.022 1.00 30.91 602 ALA C CA 1
ATOM 5377 C C . ALA C 1 202 ? -45.666 17.844 -0.403 1.00 29.40 602 ALA C C 1
ATOM 5378 O O . ALA C 1 202 ? -45.992 16.991 0.442 1.00 28.81 602 ALA C O 1
ATOM 5380 N N . VAL C 1 203 ? -45.807 17.671 -1.714 1.00 27.65 603 VAL C N 1
ATOM 5381 C CA . VAL C 1 203 ? -46.283 16.411 -2.253 1.00 27.08 603 VAL C CA 1
ATOM 5382 C C . VAL C 1 203 ? -45.438 16.049 -3.462 1.00 26.58 603 VAL C C 1
ATOM 5383 O O . VAL C 1 203 ? -44.915 16.926 -4.159 1.00 27.00 603 VAL C O 1
ATOM 5387 N N . VAL C 1 204 ? -45.309 14.744 -3.681 1.00 25.79 604 VAL C N 1
ATOM 5388 C CA . VAL C 1 204 ? -44.605 14.200 -4.821 1.00 24.99 604 VAL C CA 1
ATOM 5389 C C . VAL C 1 204 ? -45.546 14.151 -5.995 1.00 24.81 604 VAL C C 1
ATOM 5390 O O . VAL C 1 204 ? -46.595 13.555 -5.918 1.00 25.01 604 VAL C O 1
ATOM 5394 N N . ALA C 1 205 ? -45.151 14.742 -7.110 1.00 25.81 605 ALA C N 1
ATOM 5395 C CA . ALA C 1 205 ? -46.044 14.822 -8.286 1.00 26.01 605 ALA C CA 1
ATOM 5396 C C . ALA C 1 205 ? -45.482 14.116 -9.538 1.00 25.92 605 ALA C C 1
ATOM 5397 O O . ALA C 1 205 ? -44.327 13.695 -9.563 1.00 24.65 605 ALA C O 1
ATOM 5399 N N . ASP C 1 206 ? -46.341 13.987 -10.554 1.00 26.60 606 ASP C N 1
ATOM 5400 C CA . ASP C 1 206 ? -45.968 13.469 -11.871 1.00 27.21 606 ASP C CA 1
ATOM 5401 C C . ASP C 1 206 ? -45.479 12.018 -11.845 1.00 26.51 606 ASP C C 1
ATOM 5402 O O . ASP C 1 206 ? -44.297 11.759 -11.655 1.00 25.86 606 ASP C O 1
ATOM 5407 N N . PHE C 1 207 ? -46.398 11.092 -12.095 1.00 26.40 607 PHE C N 1
ATOM 5408 C CA . PHE C 1 207 ? -46.103 9.660 -12.065 1.00 26.83 607 PHE C CA 1
ATOM 5409 C C . PHE C 1 207 ? -45.946 9.055 -13.473 1.00 28.31 607 PHE C C 1
ATOM 5410 O O . PHE C 1 207 ? -45.993 7.831 -13.649 1.00 28.24 607 PHE C O 1
ATOM 5418 N N . GLY C 1 208 ? -45.717 9.926 -14.461 1.00 29.99 608 GLY C N 1
ATOM 5419 C CA . GLY C 1 208 ? -45.541 9.518 -15.860 1.00 30.82 608 GLY C CA 1
ATOM 5420 C C . GLY C 1 208 ? -44.379 8.587 -16.156 1.00 31.86 608 GLY C C 1
ATOM 5421 O O . GLY C 1 208 ? -44.378 7.909 -17.183 1.00 33.33 608 GLY C O 1
ATOM 5422 N N . GLU C 1 209 ? -43.379 8.557 -15.279 1.00 32.82 609 GLU C N 1
ATOM 5423 C CA . GLU C 1 209 ? -42.276 7.607 -15.406 1.00 33.82 609 GLU C CA 1
ATOM 5424 C C . GLU C 1 209 ? -42.402 6.419 -14.461 1.00 32.77 609 GLU C C 1
ATOM 5425 O O . GLU C 1 209 ? -41.626 5.497 -14.552 1.00 33.52 609 GLU C O 1
ATOM 5431 N N . SER C 1 210 ? -43.387 6.437 -13.576 1.00 33.13 610 SER C N 1
ATOM 5432 C CA . SER C 1 210 ? -43.534 5.405 -12.545 1.00 34.29 610 SER C CA 1
ATOM 5433 C C . SER C 1 210 ? -43.898 4.034 -13.089 1.00 35.43 610 SER C C 1
ATOM 5434 O O . SER C 1 210 ? -44.619 3.903 -14.087 1.00 34.40 610 SER C O 1
ATOM 5437 N N . ARG C 1 211 ? -43.380 3.017 -12.415 1.00 36.56 611 ARG C N 1
ATOM 5438 C CA . ARG C 1 211 ? -43.665 1.629 -12.735 1.00 37.92 611 ARG C CA 1
ATOM 5439 C C . ARG C 1 211 ? -43.997 0.922 -11.438 1.00 38.15 611 ARG C C 1
ATOM 5440 O O . ARG C 1 211 ? -43.537 1.313 -10.358 1.00 37.24 611 ARG C O 1
ATOM 5448 N N . PHE C 1 212 ? -44.768 -0.148 -11.550 1.00 39.77 612 PHE C N 1
ATOM 5449 C CA . PHE C 1 212 ? -44.874 -1.109 -10.464 1.00 40.62 612 PHE C CA 1
ATOM 5450 C C . PHE C 1 212 ? -43.577 -1.907 -10.425 1.00 42.94 612 PHE C C 1
ATOM 5451 O O . PHE C 1 212 ? -43.223 -2.559 -11.387 1.00 42.20 612 PHE C O 1
ATOM 5459 N N . LEU C 1 213 ? -42.859 -1.824 -9.316 1.00 47.20 613 LEU C N 1
ATOM 5460 C CA . LEU C 1 213 ? -41.741 -2.714 -9.067 1.00 50.92 613 LEU C CA 1
ATOM 5461 C C . LEU C 1 213 ? -42.218 -4.158 -9.228 1.00 56.17 613 LEU C C 1
ATOM 5462 O O . LEU C 1 213 ? -43.201 -4.563 -8.588 1.00 55.89 613 LEU C O 1
ATOM 5467 N N . GLN C 1 214 ? -41.548 -4.918 -10.095 1.00 63.22 614 GLN C N 1
ATOM 5468 C CA . GLN C 1 214 ? -41.842 -6.357 -10.254 1.00 72.57 614 GLN C CA 1
ATOM 5469 C C . GLN C 1 214 ? -41.120 -7.151 -9.136 1.00 77.59 614 GLN C C 1
ATOM 5470 O O . GLN C 1 214 ? -39.989 -6.807 -8.764 1.00 76.39 614 GLN C O 1
ATOM 5472 N N . SER C 1 215 ? -41.781 -8.191 -8.606 1.00 83.34 615 SER C N 1
ATOM 5473 C CA . SER C 1 215 ? -41.330 -8.910 -7.382 1.00 83.40 615 SER C CA 1
ATOM 5474 C C . SER C 1 215 ? -39.984 -9.623 -7.546 1.00 81.97 615 SER C C 1
ATOM 5475 O O . SER C 1 215 ? -39.763 -10.339 -8.520 1.00 81.78 615 SER C O 1
ATOM 5477 N N . GLY C 1 226 ? -22.681 -12.285 -19.507 1.00 77.17 626 GLY C N 1
ATOM 5478 C CA . GLY C 1 226 ? -21.341 -12.873 -19.417 1.00 76.44 626 GLY C CA 1
ATOM 5479 C C . GLY C 1 226 ? -20.938 -13.265 -18.008 1.00 73.68 626 GLY C C 1
ATOM 5480 O O . GLY C 1 226 ? -21.783 -13.334 -17.119 1.00 72.46 626 GLY C O 1
ATOM 5481 N N . ASN C 1 227 ? -19.652 -13.549 -17.809 1.00 70.34 627 ASN C N 1
ATOM 5482 C CA . ASN C 1 227 ? -19.125 -13.736 -16.462 1.00 68.08 627 ASN C CA 1
ATOM 5483 C C . ASN C 1 227 ? -18.740 -12.382 -15.860 1.00 65.05 627 ASN C C 1
ATOM 5484 O O . ASN C 1 227 ? -18.050 -11.578 -16.498 1.00 59.79 627 ASN C O 1
ATOM 5489 N N . LEU C 1 228 ? -19.158 -12.171 -14.611 1.00 62.36 628 LEU C N 1
ATOM 5490 C CA . LEU C 1 228 ? -19.106 -10.859 -13.947 1.00 59.18 628 LEU C CA 1
ATOM 5491 C C . LEU C 1 228 ? -17.706 -10.379 -13.480 1.00 55.13 628 LEU C C 1
ATOM 5492 O O . LEU C 1 228 ? -17.471 -9.178 -13.341 1.00 52.92 628 LEU C O 1
ATOM 5497 N N . ARG C 1 229 ? -16.785 -11.306 -13.245 1.00 51.63 629 ARG C N 1
ATOM 5498 C CA . ARG C 1 229 ? -15.460 -10.970 -12.720 1.00 49.50 629 ARG C CA 1
ATOM 5499 C C . ARG C 1 229 ? -14.632 -10.093 -13.644 1.00 45.32 629 ARG C C 1
ATOM 5500 O O . ARG C 1 229 ? -13.771 -9.350 -13.185 1.00 44.56 629 ARG C O 1
ATOM 5508 N N . TRP C 1 230 ? -14.876 -10.201 -14.946 1.00 42.91 630 TRP C N 1
ATOM 5509 C CA . TRP C 1 230 ? -14.109 -9.458 -15.939 1.00 40.70 630 TRP C CA 1
ATOM 5510 C C . TRP C 1 230 ? -14.906 -8.310 -16.573 1.00 40.03 630 TRP C C 1
ATOM 5511 O O . TRP C 1 230 ? -14.388 -7.616 -17.429 1.00 39.65 630 TRP C O 1
ATOM 5522 N N . MET C 1 231 ? -16.152 -8.107 -16.162 1.00 40.45 631 MET C N 1
ATOM 5523 C CA . MET C 1 231 ? -16.973 -7.019 -16.699 1.00 42.01 631 MET C CA 1
ATOM 5524 C C . MET C 1 231 ? -16.493 -5.608 -16.340 1.00 42.63 631 MET C C 1
ATOM 5525 O O . MET C 1 231 ? -15.967 -5.350 -15.246 1.00 44.12 631 MET C O 1
ATOM 5530 N N . ALA C 1 232 ? -16.748 -4.690 -17.261 1.00 42.34 632 ALA C N 1
ATOM 5531 C CA . ALA C 1 232 ? -16.613 -3.267 -17.006 1.00 43.01 632 ALA C CA 1
ATOM 5532 C C . ALA C 1 232 ? -17.726 -2.788 -16.079 1.00 43.48 632 ALA C C 1
ATOM 5533 O O . ALA C 1 232 ? -18.882 -3.190 -16.260 1.00 43.82 632 ALA C O 1
ATOM 5535 N N . PRO C 1 233 ? -17.399 -1.887 -15.124 1.00 43.60 633 PRO C N 1
ATOM 5536 C CA . PRO C 1 233 ? -18.376 -1.378 -14.159 1.00 42.50 633 PRO C CA 1
ATOM 5537 C C . PRO C 1 233 ? -19.658 -0.888 -14.795 1.00 41.51 633 PRO C C 1
ATOM 5538 O O . PRO C 1 233 ? -20.729 -1.129 -14.254 1.00 42.81 633 PRO C O 1
ATOM 5542 N N . GLU C 1 234 ? -19.555 -0.203 -15.927 1.00 41.31 634 GLU C N 1
ATOM 5543 C CA . GLU C 1 234 ? -20.744 0.290 -16.630 1.00 41.76 634 GLU C CA 1
ATOM 5544 C C . GLU C 1 234 ? -21.498 -0.811 -17.422 1.00 45.73 634 GLU C C 1
ATOM 5545 O O . GLU C 1 234 ? -22.555 -0.549 -18.005 1.00 48.06 634 GLU C O 1
ATOM 5551 N N . VAL C 1 235 ? -20.949 -2.021 -17.479 1.00 47.48 635 VAL C N 1
ATOM 5552 C CA . VAL C 1 235 ? -21.660 -3.144 -18.073 1.00 50.97 635 VAL C CA 1
ATOM 5553 C C . VAL C 1 235 ? -22.341 -3.979 -16.984 1.00 52.79 635 VAL C C 1
ATOM 5554 O O . VAL C 1 235 ? -23.465 -4.444 -17.165 1.00 51.57 635 VAL C O 1
ATOM 5558 N N . PHE C 1 236 ? -21.649 -4.169 -15.865 1.00 55.09 636 PHE C N 1
ATOM 5559 C CA . PHE C 1 236 ? -22.205 -4.834 -14.673 1.00 58.05 636 PHE C CA 1
ATOM 5560 C C . PHE C 1 236 ? -23.527 -4.208 -14.230 1.00 58.47 636 PHE C C 1
ATOM 5561 O O . PHE C 1 236 ? -24.469 -4.884 -13.811 1.00 60.98 636 PHE C O 1
ATOM 5569 N N . THR C 1 237 ? -23.569 -2.895 -14.320 1.00 57.99 637 THR C N 1
ATOM 5570 C CA . THR C 1 237 ? -24.693 -2.118 -13.859 1.00 57.46 637 THR C CA 1
ATOM 5571 C C . THR C 1 237 ? -25.916 -2.302 -14.772 1.00 59.32 637 THR C C 1
ATOM 5572 O O . THR C 1 237 ? -27.055 -2.171 -14.322 1.00 58.16 637 THR C O 1
ATOM 5576 N N . GLN C 1 238 ? -25.679 -2.633 -16.042 1.00 64.75 638 GLN C N 1
ATOM 5577 C CA . GLN C 1 238 ? -26.767 -2.930 -16.997 1.00 67.63 638 GLN C CA 1
ATOM 5578 C C . GLN C 1 238 ? -27.471 -4.273 -16.751 1.00 69.89 638 GLN C C 1
ATOM 5579 O O . GLN C 1 238 ? -28.495 -4.548 -17.372 1.00 67.21 638 GLN C O 1
ATOM 5585 N N . CYS C 1 239 ? -26.910 -5.099 -15.864 1.00 76.08 639 CYS C N 1
ATOM 5586 C CA . CYS C 1 239 ? -27.486 -6.398 -15.478 1.00 78.43 639 CYS C CA 1
ATOM 5587 C C . CYS C 1 239 ? -28.571 -6.300 -14.418 1.00 80.70 639 CYS C C 1
ATOM 5588 O O . CYS C 1 239 ? -29.296 -7.272 -14.181 1.00 80.88 639 CYS C O 1
ATOM 5591 N N . THR C 1 240 ? -28.651 -5.148 -13.753 1.00 79.91 640 THR C N 1
ATOM 5592 C CA . THR C 1 240 ? -29.652 -4.911 -12.722 1.00 77.74 640 THR C CA 1
ATOM 5593 C C . THR C 1 240 ? -30.723 -3.993 -13.276 1.00 76.13 640 THR C C 1
ATOM 5594 O O . THR C 1 240 ? -30.462 -3.225 -14.200 1.00 76.54 640 THR C O 1
ATOM 5598 N N . ARG C 1 241 ? -31.931 -4.081 -12.727 1.00 74.96 641 ARG C N 1
ATOM 5599 C CA . ARG C 1 241 ? -33.003 -3.153 -13.101 1.00 75.45 641 ARG C CA 1
ATOM 5600 C C . ARG C 1 241 ? -33.078 -2.010 -12.086 1.00 73.96 641 ARG C C 1
ATOM 5601 O O . ARG C 1 241 ? -32.414 -2.037 -11.034 1.00 68.22 641 ARG C O 1
ATOM 5603 N N . TYR C 1 242 ? -33.879 -1.001 -12.436 1.00 72.86 642 TYR C N 1
ATOM 5604 C CA . TYR C 1 242 ? -34.212 0.115 -11.540 1.00 66.61 642 TYR C CA 1
ATOM 5605 C C . TYR C 1 242 ? -34.814 -0.452 -10.231 1.00 66.39 642 TYR C C 1
ATOM 5606 O O . TYR C 1 242 ? -35.894 -1.062 -10.257 1.00 69.02 642 TYR C O 1
ATOM 5615 N N . THR C 1 243 ? -34.115 -0.272 -9.103 1.00 58.49 643 THR C N 1
ATOM 5616 C CA . THR C 1 243 ? -34.646 -0.673 -7.800 1.00 54.66 643 THR C CA 1
ATOM 5617 C C . THR C 1 243 ? -35.225 0.522 -7.041 1.00 51.81 643 THR C C 1
ATOM 5618 O O . THR C 1 243 ? -35.085 1.672 -7.470 1.00 50.87 643 THR C O 1
ATOM 5622 N N . ILE C 1 244 ? -35.871 0.247 -5.903 1.00 48.14 644 ILE C N 1
ATOM 5623 C CA . ILE C 1 244 ? -36.370 1.320 -5.034 1.00 45.08 644 ILE C CA 1
ATOM 5624 C C . ILE C 1 244 ? -35.250 2.307 -4.721 1.00 40.86 644 ILE C C 1
ATOM 5625 O O . ILE C 1 244 ? -35.504 3.497 -4.549 1.00 39.76 644 ILE C O 1
ATOM 5630 N N . LYS C 1 245 ? -34.021 1.795 -4.647 1.00 37.54 645 LYS C N 1
ATOM 5631 C CA . LYS C 1 245 ? -32.862 2.566 -4.185 1.00 35.35 645 LYS C CA 1
ATOM 5632 C C . LYS C 1 245 ? -32.399 3.666 -5.127 1.00 32.17 645 LYS C C 1
ATOM 5633 O O . LYS C 1 245 ? -31.729 4.599 -4.696 1.00 32.17 645 LYS C O 1
ATOM 5639 N N . ALA C 1 246 ? -32.761 3.580 -6.396 1.00 29.99 646 ALA C N 1
ATOM 5640 C CA . ALA C 1 246 ? -32.519 4.686 -7.315 1.00 28.45 646 ALA C CA 1
ATOM 5641 C C . ALA C 1 246 ? -33.350 5.937 -6.976 1.00 26.96 646 ALA C C 1
ATOM 5642 O O . ALA C 1 246 ? -32.895 7.041 -7.219 1.00 26.14 646 ALA C O 1
ATOM 5644 N N . ASP C 1 247 ? -34.554 5.762 -6.425 1.00 25.67 647 ASP C N 1
ATOM 5645 C CA . ASP C 1 247 ? -35.346 6.886 -5.940 1.00 25.03 647 ASP C CA 1
ATOM 5646 C C . ASP C 1 247 ? -34.661 7.581 -4.776 1.00 25.46 647 ASP C C 1
ATOM 5647 O O . ASP C 1 247 ? -34.684 8.826 -4.670 1.00 25.97 647 ASP C O 1
ATOM 5652 N N . VAL C 1 248 ? -34.062 6.767 -3.908 1.00 25.54 648 VAL C N 1
ATOM 5653 C CA . VAL C 1 248 ? -33.318 7.255 -2.738 1.00 25.78 648 VAL C CA 1
ATOM 5654 C C . VAL C 1 248 ? -32.139 8.129 -3.176 1.00 25.19 648 VAL C C 1
ATOM 5655 O O . VAL C 1 248 ? -31.879 9.159 -2.582 1.00 24.81 648 VAL C O 1
ATOM 5659 N N . PHE C 1 249 ? -31.438 7.714 -4.220 1.00 25.02 649 PHE C N 1
ATOM 5660 C CA . PHE C 1 249 ? -30.335 8.506 -4.746 1.00 25.55 649 PHE C CA 1
ATOM 5661 C C . PHE C 1 249 ? -30.889 9.864 -5.198 1.00 26.37 649 PHE C C 1
ATOM 5662 O O . PHE C 1 249 ? -30.411 10.920 -4.760 1.00 27.89 649 PHE C O 1
ATOM 5670 N N . SER C 1 250 ? -31.916 9.834 -6.044 1.00 26.01 650 SER C N 1
ATOM 5671 C CA . SER C 1 250 ? -32.511 11.066 -6.569 1.00 26.01 650 SER C CA 1
ATOM 5672 C C . SER C 1 250 ? -32.968 11.948 -5.412 1.00 26.70 650 SER C C 1
ATOM 5673 O O . SER C 1 250 ? -32.802 13.172 -5.454 1.00 27.28 650 SER C O 1
ATOM 5676 N N . TYR C 1 251 ? -33.526 11.331 -4.367 1.00 26.70 651 TYR C N 1
ATOM 5677 C CA . TYR C 1 251 ? -33.961 12.100 -3.201 1.00 26.75 651 TYR C CA 1
ATOM 5678 C C . TYR C 1 251 ? -32.781 12.831 -2.561 1.00 27.49 651 TYR C C 1
ATOM 5679 O O . TYR C 1 251 ? -32.881 14.018 -2.199 1.00 26.84 651 TYR C O 1
ATOM 5688 N N . ALA C 1 252 ? -31.663 12.114 -2.444 1.00 27.87 652 ALA C N 1
ATOM 5689 C CA . ALA C 1 252 ? -30.448 12.656 -1.830 1.00 28.42 652 ALA C CA 1
ATOM 5690 C C . ALA C 1 252 ? -30.003 13.960 -2.482 1.00 28.81 652 ALA C C 1
ATOM 5691 O O . ALA C 1 252 ? -29.672 14.917 -1.773 1.00 29.89 652 ALA C O 1
ATOM 5693 N N . LEU C 1 253 ? -30.028 14.018 -3.814 1.00 28.01 653 LEU C N 1
ATOM 5694 C CA . LEU C 1 253 ? -29.701 15.268 -4.509 1.00 28.17 653 LEU C CA 1
ATOM 5695 C C . LEU C 1 253 ? -30.719 16.357 -4.203 1.00 28.09 653 LEU C C 1
ATOM 5696 O O . LEU C 1 253 ? -30.346 17.507 -3.992 1.00 27.98 653 LEU C O 1
ATOM 5701 N N . CYS C 1 254 ? -32.000 15.999 -4.168 1.00 27.63 654 CYS C N 1
ATOM 5702 C CA . CYS C 1 254 ? -33.031 16.977 -3.804 1.00 27.89 654 CYS C CA 1
ATOM 5703 C C . CYS C 1 254 ? -32.757 17.498 -2.399 1.00 28.50 654 CYS C C 1
ATOM 5704 O O . CYS C 1 254 ? -32.857 18.680 -2.157 1.00 29.37 654 CYS C O 1
ATOM 5707 N N . LEU C 1 255 ? -32.381 16.632 -1.471 1.00 29.35 655 LEU C N 1
ATOM 5708 C CA . LEU C 1 255 ? -32.124 17.104 -0.107 1.00 30.88 655 LEU C CA 1
ATOM 5709 C C . LEU C 1 255 ? -30.951 18.113 -0.063 1.00 32.49 655 LEU C C 1
ATOM 5710 O O . LEU C 1 255 ? -31.017 19.118 0.639 1.00 33.68 655 LEU C O 1
ATOM 5715 N N . TRP C 1 256 ? -29.903 17.856 -0.839 1.00 33.10 656 TRP C N 1
ATOM 5716 C CA . TRP C 1 256 ? -28.801 18.802 -0.980 1.00 34.60 656 TRP C CA 1
ATOM 5717 C C . TRP C 1 256 ? -29.301 20.092 -1.589 1.00 35.51 656 TRP C C 1
ATOM 5718 O O . TRP C 1 256 ? -28.946 21.182 -1.132 1.00 36.06 656 TRP C O 1
ATOM 5729 N N . GLU C 1 257 ? -30.104 19.946 -2.643 1.00 34.91 657 GLU C N 1
ATOM 5730 C CA . GLU C 1 257 ? -30.671 21.073 -3.362 1.00 35.22 657 GLU C CA 1
ATOM 5731 C C . GLU C 1 257 ? -31.461 21.967 -2.388 1.00 36.83 657 GLU C C 1
ATOM 5732 O O . GLU C 1 257 ? -31.308 23.193 -2.402 1.00 36.84 657 GLU C O 1
ATOM 5738 N N . ILE C 1 258 ? -32.261 21.342 -1.521 1.00 37.07 658 ILE C N 1
ATOM 5739 C CA . ILE C 1 258 ? -33.046 22.060 -0.525 1.00 38.36 658 ILE C CA 1
ATOM 5740 C C . ILE C 1 258 ? -32.147 22.862 0.424 1.00 39.37 658 ILE C C 1
ATOM 5741 O O . ILE C 1 258 ? -32.377 24.045 0.656 1.00 40.25 658 ILE C O 1
ATOM 5746 N N . LEU C 1 259 ? -31.125 22.209 0.968 1.00 39.61 659 LEU C N 1
ATOM 5747 C CA . LEU C 1 259 ? -30.210 22.847 1.917 1.00 39.67 659 LEU C CA 1
ATOM 5748 C C . LEU C 1 259 ? -29.439 24.011 1.339 1.00 38.68 659 LEU C C 1
ATOM 5749 O O . LEU C 1 259 ? -29.410 25.064 1.945 1.00 39.21 659 LEU C O 1
ATOM 5754 N N . THR C 1 260 ? -28.818 23.814 0.182 1.00 37.57 660 THR C N 1
ATOM 5755 C CA . THR C 1 260 ? -27.964 24.829 -0.430 1.00 38.67 660 THR C CA 1
ATOM 5756 C C . THR C 1 260 ? -28.721 25.839 -1.305 1.00 39.64 660 THR C C 1
ATOM 5757 O O . THR C 1 260 ? -28.242 26.950 -1.533 1.00 39.30 660 THR C O 1
ATOM 5761 N N . GLY C 1 261 ? -29.879 25.437 -1.823 1.00 40.17 661 GLY C N 1
ATOM 5762 C CA . GLY C 1 261 ? -30.638 26.269 -2.745 1.00 41.29 661 GLY C CA 1
ATOM 5763 C C . GLY C 1 261 ? -30.126 26.183 -4.175 1.00 42.44 661 GLY C C 1
ATOM 5764 O O . GLY C 1 261 ? -30.593 26.920 -5.047 1.00 41.52 661 GLY C O 1
ATOM 5765 N N . GLU C 1 262 ? -29.193 25.264 -4.421 1.00 45.01 662 GLU C N 1
ATOM 5766 C CA . GLU C 1 262 ? -28.510 25.167 -5.710 1.00 46.55 662 GLU C CA 1
ATOM 5767 C C . GLU C 1 262 ? -28.923 23.920 -6.475 1.00 42.34 662 GLU C C 1
ATOM 5768 O O . GLU C 1 262 ? -29.169 22.869 -5.897 1.00 39.81 662 GLU C O 1
ATOM 5774 N N . ILE C 1 263 ? -28.973 24.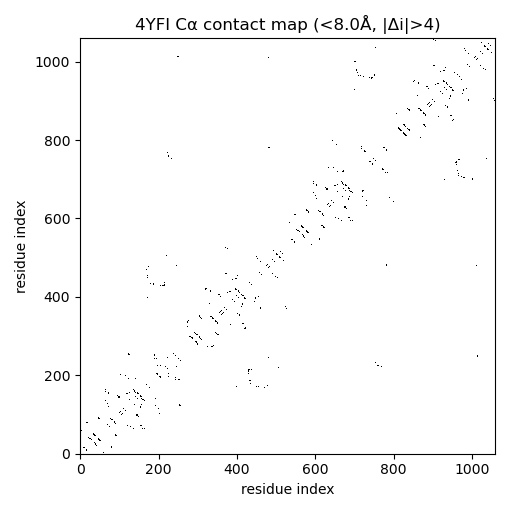056 -7.791 1.00 40.84 663 ILE C N 1
ATOM 5775 C CA . ILE C 1 263 ? -29.211 22.939 -8.686 1.00 39.52 663 ILE C CA 1
ATOM 5776 C C . ILE C 1 263 ? -27.965 22.065 -8.616 1.00 38.61 663 ILE C C 1
ATOM 5777 O O . ILE C 1 263 ? -26.870 22.577 -8.694 1.00 39.01 663 ILE C O 1
ATOM 5782 N N . PRO C 1 264 ? -28.118 20.746 -8.453 1.00 38.13 664 PRO C N 1
ATOM 5783 C CA . PRO C 1 264 ? -26.942 19.881 -8.415 1.00 38.09 664 PRO C CA 1
ATOM 5784 C C . PRO C 1 264 ? -26.050 20.117 -9.617 1.00 38.24 664 PRO C C 1
ATOM 5785 O O . PRO C 1 264 ? -26.549 20.117 -10.728 1.00 38.57 664 PRO C O 1
ATOM 5789 N N . PHE C 1 265 ? -24.756 20.332 -9.398 1.00 38.58 665 PHE C N 1
ATOM 5790 C CA . PHE C 1 265 ? -23.841 20.659 -10.479 1.00 39.39 665 PHE C CA 1
ATOM 5791 C C . PHE C 1 265 ? -24.369 21.786 -11.372 1.00 40.45 665 PHE C C 1
ATOM 5792 O O . PHE C 1 265 ? -24.389 21.658 -12.590 1.00 39.35 665 PHE C O 1
ATOM 5800 N N . ALA C 1 266 ? -24.785 22.895 -10.763 1.00 42.80 666 ALA C N 1
ATOM 5801 C CA . ALA C 1 266 ? -25.467 23.995 -11.488 1.00 44.00 666 ALA C CA 1
ATOM 5802 C C . ALA C 1 266 ? -24.763 24.464 -12.762 1.00 45.31 666 ALA C C 1
ATOM 5803 O O . ALA C 1 266 ? -25.401 24.853 -13.721 1.00 44.52 666 ALA C O 1
ATOM 5805 N N . HIS C 1 267 ? -23.442 24.413 -12.754 1.00 47.58 667 HIS C N 1
ATOM 5806 C CA . HIS C 1 267 ? -22.619 24.866 -13.878 1.00 49.31 667 HIS C CA 1
ATOM 5807 C C . HIS C 1 267 ? -22.470 23.862 -15.037 1.00 48.62 667 HIS C C 1
ATOM 5808 O O . HIS C 1 267 ? -21.797 24.163 -16.019 1.00 47.31 667 HIS C O 1
ATOM 5815 N N . LEU C 1 268 ? -23.070 22.677 -14.926 1.00 49.23 668 LEU C N 1
ATOM 5816 C CA . LEU C 1 268 ? -22.905 21.626 -15.943 1.00 49.98 668 LEU C CA 1
ATOM 5817 C C . LEU C 1 268 ? -24.222 21.299 -16.588 1.00 50.62 668 LEU C C 1
ATOM 5818 O O . LEU C 1 268 ? -25.265 21.506 -15.992 1.00 52.70 668 LEU C O 1
ATOM 5823 N N . LYS C 1 269 ? -24.172 20.754 -17.797 1.00 52.21 669 LYS C N 1
ATOM 5824 C CA . LYS C 1 269 ? -25.380 20.262 -18.449 1.00 52.85 669 LYS C CA 1
ATOM 5825 C C . LYS C 1 269 ? -25.774 18.888 -17.883 1.00 48.60 669 LYS C C 1
ATOM 5826 O O . LYS C 1 269 ? -24.933 18.168 -17.351 1.00 45.36 669 LYS C O 1
ATOM 5832 N N . PRO C 1 270 ? -27.056 18.522 -17.994 1.00 46.90 670 PRO C N 1
ATOM 5833 C CA . PRO C 1 270 ? -27.549 17.297 -17.356 1.00 46.31 670 PRO C CA 1
ATOM 5834 C C . PRO C 1 270 ? -26.690 16.044 -17.590 1.00 45.91 670 PRO C C 1
ATOM 5835 O O . PRO C 1 270 ? -26.373 15.333 -16.633 1.00 46.34 670 PRO C O 1
ATOM 5839 N N . ALA C 1 271 ? -26.320 15.786 -18.844 1.00 44.56 671 ALA C N 1
ATOM 5840 C CA . ALA C 1 271 ? -25.598 14.567 -19.201 1.00 42.76 671 ALA C CA 1
ATOM 5841 C C . ALA C 1 271 ? -24.163 14.593 -18.701 1.00 42.04 671 ALA C C 1
ATOM 5842 O O . ALA C 1 271 ? -23.570 13.531 -18.470 1.00 43.17 671 ALA C O 1
ATOM 5844 N N . ALA C 1 272 ? -23.610 15.798 -18.536 1.00 41.33 672 ALA C N 1
ATOM 5845 C CA . ALA C 1 272 ? -22.272 15.984 -17.951 1.00 40.70 672 ALA C CA 1
ATOM 5846 C C . ALA C 1 272 ? -22.299 15.724 -16.456 1.00 39.98 672 ALA C C 1
ATOM 5847 O O . ALA C 1 272 ? -21.403 15.072 -15.908 1.00 40.70 672 ALA C O 1
ATOM 5849 N N . ALA C 1 273 ? -23.328 16.241 -15.793 1.00 39.01 673 ALA C N 1
ATOM 5850 C CA . ALA C 1 273 ? -23.518 15.972 -14.375 1.00 39.13 673 ALA C CA 1
ATOM 5851 C C . ALA C 1 273 ? -23.680 14.475 -14.127 1.00 38.10 673 ALA C C 1
ATOM 5852 O O . ALA C 1 273 ? -23.023 13.913 -13.259 1.00 36.28 673 ALA C O 1
ATOM 5854 N N . ASP C 1 274 ? -24.553 13.841 -14.905 1.00 37.27 674 ASP C N 1
ATOM 5855 C CA . ASP C 1 274 ? -24.774 12.404 -14.792 1.00 37.53 674 ASP C CA 1
ATOM 5856 C C . ASP C 1 274 ? -23.492 11.636 -15.007 1.00 37.71 674 ASP C C 1
ATOM 5857 O O . ASP C 1 274 ? -23.245 10.636 -14.325 1.00 38.55 674 ASP C O 1
ATOM 5859 N N . MET C 1 275 ? -22.688 12.104 -15.957 1.00 37.64 675 MET C N 1
ATOM 5860 C CA . MET C 1 275 ? -21.425 11.446 -16.304 1.00 37.54 675 MET C CA 1
ATOM 5861 C C . MET C 1 275 ? -20.430 11.565 -15.152 1.00 37.10 675 MET C C 1
ATOM 5862 O O . MET C 1 275 ? -19.826 10.574 -14.746 1.00 37.66 675 MET C O 1
ATOM 5864 N N . ASP C 1 276 ? -20.297 12.759 -14.585 1.00 36.47 676 ASP C N 1
ATOM 5865 C CA . ASP C 1 276 ? -19.417 12.938 -13.435 1.00 37.17 676 ASP C CA 1
ATOM 5866 C C . ASP C 1 276 ? -19.814 12.087 -12.231 1.00 35.98 676 ASP C C 1
ATOM 5867 O O . ASP C 1 276 ? -18.968 11.580 -11.505 1.00 37.12 676 ASP C O 1
ATOM 5872 N N . MET C 1 277 ? -21.102 11.925 -12.014 1.00 35.17 677 MET C N 1
ATOM 5873 C CA . MET C 1 277 ? -21.562 11.159 -10.863 1.00 35.35 677 MET C CA 1
ATOM 5874 C C . MET C 1 277 ? -21.316 9.660 -11.056 1.00 36.64 677 MET C C 1
ATOM 5875 O O . MET C 1 277 ? -20.977 8.946 -10.099 1.00 34.96 677 MET C O 1
ATOM 5880 N N . ALA C 1 278 ? -21.452 9.197 -12.298 1.00 38.56 678 ALA C N 1
ATOM 5881 C CA . ALA C 1 278 ? -21.381 7.760 -12.598 1.00 40.47 678 ALA C CA 1
ATOM 5882 C C . ALA C 1 278 ? -19.953 7.266 -12.798 1.00 42.49 678 ALA C C 1
ATOM 5883 O O . ALA C 1 278 ? -19.514 6.322 -12.139 1.00 44.32 678 ALA C O 1
ATOM 5885 N N . TYR C 1 279 ? -19.237 7.915 -13.712 1.00 43.26 679 TYR C N 1
ATOM 5886 C CA . TYR C 1 279 ? -17.879 7.513 -14.061 1.00 42.88 679 TYR C CA 1
ATOM 5887 C C . TYR C 1 279 ? -16.821 8.063 -13.086 1.00 45.98 679 TYR C C 1
ATOM 5888 O O . TYR C 1 279 ? -15.940 7.325 -12.658 1.00 48.61 679 TYR C O 1
ATOM 5897 N N . HIS C 1 280 ? -16.904 9.340 -12.715 1.00 48.83 680 HIS C N 1
ATOM 5898 C CA . HIS C 1 280 ? -15.883 9.944 -11.842 1.00 49.23 680 HIS C CA 1
ATOM 5899 C C . HIS C 1 280 ? -16.204 9.880 -10.329 1.00 49.10 680 HIS C C 1
ATOM 5900 O O . HIS C 1 280 ? -15.393 10.297 -9.505 1.00 52.43 680 HIS C O 1
ATOM 5907 N N . HIS C 1 281 ? -17.363 9.323 -9.974 1.00 47.68 681 HIS C N 1
ATOM 5908 C CA . HIS C 1 281 ? -17.813 9.188 -8.571 1.00 46.94 681 HIS C CA 1
ATOM 5909 C C . HIS C 1 281 ? -17.951 10.504 -7.813 1.00 44.16 681 HIS C C 1
ATOM 5910 O O . HIS C 1 281 ? -17.975 10.525 -6.587 1.00 43.01 681 HIS C O 1
ATOM 5917 N N . ILE C 1 282 ? -18.139 11.588 -8.562 1.00 42.91 682 ILE C N 1
ATOM 5918 C CA . ILE C 1 282 ? -18.222 12.928 -8.005 1.00 42.85 682 ILE C CA 1
ATOM 5919 C C . ILE C 1 282 ? -19.623 13.212 -7.464 1.00 40.57 682 ILE C C 1
ATOM 5920 O O . ILE C 1 282 ? -20.618 12.697 -7.989 1.00 38.17 682 ILE C O 1
ATOM 5925 N N . ARG C 1 283 ? -19.669 14.030 -6.407 1.00 37.98 683 ARG C N 1
ATOM 5926 C CA . ARG C 1 283 ? -20.902 14.437 -5.751 1.00 36.05 683 ARG C CA 1
ATOM 5927 C C . ARG C 1 283 ? -20.856 15.927 -5.422 1.00 36.04 683 ARG C C 1
ATOM 5928 O O . ARG C 1 283 ? -19.790 16.471 -5.231 1.00 36.30 683 ARG C O 1
ATOM 5936 N N . PRO C 1 284 ? -22.017 16.587 -5.336 1.00 36.32 684 PRO C N 1
ATOM 5937 C CA . PRO C 1 284 ? -21.983 17.990 -4.944 1.00 37.13 684 PRO C CA 1
ATOM 5938 C C . PRO C 1 284 ? -21.283 18.200 -3.593 1.00 38.28 684 PRO C C 1
ATOM 5939 O O . PRO C 1 284 ? -21.302 17.328 -2.723 1.00 39.11 684 PRO C O 1
ATOM 5943 N N . PRO C 1 285 ? -20.672 19.363 -3.415 1.00 38.91 685 PRO C N 1
ATOM 5944 C CA . PRO C 1 285 ? -19.912 19.571 -2.211 1.00 39.86 685 PRO C CA 1
ATOM 5945 C C . PRO C 1 285 ? -20.778 19.584 -0.955 1.00 40.86 685 PRO C C 1
ATOM 5946 O O . PRO C 1 285 ? -21.823 20.220 -0.935 1.00 41.46 685 PRO C O 1
ATOM 5950 N N . ILE C 1 286 ? -20.323 18.885 0.081 1.00 43.17 686 ILE C N 1
ATOM 5951 C CA . ILE C 1 286 ? -20.954 18.906 1.405 1.00 45.13 686 ILE C CA 1
ATOM 5952 C C . ILE C 1 286 ? -20.197 19.850 2.336 1.00 47.33 686 ILE C C 1
ATOM 5953 O O . ILE C 1 286 ? -19.168 19.468 2.910 1.00 48.99 686 ILE C O 1
ATOM 5958 N N . GLY C 1 287 ? -20.706 21.069 2.494 1.00 48.08 687 GLY C N 1
ATOM 5959 C CA . GLY C 1 287 ? -20.051 22.067 3.325 1.00 49.78 687 GLY C CA 1
ATOM 5960 C C . GLY C 1 287 ? -20.100 21.700 4.793 1.00 51.47 687 GLY C C 1
ATOM 5961 O O . GLY C 1 287 ? -20.936 20.904 5.204 1.00 51.90 687 GLY C O 1
ATOM 5962 N N . TYR C 1 288 ? -19.198 22.281 5.579 1.00 54.14 688 TYR C N 1
ATOM 5963 C CA . TYR C 1 288 ? -19.167 22.084 7.035 1.00 56.71 688 TYR C CA 1
ATOM 5964 C C . TYR C 1 288 ? -20.462 22.544 7.751 1.00 57.79 688 TYR C C 1
ATOM 5965 O O . TYR C 1 288 ? -20.842 21.982 8.782 1.00 54.37 688 TYR C O 1
ATOM 5974 N N . SER C 1 289 ? -21.120 23.569 7.199 1.00 61.41 689 SER C N 1
ATOM 5975 C CA . SER C 1 289 ? -22.332 24.170 7.793 1.00 64.04 689 SER C CA 1
ATOM 5976 C C . SER C 1 289 ? -23.508 23.203 7.850 1.00 64.38 689 SER C C 1
ATOM 5977 O O . SER C 1 289 ? -24.303 23.237 8.793 1.00 62.99 689 SER C O 1
ATOM 5980 N N . ILE C 1 290 ? -23.619 22.363 6.818 1.00 64.02 690 IL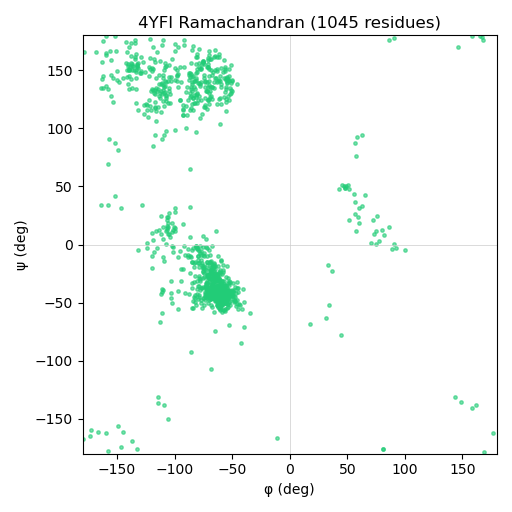E C N 1
ATOM 5981 C CA . ILE C 1 290 ? -24.660 21.343 6.749 1.00 60.94 690 ILE C CA 1
ATOM 5982 C C . ILE C 1 290 ? -24.609 20.454 7.996 1.00 60.49 690 ILE C C 1
ATOM 5983 O O . ILE C 1 290 ? -23.582 19.862 8.286 1.00 60.15 690 ILE C O 1
ATOM 5988 N N . PRO C 1 291 ? -25.721 20.367 8.740 1.00 61.23 691 PRO C N 1
ATOM 5989 C CA . PRO C 1 291 ? -25.726 19.570 9.974 1.00 61.72 691 PRO C CA 1
ATOM 5990 C C . PRO C 1 291 ? -25.396 18.095 9.760 1.00 60.42 691 PRO C C 1
ATOM 5991 O O . PRO C 1 291 ? -25.668 17.543 8.692 1.00 60.16 691 PRO C O 1
ATOM 5995 N N . LYS C 1 292 ? -24.830 17.473 10.787 1.00 60.33 692 LYS C N 1
ATOM 5996 C CA . LYS C 1 292 ? -24.285 16.115 10.689 1.00 59.62 692 LYS C CA 1
ATOM 5997 C C . LYS C 1 292 ? -25.252 15.022 10.214 1.00 58.82 692 LYS C C 1
ATOM 5998 O O . LYS C 1 292 ? -24.947 14.304 9.257 1.00 57.23 692 LYS C O 1
ATOM 6004 N N . PRO C 1 293 ? -26.402 14.867 10.896 1.00 59.34 693 PRO C N 1
ATOM 6005 C CA . PRO C 1 293 ? -27.323 13.763 10.549 1.00 57.65 693 PRO C CA 1
ATOM 6006 C C . PRO C 1 293 ? -27.929 13.877 9.140 1.00 54.27 693 PRO C C 1
ATOM 6007 O O . PRO C 1 293 ? -28.444 12.883 8.606 1.00 52.43 693 PRO C O 1
ATOM 6011 N N . ILE C 1 294 ? -27.868 15.086 8.573 1.00 50.98 694 ILE C N 1
ATOM 6012 C CA . ILE C 1 294 ? -28.231 15.354 7.189 1.00 47.89 694 ILE C CA 1
ATOM 6013 C C . ILE C 1 294 ? -27.101 15.030 6.229 1.00 45.19 694 ILE C C 1
ATOM 6014 O O . ILE C 1 294 ? -27.339 14.453 5.178 1.00 44.26 694 ILE C O 1
ATOM 6019 N N . SER C 1 295 ? -25.878 15.418 6.570 1.00 45.31 695 SER C N 1
ATOM 6020 C CA . SER C 1 295 ? -24.701 15.000 5.781 1.00 44.77 695 SER C CA 1
ATOM 6021 C C . SER C 1 295 ? -24.485 13.478 5.840 1.00 44.09 695 SER C C 1
ATOM 6022 O O . SER C 1 295 ? -23.949 12.898 4.906 1.00 44.09 695 SER C O 1
ATOM 6025 N N . SER C 1 296 ? -24.913 12.837 6.926 1.00 45.07 696 SER C N 1
ATOM 6026 C CA . SER C 1 296 ? -24.920 11.372 7.012 1.00 45.17 696 SER C CA 1
ATOM 6027 C C . SER C 1 296 ? -25.960 10.802 6.052 1.00 43.74 696 SER C C 1
ATOM 6028 O O . SER C 1 296 ? -25.708 9.816 5.367 1.00 43.27 696 SER C O 1
ATOM 6031 N N . LEU C 1 297 ? -27.129 11.429 5.989 1.00 43.45 697 LEU C N 1
ATOM 6032 C CA . LEU C 1 297 ? -28.124 11.026 5.014 1.00 41.83 697 LEU C CA 1
ATOM 6033 C C . LEU C 1 297 ? -27.632 11.205 3.583 1.00 40.31 697 LEU C C 1
ATOM 6034 O O . LEU C 1 297 ? -27.928 10.358 2.736 1.00 40.28 697 LEU C O 1
ATOM 6039 N N . LEU C 1 298 ? -26.911 12.295 3.302 1.00 38.19 698 LEU C N 1
ATOM 6040 C CA . LEU C 1 298 ? -26.463 12.564 1.932 1.00 36.95 698 LEU C CA 1
ATOM 6041 C C . LEU C 1 298 ? -25.466 11.490 1.482 1.00 36.97 698 LEU C C 1
ATOM 6042 O O . LEU C 1 298 ? -25.687 10.772 0.495 1.00 35.69 698 LEU C O 1
ATOM 6047 N N . ILE C 1 299 ? -24.388 11.374 2.244 1.00 36.64 699 ILE C N 1
ATOM 6048 C CA . ILE C 1 299 ? -23.307 10.450 1.951 1.00 36.42 699 ILE C CA 1
ATOM 6049 C C . ILE C 1 299 ? -23.813 9.030 1.671 1.00 35.88 699 ILE C C 1
ATOM 6050 O O . ILE C 1 299 ? -23.340 8.367 0.741 1.00 35.76 699 ILE C O 1
ATOM 6055 N N . ARG C 1 300 ? -24.769 8.575 2.472 1.00 35.21 700 ARG C N 1
ATOM 6056 C CA . ARG C 1 300 ? -25.361 7.260 2.296 1.00 35.50 700 ARG C CA 1
ATOM 6057 C C . ARG C 1 300 ? -26.368 7.230 1.154 1.00 34.27 700 ARG C C 1
ATOM 6058 O O . ARG C 1 300 ? -26.323 6.356 0.298 1.00 33.68 700 ARG C O 1
ATOM 6066 N N . GLY C 1 301 ? -27.292 8.181 1.166 1.00 33.78 701 GLY C N 1
ATOM 6067 C CA . GLY C 1 301 ? -28.334 8.281 0.143 1.00 32.90 701 GLY C CA 1
ATOM 6068 C C . GLY C 1 301 ? -27.827 8.256 -1.289 1.00 31.69 701 GLY C C 1
ATOM 6069 O O . GLY C 1 301 ? -28.429 7.617 -2.159 1.00 29.44 701 GLY C O 1
ATOM 6070 N N . TRP C 1 302 ? -26.718 8.950 -1.536 1.00 31.75 702 TRP C N 1
ATOM 6071 C CA . TRP C 1 302 ? -26.106 8.943 -2.874 1.00 31.28 702 TRP C CA 1
ATOM 6072 C C . TRP C 1 302 ? -24.832 8.073 -2.961 1.00 30.58 702 TRP C C 1
ATOM 6073 O O . TRP C 1 302 ? -23.963 8.303 -3.802 1.00 29.57 702 TRP C O 1
ATOM 6084 N N . ASN C 1 303 ? -24.757 7.056 -2.107 1.00 30.50 703 ASN C N 1
ATOM 6085 C CA . ASN C 1 303 ? -23.730 6.024 -2.221 1.00 31.23 703 ASN C CA 1
ATOM 6086 C C . ASN C 1 303 ? -23.776 5.408 -3.602 1.00 29.77 703 ASN C C 1
ATOM 6087 O O . ASN C 1 303 ? -24.849 5.091 -4.117 1.00 29.03 703 ASN C O 1
ATOM 6092 N N . ALA C 1 304 ? -22.618 5.230 -4.212 1.00 29.93 704 ALA C N 1
ATOM 6093 C CA . ALA C 1 304 ? -22.568 4.533 -5.504 1.00 30.30 704 ALA C CA 1
ATOM 6094 C C . ALA C 1 304 ? -23.177 3.141 -5.395 1.00 30.62 704 ALA C C 1
ATOM 6095 O O . ALA C 1 304 ? -23.832 2.679 -6.312 1.00 29.64 704 ALA C O 1
ATOM 6097 N N . CYS C 1 305 ? -22.949 2.481 -4.267 1.00 32.29 705 CYS C N 1
ATOM 6098 C CA . CYS C 1 305 ? -23.567 1.194 -3.987 1.00 34.39 705 CYS C CA 1
ATOM 6099 C C . CYS C 1 305 ? -25.062 1.302 -3.584 1.00 34.79 705 CYS C C 1
ATOM 6100 O O . CYS C 1 305 ? -25.385 1.800 -2.502 1.00 33.22 705 CYS C O 1
ATOM 6103 N N . PRO C 1 306 ? -25.984 0.806 -4.433 1.00 36.06 706 PRO C N 1
ATOM 6104 C CA . PRO C 1 306 ? -27.397 0.934 -4.068 1.00 36.93 706 PRO C CA 1
ATOM 6105 C C . PRO C 1 306 ? -27.726 0.313 -2.704 1.00 38.63 706 PRO C C 1
ATOM 6106 O O . PRO C 1 306 ? -28.459 0.906 -1.914 1.00 39.45 706 PRO C O 1
ATOM 6110 N N . GLU C 1 307 ? -27.153 -0.853 -2.415 1.00 41.15 707 GLU C N 1
ATOM 6111 C CA . GLU C 1 307 ? -27.345 -1.523 -1.109 1.00 41.28 707 GLU C CA 1
ATOM 6112 C C . GLU C 1 307 ? -26.906 -0.650 0.100 1.00 38.26 707 GLU C C 1
ATOM 6113 O O . GLU C 1 307 ? -27.356 -0.849 1.229 1.00 37.33 707 GLU C O 1
ATOM 6119 N N . GLY C 1 308 ? -26.036 0.323 -0.140 1.00 36.20 708 GLY C N 1
ATOM 6120 C CA . GLY C 1 308 ? -25.598 1.251 0.909 1.00 35.67 708 GLY C CA 1
ATOM 6121 C C . GLY C 1 308 ? -26.559 2.387 1.233 1.00 34.38 708 GLY C C 1
ATOM 6122 O O . GLY C 1 308 ? -26.403 3.071 2.250 1.00 34.61 708 GLY C O 1
ATOM 6123 N N . ARG C 1 309 ? -27.558 2.603 0.382 1.00 32.49 709 ARG C N 1
ATOM 6124 C CA . ARG C 1 309 ? -28.478 3.711 0.590 1.00 31.48 709 ARG C CA 1
ATOM 6125 C C . ARG C 1 309 ? -29.573 3.289 1.575 1.00 32.25 709 ARG C C 1
ATOM 6126 O O . ARG C 1 309 ? -29.980 2.128 1.595 1.00 32.63 709 ARG C O 1
ATOM 6134 N N . PRO C 1 310 ? -30.044 4.219 2.414 1.00 32.22 710 PRO C N 1
ATOM 6135 C CA . PRO C 1 310 ? -31.088 3.826 3.355 1.00 33.43 710 PRO C CA 1
ATOM 6136 C C . PRO C 1 310 ? -32.468 3.673 2.703 1.00 33.60 710 PRO C C 1
ATOM 6137 O O . PRO C 1 310 ? -32.707 4.214 1.625 1.00 31.07 710 PRO C O 1
ATOM 6141 N N . GLU C 1 311 ? -33.335 2.904 3.361 1.00 36.12 711 GLU C N 1
ATOM 6142 C CA . GLU C 1 311 ? -34.750 2.832 3.019 1.00 38.99 711 GLU C CA 1
ATOM 6143 C C . GLU C 1 311 ? -35.399 4.157 3.412 1.00 38.69 711 GLU C C 1
ATOM 6144 O O . GLU C 1 311 ? -34.960 4.831 4.349 1.00 40.54 711 GLU C O 1
ATOM 6150 N N . PHE C 1 312 ? -36.449 4.546 2.715 1.00 36.23 712 PHE C N 1
ATOM 6151 C CA . PHE C 1 312 ? -37.096 5.792 3.086 1.00 35.13 712 PHE C CA 1
ATOM 6152 C C . PHE C 1 312 ? -37.709 5.774 4.483 1.00 35.50 712 PHE C C 1
ATOM 6153 O O . PHE C 1 312 ? -37.790 6.821 5.121 1.00 36.06 712 PHE C O 1
ATOM 6161 N N . SER C 1 313 ? -38.159 4.622 4.966 1.00 35.88 713 SER C N 1
ATOM 6162 C CA . SER C 1 313 ? -38.664 4.568 6.346 1.00 37.19 713 SER C CA 1
ATOM 6163 C C . SER C 1 313 ? -37.599 5.095 7.333 1.00 37.46 713 SER C C 1
ATOM 6164 O O . SER C 1 313 ? -37.919 5.761 8.318 1.00 36.49 713 SER C O 1
ATOM 6167 N N . GLU C 1 314 ? -36.332 4.810 7.034 1.00 38.02 714 GLU C N 1
ATOM 6168 C CA . GLU C 1 314 ? -35.205 5.292 7.838 1.00 38.79 714 GLU C CA 1
ATOM 6169 C C . GLU C 1 314 ? -34.897 6.759 7.572 1.00 36.70 714 GLU C C 1
ATOM 6170 O O . GLU C 1 314 ? -34.534 7.488 8.489 1.00 36.31 714 GLU C O 1
ATOM 6176 N N . VAL C 1 315 ? -35.020 7.182 6.322 1.00 35.03 715 VAL C N 1
ATOM 6177 C CA . VAL C 1 315 ? -34.813 8.590 5.989 1.00 34.82 715 VAL C CA 1
ATOM 6178 C C . VAL C 1 315 ? -35.802 9.416 6.794 1.00 35.78 715 VAL C C 1
ATOM 6179 O O . VAL C 1 315 ? -35.441 10.412 7.398 1.00 36.44 715 VAL C O 1
ATOM 6183 N N . VAL C 1 316 ? -37.052 8.984 6.823 1.00 37.01 716 VAL C N 1
ATOM 6184 C CA . VAL C 1 316 ? -38.083 9.722 7.538 1.00 38.82 716 VAL C CA 1
ATOM 6185 C C . VAL C 1 316 ? -37.672 9.891 9.000 1.00 41.88 716 VAL C C 1
ATOM 6186 O O . VAL C 1 316 ? -37.580 11.012 9.501 1.00 41.01 716 VAL C O 1
ATOM 6190 N N . MET C 1 317 ? -37.407 8.749 9.639 1.00 46.13 717 MET C N 1
ATOM 6191 C CA . MET C 1 317 ? -36.989 8.628 11.048 1.00 48.98 717 MET C CA 1
ATOM 6192 C C . MET C 1 317 ? -35.870 9.595 11.431 1.00 47.16 717 MET C C 1
ATOM 6193 O O . MET C 1 317 ? -35.973 10.291 12.427 1.00 45.12 717 MET C O 1
ATOM 6198 N N . LYS C 1 318 ? -34.819 9.657 10.622 1.00 47.20 718 LYS C N 1
ATOM 6199 C CA . LYS C 1 318 ? -33.693 10.545 10.904 1.00 49.29 718 LYS C CA 1
ATOM 6200 C C . LYS C 1 318 ? -34.070 12.007 10.784 1.00 48.95 718 LYS C C 1
ATOM 6201 O O . LYS C 1 318 ? -33.570 12.835 11.532 1.00 50.14 718 LYS C O 1
ATOM 6207 N N . LEU C 1 319 ? -34.922 12.331 9.818 1.00 48.23 719 LEU C N 1
ATOM 6208 C CA . LEU C 1 319 ? -35.330 13.713 9.616 1.00 47.85 719 LEU C CA 1
ATOM 6209 C C . LEU C 1 319 ? -36.341 14.147 10.668 1.00 49.32 719 LEU C C 1
ATOM 6210 O O . LEU C 1 319 ? -36.312 15.287 11.112 1.00 49.77 719 LEU C O 1
ATOM 6215 N N . GLU C 1 320 ? -37.241 13.249 11.051 1.00 51.63 720 GLU C N 1
ATOM 6216 C CA . GLU C 1 320 ? -38.173 13.537 12.143 1.00 55.96 720 GLU C CA 1
ATOM 6217 C C . GLU C 1 320 ? -37.380 13.889 13.418 1.00 58.88 720 GLU C C 1
ATOM 6218 O O . GLU C 1 320 ? -37.640 14.920 14.032 1.00 60.26 720 GLU C O 1
ATOM 6224 N N . GLU C 1 321 ? -36.393 13.060 13.773 1.00 61.67 721 GLU C N 1
ATOM 6225 C CA . GLU C 1 321 ? -35.456 13.364 14.864 1.00 63.97 721 GLU C CA 1
ATOM 6226 C C . GLU C 1 321 ? -34.953 14.791 14.786 1.00 63.39 721 GLU C C 1
ATOM 6227 O O . GLU C 1 321 ? -35.079 15.537 15.744 1.00 67.16 721 GLU C O 1
ATOM 6233 N N . CYS C 1 322 ? -34.380 15.168 13.649 1.00 61.10 722 CYS C N 1
ATOM 6234 C CA . CYS C 1 322 ? -33.867 16.529 13.467 1.00 62.15 722 CYS C CA 1
ATOM 6235 C C . CYS C 1 322 ? -34.903 17.613 13.742 1.00 63.58 722 CYS C C 1
ATOM 6236 O O . CYS C 1 322 ? -34.573 18.666 14.278 1.00 66.37 722 CYS C O 1
ATOM 6239 N N . LEU C 1 323 ? -36.149 17.371 13.360 1.00 62.16 723 LEU C N 1
ATOM 6240 C CA . LEU C 1 323 ? -37.190 18.337 13.634 1.00 62.91 723 LEU C CA 1
ATOM 6241 C C . LEU C 1 323 ? -37.400 18.493 15.141 1.00 65.90 723 LEU C C 1
ATOM 6242 O O . LEU C 1 323 ? -37.584 19.609 15.616 1.00 67.35 723 LEU C O 1
ATOM 6247 N N . CYS C 1 324 ? -37.333 17.396 15.892 1.00 68.35 724 CYS C N 1
ATOM 6248 C CA . CYS C 1 324 ? -37.359 17.479 17.355 1.00 73.25 724 CYS C CA 1
ATOM 6249 C C . CYS C 1 324 ? -36.218 18.354 17.905 1.00 77.03 724 CYS C C 1
ATOM 6250 O O . CYS C 1 324 ? -36.457 19.287 18.662 1.00 79.79 724 CYS C O 1
ATOM 6253 N N . ASN C 1 325 ? -34.990 18.079 17.480 1.00 80.82 725 ASN C N 1
ATOM 6254 C CA . ASN C 1 325 ? -33.804 18.757 18.011 1.00 85.70 725 ASN C CA 1
ATOM 6255 C C . ASN C 1 325 ? -33.565 20.195 17.539 1.00 91.42 725 ASN C C 1
ATOM 6256 O O . ASN C 1 325 ? -32.517 20.759 17.844 1.00 97.41 725 ASN C O 1
ATOM 6261 N N . ILE C 1 326 ? -34.506 20.798 16.812 1.00 98.10 726 ILE C N 1
ATOM 6262 C CA . ILE C 1 326 ? -34.397 22.227 16.476 1.00 103.85 726 ILE C CA 1
ATOM 6263 C C . ILE C 1 326 ? -34.834 23.052 17.686 1.00 108.33 726 ILE C C 1
ATOM 6264 O O . ILE C 1 326 ? -34.162 24.006 18.075 1.00 113.68 726 ILE C O 1
ATOM 6269 N N . GLY D 1 51 ? -29.228 -14.517 -45.332 1.00 77.30 451 GLY D N 1
ATOM 6270 C CA . GLY D 1 51 ? -28.010 -14.246 -46.167 1.00 75.29 451 GLY D CA 1
ATOM 6271 C C . GLY D 1 51 ? -26.624 -14.422 -45.521 1.00 74.15 451 GLY D C 1
ATOM 6272 O O . GLY D 1 51 ? -25.727 -13.607 -45.767 1.00 72.23 451 GLY D O 1
ATOM 6273 N N . LEU D 1 52 ? -26.441 -15.471 -44.703 1.00 68.31 452 LEU D N 1
ATOM 6274 C CA . LEU D 1 52 ? -25.097 -15.981 -44.361 1.00 59.58 452 LEU D CA 1
ATOM 6275 C C . LEU D 1 52 ? -24.539 -16.644 -45.617 1.00 55.87 452 LEU D C 1
ATOM 6276 O O . LEU D 1 52 ? -25.163 -17.549 -46.166 1.00 54.80 452 LEU D O 1
ATOM 6281 N N . PRO D 1 53 ? -23.361 -16.219 -46.080 1.00 52.70 453 PRO D N 1
ATOM 6282 C CA . PRO D 1 53 ? -22.929 -16.736 -47.377 1.00 52.08 453 PRO D CA 1
ATOM 6283 C C . PRO D 1 53 ? -23.005 -18.256 -47.491 1.00 53.23 453 PRO D C 1
ATOM 6284 O O . PRO D 1 53 ? -22.709 -18.970 -46.539 1.00 53.82 453 PRO D O 1
ATOM 6288 N N . SER D 1 54 ? -23.400 -18.733 -48.667 1.00 55.07 454 SER D N 1
ATOM 6289 C CA . SER D 1 54 ? -23.700 -20.146 -48.875 1.00 54.64 454 SER D CA 1
ATOM 6290 C C . SER D 1 54 ? -22.524 -21.078 -48.581 1.00 51.80 454 SER D C 1
ATOM 6291 O O . SER D 1 54 ? -22.727 -22.205 -48.154 1.00 51.51 454 SER D O 1
ATOM 6294 N N . HIS D 1 55 ? -21.298 -20.618 -48.796 1.00 50.06 455 HIS D N 1
ATOM 6295 C CA . HIS D 1 55 ? -20.129 -21.458 -48.516 1.00 49.63 455 HIS D CA 1
ATOM 6296 C C . HIS D 1 55 ? -19.930 -21.763 -47.014 1.00 48.29 455 HIS D C 1
ATOM 6297 O O . HIS D 1 55 ? -19.227 -22.703 -46.662 1.00 47.21 455 HIS D O 1
ATOM 6304 N N . PHE D 1 56 ? -20.547 -20.965 -46.144 1.00 47.24 456 PHE D N 1
ATOM 6305 C CA . PHE D 1 56 ? -20.545 -21.235 -44.712 1.00 46.00 456 PHE D CA 1
ATOM 6306 C C . PHE D 1 56 ? -21.688 -22.142 -44.248 1.00 47.49 456 PHE D C 1
ATOM 6307 O O . PHE D 1 56 ? -21.664 -22.584 -43.114 1.00 47.03 456 PHE D O 1
ATOM 6315 N N . HIS D 1 57 ? -22.677 -22.424 -45.094 1.00 51.38 457 HIS D N 1
ATOM 6316 C CA . HIS D 1 57 ? -23.750 -23.365 -44.730 1.00 53.91 457 HIS D CA 1
ATOM 6317 C C . HIS D 1 57 ? -23.212 -24.782 -44.548 1.00 52.36 457 HIS D C 1
ATOM 6318 O O . HIS D 1 57 ? -22.366 -25.232 -45.307 1.00 48.08 457 HIS D O 1
ATOM 6325 N N . LEU D 1 58 ? -23.714 -25.481 -43.534 1.00 53.83 458 LEU D N 1
ATOM 6326 C CA . LEU D 1 58 ? -23.285 -26.842 -43.250 1.00 55.80 458 LEU D CA 1
ATOM 6327 C C . LEU D 1 58 ? -24.488 -27.747 -43.118 1.00 58.50 458 LEU D C 1
ATOM 6328 O O . LEU D 1 58 ? -25.553 -27.329 -42.665 1.00 57.95 458 LEU D O 1
ATOM 6333 N N . GLN D 1 59 ? -24.304 -28.994 -43.528 1.00 63.36 459 GLN D N 1
ATOM 6334 C CA . GLN D 1 59 ? -25.220 -30.064 -43.172 1.00 66.95 459 GLN D CA 1
ATOM 6335 C C . GLN D 1 59 ? -24.622 -30.806 -41.983 1.00 65.48 459 GLN D C 1
ATOM 6336 O O . GLN D 1 59 ? -23.400 -30.885 -41.824 1.00 61.11 459 GLN D O 1
ATOM 6342 N N . LEU D 1 60 ? -25.487 -31.364 -41.151 1.00 67.45 460 LEU D N 1
ATOM 6343 C CA . LEU D 1 60 ? -25.026 -32.108 -39.990 1.00 68.41 460 LEU D CA 1
ATOM 6344 C C . LEU D 1 60 ? -24.170 -33.296 -40.438 1.00 65.13 460 LEU D C 1
ATOM 6345 O O . LEU D 1 60 ? -23.202 -33.636 -39.769 1.00 61.15 460 LEU D O 1
ATOM 6350 N N . SER D 1 61 ? -24.504 -33.886 -41.591 1.00 63.36 461 SER D N 1
ATOM 6351 C CA . SER D 1 61 ? -23.737 -35.007 -42.163 1.00 61.75 461 SER D CA 1
ATOM 6352 C C . SER D 1 61 ? -22.261 -34.699 -42.468 1.00 62.48 461 SER D C 1
ATOM 6353 O O . SER D 1 61 ? -21.490 -35.625 -42.700 1.00 61.95 461 SER D O 1
ATOM 6356 N N . GLU D 1 62 ? -21.876 -33.414 -42.481 1.00 63.19 462 GLU D N 1
ATOM 6357 C CA . GLU D 1 62 ? -20.481 -32.998 -42.750 1.00 59.62 462 GLU D CA 1
ATOM 6358 C C . GLU D 1 62 ? -19.619 -32.933 -41.509 1.00 59.21 462 GLU D C 1
ATOM 6359 O O . GLU D 1 62 ? -18.408 -32.750 -41.614 1.00 58.56 462 GLU D O 1
ATOM 6365 N N . ILE D 1 63 ? -20.250 -33.069 -40.345 1.00 60.83 463 ILE D N 1
ATOM 6366 C CA . ILE D 1 63 ? -19.571 -32.993 -39.054 1.00 62.18 463 ILE D CA 1
ATOM 6367 C C . ILE D 1 63 ? -19.456 -34.370 -38.389 1.00 62.34 463 ILE D C 1
ATOM 6368 O O . ILE D 1 63 ? -20.466 -35.031 -38.169 1.00 64.31 463 ILE D O 1
ATOM 6373 N N . GLU D 1 64 ? -18.241 -34.801 -38.065 1.00 63.96 464 GLU D N 1
ATOM 6374 C CA . GLU D 1 64 ? -18.060 -35.920 -37.133 1.00 67.41 464 GLU D CA 1
ATOM 6375 C C . GLU D 1 64 ? -18.011 -35.340 -35.715 1.00 67.99 464 GLU D C 1
ATOM 6376 O O . GLU D 1 64 ? -17.197 -34.458 -35.425 1.00 68.87 464 GLU D O 1
ATOM 6382 N N . PHE D 1 65 ? -18.876 -35.823 -34.833 1.00 67.55 465 PHE D N 1
ATOM 6383 C CA . PHE D 1 65 ? -18.787 -35.467 -33.420 1.00 68.94 465 PHE D CA 1
ATOM 6384 C C . PHE D 1 65 ? -17.883 -36.477 -32.735 1.00 68.03 465 PHE D C 1
ATOM 6385 O O . PHE D 1 65 ? -17.987 -37.661 -33.008 1.00 68.14 465 PHE D O 1
ATOM 6393 N N . HIS D 1 66 ? -16.969 -36.000 -31.892 1.00 69.69 466 HIS D N 1
ATOM 6394 C CA . HIS D 1 66 ? -16.165 -36.871 -31.025 1.00 71.46 466 HIS D CA 1
ATOM 6395 C C . HIS D 1 66 ? -16.555 -36.557 -29.573 1.00 71.48 466 HIS D C 1
ATOM 6396 O O . HIS D 1 66 ? -17.739 -36.412 -29.275 1.00 69.99 466 HIS D O 1
ATOM 6403 N N . GLU D 1 67 ? -15.583 -36.438 -28.675 1.00 73.64 467 GLU D N 1
ATOM 6404 C CA . GLU D 1 67 ? -15.881 -36.153 -27.273 1.00 76.70 467 GLU D CA 1
ATOM 6405 C C . GLU D 1 67 ? -16.605 -34.816 -27.073 1.00 74.33 467 GLU D C 1
ATOM 6406 O O . GLU D 1 67 ? -16.618 -33.951 -27.946 1.00 75.28 467 GLU D O 1
ATOM 6412 N N . ILE D 1 68 ? -17.234 -34.683 -25.915 1.00 72.49 468 ILE D N 1
ATOM 6413 C CA . ILE D 1 68 ? -17.818 -33.427 -25.481 1.00 72.47 468 ILE D CA 1
ATOM 6414 C C . ILE D 1 68 ? -16.706 -32.674 -24.776 1.00 71.20 468 ILE D C 1
ATOM 6415 O O . ILE D 1 68 ? -15.848 -33.296 -24.159 1.00 71.05 468 ILE D O 1
ATOM 6420 N N . ILE D 1 69 ? -16.688 -31.351 -24.897 1.00 72.66 469 ILE D N 1
ATOM 6421 C CA . ILE D 1 69 ? -15.644 -30.545 -24.243 1.00 76.10 469 ILE D CA 1
ATOM 6422 C C . ILE D 1 69 ? -16.190 -29.461 -23.321 1.00 77.26 469 ILE D C 1
ATOM 6423 O O . ILE D 1 69 ? -15.419 -28.779 -22.665 1.00 78.16 469 ILE D O 1
ATOM 6428 N N . GLY D 1 70 ? -17.510 -29.324 -23.247 1.00 80.28 470 GLY D N 1
ATOM 6429 C CA . GLY D 1 70 ? -18.135 -28.306 -22.401 1.00 83.04 470 GLY D CA 1
ATOM 6430 C C . GLY D 1 70 ? -19.652 -28.381 -22.468 1.00 85.78 470 GLY D C 1
ATOM 6431 O O . GLY D 1 70 ? -20.205 -29.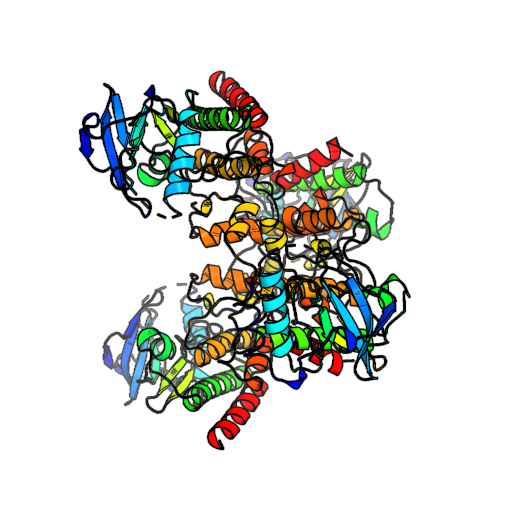041 -23.357 1.00 85.78 470 GLY D O 1
ATOM 6432 N N . SER D 1 71 ? -20.329 -27.708 -21.533 1.00 87.92 471 SER D N 1
ATOM 6433 C CA . SER D 1 71 ? -21.799 -27.720 -21.477 1.00 89.73 471 SER D CA 1
ATOM 6434 C C . SER D 1 71 ? -22.359 -26.608 -20.600 1.00 92.48 471 SER D C 1
ATOM 6435 O O . SER D 1 71 ? -21.875 -26.387 -19.490 1.00 96.06 471 SER D O 1
ATOM 6438 N N . GLY D 1 72 ? -23.391 -25.927 -21.096 1.00 94.57 472 GLY D N 1
ATOM 6439 C CA . GLY D 1 72 ? -24.075 -24.890 -20.325 1.00 97.09 472 GLY D CA 1
ATOM 6440 C C . GLY D 1 72 ? -25.551 -24.760 -20.655 1.00 97.91 472 GLY D C 1
ATOM 6441 O O . GLY D 1 72 ? -26.179 -25.708 -21.124 1.00 94.06 472 GLY D O 1
ATOM 6442 N N . SER D 1 73 ? -26.098 -23.575 -20.394 1.00 102.76 473 SER D N 1
ATOM 6443 C CA . SER D 1 73 ? -27.484 -23.252 -20.733 1.00 105.55 473 SER D CA 1
ATOM 6444 C C . SER D 1 73 ? -27.705 -23.307 -22.246 1.00 108.71 473 SER D C 1
ATOM 6445 O O . SER D 1 73 ? -28.624 -23.974 -22.716 1.00 110.39 473 SER D O 1
ATOM 6448 N N . PHE D 1 74 ? -26.854 -22.601 -22.991 1.00 109.65 474 PHE D N 1
ATOM 6449 C CA . PHE D 1 74 ? -26.824 -22.640 -24.471 1.00 112.21 474 PHE D CA 1
ATOM 6450 C C . PHE D 1 74 ? -27.013 -24.032 -25.111 1.00 109.14 474 PHE D C 1
ATOM 6451 O O . PHE D 1 74 ? -27.668 -24.164 -26.153 1.00 105.20 474 PHE D O 1
ATOM 6459 N N . GLY D 1 75 ? -26.425 -25.051 -24.483 1.00 106.39 475 GLY D N 1
ATOM 6460 C CA . GLY D 1 75 ? -26.407 -26.420 -25.003 1.00 100.93 475 GLY D CA 1
ATOM 6461 C C . GLY D 1 75 ? -25.072 -27.077 -24.677 1.00 96.93 475 GLY D C 1
ATOM 6462 O O . GLY D 1 75 ? -24.602 -27.006 -23.537 1.00 91.63 475 GLY D O 1
ATOM 6463 N N . LYS D 1 76 ? -24.453 -27.696 -25.685 1.00 94.84 476 LYS D N 1
ATOM 6464 C CA . LYS D 1 76 ? -23.180 -28.422 -25.523 1.00 88.38 476 LYS D CA 1
ATOM 6465 C C . LYS D 1 76 ? -22.125 -28.067 -26.610 1.00 79.12 476 LYS D C 1
ATOM 6466 O O . LYS D 1 76 ? -22.477 -27.638 -27.715 1.00 77.59 476 LYS D O 1
ATOM 6472 N N . VAL D 1 77 ? -20.842 -28.219 -26.264 1.00 68.86 477 VAL D N 1
ATOM 6473 C CA . VAL D 1 77 ? -19.714 -27.964 -27.171 1.00 62.15 477 VAL D CA 1
ATOM 6474 C C . VAL D 1 77 ? -18.931 -29.264 -27.315 1.00 60.36 477 VAL D C 1
ATOM 6475 O O . VAL D 1 77 ? -18.668 -29.930 -26.317 1.00 59.66 477 VAL D O 1
ATOM 6479 N N . TYR D 1 78 ? -18.574 -29.628 -28.549 1.00 60.22 478 TYR D N 1
ATOM 6480 C CA . TYR D 1 78 ? -17.811 -30.866 -28.829 1.00 60.56 478 TYR D CA 1
ATOM 6481 C C . TYR D 1 78 ? -16.498 -30.570 -29.529 1.00 58.85 478 TYR D C 1
ATOM 6482 O O . TYR D 1 78 ? -16.313 -29.501 -30.097 1.00 58.98 478 TYR D O 1
ATOM 6491 N N . LYS D 1 79 ? -15.588 -31.534 -29.461 1.00 57.53 479 LYS D N 1
ATOM 6492 C CA . LYS D 1 79 ? -14.470 -31.613 -30.376 1.00 55.79 479 LYS D CA 1
ATOM 6493 C C . LYS D 1 79 ? -14.982 -32.497 -31.493 1.00 54.46 479 LYS D C 1
ATOM 6494 O O . LYS D 1 79 ? -15.861 -33.323 -31.270 1.00 53.18 479 LYS D O 1
ATOM 6500 N N . GLY D 1 80 ? -14.448 -32.317 -32.695 1.00 54.11 480 GLY D N 1
ATOM 6501 C CA . GLY D 1 80 ? -14.930 -33.054 -33.854 1.00 52.85 480 GLY D CA 1
ATOM 6502 C C . GLY D 1 80 ? -14.101 -32.838 -35.097 1.00 51.33 480 GLY D C 1
ATOM 6503 O O . GLY D 1 80 ? -12.981 -32.329 -35.032 1.00 48.84 480 GLY D O 1
ATOM 6504 N N . ARG D 1 81 ? -14.665 -33.230 -36.233 1.00 51.83 481 ARG D N 1
ATOM 6505 C CA . ARG D 1 81 ? -13.976 -33.138 -37.511 1.00 54.18 481 ARG D CA 1
ATOM 6506 C C . ARG D 1 81 ? -14.945 -32.620 -38.564 1.00 50.22 481 ARG D C 1
ATOM 6507 O O . ARG D 1 81 ? -16.093 -33.066 -38.631 1.00 51.52 481 ARG D O 1
ATOM 6515 N N . CYS D 1 82 ? -14.485 -31.667 -39.370 1.00 45.33 482 CYS D N 1
ATOM 6516 C CA . CYS D 1 82 ? -15.335 -31.060 -40.394 1.00 42.53 482 CYS D CA 1
ATOM 6517 C C . CYS D 1 82 ? -14.502 -30.331 -41.444 1.00 41.78 482 CYS D C 1
ATOM 6518 O O . CYS D 1 82 ? -13.562 -29.603 -41.102 1.00 40.83 482 CYS D O 1
ATOM 6521 N N . ARG D 1 83 ? -14.855 -30.560 -42.714 1.00 41.35 483 ARG D N 1
ATOM 6522 C CA . ARG D 1 83 ? -14.127 -30.056 -43.893 1.00 42.41 483 ARG D CA 1
ATOM 6523 C C . ARG D 1 83 ? -12.612 -30.179 -43.769 1.00 44.97 483 ARG D C 1
ATOM 6524 O O . ARG D 1 83 ? -11.852 -29.222 -44.019 1.00 48.53 483 ARG D O 1
ATOM 6532 N N . ASN D 1 84 ? -12.195 -31.368 -43.357 1.00 46.95 484 ASN D N 1
ATOM 6533 C CA . ASN D 1 84 ? -10.794 -31.746 -43.322 1.00 49.75 484 ASN D CA 1
ATOM 6534 C C . ASN D 1 84 ? -9.984 -31.068 -42.220 1.00 49.74 484 ASN D C 1
ATOM 6535 O O . ASN D 1 84 ? -8.758 -31.003 -42.322 1.00 48.01 484 ASN D O 1
ATOM 6540 N N . LYS D 1 85 ? -10.664 -30.584 -41.175 1.00 50.69 485 LYS D N 1
ATOM 6541 C CA . LYS D 1 85 ? -10.025 -29.870 -40.053 1.00 51.18 485 LYS D CA 1
ATOM 6542 C C . LYS D 1 85 ? -10.525 -30.398 -38.696 1.00 50.10 485 LYS D C 1
ATOM 6543 O O . LYS D 1 85 ? -11.648 -30.887 -38.584 1.00 49.24 485 LYS D O 1
ATOM 6549 N N . ILE D 1 86 ? -9.694 -30.288 -37.663 1.00 49.81 486 ILE D N 1
ATOM 6550 C CA . ILE D 1 86 ? -10.160 -30.561 -36.298 1.00 49.70 486 ILE D CA 1
ATOM 6551 C C . ILE D 1 86 ? -10.937 -29.334 -35.802 1.00 47.52 486 ILE D C 1
ATOM 6552 O O . ILE D 1 86 ? -10.437 -28.207 -35.849 1.00 44.49 486 ILE D O 1
ATOM 6557 N N . VAL D 1 87 ? -12.150 -29.561 -35.314 1.00 46.60 487 VAL D N 1
ATOM 6558 C CA . VAL D 1 87 ? -13.063 -28.460 -35.041 1.00 46.75 487 VAL D CA 1
ATOM 6559 C C . VAL D 1 87 ? -13.675 -28.492 -33.643 1.00 46.80 487 VAL D C 1
ATOM 6560 O O . VAL D 1 87 ? -13.667 -29.526 -32.964 1.00 46.13 487 VAL D O 1
ATOM 6564 N N . ALA D 1 88 ? -14.189 -27.335 -33.227 1.00 44.83 488 ALA D N 1
ATOM 6565 C CA . ALA D 1 88 ? -15.060 -27.248 -32.072 1.00 45.52 488 ALA D CA 1
ATOM 6566 C C . ALA D 1 88 ? -16.472 -26.952 -32.571 1.00 45.01 488 ALA D C 1
ATOM 6567 O O . ALA D 1 88 ? -16.653 -26.117 -33.456 1.00 45.57 488 ALA D O 1
ATOM 6569 N N . ILE D 1 89 ? -17.470 -27.632 -32.014 1.00 45.77 489 ILE D N 1
ATOM 6570 C CA . ILE D 1 89 ? -18.865 -27.467 -32.463 1.00 47.54 489 ILE D CA 1
ATOM 6571 C C . ILE D 1 89 ? -19.792 -27.041 -31.321 1.00 48.92 489 ILE D C 1
ATOM 6572 O O . ILE D 1 89 ? -20.060 -27.830 -30.430 1.00 50.19 489 ILE D O 1
ATOM 6577 N N . LYS D 1 90 ? -20.278 -25.804 -31.337 1.00 51.01 490 LYS D N 1
ATOM 6578 C CA A LYS D 1 90 ? -21.257 -25.362 -30.345 0.50 53.34 490 LYS D CA 1
ATOM 6579 C CA B LYS D 1 90 ? -21.258 -25.355 -30.345 0.50 53.32 490 LYS D CA 1
ATOM 6580 C C . LYS D 1 90 ? -22.657 -25.803 -30.799 1.00 56.82 490 LYS D C 1
ATOM 6581 O O . LYS D 1 90 ? -23.231 -25.230 -31.722 1.00 58.71 490 LYS D O 1
ATOM 6592 N N . ARG D 1 91 ? -23.198 -26.841 -30.158 1.00 63.08 491 ARG D N 1
ATOM 6593 C CA . ARG D 1 91 ? -24.538 -27.359 -30.490 1.00 67.44 491 ARG D CA 1
ATOM 6594 C C . ARG D 1 91 ? -25.608 -26.811 -29.529 1.00 71.61 491 ARG D C 1
ATOM 6595 O O . ARG D 1 91 ? -25.337 -26.606 -28.338 1.00 71.57 491 ARG D O 1
ATOM 6603 N N . TYR D 1 92 ? -26.817 -26.581 -30.055 1.00 74.49 492 TYR D N 1
ATOM 6604 C CA . TYR D 1 92 ? -27.955 -26.071 -29.261 1.00 76.34 492 TYR D CA 1
ATOM 6605 C C . TYR D 1 92 ? -28.990 -27.169 -28.975 1.00 77.72 492 TYR D C 1
ATOM 6606 O O . TYR D 1 92 ? -29.517 -27.277 -27.861 1.00 77.32 492 TYR D O 1
ATOM 6615 N N . SER D 1 101 ? -36.574 -15.705 -29.390 1.00 100.63 501 SER D N 1
ATOM 6616 C CA . SER D 1 101 ? -35.723 -15.204 -28.311 1.00 100.52 501 SER D CA 1
ATOM 6617 C C . SER D 1 101 ? -34.296 -15.753 -28.419 1.00 100.98 501 SER D C 1
ATOM 6618 O O . SER D 1 101 ? -33.342 -14.992 -28.618 1.00 94.49 501 SER D O 1
ATOM 6620 N N . ASP D 1 102 ? -34.169 -17.078 -28.303 1.00 104.49 502 ASP D N 1
ATOM 6621 C CA . ASP D 1 102 ? -32.872 -17.781 -28.391 1.00 101.28 502 ASP D CA 1
ATOM 6622 C C . ASP D 1 102 ? -32.361 -17.899 -29.832 1.00 98.70 502 ASP D C 1
ATOM 6623 O O . ASP D 1 102 ? -31.189 -18.208 -30.061 1.00 93.49 502 ASP D O 1
ATOM 6628 N N . VAL D 1 103 ? -33.260 -17.682 -30.791 1.00 98.76 503 VAL D N 1
ATOM 6629 C CA . VAL D 1 103 ? -32.969 -17.808 -32.222 1.00 95.27 503 VAL D CA 1
ATOM 6630 C C . VAL D 1 103 ? -32.360 -16.530 -32.800 1.00 90.55 503 VAL D C 1
ATOM 6631 O O . VAL D 1 103 ? -31.557 -16.600 -33.726 1.00 88.90 503 VAL D O 1
ATOM 6635 N N . ASP D 1 104 ? -32.754 -15.371 -32.274 1.00 87.86 504 ASP D N 1
ATOM 6636 C CA . ASP D 1 104 ? -32.123 -14.103 -32.654 1.00 89.27 504 ASP D CA 1
ATOM 6637 C C . ASP D 1 104 ? -30.656 -14.082 -32.209 1.00 85.14 504 ASP D C 1
ATOM 6638 O O . ASP D 1 104 ? -29.784 -13.601 -32.935 1.00 80.10 504 ASP D O 1
ATOM 6643 N N . MET D 1 105 ? -30.410 -14.601 -31.006 1.00 83.26 505 MET D N 1
ATOM 6644 C CA . MET D 1 105 ? -29.061 -14.719 -30.447 1.00 84.62 505 MET D CA 1
ATOM 6645 C C . MET D 1 105 ? -28.131 -15.553 -31.322 1.00 78.17 505 MET D C 1
ATOM 6646 O O . MET D 1 105 ? -26.985 -15.169 -31.571 1.00 77.37 505 MET D O 1
ATOM 6651 N N . PHE D 1 106 ? -28.621 -16.711 -31.748 1.00 71.55 506 PHE D N 1
ATOM 6652 C CA . PHE D 1 106 ? -27.882 -17.578 -32.658 1.00 65.79 506 PHE D CA 1
ATOM 6653 C C . PHE D 1 106 ? -27.575 -16.888 -33.988 1.00 61.57 506 PHE D C 1
ATOM 6654 O O . PHE D 1 106 ? -26.469 -16.993 -34.510 1.00 57.44 506 PHE D O 1
ATOM 6662 N N . CYS D 1 107 ? -28.561 -16.185 -34.528 1.00 60.89 507 CYS D N 1
ATOM 6663 C CA . CYS D 1 107 ? -28.392 -15.493 -35.805 1.00 62.93 507 CYS D CA 1
ATOM 6664 C C . CYS D 1 107 ? -27.334 -14.431 -35.709 1.00 60.09 507 CYS D C 1
ATOM 6665 O O . CYS D 1 107 ? -26.537 -14.281 -36.625 1.00 59.24 507 CYS D O 1
ATOM 6668 N N . ARG D 1 108 ? -27.354 -13.693 -34.600 1.00 58.61 508 ARG D N 1
ATOM 6669 C CA . ARG D 1 108 ? -26.390 -12.636 -34.337 1.00 55.33 508 ARG D CA 1
ATOM 6670 C C . ARG D 1 108 ? -24.971 -13.198 -34.262 1.00 50.26 508 ARG D C 1
ATOM 6671 O O . ARG D 1 108 ? -24.076 -12.726 -34.960 1.00 49.97 508 ARG D O 1
ATOM 6679 N N . GLU D 1 109 ? -24.771 -14.225 -33.448 1.00 46.19 509 GLU D N 1
ATOM 6680 C CA . GLU D 1 109 ? -23.438 -14.825 -33.307 1.00 44.85 509 GLU D CA 1
ATOM 6681 C C . GLU D 1 109 ? -22.872 -15.310 -34.648 1.00 44.78 509 GLU D C 1
ATOM 6682 O O . GLU D 1 109 ? -21.692 -15.118 -34.928 1.00 46.19 509 GLU D O 1
ATOM 6688 N N . VAL D 1 110 ? -23.711 -15.945 -35.460 1.00 44.37 510 VAL D N 1
ATOM 6689 C CA . VAL D 1 110 ? -23.308 -16.390 -36.797 1.00 43.26 510 VAL D CA 1
ATOM 6690 C C . VAL D 1 110 ? -22.965 -15.205 -37.681 1.00 42.12 510 VAL D C 1
ATOM 6691 O O . VAL D 1 110 ? -21.977 -15.229 -38.390 1.00 40.83 510 VAL D O 1
ATOM 6695 N N . SER D 1 111 ? -23.776 -14.158 -37.613 1.00 43.36 511 SER D N 1
ATOM 6696 C CA . SER D 1 111 ? -23.564 -12.950 -38.413 1.00 44.45 511 SER D CA 1
ATOM 6697 C C . SER D 1 111 ? -22.179 -12.406 -38.200 1.00 42.41 511 SER D C 1
ATOM 6698 O O . SER D 1 111 ? -21.518 -11.936 -39.127 1.00 40.84 511 SER D O 1
ATOM 6701 N N . ILE D 1 112 ? -21.769 -12.461 -36.944 1.00 41.23 512 ILE D N 1
ATOM 6702 C CA . ILE D 1 112 ? -20.520 -11.878 -36.515 1.00 40.54 512 ILE D CA 1
ATOM 6703 C C . ILE D 1 112 ? -19.358 -12.793 -36.858 1.00 38.78 512 ILE D C 1
ATOM 6704 O O . ILE D 1 112 ? -18.361 -12.326 -37.402 1.00 37.75 512 ILE D O 1
ATOM 6709 N N . LEU D 1 113 ? -19.490 -14.081 -36.553 1.00 37.06 513 LEU D N 1
ATOM 6710 C CA . LEU D 1 113 ? -18.447 -15.056 -36.886 1.00 37.54 513 LEU D CA 1
ATOM 6711 C C . LEU D 1 113 ? -18.079 -15.118 -38.384 1.00 38.09 513 LEU D C 1
ATOM 6712 O O . LEU D 1 113 ? -16.914 -15.317 -38.732 1.00 37.04 513 LEU D O 1
ATOM 6717 N N . CYS D 1 114 ? -19.054 -14.945 -39.269 1.00 38.65 514 CYS D N 1
ATOM 6718 C CA . CYS D 1 114 ? -18.752 -14.983 -40.697 1.00 40.65 514 CYS D CA 1
ATOM 6719 C C . CYS D 1 114 ? -17.983 -13.740 -41.184 1.00 40.33 514 CYS D C 1
ATOM 6720 O O . CYS D 1 114 ? -17.402 -13.762 -42.265 1.00 40.78 514 CYS D O 1
ATOM 6723 N N . GLN D 1 115 ? -17.960 -12.680 -40.377 1.00 40.59 515 GLN D N 1
ATOM 6724 C CA . GLN D 1 115 ? -17.098 -11.503 -40.632 1.00 40.08 515 GLN D CA 1
ATOM 6725 C C . GLN D 1 115 ? -15.623 -11.694 -40.325 1.00 38.65 515 GLN D C 1
ATOM 6726 O O . GLN D 1 115 ? -14.812 -10.893 -40.765 1.00 40.79 515 GLN D O 1
ATOM 6732 N N . LEU D 1 116 ? -15.264 -12.700 -39.538 1.00 37.79 516 LEU D N 1
ATOM 6733 C CA . LEU D 1 116 ? -13.934 -12.715 -38.923 1.00 37.49 516 LEU D CA 1
ATOM 6734 C C . LEU D 1 116 ? -12.872 -13.310 -39.822 1.00 37.13 516 LEU D C 1
ATOM 6735 O O . LEU D 1 116 ? -13.024 -14.390 -40.338 1.00 40.23 516 LEU D O 1
ATOM 6740 N N . ASN D 1 117 ? -11.792 -12.577 -40.006 1.00 37.14 517 ASN D N 1
ATOM 6741 C CA . ASN D 1 117 ? -10.607 -13.097 -40.657 1.00 36.89 517 ASN D CA 1
ATOM 6742 C C . ASN D 1 117 ? -9.342 -12.388 -40.147 1.00 35.87 517 ASN D C 1
ATOM 6743 O O . ASN D 1 117 ? -8.890 -11.363 -40.701 1.00 35.08 517 ASN D O 1
ATOM 6748 N N . HIS D 1 118 ? -8.806 -12.932 -39.059 1.00 34.10 518 HIS D N 1
ATOM 6749 C CA . HIS D 1 118 ? -7.581 -12.437 -38.463 1.00 32.95 518 HIS D CA 1
ATOM 6750 C C . HIS D 1 118 ? -6.981 -13.612 -37.710 1.00 32.71 518 HIS D C 1
ATOM 6751 O O . HIS D 1 118 ? -7.721 -14.442 -37.166 1.00 30.67 518 HIS D O 1
ATOM 6758 N N . PRO D 1 119 ? -5.642 -13.701 -37.674 1.00 33.58 519 PRO D N 1
ATOM 6759 C CA . PRO D 1 119 ? -4.956 -14.829 -36.984 1.00 34.15 519 PRO D CA 1
ATOM 6760 C C . PRO D 1 119 ? -5.083 -14.875 -35.438 1.00 34.96 519 PRO D C 1
ATOM 6761 O O . PRO D 1 119 ? -4.763 -15.892 -34.814 1.00 34.67 519 PRO D O 1
ATOM 6765 N N . CYS D 1 120 ? -5.537 -13.773 -34.843 1.00 35.93 520 CYS D N 1
ATOM 6766 C CA . CYS D 1 120 ? -5.693 -13.629 -33.385 1.00 36.19 520 CYS D CA 1
ATOM 6767 C C . CYS D 1 120 ? -7.161 -13.700 -32.942 1.00 35.55 520 CYS D C 1
ATOM 6768 O O . CYS D 1 120 ? -7.510 -13.357 -31.819 1.00 34.45 520 CYS D O 1
ATOM 6771 N N . VAL D 1 121 ? -8.006 -14.179 -33.846 1.00 36.13 521 VAL D N 1
ATOM 6772 C CA . VAL D 1 121 ? -9.428 -14.328 -33.623 1.00 35.80 521 VAL D CA 1
ATOM 6773 C C . VAL D 1 121 ? -9.784 -15.755 -34.080 1.00 36.77 521 VAL D C 1
ATOM 6774 O O . VAL D 1 121 ? -9.114 -16.331 -34.941 1.00 37.41 521 VAL D O 1
ATOM 6778 N N . ILE D 1 122 ? -10.818 -16.337 -33.489 1.00 37.76 522 ILE D N 1
ATOM 6779 C CA . ILE D 1 122 ? -11.194 -17.714 -33.792 1.00 39.02 522 ILE D CA 1
ATOM 6780 C C . ILE D 1 122 ? -11.572 -17.835 -35.299 1.00 39.59 522 ILE D C 1
ATOM 6781 O O . ILE D 1 122 ? -12.161 -16.920 -35.857 1.00 38.94 522 ILE D O 1
ATOM 6786 N N . GLN D 1 123 ? -11.194 -18.942 -35.950 1.00 41.55 523 GLN D N 1
ATOM 6787 C CA . GLN D 1 123 ? -11.484 -19.182 -37.384 1.00 41.66 523 GLN D CA 1
ATOM 6788 C C . GLN D 1 123 ? -12.814 -19.875 -37.544 1.00 39.30 523 GLN D C 1
ATOM 6789 O O . GLN D 1 123 ? -12.974 -21.038 -37.174 1.00 39.75 523 GLN D O 1
ATOM 6795 N N . PHE D 1 124 ? -13.776 -19.157 -38.100 1.00 37.02 524 PHE D N 1
ATOM 6796 C CA . PHE D 1 124 ? -15.070 -19.727 -38.417 1.00 35.68 524 PHE D CA 1
ATOM 6797 C C . PHE D 1 124 ? -14.972 -20.726 -39.588 1.00 36.45 524 PHE D C 1
ATOM 6798 O O . PHE D 1 124 ? -14.218 -20.510 -40.540 1.00 35.55 524 PHE D O 1
ATOM 6806 N N . VAL D 1 125 ? -15.720 -21.823 -39.488 1.00 37.01 525 VAL D N 1
ATOM 6807 C CA . VAL D 1 125 ? -15.751 -22.873 -40.521 1.00 37.70 525 VAL D CA 1
ATOM 6808 C C . VAL D 1 125 ? -17.117 -22.897 -41.204 1.00 38.93 525 VAL D C 1
ATOM 6809 O O . VAL D 1 125 ? -17.213 -23.045 -42.437 1.00 39.43 525 VAL D O 1
ATOM 6813 N N . GLY D 1 126 ? -18.167 -22.783 -40.396 1.00 39.51 526 GLY D N 1
ATOM 6814 C CA . GLY D 1 126 ? -19.520 -22.704 -40.918 1.00 40.93 526 GLY D CA 1
ATOM 6815 C C . GLY D 1 126 ? -20.551 -22.853 -39.826 1.00 41.60 526 GLY D C 1
ATOM 6816 O O . GLY D 1 126 ? -20.206 -22.970 -38.654 1.00 42.44 526 GLY D O 1
ATOM 6817 N N . ALA D 1 127 ? -21.817 -22.826 -40.216 1.00 43.24 527 ALA D N 1
ATOM 6818 C CA . ALA D 1 127 ? -22.915 -23.044 -39.294 1.00 46.70 527 ALA D CA 1
ATOM 6819 C C . ALA D 1 127 ? -24.016 -23.869 -39.952 1.00 50.50 527 ALA D C 1
ATOM 6820 O O . ALA D 1 127 ? -24.280 -23.736 -41.139 1.00 47.32 527 ALA D O 1
ATOM 6822 N N . CYS D 1 128 ? -24.654 -24.732 -39.169 1.00 57.16 528 CYS D N 1
ATOM 6823 C CA . CYS D 1 128 ? -25.796 -25.478 -39.651 1.00 63.48 528 CYS D CA 1
ATOM 6824 C C . CYS D 1 128 ? -27.062 -24.684 -39.358 1.00 67.85 528 CYS D C 1
ATOM 6825 O O . CYS D 1 128 ? -27.240 -24.206 -38.238 1.00 69.86 528 CYS D O 1
ATOM 6828 N N . LEU D 1 129 ? -27.922 -24.530 -40.368 1.00 72.60 529 LEU D N 1
ATOM 6829 C CA . LEU D 1 129 ? -29.159 -23.756 -40.236 1.00 76.20 529 LEU D CA 1
ATOM 6830 C C . LEU D 1 129 ? -30.442 -24.523 -40.592 1.00 81.46 529 LEU D C 1
ATOM 6831 O O . LEU D 1 129 ? -31.519 -23.941 -40.519 1.00 83.46 529 LEU D O 1
ATOM 6836 N N . ASN D 1 130 ? -30.346 -25.806 -40.956 1.00 84.95 530 ASN D N 1
ATOM 6837 C CA . ASN D 1 130 ? -31.528 -26.582 -41.380 1.00 89.75 530 ASN D CA 1
ATOM 6838 C C . ASN D 1 130 ? -32.796 -26.300 -40.562 1.00 94.16 530 ASN D C 1
ATOM 6839 O O . ASN D 1 130 ? -33.736 -25.686 -41.074 1.00 96.24 530 ASN D O 1
ATOM 6844 N N . ASP D 1 131 ? -32.823 -26.756 -39.307 1.00 95.37 531 ASP D N 1
ATOM 6845 C CA . ASP D 1 131 ? -33.948 -26.491 -38.403 1.00 96.06 531 ASP D CA 1
ATOM 6846 C C . ASP D 1 131 ? -33.415 -26.064 -37.034 1.00 95.49 531 ASP D C 1
ATOM 6847 O O . ASP D 1 131 ? -32.249 -26.320 -36.727 1.00 89.83 531 ASP D O 1
ATOM 6852 N N . PRO D 1 132 ? -34.266 -25.421 -36.205 1.00 98.95 532 PRO D N 1
ATOM 6853 C CA . PRO D 1 132 ? -33.835 -24.930 -34.885 1.00 99.18 532 PRO D CA 1
ATOM 6854 C C . PRO D 1 132 ? -33.150 -25.961 -33.970 1.00 99.89 532 PRO D C 1
ATOM 6855 O O . PRO D 1 132 ? -32.262 -25.588 -33.204 1.00 96.52 532 PRO D O 1
ATOM 6859 N N . SER D 1 133 ? -33.556 -27.232 -34.055 1.00 102.18 533 SER D N 1
ATOM 6860 C CA . SER D 1 133 ? -32.986 -28.312 -33.220 1.00 100.04 533 SER D CA 1
ATOM 6861 C C . SER D 1 133 ? -31.725 -28.968 -33.816 1.00 95.99 533 SER D C 1
ATOM 6862 O O . SER D 1 133 ? -31.233 -29.964 -33.288 1.00 94.08 533 SER D O 1
ATOM 6865 N N . GLN D 1 134 ? -31.222 -28.424 -34.921 1.00 95.37 534 GLN D N 1
ATOM 6866 C CA . GLN D 1 134 ? -29.936 -28.841 -35.480 1.00 91.61 534 GLN D CA 1
ATOM 6867 C C . GLN D 1 134 ? -28.907 -27.697 -35.524 1.00 82.63 534 GLN D C 1
ATOM 6868 O O . GLN D 1 134 ? -27.786 -27.894 -36.011 1.00 80.71 534 GLN D O 1
ATOM 6874 N N . PHE D 1 135 ? -29.269 -26.525 -34.992 1.00 72.57 535 PHE D N 1
ATOM 6875 C CA . PHE D 1 135 ? -28.371 -25.366 -34.996 1.00 67.18 535 PHE D CA 1
ATOM 6876 C C . PHE D 1 135 ? -27.005 -25.739 -34.441 1.00 60.15 535 PHE D C 1
ATOM 6877 O O . PHE D 1 135 ? -26.907 -26.385 -33.409 1.00 62.45 535 PHE D O 1
ATOM 6885 N N . ALA D 1 136 ? -25.955 -25.338 -35.143 1.00 54.10 536 ALA D N 1
ATOM 6886 C CA . ALA D 1 136 ? -24.594 -25.570 -34.685 1.00 49.70 536 ALA D CA 1
ATOM 6887 C C . ALA D 1 136 ? -23.635 -24.528 -35.253 1.00 45.97 536 ALA D C 1
ATOM 6888 O O . ALA D 1 136 ? -23.789 -24.083 -36.387 1.00 43.05 536 ALA D O 1
ATOM 6890 N N . ILE D 1 137 ? -22.656 -24.135 -34.444 1.00 44.05 537 ILE D N 1
ATOM 6891 C CA . ILE D 1 137 ? -21.537 -23.320 -34.915 1.00 42.25 537 ILE D CA 1
ATOM 6892 C C . ILE D 1 137 ? -20.234 -24.122 -34.859 1.00 40.77 537 ILE D C 1
ATOM 6893 O O . ILE D 1 137 ? -19.877 -24.670 -33.813 1.00 40.64 537 ILE D O 1
ATOM 6898 N N . VAL D 1 138 ? -19.535 -24.184 -35.993 1.00 39.10 538 VAL D N 1
ATOM 6899 C CA . VAL D 1 138 ? -18.270 -24.909 -36.097 1.00 38.57 538 VAL D CA 1
ATOM 6900 C C . VAL D 1 138 ? -17.116 -23.921 -36.253 1.00 37.71 538 VAL D C 1
ATOM 6901 O O . VAL D 1 138 ? -17.230 -22.978 -37.022 1.00 36.80 538 VAL D O 1
ATOM 6905 N N . THR D 1 139 ? -16.013 -24.168 -35.539 1.00 37.46 539 THR D N 1
ATOM 6906 C CA . THR D 1 139 ? -14.785 -23.350 -35.621 1.00 37.34 539 THR D CA 1
ATOM 6907 C C . THR D 1 139 ? -13.533 -24.238 -35.552 1.00 38.49 539 THR D C 1
ATOM 6908 O O . THR D 1 139 ? -13.631 -25.415 -35.194 1.00 36.84 539 THR D O 1
ATOM 6912 N N . GLN D 1 140 ? -12.371 -23.682 -35.906 1.00 39.81 540 GLN D N 1
ATOM 6913 C CA . GLN D 1 140 ? -11.110 -24.392 -35.734 1.00 42.68 540 GLN D CA 1
ATOM 6914 C C . GLN D 1 140 ? -11.004 -24.819 -34.274 1.00 42.95 540 GLN D C 1
ATOM 6915 O O . GLN D 1 140 ? -11.373 -24.052 -33.363 1.00 40.86 540 GLN D O 1
ATOM 6921 N N . TYR D 1 141 ? -10.521 -26.041 -34.061 1.00 43.14 541 TYR D N 1
ATOM 6922 C CA . TYR D 1 141 ? -10.176 -26.520 -32.731 1.00 42.89 541 TYR D CA 1
ATOM 6923 C C . TYR D 1 141 ? -8.799 -25.977 -32.411 1.00 42.43 541 TYR D C 1
ATOM 6924 O O . TYR D 1 141 ? -7.934 -25.897 -33.286 1.00 41.40 541 TYR D O 1
ATOM 6933 N N . ILE D 1 142 ? -8.612 -25.617 -31.147 1.00 42.31 542 ILE D N 1
ATOM 6934 C CA . ILE D 1 142 ? -7.376 -25.029 -30.650 1.00 43.26 542 ILE D CA 1
ATOM 6935 C C . ILE D 1 142 ? -6.944 -25.873 -29.452 1.00 44.17 542 ILE D C 1
ATOM 6936 O O . ILE D 1 142 ? -7.609 -25.884 -28.414 1.00 43.75 542 ILE D O 1
ATOM 6941 N N . SER D 1 143 ? -5.834 -26.592 -29.615 1.00 45.43 543 SER D N 1
ATOM 6942 C CA . SER D 1 143 ? -5.534 -27.757 -28.761 1.00 46.38 543 SER D CA 1
ATOM 6943 C C . SER D 1 143 ? -4.836 -27.443 -27.437 1.00 44.60 543 SER D C 1
ATOM 6944 O O . SER D 1 143 ? -4.816 -28.286 -26.550 1.00 43.32 543 SER D O 1
ATOM 6947 N N . GLY D 1 144 ? -4.292 -26.231 -27.303 1.00 43.73 544 GLY D N 1
ATOM 6948 C CA . GLY D 1 144 ? -3.548 -25.830 -26.100 1.00 42.78 544 GLY D CA 1
ATOM 6949 C C . GLY D 1 144 ? -4.373 -25.384 -24.909 1.00 41.33 544 GLY D C 1
ATOM 6950 O O . GLY D 1 144 ? -3.819 -25.048 -23.879 1.00 40.66 544 GLY D O 1
ATOM 6951 N N . GLY D 1 145 ? -5.691 -25.356 -25.041 1.00 41.39 545 GLY D N 1
ATOM 6952 C CA . GLY D 1 145 ? -6.563 -25.042 -23.909 1.00 41.84 545 GLY D CA 1
ATOM 6953 C C . GLY D 1 145 ? -6.804 -23.558 -23.689 1.00 42.46 545 GLY D C 1
ATOM 6954 O O . GLY D 1 145 ? -6.243 -22.687 -24.372 1.00 42.18 545 GLY D O 1
ATOM 6955 N N . SER D 1 146 ? -7.655 -23.264 -22.718 1.00 43.02 546 SER D N 1
ATOM 6956 C CA . SER D 1 146 ? -7.914 -21.884 -22.349 1.00 42.38 546 SER D CA 1
ATOM 6957 C C . SER D 1 146 ? -6.698 -21.323 -21.635 1.00 42.82 546 SER D C 1
ATOM 6958 O O . SER D 1 146 ? -5.933 -22.067 -21.018 1.00 44.08 546 SER D O 1
ATOM 6961 N N . LEU D 1 147 ? -6.531 -20.006 -21.728 1.00 43.11 547 LEU D N 1
ATOM 6962 C CA . LEU D 1 147 ? -5.607 -19.273 -20.857 1.00 42.74 547 LEU D CA 1
ATOM 6963 C C . LEU D 1 147 ? -5.927 -19.513 -19.373 1.00 42.65 547 LEU D C 1
ATOM 6964 O O . LEU D 1 147 ? -5.008 -19.567 -18.565 1.00 41.87 547 LEU D O 1
ATOM 6969 N N . PHE D 1 148 ? -7.220 -19.651 -19.037 1.00 44.07 548 PHE D N 1
ATOM 6970 C CA . PHE D 1 148 ? -7.704 -19.863 -17.646 1.00 46.76 548 PHE D CA 1
ATOM 6971 C C . PHE D 1 148 ? -7.195 -21.162 -17.031 1.00 47.93 548 PHE D C 1
ATOM 6972 O O . PHE D 1 148 ? -6.846 -21.206 -15.843 1.00 47.26 548 PHE D O 1
ATOM 6980 N N . SER D 1 149 ? -7.184 -22.223 -17.824 1.00 49.02 549 SER D N 1
ATOM 6981 C CA . SER D 1 149 ? -6.606 -23.480 -17.357 1.00 52.36 549 SER D CA 1
ATOM 6982 C C . SER D 1 149 ? -5.099 -23.367 -17.146 1.00 52.82 549 SER D C 1
ATOM 6983 O O . SER D 1 149 ? -4.577 -23.877 -16.166 1.00 53.28 549 SER D O 1
ATOM 6986 N N . LEU D 1 150 ? -4.402 -22.706 -18.062 1.00 52.93 550 LEU D N 1
ATOM 6987 C CA . LEU D 1 150 ? -2.950 -22.665 -17.993 1.00 55.06 550 LEU D CA 1
ATOM 6988 C C . LEU D 1 150 ? -2.465 -21.950 -16.714 1.00 55.59 550 LEU D C 1
ATOM 6989 O O . LEU D 1 150 ? -1.621 -22.471 -15.984 1.00 54.52 550 LEU D O 1
ATOM 6994 N N . LEU D 1 151 ? -3.034 -20.782 -16.431 1.00 55.13 551 LEU D N 1
ATOM 6995 C CA . LEU D 1 151 ? -2.620 -19.979 -15.286 1.00 55.13 551 LEU D CA 1
ATOM 6996 C C . LEU D 1 151 ? -3.158 -20.481 -13.942 1.00 55.82 551 LEU D C 1
ATOM 6997 O O . LEU D 1 151 ? -2.432 -20.447 -12.945 1.00 58.83 551 LEU D O 1
ATOM 7002 N N . HIS D 1 152 ? -4.410 -20.940 -13.905 1.00 55.46 552 HIS D N 1
ATOM 7003 C CA . HIS D 1 152 ? -5.084 -21.268 -12.629 1.00 56.18 552 HIS D CA 1
ATOM 7004 C C . HIS D 1 152 ? -5.358 -22.757 -12.330 1.00 57.03 552 HIS D C 1
ATOM 7005 O O . HIS D 1 152 ? -5.729 -23.095 -11.207 1.00 55.78 552 HIS D O 1
ATOM 7012 N N . GLU D 1 153 ? -5.186 -23.639 -13.309 1.00 58.47 553 GLU D N 1
ATOM 7013 C CA . GLU D 1 153 ? -5.353 -25.083 -13.088 1.00 60.80 553 GLU D CA 1
ATOM 7014 C C . GLU D 1 153 ? -4.001 -25.809 -13.223 1.00 62.32 553 GLU D C 1
ATOM 7015 O O . GLU D 1 153 ? -3.495 -26.302 -12.232 1.00 65.76 553 GLU D O 1
ATOM 7021 N N . GLN D 1 154 ? -3.412 -25.847 -14.421 1.00 64.27 554 GLN D N 1
ATOM 7022 C CA . GLN D 1 154 ? -2.074 -26.444 -14.636 1.00 66.57 554 GLN D CA 1
ATOM 7023 C C . GLN D 1 154 ? -0.972 -25.654 -13.922 1.00 70.23 554 GLN D C 1
ATOM 7024 O O . GLN D 1 154 ? 0.039 -26.223 -13.494 1.00 67.62 554 GLN D O 1
ATOM 7030 N N . LYS D 1 155 ? -1.179 -24.335 -13.837 1.00 76.03 555 LYS D N 1
ATOM 7031 C CA . LYS D 1 155 ? -0.237 -23.374 -13.242 1.00 77.53 555 LYS D CA 1
ATOM 7032 C C . LYS D 1 155 ? 1.186 -23.478 -13.778 1.00 82.75 555 LYS D C 1
ATOM 7033 O O . LYS D 1 155 ? 2.153 -23.509 -13.012 1.00 85.40 555 LYS D O 1
ATOM 7039 N N . ARG D 1 156 ? 1.297 -23.528 -15.103 1.00 87.76 556 ARG D N 1
ATOM 7040 C CA . ARG D 1 156 ? 2.585 -23.541 -15.781 1.00 91.96 556 ARG D CA 1
ATOM 7041 C C . ARG D 1 156 ? 3.294 -22.219 -15.512 1.00 91.83 556 ARG D C 1
ATOM 7042 O O . ARG D 1 156 ? 2.646 -21.170 -15.431 1.00 90.34 556 ARG D O 1
ATOM 7050 N N . ILE D 1 157 ? 4.616 -22.273 -15.354 1.00 91.55 557 ILE D N 1
ATOM 7051 C CA . ILE D 1 157 ? 5.405 -21.067 -15.089 1.00 89.37 557 ILE D CA 1
ATOM 7052 C C . ILE D 1 157 ? 5.865 -20.445 -16.393 1.00 80.65 557 ILE D C 1
ATOM 7053 O O . ILE D 1 157 ? 6.594 -21.070 -17.161 1.00 77.67 557 ILE D O 1
ATOM 7058 N N . LEU D 1 158 ? 5.440 -19.204 -16.620 1.00 73.75 558 LEU D N 1
ATOM 7059 C CA . LEU D 1 158 ? 5.743 -18.496 -17.852 1.00 70.25 558 LEU D CA 1
ATOM 7060 C C . LEU D 1 158 ? 6.757 -17.371 -17.633 1.00 69.01 558 LEU D C 1
ATOM 7061 O O . LEU D 1 158 ? 6.612 -16.544 -16.725 1.00 63.62 558 LEU D O 1
ATOM 7066 N N . ASP D 1 159 ? 7.780 -17.349 -18.484 1.00 69.17 559 ASP D N 1
ATOM 7067 C CA . ASP D 1 159 ? 8.693 -16.213 -18.569 1.00 68.10 559 ASP D CA 1
ATOM 7068 C C . ASP D 1 159 ? 7.930 -14.998 -19.067 1.00 66.67 559 ASP D C 1
ATOM 7069 O O . ASP D 1 159 ? 6.815 -15.121 -19.568 1.00 65.20 559 ASP D O 1
ATOM 7074 N N . LEU D 1 160 ? 8.543 -13.829 -18.948 1.00 66.78 560 LEU D N 1
ATOM 7075 C CA . LEU D 1 160 ? 7.889 -12.592 -19.352 1.00 65.31 560 LEU D CA 1
ATOM 7076 C C . LEU D 1 160 ? 7.576 -12.534 -20.849 1.00 64.58 560 LEU D C 1
ATOM 7077 O O . LEU D 1 160 ? 6.547 -11.985 -21.240 1.00 62.36 560 LEU D O 1
ATOM 7082 N N . GLN D 1 161 ? 8.450 -13.101 -21.676 1.00 64.99 561 GLN D N 1
ATOM 7083 C CA . GLN D 1 161 ? 8.264 -13.066 -23.128 1.00 64.52 561 GLN D CA 1
ATOM 7084 C C . GLN D 1 161 ? 6.987 -13.813 -23.573 1.00 62.53 561 GLN D C 1
ATOM 7085 O O . GLN D 1 161 ? 6.264 -13.354 -24.465 1.00 60.40 561 GLN D O 1
ATOM 7091 N N . SER D 1 162 ? 6.720 -14.959 -22.950 1.00 61.38 562 SER D N 1
ATOM 7092 C CA . SER D 1 162 ? 5.558 -15.780 -23.291 1.00 58.83 562 SER D CA 1
ATOM 7093 C C . SER D 1 162 ? 4.260 -15.101 -22.882 1.00 57.85 562 SER D C 1
ATOM 7094 O O . SER D 1 162 ? 3.245 -15.195 -23.577 1.00 56.71 562 SER D O 1
ATOM 7097 N N . LYS D 1 163 ? 4.298 -14.421 -21.744 1.00 56.66 563 LYS D N 1
ATOM 7098 C CA . LYS D 1 163 ? 3.141 -13.685 -21.264 1.00 55.30 563 LYS D CA 1
ATOM 7099 C C . LYS D 1 163 ? 2.771 -12.539 -22.204 1.00 51.93 563 LYS D C 1
ATOM 7100 O O . LYS D 1 163 ? 1.599 -12.256 -22.405 1.00 50.92 563 LYS D O 1
ATOM 7106 N N . LEU D 1 164 ? 3.776 -11.889 -22.776 1.00 50.19 564 LEU D N 1
ATOM 7107 C CA . LEU D 1 164 ? 3.550 -10.743 -23.642 1.00 48.42 564 LEU D CA 1
ATOM 7108 C C . LEU D 1 164 ? 3.150 -11.164 -25.037 1.00 46.06 564 LEU D C 1
ATOM 7109 O O . LEU D 1 164 ? 2.424 -10.458 -25.697 1.00 43.15 564 LEU D O 1
ATOM 7114 N N . ILE D 1 165 ? 3.632 -12.304 -25.494 1.00 46.29 565 ILE D N 1
ATOM 7115 C CA . ILE D 1 165 ? 3.158 -12.843 -26.757 1.00 47.74 565 ILE D CA 1
ATOM 7116 C C . ILE D 1 165 ? 1.668 -13.103 -26.671 1.00 45.72 565 ILE D C 1
ATOM 7117 O O . ILE D 1 165 ? 0.927 -12.792 -27.603 1.00 46.30 565 ILE D O 1
ATOM 7122 N N . ILE D 1 166 ? 1.232 -13.659 -25.553 1.00 44.38 566 ILE D N 1
ATOM 7123 C CA . ILE D 1 166 ? -0.186 -13.888 -25.335 1.00 44.00 566 ILE D CA 1
ATOM 7124 C C . ILE D 1 166 ? -0.953 -12.561 -25.293 1.00 41.41 566 ILE D C 1
ATOM 7125 O O . ILE D 1 166 ? -1.946 -12.388 -26.004 1.00 39.14 566 ILE D O 1
ATOM 7130 N N . ALA D 1 167 ? -0.485 -11.639 -24.456 1.00 40.40 567 ALA D N 1
ATOM 7131 C CA . ALA D 1 167 ? -1.150 -10.349 -24.264 1.00 39.96 567 ALA D CA 1
ATOM 7132 C C . ALA D 1 167 ? -1.237 -9.549 -25.561 1.00 39.58 567 ALA D C 1
ATOM 7133 O O . ALA D 1 167 ? -2.243 -8.884 -25.816 1.00 39.68 567 ALA D O 1
ATOM 7135 N N . VAL D 1 168 ? -0.185 -9.614 -26.368 1.00 39.80 568 VAL D N 1
ATOM 7136 C CA . VAL D 1 168 ? -0.128 -8.866 -27.614 1.00 40.72 568 VAL D CA 1
ATOM 7137 C C . VAL D 1 168 ? -1.080 -9.462 -28.626 1.00 39.64 568 VAL D C 1
ATOM 7138 O O . VAL D 1 168 ? -1.802 -8.736 -29.295 1.00 39.13 568 VAL D O 1
ATOM 7142 N N . ASP D 1 169 ? -1.077 -10.782 -28.735 1.00 39.69 569 ASP D N 1
ATOM 7143 C CA . ASP D 1 169 ? -1.984 -11.466 -29.650 1.00 39.25 569 ASP D CA 1
ATOM 7144 C C . ASP D 1 169 ? -3.436 -11.137 -29.328 1.00 37.51 569 ASP D C 1
ATOM 7145 O O . ASP D 1 169 ? -4.242 -10.884 -30.234 1.00 37.24 569 ASP D O 1
ATOM 7150 N N . VAL D 1 170 ? -3.776 -11.149 -28.046 1.00 35.73 570 VAL D N 1
ATOM 7151 C CA . VAL D 1 170 ? -5.137 -10.821 -27.645 1.00 34.76 570 VAL D CA 1
ATOM 7152 C C . VAL D 1 170 ? -5.445 -9.351 -27.988 1.00 34.17 570 VAL D C 1
ATOM 7153 O O . VAL D 1 170 ? -6.521 -9.032 -28.485 1.00 33.73 570 VAL D O 1
ATOM 7157 N N . ALA D 1 171 ? -4.484 -8.463 -27.769 1.00 33.97 571 ALA D N 1
ATOM 7158 C CA . ALA D 1 171 ? -4.676 -7.054 -28.087 1.00 33.87 571 ALA D CA 1
ATOM 7159 C C . ALA D 1 171 ? -4.888 -6.837 -29.581 1.00 33.60 571 ALA D C 1
ATOM 7160 O O . ALA D 1 171 ? -5.707 -6.016 -29.976 1.00 32.51 571 ALA D O 1
ATOM 7162 N N . LYS D 1 172 ? -4.149 -7.572 -30.404 1.00 35.19 572 LYS D N 1
ATOM 7163 C CA . LYS D 1 172 ? -4.267 -7.456 -31.863 1.00 36.32 572 LYS D CA 1
ATOM 7164 C C . LYS D 1 172 ? -5.627 -7.923 -32.342 1.00 34.35 572 LYS D C 1
ATOM 7165 O O . LYS D 1 172 ? -6.269 -7.253 -33.140 1.00 33.33 572 LYS D O 1
ATOM 7171 N N . GLY D 1 173 ? -6.074 -9.060 -31.821 1.00 32.94 573 GLY D N 1
ATOM 7172 C CA . GLY D 1 173 ? -7.411 -9.556 -32.105 1.00 31.97 573 GLY D CA 1
ATOM 7173 C C . GLY D 1 173 ? -8.493 -8.538 -31.793 1.00 31.24 573 GLY D C 1
ATOM 7174 O O . GLY D 1 173 ? -9.424 -8.333 -32.584 1.00 31.43 573 GLY D O 1
ATOM 7175 N N . MET D 1 174 ? -8.372 -7.904 -30.631 1.00 30.39 574 MET D N 1
ATOM 7176 C CA . MET D 1 174 ? -9.322 -6.894 -30.199 1.00 29.33 574 MET D CA 1
ATOM 7177 C C . MET D 1 174 ? -9.219 -5.643 -31.055 1.00 28.94 574 MET D C 1
ATOM 7178 O O . MET D 1 174 ? -10.233 -5.040 -31.361 1.00 28.79 574 MET D O 1
ATOM 7183 N N . GLU D 1 175 ? -8.012 -5.240 -31.437 1.00 29.65 575 GLU D N 1
ATOM 7184 C CA . GLU D 1 175 ? -7.838 -4.071 -32.321 1.00 30.20 575 GLU D CA 1
ATOM 7185 C C . GLU D 1 175 ? -8.512 -4.363 -33.659 1.00 30.00 575 GLU D C 1
ATOM 7186 O O . GLU D 1 175 ? -9.172 -3.492 -34.233 1.00 29.20 575 GLU D O 1
ATOM 7192 N N . TYR D 1 176 ? -8.356 -5.602 -34.142 1.00 29.86 576 TYR D N 1
ATOM 7193 C CA . TYR D 1 176 ? -8.966 -6.018 -35.409 1.00 29.30 576 TYR D CA 1
ATOM 7194 C C . TYR D 1 176 ? -10.478 -5.858 -35.330 1.00 29.04 576 TYR D C 1
ATOM 7195 O O . TYR D 1 176 ? -11.084 -5.203 -36.178 1.00 29.27 576 TYR D O 1
ATOM 7204 N N . LEU D 1 177 ? -11.070 -6.429 -34.285 1.00 29.29 577 LEU D N 1
ATOM 7205 C CA . LEU D 1 177 ? -12.507 -6.307 -34.030 1.00 29.47 577 LEU D CA 1
ATOM 7206 C C . LEU D 1 177 ? -13.009 -4.858 -33.982 1.00 30.34 577 LEU D C 1
ATOM 7207 O O . LEU D 1 177 ? -14.053 -4.534 -34.576 1.00 30.78 577 LEU D O 1
ATOM 7212 N N . HIS D 1 178 ? -12.260 -3.987 -33.311 1.00 30.56 578 HIS D N 1
ATOM 7213 C CA . HIS D 1 178 ? -12.739 -2.633 -33.038 1.00 31.17 578 HIS D CA 1
ATOM 7214 C C . HIS D 1 178 ? -12.582 -1.716 -34.219 1.00 33.22 578 HIS D C 1
ATOM 7215 O O . HIS D 1 178 ? -13.202 -0.651 -34.245 1.00 34.56 578 HIS D O 1
ATOM 7222 N N . ASN D 1 179 ? -11.769 -2.119 -35.196 1.00 35.23 579 ASN D N 1
ATOM 7223 C CA . ASN D 1 179 ? -11.493 -1.269 -36.346 1.00 36.70 579 ASN D CA 1
ATOM 7224 C C . ASN D 1 179 ? -12.088 -1.726 -37.681 1.00 37.53 579 ASN D C 1
ATOM 7225 O O . ASN D 1 179 ? -11.849 -1.081 -38.692 1.00 38.57 579 ASN D O 1
ATOM 7230 N N . LEU D 1 180 ? -12.891 -2.796 -37.675 1.00 38.16 580 LEU D N 1
ATOM 7231 C CA . LEU D 1 180 ? -13.716 -3.174 -38.831 1.00 39.20 580 LEU D CA 1
ATOM 7232 C C . LEU D 1 180 ? -14.611 -1.995 -39.195 1.00 43.37 580 LEU D C 1
ATOM 7233 O O . LEU D 1 180 ? -14.941 -1.204 -38.311 1.00 45.35 580 LEU D O 1
ATOM 7238 N N . THR D 1 181 ? -15.022 -1.866 -40.466 1.00 46.96 581 THR D N 1
ATOM 7239 C CA . THR D 1 181 ? -15.874 -0.718 -40.851 1.00 50.41 581 THR D CA 1
ATOM 7240 C C . THR D 1 181 ? -17.235 -0.809 -40.132 1.00 51.38 581 THR D C 1
ATOM 7241 O O . THR D 1 181 ? -17.900 0.212 -39.911 1.00 52.85 581 THR D O 1
ATOM 7245 N N . GLN D 1 182 ? -17.617 -2.028 -39.753 1.00 51.45 582 GLN D N 1
ATOM 7246 C CA . GLN D 1 182 ? -18.752 -2.270 -38.877 1.00 53.49 582 GLN D CA 1
ATOM 7247 C C . GLN D 1 182 ? -18.223 -2.965 -37.591 1.00 49.80 582 GLN D C 1
ATOM 7248 O O . GLN D 1 182 ? -18.230 -4.205 -37.493 1.00 46.91 582 GLN D O 1
ATOM 7254 N N . PRO D 1 183 ? -17.740 -2.157 -36.610 1.00 45.49 583 PRO D N 1
ATOM 7255 C CA . PRO D 1 183 ? -17.032 -2.622 -35.405 1.00 43.07 583 PRO D CA 1
ATOM 7256 C C . PRO D 1 183 ? -17.769 -3.647 -34.579 1.00 41.66 583 PRO D C 1
ATOM 7257 O O . PRO D 1 183 ? -18.989 -3.567 -34.450 1.00 43.78 583 PRO D O 1
ATOM 7261 N N . ILE D 1 184 ? -17.019 -4.591 -34.010 1.00 39.41 584 ILE D N 1
ATOM 7262 C CA . ILE D 1 184 ? -17.581 -5.639 -33.157 1.00 37.53 584 ILE D CA 1
ATOM 7263 C C . ILE D 1 184 ? -17.101 -5.473 -31.710 1.00 36.86 584 ILE D C 1
ATOM 7264 O O . ILE D 1 184 ? -15.942 -5.172 -31.456 1.00 35.31 584 ILE D O 1
ATOM 7269 N N . ILE D 1 185 ? -18.011 -5.663 -30.764 1.00 36.93 585 ILE D N 1
ATOM 7270 C CA . ILE D 1 185 ? -17.671 -5.662 -29.347 1.00 36.56 585 ILE D CA 1
ATOM 7271 C C . ILE D 1 185 ? -17.752 -7.105 -28.840 1.00 35.18 585 ILE D C 1
ATOM 7272 O O . ILE D 1 185 ? -18.749 -7.773 -29.047 1.00 34.65 585 ILE D O 1
ATOM 7277 N N . HIS D 1 186 ? -16.708 -7.594 -28.193 1.00 34.28 586 HIS D N 1
ATOM 7278 C CA . HIS D 1 186 ? -16.711 -8.976 -27.765 1.00 35.26 586 HIS D CA 1
ATOM 7279 C C . HIS D 1 186 ? -17.703 -9.193 -26.605 1.00 37.08 586 HIS D C 1
ATOM 7280 O O . HIS D 1 186 ? -18.522 -10.114 -26.683 1.00 35.63 586 HIS D O 1
ATOM 7287 N N . ARG D 1 187 ? -17.619 -8.345 -25.564 1.00 38.97 587 ARG D N 1
ATOM 7288 C CA . ARG D 1 187 ? -18.555 -8.302 -24.409 1.00 41.39 587 ARG D CA 1
ATOM 7289 C C . ARG D 1 187 ? -18.391 -9.418 -23.401 1.00 39.78 587 ARG D C 1
ATOM 7290 O O . ARG D 1 187 ? -19.235 -9.619 -22.529 1.00 41.14 587 ARG D O 1
ATOM 7298 N N . ASP D 1 188 ? -17.308 -10.153 -23.510 1.00 37.95 588 ASP D N 1
ATOM 7299 C CA . ASP D 1 188 ? -17.105 -11.309 -22.659 1.00 36.73 588 ASP D CA 1
ATOM 7300 C C . ASP D 1 188 ? -15.657 -11.722 -22.706 1.00 34.03 588 ASP D C 1
ATOM 7301 O O . ASP D 1 188 ? -15.332 -12.902 -22.617 1.00 34.87 588 ASP D O 1
ATOM 7306 N N . LEU D 1 189 ? -14.778 -10.747 -22.833 1.00 31.19 589 LEU D N 1
ATOM 7307 C CA . LEU D 1 189 ? -13.390 -11.060 -22.877 1.00 30.75 589 LEU D CA 1
ATOM 7308 C C . LEU D 1 189 ? -12.936 -11.483 -21.479 1.00 31.75 589 LEU D C 1
ATOM 7309 O O . LEU D 1 189 ? -12.998 -10.705 -20.531 1.00 32.87 589 LEU D O 1
ATOM 7314 N N . ASN D 1 190 ? -12.509 -12.730 -21.359 1.00 32.45 590 ASN D N 1
ATOM 7315 C CA . ASN D 1 190 ? -11.866 -13.212 -20.153 1.00 33.44 590 ASN D CA 1
ATOM 7316 C C . ASN D 1 190 ? -10.915 -14.324 -20.524 1.00 33.31 590 ASN D C 1
ATOM 7317 O O . ASN D 1 190 ? -10.807 -14.676 -21.690 1.00 33.34 590 ASN D O 1
ATOM 7322 N N . SER D 1 191 ? -10.235 -14.879 -19.533 1.00 33.19 591 SER D N 1
ATOM 7323 C CA . SER D 1 191 ? -9.265 -15.936 -19.772 1.00 33.53 591 SER D CA 1
ATOM 7324 C C . SER D 1 191 ? -9.868 -17.286 -20.223 1.00 33.94 591 SER D C 1
ATOM 7325 O O . SER D 1 191 ? -9.159 -18.079 -20.841 1.00 32.73 591 SER D O 1
ATOM 7328 N N . HIS D 1 192 ? -11.146 -17.552 -19.916 1.00 35.23 592 HIS D N 1
ATOM 7329 C CA . HIS D 1 192 ? -11.837 -18.757 -20.451 1.00 36.91 592 HIS D CA 1
ATOM 7330 C C . HIS D 1 192 ? -11.977 -18.681 -21.970 1.00 37.25 592 HIS D C 1
ATOM 7331 O O . HIS D 1 192 ? -11.929 -19.698 -22.645 1.00 38.70 592 HIS D O 1
ATOM 7338 N N . ASN D 1 193 ? -12.167 -17.470 -22.494 1.00 37.78 593 ASN D N 1
ATOM 7339 C CA . ASN D 1 193 ? -12.406 -17.245 -23.917 1.00 37.29 593 ASN D CA 1
ATOM 7340 C C . ASN D 1 193 ? -11.159 -16.804 -24.680 1.00 36.44 593 ASN D C 1
ATOM 7341 O O . ASN D 1 193 ? -11.245 -16.358 -25.812 1.00 36.79 593 ASN D O 1
ATOM 7346 N N . ILE D 1 194 ? -9.999 -16.907 -24.059 1.00 36.52 594 ILE D N 1
ATOM 7347 C CA . ILE D 1 194 ? -8.743 -16.802 -24.790 1.00 37.45 594 ILE D CA 1
ATOM 7348 C C . ILE D 1 194 ? -8.180 -18.222 -24.875 1.00 38.39 594 ILE D C 1
ATOM 7349 O O . ILE D 1 194 ? -7.986 -18.897 -23.848 1.00 37.90 594 ILE D O 1
ATOM 7354 N N . LEU D 1 195 ? -7.967 -18.679 -26.101 1.00 39.04 595 LEU D N 1
ATOM 7355 C CA . LEU D 1 195 ? -7.475 -20.021 -26.363 1.00 40.41 595 LEU D CA 1
ATOM 7356 C C . LEU D 1 195 ? -6.038 -19.925 -26.811 1.00 41.17 595 LEU D C 1
ATOM 7357 O O . LEU D 1 195 ? -5.616 -18.903 -27.353 1.00 39.30 595 LEU D O 1
ATOM 7362 N N . LE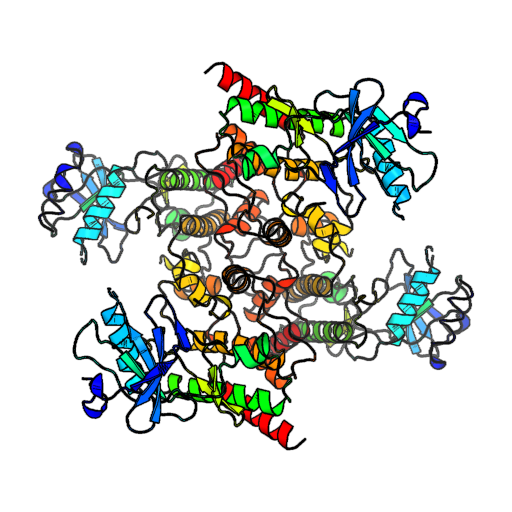U D 1 196 ? -5.296 -21.002 -26.569 1.00 44.50 596 LEU D N 1
ATOM 7363 C CA . LEU D 1 196 ? -3.860 -21.040 -26.803 1.00 47.59 596 LEU D CA 1
ATOM 7364 C C . LEU D 1 196 ? -3.474 -22.152 -27.773 1.00 51.21 596 LEU D C 1
ATOM 7365 O O . LEU D 1 196 ? -3.815 -23.309 -27.540 1.00 54.25 596 LEU D O 1
ATOM 7370 N N . TYR D 1 197 ? -2.782 -21.798 -28.862 1.00 52.45 597 TYR D N 1
ATOM 7371 C CA . TYR D 1 197 ? -2.126 -22.785 -29.711 1.00 53.38 597 TYR D CA 1
ATOM 7372 C C . TYR D 1 197 ? -0.964 -23.313 -28.900 1.00 58.75 597 TYR D C 1
ATOM 7373 O O . TYR D 1 197 ? -0.588 -22.703 -27.891 1.00 62.50 597 TYR D O 1
ATOM 7382 N N . GLU D 1 198 ? -0.367 -24.417 -29.346 1.00 62.65 598 GLU D N 1
ATOM 7383 C CA . GLU D 1 198 ? 0.758 -25.015 -28.614 1.00 64.21 598 GLU D CA 1
ATOM 7384 C C . GLU D 1 198 ? 2.082 -24.254 -28.782 1.00 61.33 598 GLU D C 1
ATOM 7385 O O . GLU D 1 198 ? 2.944 -24.346 -27.907 1.00 58.63 598 GLU D O 1
ATOM 7391 N N . ASP D 1 199 ? 2.225 -23.477 -29.864 1.00 58.89 599 ASP D N 1
ATOM 7392 C CA . ASP D 1 199 ? 3.383 -22.569 -30.021 1.00 59.90 599 ASP D CA 1
ATOM 7393 C C . ASP D 1 199 ? 3.344 -21.326 -29.102 1.00 59.11 599 ASP D C 1
ATOM 7394 O O . ASP D 1 199 ? 4.205 -20.449 -29.198 1.00 60.62 599 ASP D O 1
ATOM 7399 N N . GLY D 1 200 ? 2.357 -21.238 -28.216 1.00 56.68 600 GLY D N 1
ATOM 7400 C CA . GLY D 1 200 ? 2.310 -20.148 -27.253 1.00 56.33 600 GLY D CA 1
ATOM 7401 C C . GLY D 1 200 ? 1.572 -18.900 -27.734 1.00 55.30 600 GLY D C 1
ATOM 7402 O O . GLY D 1 200 ? 1.415 -17.945 -26.968 1.00 53.19 600 GLY D O 1
ATOM 7403 N N . HIS D 1 201 ? 1.124 -18.906 -28.994 1.00 52.91 601 HIS D N 1
ATOM 7404 C CA . HIS D 1 201 ? 0.281 -17.849 -29.537 1.00 49.01 601 HIS D CA 1
ATOM 7405 C C . HIS D 1 201 ? -1.183 -18.042 -29.126 1.00 45.79 601 HIS D C 1
ATOM 7406 O O . HIS D 1 201 ? -1.589 -19.118 -28.678 1.00 44.84 601 HIS D O 1
ATOM 7413 N N . ALA D 1 202 ? -1.977 -16.987 -29.278 1.00 42.84 602 ALA D N 1
ATOM 7414 C CA . ALA D 1 202 ? -3.296 -16.954 -28.667 1.00 40.79 602 ALA D CA 1
ATOM 7415 C C . ALA D 1 202 ? -4.362 -16.348 -29.568 1.00 38.34 602 ALA D C 1
ATOM 7416 O O . ALA D 1 202 ? -4.079 -15.468 -30.385 1.00 37.56 602 ALA D O 1
ATOM 7418 N N . VAL D 1 203 ? -5.596 -16.810 -29.396 1.00 36.36 603 VAL D N 1
ATOM 7419 C CA . VAL D 1 203 ? -6.710 -16.233 -30.123 1.00 35.61 603 VAL D CA 1
ATOM 7420 C C . VAL D 1 203 ? -7.898 -15.952 -29.209 1.00 34.59 603 VAL D C 1
ATOM 7421 O O . VAL D 1 203 ? -8.194 -16.713 -28.285 1.00 34.52 603 VAL D O 1
ATOM 7425 N N . VAL D 1 204 ? -8.585 -14.851 -29.492 1.00 33.17 604 VAL D N 1
ATOM 7426 C CA . VAL D 1 204 ? -9.877 -14.553 -28.878 1.00 32.14 604 VAL D CA 1
ATOM 7427 C C . VAL D 1 204 ? -10.989 -15.485 -29.439 1.00 31.49 604 VAL D C 1
ATOM 7428 O O . VAL D 1 204 ? -11.113 -15.641 -30.645 1.00 30.30 604 VAL D O 1
ATOM 7432 N N . ALA D 1 205 ? -11.803 -16.076 -28.563 1.00 31.91 605 ALA D N 1
ATOM 7433 C CA . ALA D 1 205 ? -12.895 -16.972 -28.985 1.00 32.55 605 ALA D CA 1
ATOM 7434 C C . ALA D 1 205 ? -14.225 -16.653 -28.301 1.00 33.21 605 ALA D C 1
ATOM 7435 O O . ALA D 1 205 ? -14.344 -15.667 -27.558 1.00 31.45 605 ALA D O 1
ATOM 7437 N N . ASP D 1 206 ? -15.225 -17.488 -28.593 1.00 34.63 606 ASP D N 1
ATOM 7438 C CA . ASP D 1 206 ? -16.554 -17.419 -27.967 1.00 36.04 606 ASP D CA 1
ATOM 7439 C C . ASP D 1 206 ? -17.231 -16.045 -28.159 1.00 34.88 606 ASP D C 1
ATOM 7440 O O . ASP D 1 206 ? -17.318 -15.220 -27.240 1.00 33.29 606 ASP D O 1
ATOM 7445 N N . PHE D 1 207 ? -17.738 -15.837 -29.367 1.00 33.52 607 PHE D N 1
ATOM 7446 C CA . PHE D 1 207 ? -18.464 -14.619 -29.701 1.00 32.68 607 PHE D CA 1
ATOM 7447 C C . PHE D 1 207 ? -19.970 -14.713 -29.353 1.00 33.87 607 PHE D C 1
ATOM 7448 O O . PHE D 1 207 ? -20.821 -14.069 -29.994 1.00 34.03 607 PHE D O 1
ATOM 7456 N N . GLY D 1 208 ? -20.283 -15.460 -28.291 1.00 34.54 608 GLY D N 1
ATOM 7457 C CA . GLY D 1 208 ? -21.669 -15.717 -27.891 1.00 36.00 608 GLY D CA 1
ATOM 7458 C C . GLY D 1 208 ? -22.430 -14.515 -27.366 1.00 37.56 608 GLY D C 1
ATOM 7459 O O . GLY D 1 208 ? -23.662 -14.445 -27.514 1.00 38.76 608 GLY D O 1
ATOM 7460 N N . GLU D 1 209 ? -21.689 -13.581 -26.764 1.00 39.08 609 GLU D N 1
ATOM 7461 C CA . GLU D 1 209 ? -22.217 -12.329 -26.239 1.00 41.04 609 GLU D CA 1
ATOM 7462 C C . GLU D 1 209 ? -21.898 -11.130 -27.125 1.00 42.00 609 GLU D C 1
ATOM 7463 O O . GLU D 1 209 ? -22.190 -9.993 -26.729 1.00 43.96 609 GLU D O 1
ATOM 7469 N N . SER D 1 210 ? -21.315 -11.361 -28.305 1.00 42.10 610 SER D N 1
ATOM 7470 C CA . SER D 1 210 ? -20.770 -10.263 -29.123 1.00 43.37 610 SER D CA 1
ATOM 7471 C C . SER D 1 210 ? -21.814 -9.472 -29.882 1.00 44.22 610 SER D C 1
ATOM 7472 O O . SER D 1 210 ? -22.726 -10.038 -30.445 1.00 47.06 610 SER D O 1
ATOM 7475 N N . ARG D 1 211 ? -21.662 -8.160 -29.897 1.00 46.53 611 ARG D N 1
ATOM 7476 C CA . ARG D 1 211 ? -22.618 -7.267 -30.541 1.00 49.38 611 ARG D CA 1
ATOM 7477 C C . ARG D 1 211 ? -21.872 -6.444 -31.591 1.00 46.96 611 ARG D C 1
ATOM 7478 O O . ARG D 1 211 ? -20.656 -6.252 -31.497 1.00 45.64 611 ARG D O 1
ATOM 7486 N N . PHE D 1 212 ? -22.592 -6.010 -32.619 1.00 46.51 612 PHE D N 1
ATOM 7487 C CA . PHE D 1 212 ? -22.094 -4.993 -33.546 1.00 45.65 612 PHE D CA 1
ATOM 7488 C C . PHE D 1 212 ? -22.255 -3.669 -32.842 1.00 45.82 612 PHE D C 1
ATOM 7489 O O . PHE D 1 212 ? -23.284 -3.448 -32.231 1.00 45.23 612 PHE D O 1
ATOM 7497 N N . LEU D 1 213 ? -21.256 -2.796 -32.914 1.00 47.71 613 LEU D N 1
ATOM 7498 C CA . LEU D 1 213 ? -21.342 -1.504 -32.247 1.00 49.50 613 LEU D CA 1
ATOM 7499 C C . LEU D 1 213 ? -22.520 -0.714 -32.832 1.00 55.90 613 LEU D C 1
ATOM 7500 O O . LEU D 1 213 ? -22.610 -0.537 -34.048 1.00 56.45 613 LEU D O 1
ATOM 7505 N N . GLN D 1 214 ? -23.432 -0.270 -31.963 1.00 64.22 614 GLN D N 1
ATOM 7506 C CA . GLN D 1 214 ? -24.646 0.451 -32.382 1.00 72.15 614 GLN D CA 1
ATOM 7507 C C . GLN D 1 214 ? -24.350 1.941 -32.628 1.00 77.44 614 GLN D C 1
ATOM 7508 O O . GLN D 1 214 ? -23.682 2.587 -31.810 1.00 71.37 614 GLN D O 1
ATOM 7510 N N . SER D 1 215 ? -24.847 2.467 -33.755 1.00 83.67 615 SER D N 1
ATOM 7511 C CA . SER D 1 215 ? -24.688 3.887 -34.109 1.00 87.49 615 SER D CA 1
ATOM 7512 C C . SER D 1 215 ? -25.724 4.751 -33.386 1.00 89.93 615 SER D C 1
ATOM 7513 O O . SER D 1 215 ? -25.376 5.652 -32.615 1.00 88.98 615 SER D O 1
ATOM 7515 N N . GLY D 1 226 ? -33.129 17.359 -18.421 1.00 68.90 626 GLY D N 1
ATOM 7516 C CA . GLY D 1 226 ? -33.891 17.487 -17.171 1.00 70.43 626 GLY D CA 1
ATOM 7517 C C . GLY D 1 226 ? -33.561 16.435 -16.113 1.00 68.30 626 GLY D C 1
ATOM 7518 O O . GLY D 1 226 ? -32.819 16.712 -15.173 1.00 65.14 626 GLY D O 1
ATOM 7519 N N . ASN D 1 227 ? -34.091 15.221 -16.289 1.00 66.17 627 ASN D N 1
ATOM 7520 C CA . ASN D 1 227 ? -34.009 14.166 -15.277 1.00 61.84 627 ASN D CA 1
ATOM 7521 C C . ASN D 1 227 ? -32.676 13.430 -15.189 1.00 57.52 627 ASN D C 1
ATOM 7522 O O . ASN D 1 227 ? -32.501 12.610 -14.296 1.00 58.76 627 ASN D O 1
ATOM 7527 N N . LEU D 1 228 ? -31.749 13.687 -16.109 1.00 52.98 628 LEU D N 1
ATOM 7528 C CA . LEU D 1 228 ? -30.433 13.047 -16.049 1.00 50.22 628 LEU D CA 1
ATOM 7529 C C . LEU D 1 228 ? -29.617 13.593 -14.876 1.00 47.72 628 LEU D C 1
ATOM 7530 O O . LEU D 1 228 ? -28.766 12.901 -14.325 1.00 47.41 628 LEU D O 1
ATOM 7535 N N . ARG D 1 229 ? -29.884 14.836 -14.500 1.00 45.52 629 ARG D N 1
ATOM 7536 C CA . ARG D 1 229 ? -29.156 15.502 -13.433 1.00 44.01 629 ARG D CA 1
ATOM 7537 C C . ARG D 1 229 ? -29.436 14.910 -12.058 1.00 42.78 629 ARG D C 1
ATOM 7538 O O . ARG D 1 229 ? -28.608 15.016 -11.160 1.00 41.71 629 ARG D O 1
ATOM 7546 N N . TRP D 1 230 ? -30.613 14.308 -11.905 1.00 42.33 630 TRP D N 1
ATOM 7547 C CA . TRP D 1 230 ? -31.047 13.717 -10.646 1.00 41.62 630 TRP D CA 1
ATOM 7548 C C . TRP D 1 230 ? -31.026 12.192 -10.681 1.00 41.32 630 TRP D C 1
ATOM 7549 O O . TRP D 1 230 ? -31.535 11.547 -9.793 1.00 41.35 630 TRP D O 1
ATOM 7560 N N . MET D 1 231 ? -30.410 11.626 -11.701 1.00 42.52 631 MET D N 1
ATOM 7561 C CA . MET D 1 231 ? -30.467 10.210 -11.958 1.00 44.56 631 MET D CA 1
ATOM 7562 C C . MET D 1 231 ? -29.427 9.452 -11.178 1.00 44.36 631 MET D C 1
ATOM 7563 O O . MET D 1 231 ? -28.283 9.880 -11.116 1.00 44.07 631 MET D O 1
ATOM 7568 N N . ALA D 1 232 ? -29.825 8.303 -10.634 1.00 44.46 632 ALA D N 1
ATOM 7569 C CA . ALA D 1 232 ? -28.884 7.307 -10.122 1.00 43.92 632 ALA D CA 1
ATOM 7570 C C . ALA D 1 232 ? -27.965 6.835 -11.234 1.00 43.08 632 ALA D C 1
ATOM 7571 O O . ALA D 1 232 ? -28.431 6.605 -12.330 1.00 43.37 632 ALA D O 1
ATOM 7573 N N . PRO D 1 233 ? -26.659 6.678 -10.955 1.00 44.03 633 PRO D N 1
ATOM 7574 C CA . PRO D 1 233 ? -25.651 6.143 -11.870 1.00 43.54 633 PRO D CA 1
ATOM 7575 C C . PRO D 1 233 ? -26.003 4.834 -12.531 1.00 42.34 633 PRO D C 1
ATOM 7576 O O . PRO D 1 233 ? -25.746 4.675 -13.709 1.00 41.84 633 PRO D O 1
ATOM 7580 N N . GLU D 1 234 ? -26.556 3.900 -11.769 1.00 41.61 634 GLU D N 1
ATOM 7581 C CA . GLU D 1 234 ? -26.932 2.611 -12.322 1.00 41.65 634 GLU D CA 1
ATOM 7582 C C . GLU D 1 234 ? -28.105 2.721 -13.309 1.00 43.67 634 GLU D C 1
ATOM 7583 O O . GLU D 1 234 ? -28.288 1.852 -14.184 1.00 42.65 634 GLU D O 1
ATOM 7589 N N . VAL D 1 235 ? -28.890 3.789 -13.180 1.00 44.67 635 VAL D N 1
ATOM 7590 C CA . VAL D 1 235 ? -29.923 4.066 -14.154 1.00 46.40 635 VAL D CA 1
ATOM 7591 C C . VAL D 1 235 ? -29.305 4.777 -15.356 1.00 48.30 635 VAL D C 1
ATOM 7592 O O . VAL D 1 235 ? -29.521 4.354 -16.482 1.00 48.69 635 VAL D O 1
ATOM 7596 N N . PHE D 1 236 ? -28.518 5.827 -15.120 1.00 50.46 636 PHE D N 1
ATOM 7597 C CA . PHE D 1 236 ? -27.773 6.500 -16.200 1.00 51.32 636 PHE D CA 1
ATOM 7598 C C . PHE D 1 236 ? -27.003 5.530 -17.098 1.00 49.05 636 PHE D C 1
ATOM 7599 O O . PHE D 1 236 ? -27.005 5.654 -18.309 1.00 47.27 636 PHE D O 1
ATOM 7607 N N . THR D 1 237 ? -26.336 4.575 -16.481 1.00 50.68 637 THR D N 1
ATOM 7608 C CA . THR D 1 237 ? -25.580 3.558 -17.193 1.00 52.20 637 THR D CA 1
ATOM 7609 C C . THR D 1 237 ? -26.452 2.598 -18.011 1.00 55.65 637 THR D C 1
ATOM 7610 O O . THR D 1 237 ? -26.023 2.143 -19.055 1.00 56.83 637 THR D O 1
ATOM 7614 N N . GLN D 1 238 ? -27.657 2.279 -17.540 1.00 61.79 638 GLN D N 1
ATOM 7615 C CA . GLN D 1 238 ? -28.610 1.479 -18.331 1.00 65.48 638 GLN D CA 1
ATOM 7616 C C . GLN D 1 238 ? -29.188 2.256 -19.503 1.00 68.37 638 GLN D C 1
ATOM 7617 O O . GLN D 1 238 ? -29.573 1.660 -20.496 1.00 74.46 638 GLN D O 1
ATOM 7623 N N . CYS D 1 239 ? -29.245 3.582 -19.375 1.00 72.24 639 CYS D N 1
ATOM 7624 C CA . CYS D 1 239 ? -29.702 4.498 -20.438 1.00 73.70 639 CYS D CA 1
ATOM 7625 C C . CYS D 1 239 ? -28.677 4.765 -21.538 1.00 70.34 639 CYS D C 1
ATOM 7626 O O . CYS D 1 239 ? -28.965 5.508 -22.475 1.00 67.13 639 CYS D O 1
ATOM 7629 N N . THR D 1 240 ? -27.486 4.185 -21.422 1.00 69.40 640 THR D N 1
ATOM 7630 C CA . THR D 1 240 ? -26.370 4.549 -22.286 1.00 70.77 640 THR D CA 1
ATOM 7631 C C . THR D 1 240 ? -25.935 3.367 -23.152 1.00 70.81 640 THR D C 1
ATOM 7632 O O . THR D 1 240 ? -25.948 2.213 -22.707 1.00 64.21 640 THR D O 1
ATOM 7636 N N . ARG D 1 241 ? -25.543 3.687 -24.390 1.00 74.93 641 ARG D N 1
ATOM 7637 C CA . ARG D 1 241 ? -25.129 2.695 -25.383 1.00 77.07 641 ARG D CA 1
ATOM 7638 C C . ARG D 1 241 ? -23.815 2.024 -24.968 1.00 77.83 641 ARG D C 1
ATOM 7639 O O . ARG D 1 241 ? -22.827 2.715 -24.704 1.00 81.55 641 ARG D O 1
ATOM 7641 N N . TYR D 1 242 ? -23.819 0.689 -24.897 1.00 75.60 642 TYR D N 1
ATOM 7642 C CA . TYR D 1 242 ? -22.594 -0.111 -24.692 1.00 74.87 642 TYR D CA 1
ATOM 7643 C C . TYR D 1 242 ? -21.443 0.277 -25.677 1.00 66.42 642 TYR D C 1
ATOM 7644 O O . TYR D 1 242 ? -21.676 0.361 -26.887 1.00 67.89 642 TYR D O 1
ATOM 7653 N N . THR D 1 243 ? -20.219 0.481 -25.162 1.00 54.86 643 THR D N 1
ATOM 7654 C CA . THR D 1 243 ? -19.047 0.878 -25.984 1.00 49.68 643 THR D CA 1
ATOM 7655 C C . THR D 1 243 ? -17.880 -0.123 -26.084 1.00 44.27 643 THR D C 1
ATOM 7656 O O . THR D 1 243 ? -17.742 -1.054 -25.297 1.00 41.48 643 THR D O 1
ATOM 7660 N N . ILE D 1 244 ? -16.999 0.132 -27.043 1.00 41.17 644 ILE D N 1
ATOM 7661 C CA . ILE D 1 244 ? -15.778 -0.662 -27.204 1.00 38.45 644 ILE D CA 1
ATOM 7662 C C . ILE D 1 244 ? -14.831 -0.522 -26.044 1.00 36.24 644 ILE D C 1
ATOM 7663 O O . ILE D 1 244 ? -13.985 -1.387 -25.826 1.00 36.60 644 ILE D O 1
ATOM 7668 N N . LYS D 1 245 ? -14.970 0.549 -25.284 1.00 34.13 645 LYS D N 1
ATOM 7669 C CA . LYS D 1 245 ? -14.100 0.743 -24.162 1.00 33.16 645 LYS D CA 1
ATOM 7670 C C . LYS D 1 245 ? -14.359 -0.240 -23.034 1.00 32.92 645 LYS D C 1
ATOM 7671 O O . LYS D 1 245 ? -13.514 -0.424 -22.161 1.00 33.66 645 LYS D O 1
ATOM 7677 N N . ALA D 1 246 ? -15.506 -0.904 -23.051 1.00 32.70 646 ALA D N 1
ATOM 7678 C CA . ALA D 1 246 ? -15.787 -1.941 -22.060 1.00 31.82 646 ALA D CA 1
ATOM 7679 C C . ALA D 1 246 ? -14.930 -3.179 -22.288 1.00 31.24 646 ALA D C 1
ATOM 7680 O O . ALA D 1 246 ? -14.594 -3.890 -21.322 1.00 31.70 646 ALA D O 1
ATOM 7682 N N . ASP D 1 247 ? -14.593 -3.448 -23.555 1.00 29.48 647 ASP D N 1
ATOM 7683 C CA . ASP D 1 247 ? -13.690 -4.555 -23.882 1.00 28.53 647 ASP D CA 1
ATOM 7684 C C . ASP D 1 247 ? -12.259 -4.285 -23.364 1.00 27.85 647 ASP D C 1
ATOM 7685 O O . ASP D 1 247 ? -11.539 -5.207 -22.987 1.00 27.44 647 ASP D O 1
ATOM 7690 N N . VAL D 1 248 ? -11.872 -3.015 -23.350 1.00 27.50 648 VAL D N 1
ATOM 7691 C CA . VAL D 1 248 ? -10.543 -2.590 -22.894 1.00 27.62 648 VAL D CA 1
ATOM 7692 C C . VAL D 1 248 ? -10.366 -2.849 -21.382 1.00 28.10 648 VAL D C 1
ATOM 7693 O O . VAL D 1 248 ? -9.294 -3.257 -20.922 1.00 27.33 648 VAL D O 1
ATOM 7697 N N . PHE D 1 249 ? -11.426 -2.571 -20.621 1.00 28.53 649 PHE D N 1
ATOM 7698 C CA . PHE D 1 249 ? -11.458 -2.806 -19.191 1.00 29.47 649 PHE D CA 1
ATOM 7699 C C . PHE D 1 249 ? -11.332 -4.307 -18.906 1.00 30.27 649 PHE D C 1
ATOM 7700 O O . PHE D 1 249 ? -10.541 -4.737 -18.074 1.00 30.42 649 PHE D O 1
ATOM 7708 N N . SER D 1 250 ? -12.134 -5.098 -19.600 1.00 31.23 650 SER D N 1
ATOM 7709 C CA . SER D 1 250 ? -12.098 -6.549 -19.445 1.00 32.09 650 SER D CA 1
ATOM 7710 C C . SER D 1 250 ? -10.703 -7.047 -19.786 1.00 31.96 650 SER D C 1
ATOM 7711 O O . SER D 1 250 ? -10.190 -7.936 -19.115 1.00 32.49 650 SER D O 1
ATOM 7714 N N . TYR D 1 251 ? -10.094 -6.451 -20.818 1.00 31.35 651 TYR D N 1
ATOM 7715 C CA . TYR D 1 251 ? -8.742 -6.805 -21.234 1.00 31.18 651 TYR D CA 1
ATOM 7716 C C . TYR D 1 251 ? -7.735 -6.443 -20.164 1.00 32.20 651 TYR D C 1
ATOM 7717 O O . TYR D 1 251 ? -6.829 -7.231 -19.868 1.00 32.06 651 TYR D O 1
ATOM 7726 N N . ALA D 1 252 ? -7.888 -5.244 -19.598 1.00 32.65 652 ALA D N 1
ATOM 7727 C CA . ALA D 1 252 ? -7.023 -4.804 -18.505 1.00 33.46 652 ALA D CA 1
ATOM 7728 C C . ALA D 1 252 ? -6.916 -5.890 -17.422 1.00 34.82 652 ALA D C 1
ATOM 7729 O O . ALA D 1 252 ? -5.806 -6.265 -17.023 1.00 35.63 652 ALA D O 1
ATOM 7731 N N . LEU D 1 253 ? -8.053 -6.421 -16.979 1.00 35.35 653 LEU D N 1
ATOM 7732 C CA . LEU D 1 253 ? -8.034 -7.489 -15.983 1.00 37.20 653 LEU D CA 1
ATOM 7733 C C . LEU D 1 253 ? -7.323 -8.722 -16.493 1.00 37.87 653 LEU D C 1
ATOM 7734 O O . LEU D 1 253 ? -6.548 -9.313 -15.743 1.00 39.38 653 LEU D O 1
ATOM 7739 N N . CYS D 1 254 ? -7.561 -9.100 -17.757 1.00 37.48 654 CYS D N 1
ATOM 7740 C CA . CYS D 1 254 ? -6.843 -10.231 -18.373 1.00 36.84 654 CYS D CA 1
ATOM 7741 C C . CYS D 1 254 ? -5.327 -10.006 -18.369 1.00 37.36 654 CYS D C 1
ATOM 7742 O O . CYS D 1 254 ? -4.578 -10.935 -18.115 1.00 38.90 654 CYS D O 1
ATOM 7745 N N . LEU D 1 255 ? -4.873 -8.787 -18.652 1.00 37.57 655 LEU D N 1
ATOM 7746 C CA . LEU D 1 255 ? -3.437 -8.508 -18.700 1.00 38.93 655 LEU D CA 1
ATOM 7747 C C . LEU D 1 255 ? -2.792 -8.624 -17.305 1.00 42.10 655 LEU D C 1
ATOM 7748 O O . LEU D 1 255 ? -1.703 -9.192 -17.155 1.00 42.43 655 LEU D O 1
ATOM 7753 N N . TRP D 1 256 ? -3.464 -8.084 -16.288 1.00 44.16 656 TRP D N 1
ATOM 7754 C CA . TRP D 1 256 ? -3.024 -8.255 -14.900 1.00 46.59 656 TRP D CA 1
ATOM 7755 C C . TRP D 1 256 ? -3.022 -9.743 -14.553 1.00 46.27 656 TRP D C 1
ATOM 7756 O O . TRP D 1 256 ? -2.058 -10.249 -13.986 1.00 48.19 656 TRP D O 1
ATOM 7767 N N . GLU D 1 257 ? -4.120 -10.419 -14.897 1.00 44.39 657 GLU D N 1
ATOM 7768 C CA . GLU D 1 257 ? -4.292 -11.855 -14.689 1.00 43.64 657 GLU D CA 1
ATOM 7769 C C . GLU D 1 257 ? -3.186 -12.693 -15.335 1.00 43.67 657 GLU D C 1
ATOM 7770 O O . GLU D 1 257 ? -2.790 -13.725 -14.780 1.00 42.44 657 GLU D O 1
ATOM 7776 N N . ILE D 1 258 ? -2.709 -12.249 -16.500 1.00 43.78 658 ILE D N 1
ATOM 7777 C CA . ILE D 1 258 ? -1.586 -12.886 -17.205 1.00 45.20 658 ILE D CA 1
ATOM 7778 C C . ILE D 1 258 ? -0.256 -12.697 -16.461 1.00 46.18 658 ILE D C 1
ATOM 7779 O O . ILE D 1 258 ? 0.495 -13.647 -16.274 1.00 48.19 658 ILE D O 1
ATOM 7784 N N . LEU D 1 259 ? 0.019 -11.471 -16.034 1.00 47.09 659 LEU D N 1
ATOM 7785 C CA . LEU D 1 259 ? 1.298 -11.128 -15.414 1.00 48.91 659 LEU D CA 1
ATOM 7786 C C . LEU D 1 259 ? 1.449 -11.694 -13.995 1.00 48.97 659 LEU D C 1
ATOM 7787 O O . LEU D 1 259 ? 2.510 -12.188 -13.657 1.00 47.60 659 LEU D O 1
ATOM 7792 N N . THR D 1 260 ? 0.392 -11.638 -13.185 1.00 48.99 660 THR D N 1
ATOM 7793 C CA . THR D 1 260 ? 0.422 -12.184 -11.825 1.00 50.50 660 THR D CA 1
ATOM 7794 C C . THR D 1 260 ? 0.242 -13.706 -11.790 1.00 53.11 660 THR D C 1
ATOM 7795 O O . THR D 1 260 ? 0.832 -14.384 -10.954 1.00 56.62 660 THR D O 1
ATOM 7799 N N . GLY D 1 261 ? -0.579 -14.236 -12.690 1.00 54.39 661 GLY D N 1
ATOM 7800 C CA . GLY D 1 261 ? -0.934 -15.658 -12.688 1.00 54.82 661 GLY D CA 1
ATOM 7801 C C . GLY D 1 261 ? -2.107 -15.942 -11.766 1.00 55.33 661 GLY D C 1
ATOM 7802 O O . GLY D 1 261 ? -2.384 -17.088 -11.452 1.00 57.00 661 GLY D O 1
ATOM 7803 N N . GLU D 1 262 ? -2.811 -14.890 -11.367 1.00 56.79 662 GLU D N 1
ATOM 7804 C CA . GLU D 1 262 ? -3.858 -14.958 -10.358 1.00 59.34 662 GLU D CA 1
ATOM 7805 C C . GLU D 1 262 ? -5.204 -14.527 -10.925 1.00 55.70 662 GLU D C 1
ATOM 7806 O O . GLU D 1 262 ? -5.273 -13.693 -11.835 1.00 54.73 662 GLU D O 1
ATOM 7812 N N . ILE D 1 263 ? -6.274 -15.068 -10.355 1.00 52.82 663 ILE D N 1
ATOM 7813 C CA . ILE D 1 263 ? -7.630 -14.638 -10.683 1.00 51.67 663 ILE D CA 1
ATOM 7814 C C . ILE D 1 263 ? -7.905 -13.260 -10.052 1.00 50.68 663 ILE D C 1
ATOM 7815 O O . ILE D 1 263 ? -7.740 -13.083 -8.854 1.00 49.63 663 ILE D O 1
ATOM 7820 N N . PRO D 1 264 ? -8.333 -12.274 -10.852 1.00 51.28 664 PRO D N 1
ATOM 7821 C CA . PRO D 1 264 ? -8.672 -11.022 -10.185 1.00 50.43 664 PRO D CA 1
ATOM 7822 C C . PRO D 1 264 ? -9.620 -11.284 -9.021 1.00 50.65 664 PRO D C 1
ATOM 7823 O O . PRO D 1 264 ? -10.618 -11.977 -9.190 1.00 48.76 664 PRO D O 1
ATOM 7827 N N . PHE D 1 265 ? -9.299 -10.746 -7.849 1.00 52.53 665 PHE D N 1
ATOM 7828 C CA . PHE D 1 265 ? -10.152 -10.895 -6.687 1.00 54.93 665 PHE D CA 1
ATOM 7829 C C . PHE D 1 265 ? -10.415 -12.373 -6.386 1.00 57.93 665 PHE D C 1
ATOM 7830 O O . PHE D 1 265 ? -11.548 -12.761 -6.096 1.00 60.24 665 PHE D O 1
ATOM 7838 N N . ALA D 1 266 ? -9.377 -13.203 -6.452 1.00 60.17 666 ALA D N 1
ATOM 7839 C CA . ALA D 1 266 ? -9.536 -14.660 -6.248 1.00 61.07 666 ALA D CA 1
ATOM 7840 C C . ALA D 1 266 ? -10.404 -15.015 -5.033 1.00 63.27 666 ALA D C 1
ATOM 7841 O O . ALA D 1 266 ? -11.170 -15.976 -5.063 1.00 62.87 666 ALA D O 1
ATOM 7843 N N . HIS D 1 267 ? -10.270 -14.230 -3.968 1.00 66.71 667 HIS D N 1
ATOM 7844 C CA . HIS D 1 267 ? -11.017 -14.442 -2.727 1.00 68.12 667 HIS D CA 1
ATOM 7845 C C . HIS D 1 267 ? -12.514 -14.107 -2.794 1.00 66.88 667 HIS D C 1
ATOM 7846 O O . HIS D 1 267 ? -13.265 -14.498 -1.913 1.00 66.18 667 HIS D O 1
ATOM 7853 N N . LEU D 1 268 ? -12.956 -13.388 -3.817 1.00 67.73 668 LEU D N 1
ATOM 7854 C CA . LEU D 1 268 ? -14.387 -13.103 -3.968 1.00 68.69 668 LEU D CA 1
ATOM 7855 C C . LEU D 1 268 ? -15.056 -13.985 -5.020 1.00 66.46 668 LEU D C 1
ATOM 7856 O O . LEU D 1 268 ? -14.400 -14.551 -5.882 1.00 62.22 668 LEU D O 1
ATOM 7861 N N . LYS D 1 269 ? -16.374 -14.090 -4.923 1.00 68.05 669 LYS D N 1
ATOM 7862 C CA . LYS D 1 269 ? -17.180 -14.668 -5.984 1.00 70.86 669 LYS D CA 1
ATOM 7863 C C . LYS D 1 269 ? -17.410 -13.587 -7.050 1.00 68.09 669 LYS D C 1
ATOM 7864 O O . LYS D 1 269 ? -17.236 -12.392 -6.781 1.00 67.21 669 LYS D O 1
ATOM 7870 N N . PRO D 1 270 ? -17.787 -14.000 -8.272 1.00 64.82 670 PRO D N 1
ATOM 7871 C CA . PRO D 1 270 ? -17.880 -13.057 -9.384 1.00 61.34 670 PRO D CA 1
ATOM 7872 C C . PRO D 1 270 ? -18.621 -11.768 -9.042 1.00 58.77 670 PRO D C 1
ATOM 7873 O O . PRO D 1 270 ? -18.098 -10.684 -9.253 1.00 57.51 670 PRO D O 1
ATOM 7877 N N . ALA D 1 271 ? -19.831 -11.896 -8.513 1.00 57.69 671 ALA D N 1
ATOM 7878 C CA . ALA D 1 271 ? -20.724 -10.747 -8.331 1.00 56.32 671 ALA D CA 1
ATOM 7879 C C . ALA D 1 271 ? -20.266 -9.818 -7.215 1.00 53.25 671 ALA D C 1
ATOM 7880 O O . ALA D 1 271 ? -20.552 -8.626 -7.238 1.00 50.40 671 ALA D O 1
ATOM 7882 N N . ALA D 1 272 ? -19.569 -10.377 -6.236 1.00 52.59 672 ALA D N 1
ATOM 7883 C CA . ALA D 1 272 ? -18.977 -9.593 -5.169 1.00 52.72 672 ALA D CA 1
ATOM 7884 C C . ALA D 1 272 ? -17.890 -8.727 -5.781 1.00 52.14 672 ALA D C 1
ATOM 7885 O O . ALA D 1 272 ? -17.812 -7.520 -5.507 1.00 51.98 672 ALA D O 1
ATOM 7887 N N . ALA D 1 273 ? -17.072 -9.363 -6.622 1.00 50.47 673 ALA D N 1
ATOM 7888 C CA . ALA D 1 273 ? -15.993 -8.693 -7.327 1.00 49.23 673 ALA D CA 1
ATOM 7889 C C . ALA D 1 273 ? -16.485 -7.555 -8.218 1.00 48.06 673 ALA D C 1
ATOM 7890 O O . ALA D 1 273 ? -15.984 -6.432 -8.110 1.00 47.74 673 ALA D O 1
ATOM 7892 N N . ASP D 1 274 ? -17.461 -7.823 -9.081 1.00 48.22 674 ASP D N 1
ATOM 7893 C CA . ASP D 1 274 ? -17.983 -6.766 -9.970 1.00 50.74 674 ASP D CA 1
ATOM 7894 C C . ASP D 1 274 ? -18.489 -5.567 -9.167 1.00 52.20 674 ASP D C 1
ATOM 7895 O O . ASP D 1 274 ? -18.328 -4.422 -9.589 1.00 52.73 674 ASP D O 1
ATOM 7897 N N . MET D 1 275 ? -19.074 -5.841 -8.003 1.00 54.10 675 MET D N 1
ATOM 7898 C CA . MET D 1 275 ? -19.534 -4.797 -7.086 1.00 53.43 675 MET D CA 1
ATOM 7899 C C . MET D 1 275 ? -18.380 -4.034 -6.426 1.00 52.19 675 MET D C 1
ATOM 7900 O O . MET D 1 275 ? -18.453 -2.810 -6.255 1.00 52.09 675 MET D O 1
ATOM 7902 N N . ASP D 1 276 ? -17.329 -4.747 -6.029 1.00 50.06 676 ASP D N 1
ATOM 7903 C CA . ASP D 1 276 ? -16.173 -4.072 -5.454 1.00 49.58 676 ASP D CA 1
ATOM 7904 C C . ASP D 1 276 ? -15.544 -3.135 -6.485 1.00 48.75 676 ASP D C 1
ATOM 7905 O O . ASP D 1 276 ? -15.150 -2.027 -6.153 1.00 45.69 676 ASP D O 1
ATOM 7910 N N . MET D 1 277 ? -15.473 -3.572 -7.738 1.00 49.30 677 MET D N 1
ATOM 7911 C CA . MET D 1 277 ? -14.855 -2.759 -8.786 1.00 48.84 677 MET D CA 1
ATOM 7912 C C . MET D 1 277 ? -15.709 -1.562 -9.116 1.00 49.22 677 MET D C 1
ATOM 7913 O O . MET D 1 277 ? -15.202 -0.463 -9.240 1.00 49.88 677 MET D O 1
ATOM 7918 N N . ALA D 1 278 ? -17.007 -1.780 -9.264 1.00 50.78 678 ALA D N 1
ATOM 7919 C CA . ALA D 1 278 ? -17.901 -0.731 -9.727 1.00 51.27 678 ALA D CA 1
ATOM 7920 C C . ALA D 1 278 ? -18.229 0.286 -8.639 1.00 53.03 678 ALA D C 1
ATOM 7921 O O . ALA D 1 278 ? -18.167 1.492 -8.876 1.00 53.31 678 ALA D O 1
ATOM 7923 N N . TYR D 1 279 ? -18.587 -0.199 -7.454 1.00 55.02 679 TYR D N 1
ATOM 7924 C CA . TYR D 1 279 ? -19.165 0.664 -6.421 1.00 56.09 679 TYR D CA 1
ATOM 7925 C C . TYR D 1 279 ? -18.129 1.265 -5.496 1.00 58.06 679 TYR D C 1
ATOM 7926 O O . TYR D 1 279 ? -18.216 2.449 -5.155 1.00 62.98 679 TYR D O 1
ATOM 7935 N N . HIS D 1 280 ? -17.151 0.454 -5.102 1.00 55.32 680 HIS D N 1
ATOM 7936 C CA . HIS D 1 280 ? -16.130 0.876 -4.162 1.00 54.59 680 HIS D CA 1
ATOM 7937 C C . HIS D 1 280 ? -14.731 1.121 -4.817 1.00 53.12 680 HIS D C 1
ATOM 7938 O O . HIS D 1 280 ? -13.722 1.211 -4.123 1.00 53.02 680 HIS D O 1
ATOM 7945 N N . HIS D 1 281 ? -14.691 1.244 -6.149 1.00 53.42 681 HIS D N 1
ATOM 7946 C CA . HIS D 1 281 ? -13.466 1.576 -6.941 1.00 52.31 681 HIS D CA 1
ATOM 7947 C C . HIS D 1 281 ? -12.208 0.715 -6.678 1.00 51.27 681 HIS D C 1
ATOM 7948 O O . HIS D 1 281 ? -11.103 1.146 -6.997 1.00 52.99 681 HIS D O 1
ATOM 7950 N N . ILE D 1 282 ? -12.359 -0.493 -6.133 1.00 50.00 682 ILE D N 1
ATOM 7951 C CA . ILE D 1 282 ? -11.193 -1.358 -5.887 1.00 49.65 682 ILE D CA 1
ATOM 7952 C C . ILE D 1 282 ? -10.689 -1.941 -7.206 1.00 47.69 682 ILE D C 1
ATOM 7953 O O . ILE D 1 282 ? -11.467 -2.223 -8.130 1.00 45.47 682 ILE D O 1
ATOM 7958 N N . ARG D 1 283 ? -9.375 -2.116 -7.281 1.00 47.53 683 ARG D N 1
ATOM 7959 C CA . ARG D 1 283 ? -8.736 -2.758 -8.420 1.00 46.38 683 ARG D CA 1
ATOM 7960 C C . ARG D 1 283 ? -7.645 -3.692 -7.930 1.00 49.81 683 ARG D C 1
ATOM 7961 O O . ARG D 1 283 ? -7.060 -3.459 -6.869 1.00 49.50 683 ARG D O 1
ATOM 7969 N N . PRO D 1 284 ? -7.341 -4.741 -8.716 1.00 54.50 684 PRO D N 1
ATOM 7970 C CA . PRO D 1 284 ? -6.332 -5.700 -8.296 1.00 56.65 684 PRO D CA 1
ATOM 7971 C C . PRO D 1 284 ? -5.029 -4.995 -7.992 1.00 59.48 684 PRO D C 1
ATOM 7972 O O . PRO D 1 284 ? -4.671 -4.053 -8.689 1.00 58.71 684 PRO D O 1
ATOM 7976 N N . PRO D 1 285 ? -4.324 -5.441 -6.952 1.00 64.44 685 PRO D N 1
ATOM 7977 C CA . PRO D 1 285 ? -3.113 -4.741 -6.560 1.00 66.46 685 PRO D CA 1
ATOM 7978 C C . PRO D 1 285 ? -1.979 -4.926 -7.561 1.00 68.42 685 PRO D C 1
ATOM 7979 O O . PRO D 1 285 ? -1.732 -6.037 -8.037 1.00 67.49 685 PRO D O 1
ATOM 7983 N N . ILE D 1 286 ? -1.311 -3.823 -7.866 1.00 73.21 686 ILE D N 1
ATOM 7984 C CA . ILE D 1 286 ? -0.123 -3.817 -8.701 1.00 79.70 686 ILE D CA 1
ATOM 7985 C C . ILE D 1 286 ? 1.104 -3.819 -7.800 1.00 85.38 686 ILE D C 1
ATOM 7986 O O . ILE D 1 286 ? 1.159 -3.059 -6.826 1.00 88.30 686 ILE D O 1
ATOM 7991 N N . GLY D 1 287 ? 2.087 -4.655 -8.135 1.00 90.37 687 GLY D N 1
ATOM 7992 C CA . GLY D 1 287 ? 3.338 -4.730 -7.374 1.00 96.09 687 GLY D CA 1
ATOM 7993 C C . GLY D 1 287 ? 4.528 -4.173 -8.134 1.00 100.19 687 GLY D C 1
ATOM 7994 O O . GLY D 1 287 ? 4.401 -3.770 -9.292 1.00 104.27 687 GLY D O 1
ATOM 7995 N N . TYR D 1 288 ? 5.686 -4.139 -7.469 1.00 102.28 688 TYR D N 1
ATOM 7996 C CA . TYR D 1 288 ? 6.961 -3.846 -8.129 1.00 99.44 688 TYR D CA 1
ATOM 7997 C C . TYR D 1 288 ? 7.246 -4.933 -9.171 1.00 96.81 688 TYR D C 1
ATOM 7998 O O . TYR D 1 288 ? 7.981 -4.699 -10.131 1.00 95.90 688 TYR D O 1
ATOM 8000 N N . SER D 1 289 ? 6.668 -6.118 -8.947 1.00 94.68 689 SER D N 1
ATOM 8001 C CA . SER D 1 289 ? 6.577 -7.200 -9.932 1.00 91.29 689 SER D CA 1
ATOM 8002 C C . SER D 1 289 ? 6.406 -6.724 -11.386 1.00 87.77 689 SER D C 1
ATOM 8003 O O . SER D 1 289 ? 7.237 -7.039 -12.249 1.00 81.93 689 SER D O 1
ATOM 8006 N N . ILE D 1 290 ? 5.331 -5.963 -11.629 1.00 83.10 690 ILE D N 1
ATOM 8007 C CA . ILE D 1 290 ? 4.900 -5.526 -12.977 1.00 76.31 690 ILE D CA 1
ATOM 8008 C C . ILE D 1 290 ? 5.614 -4.247 -13.449 1.00 73.76 690 ILE D C 1
ATOM 8009 O O . ILE D 1 290 ? 5.495 -3.202 -12.795 1.00 70.00 690 ILE D O 1
ATOM 8014 N N . PRO D 1 291 ? 6.329 -4.318 -14.595 1.00 72.36 691 PRO D N 1
ATOM 8015 C CA . PRO D 1 291 ? 7.130 -3.172 -15.064 1.00 73.64 691 PRO D CA 1
ATOM 8016 C C . PRO D 1 291 ? 6.320 -1.901 -15.333 1.00 72.07 691 PRO D C 1
ATOM 8017 O O . PRO D 1 291 ? 5.180 -1.979 -15.793 1.00 70.82 691 PRO D O 1
ATOM 8021 N N . LYS D 1 292 ? 6.930 -0.748 -15.058 1.00 71.31 692 LYS D N 1
ATOM 8022 C CA . LYS D 1 292 ? 6.231 0.544 -15.076 1.00 72.43 692 LYS D CA 1
ATOM 8023 C C . LYS D 1 292 ? 5.496 0.883 -16.398 1.00 72.22 692 LYS D C 1
ATOM 8024 O O . LYS D 1 292 ? 4.412 1.474 -16.363 1.00 71.75 692 LYS D O 1
ATOM 8026 N N . PRO D 1 293 ? 6.069 0.513 -17.560 1.00 71.17 693 PRO D N 1
ATOM 8027 C CA . PRO D 1 293 ? 5.356 0.787 -18.822 1.00 68.51 693 PRO D CA 1
ATOM 8028 C C . PRO D 1 293 ? 4.011 0.064 -18.925 1.00 63.31 693 PRO D C 1
ATOM 8029 O O . PRO D 1 293 ? 3.039 0.626 -19.441 1.00 61.16 693 PRO D O 1
ATOM 8033 N N . ILE D 1 294 ? 3.971 -1.173 -18.439 1.00 59.09 694 ILE D N 1
ATOM 8034 C CA . ILE D 1 294 ? 2.754 -1.974 -18.459 1.00 56.41 694 ILE D CA 1
ATOM 8035 C C . ILE D 1 294 ? 1.750 -1.508 -17.404 1.00 56.54 694 ILE D C 1
ATOM 8036 O O . ILE D 1 294 ? 0.596 -1.263 -17.726 1.00 58.33 694 ILE D O 1
ATOM 8041 N N . SER D 1 295 ? 2.179 -1.381 -16.151 1.00 56.62 695 SER D N 1
ATOM 8042 C CA . SER D 1 295 ? 1.272 -0.938 -15.079 1.00 54.21 695 SER D CA 1
ATOM 8043 C C . SER D 1 295 ? 0.558 0.372 -15.413 1.00 51.40 695 SER D C 1
ATOM 8044 O O . SER D 1 295 ? -0.572 0.588 -14.982 1.00 49.78 695 SER D O 1
ATOM 8047 N N . SER D 1 296 ? 1.216 1.241 -16.178 1.00 49.21 696 SER D N 1
ATOM 8048 C CA . SER D 1 296 ? 0.593 2.475 -16.618 1.00 48.91 696 SER D CA 1
ATOM 8049 C C . SER D 1 296 ? -0.569 2.207 -17.563 1.00 48.33 696 SER D C 1
ATOM 8050 O O . SER D 1 296 ? -1.581 2.908 -17.531 1.00 47.16 696 SER D O 1
ATOM 8053 N N . LEU D 1 297 ? -0.402 1.199 -18.419 1.00 49.03 697 LEU D N 1
ATOM 8054 C CA . LEU D 1 297 ? -1.492 0.711 -19.265 1.00 47.55 697 LEU D CA 1
ATOM 8055 C C . LEU D 1 297 ? -2.634 0.096 -18.462 1.00 46.54 697 LEU D C 1
ATOM 8056 O O . LEU D 1 297 ? -3.805 0.321 -18.796 1.00 47.02 697 LEU D O 1
ATOM 8061 N N . LEU D 1 298 ? -2.302 -0.686 -17.429 1.00 44.69 698 LEU D N 1
ATOM 8062 C CA . LEU D 1 298 ? -3.321 -1.284 -16.571 1.00 43.70 698 LEU D CA 1
ATOM 8063 C C . LEU D 1 298 ? -4.199 -0.231 -15.932 1.00 42.86 698 LEU D C 1
ATOM 8064 O O . LEU D 1 298 ? -5.425 -0.355 -15.920 1.00 43.72 698 LEU D O 1
ATOM 8069 N N . ILE D 1 299 ? -3.565 0.808 -15.406 1.00 42.02 699 ILE D N 1
ATOM 8070 C CA . ILE D 1 299 ? -4.276 1.851 -14.669 1.00 41.14 699 ILE D CA 1
ATOM 8071 C C . ILE D 1 299 ? -5.207 2.637 -15.584 1.00 39.26 699 ILE D C 1
ATOM 8072 O O . ILE D 1 299 ? -6.342 2.915 -15.211 1.00 40.30 699 ILE D O 1
ATOM 8077 N N . ARG D 1 300 ? -4.752 2.982 -16.779 1.00 37.62 700 ARG D N 1
ATOM 8078 C CA . ARG D 1 300 ? -5.664 3.598 -17.748 1.00 37.60 700 ARG D CA 1
ATOM 8079 C C . ARG D 1 300 ? -6.708 2.583 -18.268 1.00 35.86 700 ARG D C 1
ATOM 8080 O O . ARG D 1 300 ? -7.894 2.896 -18.360 1.00 32.44 700 ARG D O 1
ATOM 8088 N N . GLY D 1 301 ? -6.249 1.374 -18.575 1.00 35.32 701 GLY D N 1
ATOM 8089 C CA . GLY D 1 301 ? -7.122 0.285 -19.005 1.00 36.36 701 GLY D CA 1
ATOM 8090 C C . GLY D 1 301 ? -8.372 0.053 -18.157 1.00 37.01 701 GLY D C 1
ATOM 8091 O O . GLY D 1 301 ? -9.472 -0.131 -18.706 1.00 35.93 701 GLY D O 1
ATOM 8092 N N . TRP D 1 302 ? -8.225 0.056 -16.829 1.00 38.11 702 TRP D N 1
ATOM 8093 C CA . TRP D 1 302 ? -9.392 -0.171 -15.937 1.00 38.75 702 TRP D CA 1
ATOM 8094 C C . TRP D 1 302 ? -9.915 1.071 -15.225 1.00 38.28 702 TRP D C 1
ATOM 8095 O O . TRP D 1 302 ? -10.567 0.993 -14.197 1.00 38.96 702 TRP D O 1
ATOM 8106 N N . ASN D 1 303 ? -9.633 2.220 -15.804 1.00 39.13 703 ASN D N 1
ATOM 8107 C CA . ASN D 1 303 ? -10.188 3.479 -15.345 1.00 39.23 703 ASN D CA 1
ATOM 8108 C C . ASN D 1 303 ? -11.701 3.434 -15.320 1.00 38.13 703 ASN D C 1
ATOM 8109 O O . ASN D 1 303 ? -12.334 3.052 -16.286 1.00 37.46 703 ASN D O 1
ATOM 8114 N N . ALA D 1 304 ? -12.275 3.854 -14.207 1.00 38.61 704 ALA D N 1
ATOM 8115 C CA . ALA D 1 304 ? -13.725 3.954 -14.075 1.00 38.96 704 ALA D CA 1
ATOM 8116 C C . ALA D 1 304 ? -14.405 4.646 -15.260 1.00 38.97 704 ALA D C 1
ATOM 8117 O O . ALA D 1 304 ? -15.470 4.214 -15.690 1.00 39.08 704 ALA D O 1
ATOM 8119 N N . CYS D 1 305 ? -13.800 5.726 -15.753 1.00 39.15 705 CYS D N 1
ATOM 8120 C CA . CYS D 1 305 ? -14.339 6.492 -16.874 1.00 40.37 705 CYS D CA 1
ATOM 8121 C C . CYS D 1 305 ? -13.898 5.823 -18.170 1.00 40.61 705 CYS D C 1
ATOM 8122 O O . CYS D 1 305 ? -12.697 5.744 -18.428 1.00 41.05 705 CYS D O 1
ATOM 8125 N N . PRO D 1 306 ? -14.861 5.304 -18.968 1.00 41.33 706 PRO D N 1
ATOM 8126 C CA . PRO D 1 306 ? -14.535 4.686 -20.266 1.00 42.44 706 PRO D CA 1
ATOM 8127 C C . PRO D 1 306 ? -13.669 5.551 -21.196 1.00 43.26 706 PRO D C 1
ATOM 8128 O O . PRO D 1 306 ? -12.715 5.047 -21.789 1.00 43.76 706 PRO D O 1
ATOM 8132 N N . GLU D 1 307 ? -13.976 6.840 -21.301 1.00 44.45 707 GLU D N 1
ATOM 8133 C CA . GLU D 1 307 ? -13.253 7.729 -22.231 1.00 46.38 707 GLU D CA 1
ATOM 8134 C C . GLU D 1 307 ? -11.768 7.929 -21.840 1.00 42.17 707 GLU D C 1
ATOM 8135 O O . GLU D 1 307 ? -10.973 8.363 -22.651 1.00 41.65 707 GLU D O 1
ATOM 8141 N N . GLY D 1 308 ? -11.397 7.600 -20.606 1.00 40.02 708 GLY D N 1
ATOM 8142 C CA . GLY D 1 308 ? -9.994 7.625 -20.174 1.00 38.03 708 GLY D CA 1
ATOM 8143 C C . GLY D 1 308 ? -9.209 6.341 -20.417 1.00 36.20 708 GLY D C 1
ATOM 8144 O O . GLY D 1 308 ? -8.010 6.288 -20.143 1.00 35.21 708 GLY D O 1
ATOM 8145 N N . ARG D 1 309 ? -9.879 5.301 -20.912 1.00 34.63 709 ARG D N 1
ATOM 8146 C CA . ARG D 1 309 ? -9.215 4.036 -21.259 1.00 33.92 709 ARG D CA 1
ATOM 8147 C C . ARG D 1 309 ? -8.649 4.141 -22.673 1.00 33.14 709 ARG D C 1
ATOM 8148 O O . ARG D 1 309 ? -9.264 4.775 -23.524 1.00 33.49 709 ARG D O 1
ATOM 8156 N N . PRO D 1 310 ? -7.484 3.529 -22.939 1.00 32.74 710 PRO D N 1
ATOM 8157 C CA . PRO D 1 310 ? -6.913 3.647 -24.279 1.00 33.75 710 PRO D CA 1
ATOM 8158 C C . PRO D 1 310 ? -7.607 2.778 -25.340 1.00 36.26 710 PRO D C 1
ATOM 8159 O O . PRO D 1 310 ? -8.269 1.773 -25.009 1.00 35.64 710 PRO D O 1
ATOM 8163 N N . GLU D 1 311 ? -7.440 3.176 -26.601 1.00 39.31 711 GLU D N 1
ATOM 8164 C CA . GLU D 1 311 ? -7.844 2.368 -27.763 1.00 42.34 711 GLU D CA 1
ATOM 8165 C C . GLU D 1 311 ? -6.890 1.182 -27.878 1.00 40.90 711 GLU D C 1
ATOM 8166 O O . GLU D 1 311 ? -5.744 1.256 -27.419 1.00 40.99 711 GLU D O 1
ATOM 8172 N N . PHE D 1 312 ? -7.340 0.096 -28.501 1.00 38.51 712 PHE D N 1
ATOM 8173 C CA . PHE D 1 312 ? -6.493 -1.096 -28.599 1.00 37.47 712 PHE D CA 1
ATOM 8174 C C . PHE D 1 312 ? -5.263 -0.919 -29.488 1.00 37.08 712 PHE D C 1
ATOM 8175 O O . PHE D 1 312 ? -4.278 -1.641 -29.320 1.00 36.85 712 PHE D O 1
ATOM 8183 N N . SER D 1 313 ? -5.308 0.030 -30.420 1.00 36.51 713 SER D N 1
ATOM 8184 C CA . SER D 1 313 ? -4.115 0.370 -31.188 1.00 37.48 713 SER D CA 1
ATOM 8185 C C . SER D 1 313 ? -2.991 0.827 -30.265 1.00 38.28 713 SER D C 1
ATOM 8186 O O . SER D 1 313 ? -1.837 0.447 -30.459 1.00 39.52 713 SER D O 1
ATOM 8189 N N . GLU D 1 314 ? -3.325 1.599 -29.234 1.00 38.64 714 GLU D N 1
ATOM 8190 C CA . GLU D 1 314 ? -2.310 2.062 -28.302 1.00 39.20 714 GLU D CA 1
ATOM 8191 C C . GLU D 1 314 ? -1.762 0.942 -27.450 1.00 39.29 714 GLU D C 1
ATOM 8192 O O . GLU D 1 314 ? -0.556 0.881 -27.212 1.00 39.86 714 GLU D O 1
ATOM 8198 N N . VAL D 1 315 ? -2.644 0.056 -27.000 1.00 39.03 715 VAL D N 1
ATOM 8199 C CA . VAL D 1 315 ? -2.220 -1.116 -26.235 1.00 39.26 715 VAL D CA 1
ATOM 8200 C C . VAL D 1 315 ? -1.232 -1.946 -27.050 1.00 40.73 715 VAL D C 1
ATOM 8201 O O . VAL D 1 315 ? -0.203 -2.371 -26.532 1.00 40.91 715 VAL D O 1
ATOM 8205 N N . VAL D 1 316 ? -1.551 -2.174 -28.325 1.00 42.35 716 VAL D N 1
ATOM 8206 C CA . VAL D 1 316 ? -0.733 -3.054 -29.177 1.00 43.86 716 VAL D CA 1
ATOM 8207 C C . VAL D 1 316 ? 0.686 -2.501 -29.367 1.00 45.14 716 VAL D C 1
ATOM 8208 O O . VAL D 1 316 ? 1.654 -3.246 -29.278 1.00 44.43 716 VAL D O 1
ATOM 8212 N N . MET D 1 317 ? 0.800 -1.199 -29.605 1.00 47.90 717 MET D N 1
ATOM 8213 C CA . MET D 1 317 ? 2.108 -0.569 -29.805 1.00 51.89 717 MET D CA 1
ATOM 8214 C C . MET D 1 317 ? 2.994 -0.603 -28.573 1.00 51.68 717 MET D C 1
ATOM 8215 O O . MET D 1 317 ? 4.153 -0.978 -28.678 1.00 50.94 717 MET D O 1
ATOM 8220 N N . LYS D 1 318 ? 2.454 -0.224 -27.414 1.00 51.80 718 LYS D N 1
ATOM 8221 C CA . LYS D 1 318 ? 3.249 -0.210 -26.185 1.00 53.17 718 LYS D CA 1
ATOM 8222 C C . LYS D 1 318 ? 3.668 -1.627 -25.821 1.00 50.79 718 LYS D C 1
ATOM 8223 O O . LYS D 1 318 ? 4.782 -1.848 -25.380 1.00 50.85 718 LYS D O 1
ATOM 8229 N N . LEU D 1 319 ? 2.772 -2.587 -25.997 1.00 49.89 719 LEU D N 1
ATOM 8230 C CA . LEU D 1 319 ? 3.083 -3.969 -25.660 1.00 50.30 719 LEU D CA 1
ATOM 8231 C C . LEU D 1 319 ? 4.122 -4.603 -26.597 1.00 50.86 719 LEU D C 1
ATOM 8232 O O . LEU D 1 319 ? 4.995 -5.336 -26.133 1.00 49.82 719 LEU D O 1
ATOM 8237 N N . GLU D 1 320 ? 4.026 -4.320 -27.899 1.00 51.82 720 GLU D N 1
ATOM 8238 C CA . GLU D 1 320 ? 5.075 -4.696 -28.876 1.00 53.60 720 GLU D CA 1
ATOM 8239 C C . GLU D 1 320 ? 6.462 -4.100 -28.556 1.00 53.68 720 GLU D C 1
ATOM 8240 O O . GLU D 1 320 ? 7.471 -4.782 -28.648 1.00 53.50 720 GLU D O 1
ATOM 8246 N N . GLU D 1 321 ? 6.489 -2.827 -28.182 1.00 54.97 721 GLU D N 1
ATOM 8247 C CA . GLU D 1 321 ? 7.710 -2.152 -27.741 1.00 57.34 721 GLU D CA 1
ATOM 8248 C C . GLU D 1 321 ? 8.364 -2.889 -26.564 1.00 57.41 721 GLU D C 1
ATOM 8249 O O . GLU D 1 321 ? 9.567 -3.130 -26.584 1.00 56.44 721 GLU D O 1
ATOM 8255 N N . CYS D 1 322 ? 7.568 -3.253 -25.555 1.00 57.26 722 CYS D N 1
ATOM 8256 C CA . CYS D 1 322 ? 8.042 -4.085 -24.432 1.00 58.10 722 CYS D CA 1
ATOM 8257 C C . CYS D 1 322 ? 8.575 -5.429 -24.905 1.00 60.48 722 CYS D C 1
ATOM 8258 O O . CYS D 1 322 ? 9.565 -5.925 -24.382 1.00 62.93 722 CYS D O 1
ATOM 8261 N N . LEU D 1 323 ? 7.893 -6.033 -25.870 1.00 62.02 723 LEU D N 1
ATOM 8262 C CA . LEU D 1 323 ? 8.319 -7.313 -26.394 1.00 65.04 723 LEU D CA 1
ATOM 8263 C C . LEU D 1 323 ? 9.657 -7.198 -27.124 1.00 66.37 723 LEU D C 1
ATOM 8264 O O . LEU D 1 323 ? 10.471 -8.117 -27.040 1.00 66.70 723 LEU D O 1
ATOM 8269 N N . CYS D 1 324 ? 9.886 -6.080 -27.824 1.00 67.86 724 CYS D N 1
ATOM 8270 C CA . CYS D 1 324 ? 11.200 -5.797 -28.438 1.00 70.83 724 CYS D CA 1
ATOM 8271 C C . CYS D 1 324 ? 12.300 -5.727 -27.389 1.00 69.76 724 CYS D C 1
ATOM 8272 O O . CYS D 1 324 ? 13.283 -6.467 -27.450 1.00 71.44 724 CYS D O 1
ATOM 8275 N N . ASN D 1 325 ? 12.102 -4.847 -26.415 1.00 66.61 725 ASN D N 1
ATOM 8276 C CA . ASN D 1 325 ? 13.083 -4.614 -25.366 1.00 66.86 725 ASN D CA 1
ATOM 8277 C C . ASN D 1 325 ? 13.418 -5.872 -24.565 1.00 71.15 725 ASN D C 1
ATOM 8278 O O . ASN D 1 325 ? 14.574 -6.075 -24.195 1.00 76.55 725 ASN D O 1
ATOM 8283 N N . ILE D 1 326 ? 12.423 -6.722 -24.321 1.00 73.18 726 ILE D N 1
ATOM 8284 C CA . ILE D 1 326 ? 12.636 -7.965 -23.566 1.00 76.93 726 ILE D CA 1
ATOM 8285 C C . ILE D 1 326 ? 13.345 -9.017 -24.403 1.00 78.55 726 ILE D C 1
ATOM 8286 O O . ILE D 1 326 ? 14.055 -9.858 -23.854 1.00 80.82 726 ILE D O 1
ATOM 8291 N N . GLU D 1 327 ? 13.158 -8.969 -25.720 1.00 80.00 727 GLU D N 1
ATOM 8292 C CA . GLU D 1 327 ? 13.909 -9.839 -26.629 1.00 83.45 727 GLU D CA 1
ATOM 8293 C C . GLU D 1 327 ? 15.365 -9.379 -26.722 1.00 83.15 727 GLU D C 1
ATOM 8294 O O . GLU D 1 327 ? 16.288 -10.191 -26.606 1.00 83.87 727 GLU D O 1
ATOM 8300 N N . LEU D 1 328 ? 15.555 -8.073 -26.889 1.00 81.37 728 LEU D N 1
ATOM 8301 C CA . LEU D 1 328 ? 16.887 -7.464 -26.926 1.00 82.19 728 LEU D CA 1
ATOM 8302 C C . LEU D 1 328 ? 17.724 -7.732 -25.668 1.00 82.24 728 LEU D C 1
ATOM 8303 O O . LEU D 1 328 ? 18.897 -8.075 -25.773 1.00 82.86 728 LEU D O 1
ATOM 8308 N N . MET D 1 329 ? 17.118 -7.584 -24.492 1.00 81.41 729 MET D N 1
ATOM 8309 C CA . MET D 1 329 ? 17.837 -7.730 -23.219 1.00 84.22 729 MET D CA 1
ATOM 8310 C C . MET D 1 329 ? 18.196 -9.175 -22.868 1.00 82.00 729 MET D C 1
ATOM 8311 O O . MET D 1 329 ? 17.725 -10.119 -23.495 1.00 80.96 729 MET D O 1
#

Solvent-accessible surface area: 45974 Å² total; per-residue (Å²): 130,94,74,67,15,106,135,20,56,87,64,8,63,99,136,26,64,18,86,37,112,84,13,104,66,86,97,97,84,24,74,42,114,48,11,88,29,45,49,0,85,5,94,120,98,70,0,15,0,14,59,15,103,121,64,12,90,53,0,18,80,7,0,36,0,3,37,101,19,131,53,112,8,5,6,92,13,35,0,0,0,11,91,54,61,75,53,3,0,5,0,18,23,62,11,74,21,28,20,0,34,26,9,11,25,116,108,153,147,160,22,92,70,99,40,36,3,45,6,0,6,11,0,0,70,0,0,50,43,0,12,79,46,144,119,32,0,6,0,69,21,1,8,0,83,14,0,39,8,74,145,112,32,82,1,0,0,8,40,2,14,68,1,68,70,65,147,70,56,39,23,8,23,1,16,25,23,22,12,69,81,59,72,30,46,29,28,0,0,2,0,6,6,3,0,1,3,6,0,2,22,58,23,94,40,0,3,48,113,45,168,34,53,40,0,2,25,11,1,14,22,44,23,18,36,2,29,29,31,81,112,19,47,86,64,2,3,27,7,0,46,38,3,9,29,15,7,11,108,3,2,8,49,2,41,21,4,10,29,29,0,74,76,17,48,115,137,78,130,24,60,98,114,36,78,4,92,43,111,67,13,98,70,83,115,90,84,26,83,40,119,71,12,92,31,45,55,0,91,2,97,135,100,88,0,18,0,34,58,44,126,114,119,78,100,80,2,61,104,9,8,46,0,4,28,95,16,130,52,102,10,0,8,97,21,12,0,0,0,62,88,47,100,70,55,24,0,6,0,16,23,63,12,67,28,30,22,0,30,31,18,13,22,120,113,140,83,167,30,91,65,68,34,40,0,42,4,0,4,8,0,0,71,0,0,50,43,0,11,107,45,149,82,25,0,4,0,73,26,2,5,0,84,11,0,42,5,69,154,109,29,83,1,0,0,5,72,1,14,67,1,48,70,50,77,156,68,61,51,28,7,30,2,15,8,15,20,8,65,94,45,67,36,53,31,31,9,2,3,0,10,4,2,0,0,3,15,0,1,5,43,23,97,45,0,17,64,146,27,128,43,54,28,0,1,25,28,3,10,27,15,18,20,39,6,100,34,37,114,71,10,54,80,85,0,17,30,8,0,8,55,2,10,39,21,9,8,127,35,4,6,85,2,48,52,4,10,135,89,0,60,101,15,28,68,68,47,101,153,193,129,163,72,65,15,98,136,19,57,86,64,10,63,96,115,27,62,4,87,40,112,75,14,102,68,73,96,98,89,26,76,42,113,52,11,91,28,46,45,0,84,3,122,124,93,77,0,12,0,13,63,9,110,117,68,8,95,59,0,19,77,8,0,36,0,4,37,100,21,131,52,112,8,5,6,98,14,21,0,0,0,10,90,55,62,76,49,3,0,4,0,17,21,68,11,74,24,29,20,0,33,24,10,11,26,114,117,152,149,160,20,95,66,92,39,38,2,46,6,0,5,7,1,0,66,0,0,47,44,0,12,98,42,152,109,32,0,5,0,69,23,1,7,0,82,14,0,37,8,73,143,110,30,85,1,0,0,8,40,2,13,71,2,64,65,55,94,157,58,57,45,24,6,20,1,17,23,13,22,9,60,81,63,71,27,48,31,28,0,0,2,0,7,5,2,0,0,3,6,0,1,20,58,22,91,43,0,2,51,113,47,166,38,52,41,0,1,25,8,2,15,23,46,37,20,34,2,30,28,29,82,108,18,49,89,62,1,3,27,6,0,39,27,3,9,24,18,3,11,102,3,4,5,44,2,42,21,3,12,32,25,0,78,73,17,48,112,132,113,130,23,59,98,118,34,80,6,92,44,111,70,13,96,68,87,103,97,82,30,77,40,128,82,14,96,33,41,52,1,95,2,92,130,114,90,0,18,0,35,57,84,112,110,73,104,83,0,69,106,8,7,43,0,4,27,94,17,132,50,102,8,1,9,98,21,17,0,0,0,59,91,54,93,88,54,22,0,6,0,16,23,58,11,71,25,29,22,0,34,27,13,9,25,116,120,128,158,163,26,89,61,69,36,36,0,38,5,0,5,7,0,0,67,0,0,49,42,0,14,104,41,152,89,28,0,3,0,63,25,1,4,0,80,11,0,41,6,69,145,109,31,80,1,0,0,7,70,1,10,50,0,49,67,55,79,158,68,55,52,26,6,21,2,17,10,15,19,8,67,84,50,70,40,52,32,30,0,0,3,0,8,5,3,0,0,3,14,0,0,15,51,22,90,45,0,16,59,144,29,130,47,53,31,0,1,23,34,3,9,27,16,20,16,37,5,98,31,38,91,94,10,48,79,83,1,16,31,8,1,7,50,4,8,34,29,12,4,126,36,3,8,91,3,49,59,5,10,144,94,0,74,111,13,27,69,68,47,101,148,190